Protein AF-A0A4Y2J9L2-F1 (afdb_monomer_lite)

pLDDT: mean 74.42, std 18.19, range [22.73, 96.12]

Organism: Araneus ventricosus (NCBI:txid182803)

Secondary structure (DSSP, 8-state):
-PPPPPPPPP---S-HHHHHHHHHHHHHHHHTTT--GGGHHHHHHHHH-HHHHHHHTTSS--SS--HHHHHHHHHHHHHTT--HHHHHHHHHH--PPTT--HHHHHHHHHHHHHTT--GGGHHHHHHHHHHHH-S-HHHHHHHHTSTT--HHHHHHHHHHHHHHHHHHHHHHHHHHTTTTTS-----------------------PPP----PPPTTTSS---TT--TTTTPBPTTT--BSS-GGG--------------------S---SS-SS--EE----SS--TTS-EEEEEETTEEEEEEE-TT-SS-EEEHHHHHHHHGGG---B------EETTSPBP-EEEEEEEEEESSTTSPPEEEEEEEESS-PPPEE-HIIIIIIS-SS---S-TTSS-TTT-HHHHHHHTGGGGSS----SSEE--PBPTTPPP-BPPPPPPPHHHHHHHHHHHHHHHHTTSEEEE-S--S-BEEEEEEE-TTS-EEEEE--HHHHHHB------PPPHHHHHHHTTT--EEEEEEETTGGGGSEEPHHHHHHTEEEETTEEEEESBPPTT-TTHHHHHHHHHHHHHTT-TTEEEETTEEEEEESSHHHHHHHHHHHHHHHHHTT--EE---TTS--EEEEEE-SSEEEEEEEETTEEEEEEEEEPPTTGGGS-HHHHHHHHHHHHHHHHT--TTHHHHHHHHHTSS----------HHHHHHHHHHHH-EE-TTS-EEEPPPBSS-GGG----HHHHHHHHHHHHHHHTT-HHHHHHHHHHHHHHHHTTSEEE---SS--SS--B--EEEEE-TT-SS-SEEEEE-TT---TTS--HHHHB--------HHHHHHHHTT-SS-EEEEEETHHHHSEEPGGGGGGGEEEE-SSTTSPPEEEEE-BPPBTBTTHHHHHHHHHHHHHHHTTTT-HHHHHHHHHSEETTEEEE--SSHHHHHHHHHHHHHHHHTTT-EEEEEEES-HHHHSSS--S-EEEE--------

Structure (mmCIF, N/CA/C/O backbone):
data_AF-A0A4Y2J9L2-F1
#
_entry.id   AF-A0A4Y2J9L2-F1
#
loop_
_atom_site.group_PDB
_atom_site.id
_atom_site.type_symbol
_atom_site.label_atom_id
_atom_site.label_alt_id
_atom_site.label_comp_id
_atom_site.label_asym_id
_atom_site.label_entity_id
_atom_site.label_seq_id
_atom_site.pdbx_PDB_ins_code
_atom_site.Cartn_x
_atom_site.Cartn_y
_atom_site.Cartn_z
_atom_site.occupancy
_atom_site.B_iso_or_equiv
_atom_site.auth_seq_id
_atom_site.auth_comp_id
_atom_site.auth_asym_id
_atom_site.auth_atom_id
_atom_site.pdbx_PDB_model_num
ATOM 1 N N . MET A 1 1 ? -58.305 10.132 -48.086 1.00 38.81 1 MET A N 1
ATOM 2 C CA . MET A 1 1 ? -57.091 9.975 -47.263 1.00 38.81 1 MET A CA 1
ATOM 3 C C . MET A 1 1 ? -57.537 10.083 -45.825 1.00 38.81 1 MET A C 1
ATOM 5 O O . MET A 1 1 ? -57.973 11.157 -45.431 1.00 38.81 1 MET A O 1
ATOM 9 N N . GLU A 1 2 ? -57.570 8.967 -45.103 1.00 43.97 2 GLU A N 1
ATOM 10 C CA . GLU A 1 2 ? -57.877 8.972 -43.671 1.00 43.97 2 GLU A CA 1
ATOM 11 C C . GLU A 1 2 ? -56.815 9.814 -42.956 1.00 43.97 2 GLU A C 1
ATOM 13 O O . GLU A 1 2 ? -55.617 9.605 -43.143 1.00 43.97 2 GLU A O 1
ATOM 18 N N . SER A 1 3 ? -57.260 10.830 -42.219 1.00 58.28 3 SER A N 1
ATOM 19 C CA . SER A 1 3 ? -56.392 11.727 -41.461 1.00 58.28 3 SER A CA 1
ATOM 20 C C . SER A 1 3 ? -55.566 10.917 -40.463 1.00 58.28 3 SER A C 1
ATOM 22 O O . SER A 1 3 ? -56.151 10.162 -39.682 1.00 58.28 3 SER A O 1
ATOM 24 N N . LEU A 1 4 ? -54.236 11.075 -40.468 1.00 62.72 4 LEU A N 1
ATOM 25 C CA . LEU A 1 4 ? -53.361 10.490 -39.447 1.00 62.72 4 LEU A CA 1
ATOM 26 C C . LEU A 1 4 ? -53.944 10.799 -38.058 1.00 62.72 4 LEU A C 1
ATOM 28 O O . LEU A 1 4 ? -54.285 11.946 -37.778 1.00 62.72 4 LEU A O 1
ATOM 32 N N . ALA A 1 5 ? -54.091 9.788 -37.203 1.00 66.75 5 ALA A N 1
ATOM 33 C CA . ALA A 1 5 ? -54.567 9.990 -35.839 1.00 66.75 5 ALA A CA 1
ATOM 34 C C . ALA A 1 5 ? -53.409 10.465 -34.940 1.00 66.75 5 ALA A C 1
ATOM 36 O O . ALA A 1 5 ? -52.290 9.957 -35.085 1.00 66.75 5 ALA A O 1
ATOM 37 N N . PRO A 1 6 ? -53.645 11.401 -34.001 1.00 72.75 6 PRO A N 1
ATOM 38 C CA . PRO A 1 6 ? -52.617 11.827 -33.060 1.00 72.75 6 PRO A CA 1
ATOM 39 C C . PRO A 1 6 ? -52.160 10.653 -32.178 1.00 72.75 6 PRO A C 1
ATOM 41 O O . PRO A 1 6 ? -52.948 9.742 -31.895 1.00 72.75 6 PRO A O 1
ATOM 44 N N . PRO A 1 7 ? -50.892 10.649 -31.724 1.00 79.31 7 PRO A N 1
ATOM 45 C CA . PRO A 1 7 ? -50.394 9.597 -30.848 1.00 79.31 7 PRO A CA 1
ATOM 46 C C . PRO A 1 7 ? -51.191 9.561 -29.530 1.00 79.31 7 PRO A C 1
ATOM 48 O O . PRO A 1 7 ? -51.574 10.612 -29.019 1.00 79.31 7 PRO A O 1
ATOM 51 N N . PRO A 1 8 ? -51.439 8.373 -28.948 1.00 77.62 8 PRO A N 1
ATOM 52 C CA . PRO A 1 8 ? -52.126 8.264 -27.662 1.00 77.62 8 PRO A CA 1
ATOM 53 C C . PRO A 1 8 ? -51.317 8.956 -26.561 1.00 77.62 8 PRO A C 1
ATOM 55 O O . PRO A 1 8 ? -50.090 8.991 -26.645 1.00 77.62 8 PRO A O 1
ATOM 58 N N . SER A 1 9 ? -51.983 9.476 -25.528 1.00 80.38 9 SER A N 1
ATOM 59 C CA . SER A 1 9 ? -51.318 10.213 -24.447 1.00 80.38 9 SER A CA 1
ATOM 60 C C . SER A 1 9 ? -50.215 9.401 -23.763 1.00 80.38 9 SER A C 1
ATOM 62 O O . SER A 1 9 ? -50.323 8.178 -23.603 1.00 80.38 9 SER A O 1
ATOM 64 N N . LEU A 1 10 ? -49.135 10.083 -23.368 1.00 79.31 10 LEU A N 1
ATOM 65 C CA . LEU A 1 10 ? -48.014 9.439 -22.694 1.00 79.31 10 LEU A CA 1
ATOM 66 C C . LEU A 1 10 ? -48.444 9.026 -21.285 1.00 79.31 10 LEU A C 1
ATOM 68 O O . LEU A 1 10 ? -48.915 9.846 -20.502 1.00 79.31 10 LEU A O 1
ATOM 72 N N . LYS A 1 11 ? -48.269 7.744 -20.962 1.00 74.00 11 LYS A N 1
ATOM 73 C CA . LYS A 1 11 ? -48.496 7.219 -19.614 1.00 74.00 11 LYS A CA 1
ATOM 74 C C . LYS A 1 11 ? -47.161 6.983 -18.939 1.00 74.00 11 LYS A C 1
ATOM 76 O O . LYS A 1 11 ? -46.341 6.214 -19.444 1.00 74.00 11 LYS A O 1
ATOM 81 N N . LEU A 1 12 ? -46.959 7.621 -17.796 1.00 66.56 12 LEU A N 1
ATOM 82 C CA . LEU A 1 12 ? -45.754 7.458 -17.010 1.00 66.56 12 LEU A CA 1
ATOM 83 C C . LEU A 1 12 ? -45.825 6.103 -16.261 1.00 66.56 12 LEU A C 1
ATOM 85 O O . LEU A 1 12 ? -46.593 5.935 -15.322 1.00 66.56 12 LEU A O 1
ATOM 89 N N . ASN A 1 13 ? -45.018 5.119 -16.681 1.00 63.44 13 ASN A N 1
ATOM 90 C CA . ASN A 1 13 ? -44.823 3.812 -16.027 1.00 63.44 13 ASN A CA 1
ATOM 91 C C . ASN A 1 13 ? -43.357 3.608 -15.605 1.00 63.44 13 ASN A C 1
ATOM 93 O O . ASN A 1 13 ? -42.503 4.320 -16.097 1.00 63.44 13 ASN A O 1
ATOM 97 N N . SER A 1 14 ? -43.024 2.589 -14.803 1.00 50.59 14 SER A N 1
ATOM 98 C CA . SER A 1 14 ? -41.671 2.367 -14.239 1.00 50.59 14 SER A CA 1
ATOM 99 C C . SER A 1 14 ? -40.473 2.412 -15.214 1.00 50.59 14 SER A C 1
ATOM 101 O O . SER A 1 14 ? -39.335 2.431 -14.757 1.00 50.59 14 SER A O 1
ATOM 103 N N . ASN A 1 15 ? -40.694 2.430 -16.534 1.00 66.00 15 ASN A N 1
ATOM 104 C CA . ASN A 1 15 ? -39.686 2.660 -17.568 1.00 66.00 15 ASN A CA 1
ATOM 105 C C . ASN A 1 15 ? -40.038 3.894 -18.438 1.00 66.00 15 ASN A C 1
ATOM 107 O O . ASN A 1 15 ? -40.215 3.817 -19.658 1.00 66.00 15 ASN A O 1
ATOM 111 N N . HIS A 1 16 ? -40.173 5.050 -17.781 1.00 67.94 16 HIS A N 1
ATOM 112 C CA . HIS A 1 16 ? -40.625 6.315 -18.375 1.00 67.94 16 HIS A CA 1
ATOM 113 C C . HIS A 1 16 ? -39.745 6.797 -19.550 1.00 67.94 16 HIS A C 1
ATOM 115 O O . HIS A 1 16 ? -40.238 7.475 -20.450 1.00 67.94 16 HIS A O 1
ATOM 121 N N . VAL A 1 17 ? -38.461 6.412 -19.583 1.00 68.19 17 VAL A N 1
ATOM 122 C CA . VAL A 1 17 ? -37.469 6.866 -20.577 1.00 68.19 17 VAL A CA 1
ATOM 123 C C . VAL A 1 17 ? -37.694 6.244 -21.959 1.00 68.19 17 VAL A C 1
ATOM 125 O O . VAL A 1 17 ? -37.696 6.955 -22.965 1.00 68.19 17 VAL A O 1
ATOM 128 N N . GLU A 1 18 ? -37.901 4.926 -22.042 1.00 67.38 18 GLU A N 1
ATOM 129 C CA . GLU A 1 18 ? -38.196 4.258 -23.321 1.00 67.38 18 GLU A CA 1
ATOM 130 C C . GLU A 1 18 ? -39.582 4.648 -23.845 1.00 67.38 18 GLU A C 1
ATOM 132 O O . GLU A 1 18 ? -39.744 4.911 -25.041 1.00 67.38 18 GLU A O 1
ATOM 137 N N . SER A 1 19 ? -40.556 4.769 -22.938 1.00 73.50 19 SER A N 1
ATOM 138 C CA . SER A 1 19 ? -41.905 5.244 -23.251 1.00 73.50 19 SER A CA 1
ATOM 139 C C . SER A 1 19 ? -41.881 6.664 -23.837 1.00 73.50 19 SER A C 1
ATOM 141 O O . SER A 1 19 ? -42.545 6.915 -24.844 1.00 73.50 19 SER A O 1
ATOM 143 N N . TRP A 1 20 ? -41.060 7.568 -23.282 1.00 80.06 20 TRP A N 1
ATOM 144 C CA . TRP A 1 20 ? -40.845 8.920 -23.813 1.00 80.06 20 TRP A CA 1
ATOM 145 C C . TRP A 1 20 ? -40.219 8.911 -25.211 1.00 80.06 20 TRP A C 1
ATOM 147 O O . TRP A 1 20 ? -40.742 9.565 -26.112 1.00 80.06 20 TRP A O 1
ATOM 157 N N . LYS A 1 21 ? -39.143 8.143 -25.436 1.00 75.69 21 LYS A N 1
ATOM 158 C CA . LYS A 1 21 ? -38.457 8.089 -26.743 1.00 75.69 21 LYS A CA 1
ATOM 159 C C . LYS A 1 21 ? -39.371 7.592 -27.860 1.00 75.69 21 LYS A C 1
ATOM 161 O O . LYS A 1 21 ? -39.446 8.215 -28.921 1.00 75.69 21 LYS A O 1
ATOM 166 N N . LEU A 1 22 ? -40.094 6.498 -27.611 1.00 76.19 22 LEU A N 1
ATOM 167 C CA . LEU A 1 22 ? -41.024 5.926 -28.585 1.00 76.19 22 LEU A CA 1
ATOM 168 C C . LEU A 1 22 ? -42.181 6.890 -28.885 1.00 76.19 22 LEU A C 1
ATOM 170 O O . LEU A 1 22 ? -42.602 7.026 -30.035 1.00 76.19 22 LEU A O 1
ATOM 174 N N . TRP A 1 23 ? -42.682 7.584 -27.861 1.00 84.31 23 TRP A N 1
ATOM 175 C CA . TRP A 1 23 ? -43.746 8.570 -28.015 1.00 84.31 23 TRP A CA 1
ATOM 176 C C . TRP A 1 23 ? -43.275 9.833 -28.754 1.00 84.31 23 TRP A C 1
ATOM 178 O O . TRP A 1 23 ? -43.927 10.232 -29.718 1.00 84.31 23 TRP A O 1
ATOM 188 N N . LYS A 1 24 ? -42.110 10.405 -28.400 1.00 81.19 24 LYS A N 1
ATOM 189 C CA . LYS A 1 24 ? -41.491 11.561 -29.085 1.00 81.19 24 LYS A CA 1
ATOM 190 C C . LYS A 1 24 ? -41.262 11.261 -30.566 1.00 81.19 24 LYS A C 1
ATOM 192 O O . LYS A 1 24 ? -41.540 12.113 -31.407 1.00 81.19 24 LYS A O 1
ATOM 197 N N . GLN A 1 25 ? -40.822 10.046 -30.903 1.00 79.00 25 GLN A N 1
ATOM 198 C CA . GLN A 1 25 ? -40.660 9.617 -32.295 1.00 79.00 25 GLN A CA 1
ATOM 199 C C . GLN A 1 25 ? -42.000 9.571 -33.048 1.00 79.00 25 GLN A C 1
ATOM 201 O O . GLN A 1 25 ? -42.100 10.118 -34.145 1.00 79.00 25 GLN A O 1
ATOM 206 N N . ARG A 1 26 ? -43.048 8.977 -32.458 1.00 78.75 26 ARG A N 1
ATOM 207 C CA . ARG A 1 26 ? -44.400 8.939 -33.055 1.00 78.75 26 ARG A CA 1
ATOM 208 C C . ARG A 1 26 ? -45.000 10.334 -33.226 1.00 78.75 26 ARG A C 1
ATOM 210 O O . ARG A 1 26 ? -45.618 10.609 -34.248 1.00 78.75 26 ARG A O 1
ATOM 217 N N . PHE A 1 27 ? -44.795 11.212 -32.249 1.00 81.06 27 PHE A N 1
ATOM 218 C CA . PHE A 1 27 ? -45.265 12.591 -32.294 1.00 81.06 27 PHE A CA 1
ATOM 219 C C . PHE A 1 27 ? -44.542 13.413 -33.372 1.00 81.06 27 PHE A C 1
ATOM 221 O O . PHE A 1 27 ? -45.207 14.117 -34.123 1.00 81.06 27 PHE A O 1
ATOM 228 N N . LYS A 1 28 ? -43.217 13.272 -33.533 1.00 76.69 28 LYS A N 1
ATOM 229 C CA . LYS A 1 28 ? -42.476 13.921 -34.635 1.00 76.69 28 LYS A CA 1
ATOM 230 C C . LYS A 1 28 ? -43.001 13.491 -36.010 1.00 76.69 28 LYS A C 1
ATOM 232 O O . LYS A 1 28 ? -43.339 14.349 -36.815 1.00 76.69 28 LYS A O 1
ATOM 237 N N . LEU A 1 29 ? -43.187 12.185 -36.222 1.00 74.50 29 LEU A N 1
ATOM 238 C CA . LEU A 1 29 ? -43.756 11.646 -37.467 1.00 74.50 29 LEU A CA 1
ATOM 239 C C . LEU A 1 29 ? -45.172 12.179 -37.754 1.00 74.50 29 LEU A C 1
ATOM 241 O O . LEU A 1 29 ? -45.511 12.448 -38.902 1.00 74.50 29 LEU A O 1
ATOM 245 N N . TYR A 1 30 ? -45.992 12.360 -36.715 1.00 78.31 30 TYR A N 1
ATOM 246 C CA . TYR A 1 30 ? -47.318 12.968 -36.835 1.00 78.31 30 TYR A CA 1
ATOM 247 C C . TYR A 1 30 ? -47.237 14.455 -37.231 1.00 78.31 30 TYR A C 1
ATOM 249 O O . TYR A 1 30 ? -47.936 14.888 -38.150 1.00 78.31 30 TYR A O 1
ATOM 257 N N . MET A 1 31 ? -46.345 15.224 -36.602 1.00 72.25 31 MET A N 1
ATOM 258 C CA . MET A 1 31 ? -46.187 16.665 -36.841 1.00 72.25 31 MET A CA 1
ATOM 259 C C . MET A 1 31 ? -45.575 17.006 -38.205 1.00 72.25 31 MET A C 1
ATOM 261 O O . MET A 1 31 ? -45.954 18.021 -38.796 1.00 72.25 31 MET A O 1
ATOM 265 N N . ASP A 1 32 ? -44.684 16.158 -38.725 1.00 67.00 32 ASP A N 1
ATOM 266 C CA . ASP A 1 32 ? -44.093 16.313 -40.063 1.00 67.00 32 ASP A CA 1
ATOM 267 C C . ASP A 1 32 ? -45.145 16.171 -41.180 1.00 67.00 32 ASP A C 1
ATOM 269 O O . ASP A 1 32 ? -44.949 16.659 -42.291 1.00 67.00 32 ASP A O 1
ATOM 273 N N . SER A 1 33 ? -46.295 15.555 -40.877 1.00 60.59 33 SER A N 1
ATOM 274 C CA . SER A 1 33 ? -47.369 15.295 -41.842 1.00 60.59 33 SER A CA 1
ATOM 275 C C . SER A 1 33 ? -48.504 16.337 -41.876 1.00 60.59 33 SER A C 1
ATOM 277 O O . SER A 1 33 ? -49.341 16.252 -42.772 1.00 60.59 33 SER A O 1
ATOM 279 N N . THR A 1 34 ? -48.568 17.311 -40.946 1.00 64.38 34 THR A N 1
ATOM 280 C CA . THR A 1 34 ? -49.807 18.103 -40.714 1.00 64.38 34 THR A CA 1
ATOM 281 C C . THR A 1 34 ? -49.746 19.648 -40.828 1.00 64.38 34 THR A C 1
ATOM 283 O O . THR A 1 34 ? -50.752 20.189 -41.268 1.00 64.38 34 THR A O 1
ATOM 286 N N . SER A 1 35 ? -48.625 20.363 -40.575 1.00 50.59 35 SER A N 1
ATOM 287 C CA . SER A 1 35 ? -48.437 21.858 -40.709 1.00 50.59 35 SER A CA 1
ATOM 288 C C . SER A 1 35 ? -49.480 22.795 -40.015 1.00 50.59 35 SER A C 1
ATOM 290 O O . SER A 1 35 ? -50.560 22.335 -39.670 1.00 50.59 35 SER A O 1
ATOM 292 N N . PRO A 1 36 ? -49.274 24.130 -39.818 1.00 57.25 36 PRO A N 1
ATOM 293 C CA . PRO A 1 36 ? -48.075 24.983 -39.728 1.00 57.25 36 PRO A CA 1
ATOM 294 C C . PRO A 1 36 ? -47.675 25.341 -38.264 1.00 57.25 36 PRO A C 1
ATOM 296 O O . PRO A 1 36 ? -48.372 25.016 -37.304 1.00 57.25 36 PRO A O 1
ATOM 299 N N . ASP A 1 37 ? -46.524 26.009 -38.086 1.00 57.31 37 ASP A N 1
ATOM 300 C CA . ASP A 1 37 ? -45.782 26.160 -36.811 1.00 57.31 37 ASP A CA 1
ATOM 301 C C . ASP A 1 37 ? -46.521 26.831 -35.640 1.00 57.31 37 ASP A C 1
ATOM 303 O O . ASP A 1 37 ? -46.268 26.499 -34.479 1.00 57.31 37 ASP A O 1
ATOM 307 N N . ASN A 1 38 ? -47.484 27.711 -35.914 1.00 54.91 38 ASN A N 1
ATOM 308 C CA . ASN A 1 38 ? -48.042 28.598 -34.887 1.00 54.91 38 ASN A CA 1
ATOM 309 C C . ASN A 1 38 ? -49.017 27.922 -33.903 1.00 54.91 38 ASN A C 1
ATOM 311 O O . ASN A 1 38 ? -49.383 28.532 -32.903 1.00 54.91 38 ASN A O 1
ATOM 315 N N . GLN A 1 39 ? -49.430 26.671 -34.145 1.00 61.00 39 GLN A N 1
ATOM 316 C CA . GLN A 1 39 ? -50.300 25.906 -33.231 1.00 61.00 39 GLN A CA 1
ATOM 317 C C . GLN A 1 39 ? -49.642 24.633 -32.669 1.00 61.00 39 GLN A C 1
ATOM 319 O O . GLN A 1 39 ? -50.249 23.920 -31.868 1.00 61.00 39 GLN A O 1
ATOM 324 N N . LYS A 1 40 ? -48.382 24.348 -33.028 1.00 68.31 40 LYS A N 1
ATOM 325 C CA . LYS A 1 40 ? -47.717 23.076 -32.695 1.00 68.31 40 LYS A CA 1
ATOM 326 C C . LYS A 1 40 ? -47.521 22.867 -31.190 1.00 68.31 40 LYS A C 1
ATOM 328 O O . LYS A 1 40 ? -47.667 21.750 -30.701 1.00 68.31 40 LYS A O 1
ATOM 333 N N . VAL A 1 41 ? -47.247 23.940 -30.446 1.00 69.38 41 VAL A N 1
ATOM 334 C CA . VAL A 1 41 ? -47.088 23.888 -28.981 1.00 69.38 41 VAL A CA 1
ATOM 335 C C . VAL A 1 41 ? -48.417 23.570 -28.287 1.00 69.38 41 VAL A C 1
ATOM 337 O O . VAL A 1 41 ? -48.448 22.769 -27.356 1.00 69.38 41 VAL A O 1
ATOM 340 N N . ALA A 1 42 ? -49.528 24.125 -28.778 1.00 68.25 42 ALA A N 1
ATOM 341 C CA . ALA A 1 42 ? -50.856 23.847 -28.234 1.00 68.25 42 ALA A CA 1
ATOM 342 C C . ALA A 1 42 ? -51.270 22.384 -28.469 1.00 68.25 42 ALA A C 1
ATOM 344 O O . ALA A 1 42 ? -51.798 21.739 -27.565 1.00 68.25 42 ALA A O 1
ATOM 345 N N . ILE A 1 43 ? -50.964 21.837 -29.652 1.00 76.19 43 ILE A N 1
ATOM 346 C CA . ILE A 1 43 ? -51.211 20.424 -29.974 1.00 76.19 43 ILE A CA 1
ATOM 347 C C . ILE A 1 43 ? -50.349 19.509 -29.095 1.00 76.19 43 ILE A C 1
ATOM 349 O O . ILE A 1 43 ? -50.867 18.539 -28.544 1.00 76.19 43 ILE A O 1
ATOM 353 N N . LEU A 1 44 ? -49.063 19.831 -28.905 1.00 78.00 44 LEU A N 1
ATOM 354 C CA . LEU A 1 44 ? -48.175 19.076 -28.015 1.00 78.00 44 LEU A CA 1
ATOM 355 C C . LEU A 1 44 ? -48.751 19.000 -26.595 1.00 78.00 44 LEU A C 1
ATOM 357 O O . LEU A 1 44 ? -48.906 17.905 -26.060 1.00 78.00 44 LEU A O 1
ATOM 361 N N . LEU A 1 45 ? -49.111 20.144 -26.008 1.00 75.00 45 LEU A N 1
ATOM 362 C CA . LEU A 1 45 ? -49.640 20.208 -24.645 1.00 75.00 45 LEU A CA 1
ATOM 363 C C . LEU A 1 45 ? -51.006 19.516 -24.514 1.00 75.00 45 LEU A C 1
ATOM 365 O O . LEU A 1 45 ? -51.285 18.904 -23.489 1.00 75.00 45 LEU A O 1
ATOM 369 N N . HIS A 1 46 ? -51.841 19.527 -25.555 1.00 76.56 46 HIS A N 1
ATOM 370 C CA . HIS A 1 46 ? -53.116 18.811 -25.516 1.00 76.56 46 HIS A CA 1
ATOM 371 C C . HIS A 1 46 ? -52.947 17.282 -25.560 1.00 76.56 46 HIS A C 1
ATOM 373 O O . HIS A 1 46 ? -53.662 16.559 -24.868 1.00 76.56 46 HIS A O 1
ATOM 379 N N . VAL A 1 47 ? -51.999 16.781 -26.360 1.00 82.50 47 VAL A N 1
ATOM 380 C CA . VAL A 1 47 ? -51.848 15.339 -26.629 1.00 82.50 47 VAL A CA 1
ATOM 381 C C . VAL A 1 47 ? -50.911 14.646 -25.630 1.00 82.50 47 VAL A C 1
ATOM 383 O O . VAL A 1 47 ? -51.084 13.457 -25.362 1.00 82.50 47 VAL A O 1
ATOM 386 N N . ILE A 1 48 ? -49.944 15.361 -25.038 1.00 80.12 48 ILE A N 1
ATOM 387 C CA . ILE A 1 48 ? -48.928 14.769 -24.145 1.00 80.12 48 ILE A CA 1
ATOM 388 C C . ILE A 1 48 ? -49.524 14.159 -22.863 1.00 80.12 48 ILE A C 1
ATOM 390 O O . ILE A 1 48 ? -48.984 13.180 -22.354 1.00 80.12 48 ILE A O 1
ATOM 394 N N . GLY A 1 49 ? -50.680 14.653 -22.405 1.00 80.00 49 GLY A N 1
ATOM 395 C CA . GLY A 1 49 ? -51.417 14.122 -21.253 1.00 80.00 49 GLY A CA 1
ATOM 396 C C . GLY A 1 49 ? -51.214 14.917 -19.957 1.00 80.00 49 GLY A C 1
ATOM 397 O O . GLY A 1 49 ? -50.264 15.683 -19.815 1.00 80.00 49 GLY A O 1
ATOM 398 N N . VAL A 1 50 ? -52.140 14.734 -19.006 1.00 74.50 50 VAL A N 1
ATOM 399 C CA . VAL A 1 50 ? -52.285 15.575 -17.797 1.00 74.50 50 VAL A CA 1
ATOM 400 C C . VAL A 1 50 ? -51.041 15.545 -16.902 1.00 74.50 50 VAL A C 1
ATOM 402 O O . VAL A 1 50 ? -50.578 16.597 -16.477 1.00 74.50 50 VAL A O 1
ATOM 405 N N . GLU A 1 51 ? -50.453 14.367 -16.682 1.00 76.69 51 GLU A N 1
ATOM 406 C CA . GLU A 1 51 ? -49.266 14.199 -15.825 1.00 76.69 51 GLU A CA 1
ATOM 407 C C . GLU A 1 51 ? -48.046 14.960 -16.372 1.00 76.69 51 GLU A C 1
ATOM 409 O O . GLU A 1 51 ? -47.312 15.610 -15.633 1.00 76.69 51 GLU A O 1
ATOM 414 N N . CYS A 1 52 ? -47.835 14.940 -17.691 1.00 76.38 52 CYS A N 1
ATOM 415 C CA . CYS A 1 52 ? -46.747 15.691 -18.315 1.00 76.38 52 CYS A CA 1
ATOM 416 C C . CYS A 1 52 ? -47.041 17.193 -18.399 1.00 76.38 52 CYS A C 1
ATOM 418 O O . CYS A 1 52 ? -46.107 17.992 -18.417 1.00 76.38 52 CYS A O 1
ATOM 420 N N . LEU A 1 53 ? -48.316 17.588 -18.406 1.00 76.25 53 LEU A N 1
ATOM 421 C CA . LEU A 1 53 ? -48.718 18.991 -18.327 1.00 76.25 53 LEU A CA 1
ATOM 422 C C . LEU A 1 53 ? -48.365 19.604 -16.964 1.00 76.25 53 LEU A C 1
ATOM 424 O O . LEU A 1 53 ? -47.920 20.747 -16.898 1.00 76.25 53 LEU A O 1
ATOM 428 N N . GLU A 1 54 ? -48.520 18.838 -15.881 1.00 75.19 54 GLU A N 1
ATOM 429 C CA . GLU A 1 54 ? -48.087 19.252 -14.541 1.00 75.19 54 GLU A CA 1
ATOM 430 C C . GLU A 1 54 ? -46.572 19.473 -14.493 1.00 75.19 54 GLU A C 1
ATOM 432 O O . GLU A 1 54 ? -46.126 20.492 -13.971 1.00 75.19 54 GLU A O 1
ATOM 437 N N . ILE A 1 55 ? -45.790 18.583 -15.120 1.00 76.19 55 ILE A N 1
ATOM 438 C CA . ILE A 1 55 ? -44.333 18.741 -15.254 1.00 76.19 55 ILE A CA 1
ATOM 439 C C . ILE A 1 55 ? -44.000 20.004 -16.056 1.00 76.19 55 ILE A C 1
ATOM 441 O O . ILE A 1 55 ? -43.160 20.792 -15.628 1.00 76.19 55 ILE A O 1
ATOM 445 N N . TYR A 1 56 ? -44.685 20.252 -17.176 1.00 75.12 56 TYR A N 1
ATOM 446 C CA . TYR A 1 56 ? -44.481 21.467 -17.970 1.00 75.12 56 TYR A CA 1
ATOM 447 C C . TYR A 1 56 ? -44.678 22.748 -17.148 1.00 75.12 56 TYR A C 1
ATOM 449 O O . TYR A 1 56 ? -43.891 23.684 -17.269 1.00 75.12 56 TYR A O 1
ATOM 457 N N . ASN A 1 57 ? -45.675 22.772 -16.259 1.00 74.81 57 ASN A N 1
ATOM 458 C CA . ASN A 1 57 ? -45.959 23.926 -15.401 1.00 74.81 57 ASN A CA 1
ATOM 459 C C . ASN A 1 57 ? -44.869 24.198 -14.349 1.00 74.81 57 ASN A C 1
ATOM 461 O O . ASN A 1 57 ? -44.854 25.277 -13.760 1.00 74.81 57 ASN A O 1
ATOM 465 N N . THR A 1 58 ? -43.955 23.252 -14.110 1.00 74.00 58 THR A N 1
ATOM 466 C CA . THR A 1 58 ? -42.792 23.462 -13.232 1.00 74.00 58 THR A CA 1
ATOM 467 C C . THR A 1 58 ? -41.621 24.153 -13.935 1.00 74.00 58 THR A C 1
ATOM 469 O O . THR A 1 58 ? -40.670 24.567 -13.275 1.00 74.00 58 THR A O 1
ATOM 472 N N . PHE A 1 59 ? -41.664 24.308 -15.263 1.00 78.12 59 PHE A N 1
ATOM 473 C CA . PHE A 1 59 ? -40.610 24.981 -16.016 1.00 78.12 59 PHE A CA 1
ATOM 474 C C . PHE A 1 59 ? -40.782 26.508 -15.914 1.00 78.12 59 PHE A C 1
ATOM 476 O O . PHE A 1 59 ? -41.643 27.091 -16.568 1.00 78.12 59 PHE A O 1
ATOM 483 N N . SER A 1 60 ? -39.964 27.163 -15.085 1.00 52.59 60 SER A N 1
ATOM 484 C CA . SER A 1 60 ? -40.001 28.616 -14.852 1.00 52.59 60 SER A CA 1
ATOM 485 C C . SER A 1 60 ? -39.748 29.436 -16.131 1.00 52.59 60 SER A C 1
ATOM 487 O O . SER A 1 60 ? -38.839 29.117 -16.897 1.00 52.59 60 SER A O 1
ATOM 489 N N . GLU A 1 61 ? -40.549 30.498 -16.307 1.00 55.56 61 GLU A N 1
ATOM 490 C CA . GLU A 1 61 ? -40.595 31.477 -17.416 1.00 55.56 61 GLU A CA 1
ATOM 491 C C . GLU A 1 61 ? -40.769 30.894 -18.833 1.00 55.56 61 GLU A C 1
ATOM 493 O O . GLU A 1 61 ? -39.826 30.552 -19.546 1.00 55.56 61 GLU A O 1
ATOM 498 N N . VAL A 1 62 ? -42.032 30.840 -19.274 1.00 52.53 62 VAL A N 1
ATOM 499 C CA . VAL A 1 62 ? -42.421 30.521 -20.654 1.00 52.53 62 VAL A CA 1
ATOM 500 C C . VAL A 1 62 ? -42.682 31.824 -21.410 1.00 52.53 62 VAL A C 1
ATOM 502 O O . VAL A 1 62 ? -43.823 32.254 -21.564 1.00 52.53 62 VAL A O 1
ATOM 505 N N . SER A 1 63 ? -41.626 32.465 -21.900 1.00 46.22 63 SER A N 1
ATOM 506 C CA . SER A 1 63 ? -41.740 33.516 -22.913 1.00 46.22 63 SER A CA 1
ATOM 507 C C . SER A 1 63 ? -41.039 33.062 -24.199 1.00 46.22 63 SER A C 1
ATOM 509 O O . SER A 1 63 ? -39.829 32.870 -24.254 1.00 46.22 63 SER A O 1
ATOM 511 N N . SER A 1 64 ? -41.857 32.833 -25.236 1.00 53.66 64 SER A N 1
ATOM 512 C CA . SER A 1 64 ? -41.487 32.583 -26.645 1.00 53.66 64 SER A CA 1
ATOM 513 C C . SER A 1 64 ? -40.536 31.411 -26.943 1.00 53.66 64 SER A C 1
ATOM 515 O O . SER A 1 64 ? -39.498 31.607 -27.568 1.00 53.66 64 SER A O 1
ATOM 517 N N . VAL A 1 65 ? -40.891 30.184 -26.552 1.00 57.19 65 VAL A N 1
ATOM 518 C CA . VAL A 1 65 ? -40.017 29.008 -26.736 1.00 57.19 65 VAL A CA 1
ATOM 519 C C . VAL A 1 65 ? -40.526 28.097 -27.866 1.00 57.19 65 VAL A C 1
ATOM 521 O O . VAL A 1 65 ? -41.727 27.823 -27.946 1.00 57.19 65 VAL A O 1
ATOM 524 N N . SER A 1 66 ? -39.641 27.642 -28.761 1.00 69.31 66 SER A N 1
ATOM 525 C CA . SER A 1 66 ? -40.006 26.780 -29.893 1.00 69.31 66 SER A CA 1
ATOM 526 C C . SER A 1 66 ? -40.437 25.384 -29.415 1.00 69.31 66 SER A C 1
ATOM 528 O O . SER A 1 66 ? -40.082 24.944 -28.321 1.00 69.31 66 SER A O 1
ATOM 530 N N . ILE A 1 67 ? -41.192 24.638 -30.235 1.00 73.88 67 ILE A N 1
ATOM 531 C CA . ILE A 1 67 ? -41.623 23.270 -29.883 1.00 73.88 67 ILE A CA 1
ATOM 532 C C . ILE A 1 67 ? -40.446 22.339 -29.562 1.00 73.88 67 ILE A C 1
ATOM 534 O O . ILE A 1 67 ? -40.568 21.467 -28.701 1.00 73.88 67 ILE A O 1
ATOM 538 N N . ASN A 1 68 ? -39.307 22.537 -30.227 1.00 72.56 68 ASN A N 1
ATOM 539 C CA . ASN A 1 68 ? -38.117 21.729 -30.000 1.00 72.56 68 ASN A CA 1
ATOM 540 C C . ASN A 1 68 ? -37.532 21.996 -28.618 1.00 72.56 68 ASN A C 1
ATOM 542 O O . ASN A 1 68 ? -37.226 21.045 -27.913 1.00 72.56 68 ASN A O 1
ATOM 546 N N . ASP A 1 69 ? -37.523 23.247 -28.169 1.00 72.56 69 ASP A N 1
ATOM 547 C CA . ASP A 1 69 ? -37.025 23.591 -26.838 1.00 72.56 69 ASP A CA 1
ATOM 548 C C . ASP A 1 69 ? -37.886 22.970 -25.729 1.00 72.56 69 ASP A C 1
ATOM 550 O O . ASP A 1 69 ? -37.374 22.517 -24.708 1.00 72.56 69 ASP A O 1
ATOM 554 N N . ILE A 1 70 ? -39.207 22.893 -25.933 1.00 74.50 70 ILE A N 1
ATOM 555 C CA . ILE A 1 70 ? -40.114 22.214 -24.996 1.00 74.50 70 ILE A CA 1
ATOM 556 C C . ILE A 1 70 ? -39.845 20.704 -25.003 1.00 74.50 70 ILE A C 1
ATOM 558 O O . ILE A 1 70 ? -39.718 20.091 -23.941 1.00 74.50 70 ILE A O 1
ATOM 562 N N . LEU A 1 71 ? -39.714 20.099 -26.187 1.00 78.25 71 LEU A N 1
ATOM 563 C CA . LEU A 1 71 ? -39.369 18.683 -26.324 1.00 78.25 71 LEU A CA 1
ATOM 564 C C . LEU A 1 71 ? -37.977 18.355 -25.769 1.00 78.25 71 LEU A C 1
ATOM 566 O O . LEU A 1 71 ? -37.758 17.208 -25.377 1.00 78.25 71 LEU A O 1
ATOM 570 N N . ASP A 1 72 ? -37.058 19.314 -25.739 1.00 75.00 72 ASP A N 1
ATOM 571 C CA . ASP A 1 72 ? -35.703 19.155 -25.218 1.00 75.00 72 ASP A CA 1
ATOM 572 C C . ASP A 1 72 ? -35.649 19.388 -23.707 1.00 75.00 72 ASP A C 1
ATOM 574 O O . ASP A 1 72 ? -34.923 18.677 -23.022 1.00 75.00 72 ASP A O 1
ATOM 578 N N . LYS A 1 73 ? -36.501 20.257 -23.145 1.00 76.88 73 LYS A N 1
ATOM 579 C CA . LYS A 1 73 ? -36.729 20.323 -21.689 1.00 76.88 73 LYS A CA 1
ATOM 580 C C . LYS A 1 73 ? -37.353 19.033 -21.157 1.00 76.88 73 LYS A C 1
ATOM 582 O O . LYS A 1 73 ? -36.919 18.527 -20.125 1.00 76.88 73 LYS A O 1
ATOM 587 N N . PHE A 1 74 ? -38.319 18.454 -21.873 1.00 76.88 74 PHE A N 1
ATOM 588 C CA . PHE A 1 74 ? -38.850 17.135 -21.516 1.00 76.88 74 PHE A CA 1
ATOM 589 C C . PHE A 1 74 ? -37.823 16.018 -21.723 1.00 76.88 74 PHE A C 1
ATOM 591 O O . PHE A 1 74 ? -37.709 15.140 -20.871 1.00 76.88 74 PHE A O 1
ATOM 598 N N . GLU A 1 75 ? -37.046 16.048 -22.810 1.00 76.00 75 GLU A N 1
ATOM 599 C CA . GLU A 1 75 ? -35.941 15.105 -23.004 1.00 76.00 75 GLU A CA 1
ATOM 600 C C . GLU A 1 75 ? -34.911 15.247 -21.881 1.00 76.00 75 GLU A C 1
ATOM 602 O O . GLU A 1 75 ? -34.535 14.239 -21.311 1.00 76.00 75 GLU A O 1
ATOM 607 N N . ALA A 1 76 ? -34.537 16.449 -21.450 1.00 69.62 76 ALA A N 1
ATOM 608 C CA . ALA A 1 76 ? -33.662 16.645 -20.298 1.00 69.62 76 ALA A CA 1
ATOM 609 C C . ALA A 1 76 ? -34.295 16.115 -19.001 1.00 69.62 76 ALA A C 1
ATOM 611 O O . ALA A 1 76 ? -33.627 15.433 -18.230 1.00 69.62 76 ALA A O 1
ATOM 612 N N . HIS A 1 77 ? -35.588 16.346 -18.774 1.00 71.38 77 HIS A N 1
ATOM 613 C CA . HIS A 1 77 ? -36.285 15.852 -17.587 1.00 71.38 77 HIS A CA 1
ATOM 614 C C . HIS A 1 77 ? -36.348 14.312 -17.536 1.00 71.38 77 HIS A C 1
ATOM 616 O O . HIS A 1 77 ? -36.086 13.718 -16.494 1.00 71.38 77 HIS A O 1
ATOM 622 N N . PHE A 1 78 ? -36.644 13.646 -18.658 1.00 69.56 78 PHE A N 1
ATOM 623 C CA . PHE A 1 78 ? -36.759 12.182 -18.707 1.00 69.56 78 PHE A CA 1
ATOM 624 C C . PHE A 1 78 ? -35.421 11.468 -18.967 1.00 69.56 78 PHE A C 1
ATOM 626 O O . PHE A 1 78 ? -35.168 10.410 -18.401 1.00 69.56 78 PHE A O 1
ATOM 633 N N . VAL A 1 79 ? -34.537 12.020 -19.800 1.00 56.34 79 VAL A N 1
ATOM 634 C CA . VAL A 1 79 ? -33.232 11.429 -20.157 1.00 56.34 79 VAL A CA 1
ATOM 635 C C . VAL A 1 79 ? -32.148 11.749 -19.128 1.00 56.34 79 VAL A C 1
ATOM 637 O O . VAL A 1 79 ? -31.246 10.928 -18.986 1.00 56.34 79 VAL A O 1
ATOM 640 N N . SER A 1 80 ? -32.254 12.813 -18.316 1.00 50.34 80 SER A N 1
ATOM 641 C CA . SER A 1 80 ? -31.366 12.976 -17.141 1.00 50.34 80 SER A CA 1
ATOM 642 C C . SER A 1 80 ? -31.531 11.858 -16.104 1.00 50.34 80 SER A C 1
ATOM 644 O O . SER A 1 80 ? -30.649 11.661 -15.273 1.00 50.34 80 SER A O 1
ATOM 646 N N . GLN A 1 81 ? -32.604 11.063 -16.194 1.00 53.06 81 GLN A N 1
ATOM 647 C CA . GLN A 1 81 ? -32.777 9.840 -15.406 1.00 53.06 81 GLN A CA 1
ATOM 648 C C . GLN A 1 81 ? -32.212 8.579 -16.080 1.00 53.06 81 GLN A C 1
ATOM 650 O O . GLN A 1 81 ? -32.221 7.504 -15.475 1.00 53.06 81 GLN A O 1
ATOM 655 N N . ARG A 1 82 ? -31.688 8.657 -17.313 1.00 52.25 82 ARG A N 1
ATOM 656 C CA . ARG A 1 82 ? -31.006 7.522 -17.945 1.00 52.25 82 ARG A CA 1
ATOM 657 C C . ARG A 1 82 ? -29.623 7.374 -17.332 1.00 52.25 82 ARG A C 1
ATOM 659 O O . ARG A 1 82 ? -28.648 7.980 -17.767 1.00 52.25 82 ARG A O 1
ATOM 666 N N . ASN A 1 83 ? -29.539 6.502 -16.343 1.00 62.41 83 ASN A N 1
ATOM 667 C CA . ASN A 1 83 ? -28.273 6.138 -15.748 1.00 62.41 83 ASN A CA 1
ATOM 668 C C . ASN A 1 83 ? -27.489 5.242 -16.726 1.00 62.41 83 ASN A C 1
ATOM 670 O O . ASN A 1 83 ? -27.703 4.033 -16.809 1.00 62.41 83 ASN A O 1
ATOM 674 N N . ILE A 1 84 ? -26.581 5.848 -17.494 1.00 58.31 84 ILE A N 1
ATOM 675 C CA . ILE A 1 84 ? -25.680 5.132 -18.409 1.00 58.31 84 ILE A CA 1
ATOM 676 C C . ILE A 1 84 ? -24.904 4.058 -17.637 1.00 58.31 84 ILE A C 1
ATOM 678 O O . ILE A 1 84 ? -24.757 2.936 -18.117 1.00 58.31 84 ILE A O 1
ATOM 682 N N . THR A 1 85 ? -24.479 4.363 -16.410 1.00 55.53 85 THR A N 1
ATOM 683 C CA . THR A 1 85 ? -23.789 3.420 -15.524 1.00 55.53 85 THR A CA 1
ATOM 684 C C . THR A 1 85 ? -24.667 2.215 -15.176 1.00 55.53 85 THR A C 1
ATOM 686 O O . THR A 1 85 ? -24.156 1.100 -15.148 1.00 55.53 85 THR A O 1
ATOM 689 N N . TYR A 1 86 ? -25.983 2.392 -15.017 1.00 65.75 86 TYR A N 1
ATOM 690 C CA . TYR A 1 86 ? -26.935 1.293 -14.813 1.00 65.75 86 TYR A CA 1
ATOM 691 C C . TYR A 1 86 ? -27.077 0.404 -16.054 1.00 65.75 86 TYR A C 1
ATOM 693 O O . TYR A 1 86 ? -27.004 -0.818 -15.939 1.00 65.75 86 TYR A O 1
ATOM 701 N N . GLU A 1 87 ? -27.228 0.983 -17.249 1.00 61.09 87 GLU A N 1
ATOM 702 C CA . GLU A 1 87 ? -27.318 0.199 -18.491 1.00 61.09 87 GLU A CA 1
ATOM 703 C C . GLU A 1 87 ? -26.010 -0.565 -18.771 1.00 61.09 87 GLU A C 1
ATOM 705 O O . GLU A 1 87 ? -26.062 -1.728 -19.186 1.00 61.09 87 GLU A O 1
ATOM 710 N N . ARG A 1 88 ? -24.856 0.036 -18.430 1.00 73.75 88 ARG A N 1
ATOM 711 C CA . ARG A 1 88 ? -23.527 -0.604 -18.438 1.00 73.75 88 ARG A CA 1
ATOM 712 C C . ARG A 1 88 ? -23.430 -1.734 -17.414 1.00 73.75 88 ARG A C 1
ATOM 714 O O . ARG A 1 88 ? -22.964 -2.821 -17.740 1.00 73.75 88 ARG A O 1
ATOM 721 N N . GLN A 1 89 ? -23.917 -1.530 -16.190 1.00 60.50 89 GLN A N 1
ATOM 722 C CA . GLN A 1 89 ? -23.973 -2.590 -15.179 1.00 60.50 89 GLN A CA 1
ATOM 723 C C . GLN A 1 89 ? -24.883 -3.740 -15.610 1.00 60.50 89 GLN A C 1
ATOM 725 O O . GLN A 1 89 ? -24.495 -4.897 -15.466 1.00 60.50 89 GLN A O 1
ATOM 730 N N . ARG A 1 90 ? -26.041 -3.454 -16.212 1.00 73.12 90 ARG A N 1
ATOM 731 C CA . ARG A 1 90 ? -26.912 -4.479 -16.801 1.00 73.12 90 ARG A CA 1
ATOM 732 C C . ARG A 1 90 ? -26.197 -5.271 -17.889 1.00 73.12 90 ARG A C 1
ATOM 734 O O . ARG A 1 90 ? -26.288 -6.494 -17.867 1.00 73.12 90 ARG A O 1
ATOM 741 N N . LEU A 1 91 ? -25.450 -4.613 -18.781 1.00 78.44 91 LEU A N 1
ATOM 742 C CA . LEU A 1 91 ? -24.623 -5.293 -19.783 1.00 78.44 91 LEU A CA 1
ATOM 743 C C . LEU A 1 91 ? -23.619 -6.248 -19.120 1.00 78.44 91 LEU A C 1
ATOM 745 O O . LEU A 1 91 ? -23.532 -7.405 -19.518 1.00 78.44 91 LEU A O 1
ATOM 749 N N . PHE A 1 92 ? -22.914 -5.799 -18.078 1.00 73.62 92 PHE A N 1
ATOM 750 C CA . PHE A 1 92 ? -21.915 -6.606 -17.369 1.00 73.62 92 PHE A CA 1
ATOM 751 C C . PHE A 1 92 ? -22.513 -7.783 -16.579 1.00 73.62 92 PHE A C 1
ATOM 753 O O . PHE A 1 92 ? -21.828 -8.782 -16.334 1.00 73.62 92 PHE A O 1
ATOM 760 N N . LEU A 1 93 ? -23.786 -7.702 -16.201 1.00 76.12 93 LEU A N 1
ATOM 761 C CA . LEU A 1 93 ? -24.517 -8.783 -15.539 1.00 76.12 93 LEU A CA 1
ATOM 762 C C . LEU A 1 93 ? -25.103 -9.810 -16.521 1.00 76.12 93 LEU A C 1
ATOM 764 O O . LEU A 1 93 ? -25.520 -10.882 -16.083 1.00 76.12 93 LEU A O 1
ATOM 768 N N . LEU A 1 94 ? -25.124 -9.528 -17.830 1.00 77.81 94 LEU A N 1
ATOM 769 C CA . LEU A 1 94 ? -25.586 -10.491 -18.828 1.00 77.81 94 LEU A CA 1
ATOM 770 C C . LEU A 1 94 ? -24.592 -11.649 -18.948 1.00 77.81 94 LEU A C 1
ATOM 772 O O . LEU A 1 94 ? -23.448 -11.481 -19.366 1.00 77.81 94 LEU A O 1
ATOM 776 N N . VAL A 1 95 ? -25.068 -12.841 -18.607 1.00 84.31 95 VAL A N 1
ATOM 777 C CA . VAL A 1 95 ? -24.353 -14.111 -18.749 1.00 84.31 95 VAL A CA 1
ATOM 778 C C . VAL A 1 95 ? -25.206 -15.025 -19.617 1.00 84.31 95 VAL A C 1
ATOM 780 O O . VAL A 1 95 ? -26.432 -15.054 -19.468 1.00 84.31 95 VAL A O 1
ATOM 783 N N . ARG A 1 96 ? -24.569 -15.776 -20.521 1.00 85.25 96 ARG A N 1
ATOM 784 C CA . ARG A 1 96 ? -25.270 -16.685 -21.430 1.00 85.25 96 ARG A CA 1
ATOM 785 C C . ARG A 1 96 ? -26.058 -17.713 -20.627 1.00 85.25 96 ARG A C 1
ATOM 787 O O . ARG A 1 96 ? -25.508 -18.378 -19.743 1.00 85.25 96 ARG A O 1
ATOM 794 N N . ARG A 1 97 ? -27.344 -17.851 -20.943 1.00 84.31 97 ARG A N 1
ATOM 795 C CA . ARG A 1 97 ? -28.248 -18.767 -20.238 1.00 84.31 97 ARG A CA 1
ATOM 796 C C . ARG A 1 97 ? -28.055 -20.200 -20.730 1.00 84.31 97 ARG A C 1
ATOM 798 O O . ARG A 1 97 ? -27.531 -20.445 -21.815 1.00 84.31 97 ARG A O 1
ATOM 805 N N . GLU A 1 98 ? -28.467 -21.162 -19.915 1.00 73.00 98 GLU A N 1
ATOM 806 C CA . GLU A 1 98 ? -28.383 -22.582 -20.261 1.00 73.00 98 GLU A CA 1
ATOM 807 C C . GLU A 1 98 ? -29.273 -22.898 -21.470 1.00 73.00 98 GLU A C 1
ATOM 809 O O . GLU A 1 98 ? -30.453 -22.559 -21.471 1.00 73.00 98 GLU A O 1
ATOM 814 N N . GLY A 1 99 ? -28.697 -23.484 -22.523 1.00 73.06 99 GLY A N 1
ATOM 815 C CA . GLY A 1 99 ? -29.408 -23.797 -23.771 1.00 73.06 99 GLY A CA 1
ATOM 816 C C . GLY A 1 99 ? -29.632 -22.623 -24.738 1.00 73.06 99 GLY A C 1
ATOM 817 O O . GLY A 1 99 ? -30.121 -22.850 -25.839 1.00 73.06 99 GLY A O 1
ATOM 818 N N . GLN A 1 100 ? -29.259 -21.386 -24.386 1.00 84.31 100 GLN A N 1
ATOM 819 C CA . GLN A 1 100 ? -29.298 -20.238 -25.310 1.00 84.31 100 GLN A CA 1
ATOM 820 C C . GLN A 1 100 ? -28.199 -20.386 -26.369 1.00 84.31 100 GLN A C 1
ATOM 822 O O . GLN A 1 100 ? -27.073 -20.698 -25.988 1.00 84.31 100 GLN A O 1
ATOM 827 N N . SER A 1 101 ? -28.465 -20.138 -27.656 1.00 84.50 101 SER A N 1
ATOM 828 C CA . SER A 1 101 ? -27.424 -20.181 -28.701 1.00 84.50 101 SER A CA 1
ATOM 829 C C . SER A 1 101 ? -26.389 -19.057 -28.528 1.00 84.50 101 SER A C 1
ATOM 831 O O . SER A 1 101 ? -26.666 -18.034 -27.890 1.00 84.50 101 SER A O 1
ATOM 833 N N . VAL A 1 102 ? -25.180 -19.232 -29.074 1.00 85.06 102 VAL A N 1
ATOM 834 C CA . VAL A 1 102 ? -24.154 -18.170 -29.053 1.00 85.06 102 VAL A CA 1
ATOM 835 C C . VAL A 1 102 ? -24.657 -16.899 -29.755 1.00 85.06 102 VAL A C 1
ATOM 837 O O . VAL A 1 102 ? -24.474 -15.799 -29.232 1.00 85.06 102 VAL A O 1
ATOM 840 N N . ASP A 1 103 ? -25.333 -17.039 -30.896 1.00 84.69 103 ASP A N 1
ATOM 841 C CA . ASP A 1 103 ? -25.785 -15.909 -31.718 1.00 84.69 103 ASP A CA 1
ATOM 842 C C . ASP A 1 103 ? -26.929 -15.105 -31.076 1.00 84.69 103 ASP A C 1
ATOM 844 O O . ASP A 1 103 ? -26.949 -13.868 -31.155 1.00 84.69 103 ASP A O 1
ATOM 848 N N . ASP A 1 104 ? -27.843 -15.773 -30.367 1.00 84.94 104 ASP A N 1
ATOM 849 C CA . ASP A 1 104 ? -28.904 -15.094 -29.612 1.00 84.94 104 ASP A CA 1
ATOM 850 C C . ASP A 1 104 ? -28.326 -14.273 -28.461 1.00 84.94 104 ASP A C 1
ATOM 852 O O . ASP A 1 104 ? -28.759 -13.146 -28.208 1.00 84.94 104 ASP A O 1
ATOM 856 N N . PHE A 1 105 ? -27.313 -14.817 -27.783 1.00 91.38 105 PHE A N 1
ATOM 857 C CA . PHE A 1 105 ? -26.649 -14.121 -26.690 1.00 91.38 105 PHE A CA 1
ATOM 858 C C . PHE A 1 105 ? -25.895 -12.880 -27.181 1.00 91.38 105 PHE A C 1
ATOM 860 O O . PHE A 1 105 ? -26.025 -11.807 -26.595 1.00 91.38 105 PHE A O 1
ATOM 867 N N . ILE A 1 106 ? -25.178 -12.973 -28.304 1.00 88.12 106 ILE A N 1
ATOM 868 C CA . ILE A 1 106 ? -24.506 -11.811 -28.912 1.00 88.12 106 ILE A CA 1
ATOM 869 C C . ILE A 1 106 ? -25.525 -10.735 -29.309 1.00 88.12 106 ILE A C 1
ATOM 871 O O . ILE A 1 106 ? -25.281 -9.542 -29.113 1.00 88.12 106 ILE A O 1
ATOM 875 N N . SER A 1 107 ? -26.681 -11.137 -29.837 1.00 83.75 107 SER A N 1
ATOM 876 C CA . SER A 1 107 ? -27.757 -10.209 -30.200 1.00 83.75 107 SER A CA 1
ATOM 877 C C . SER A 1 107 ? -28.345 -9.488 -28.980 1.00 83.75 107 SER A C 1
ATOM 879 O O . SER A 1 107 ? -28.636 -8.292 -29.053 1.00 83.75 107 SER A O 1
ATOM 881 N N . GLU A 1 108 ? -28.486 -10.184 -27.848 1.00 88.25 108 GLU A N 1
ATOM 882 C CA . GLU A 1 108 ? -28.908 -9.607 -26.563 1.00 88.25 108 GLU A CA 1
ATOM 883 C C . GLU A 1 108 ? -27.871 -8.603 -26.037 1.00 88.25 108 GLU A C 1
ATOM 885 O O . GLU A 1 108 ? -28.231 -7.476 -25.685 1.00 88.25 108 GLU A O 1
ATOM 890 N N . LEU A 1 109 ? -26.582 -8.959 -26.090 1.00 86.25 109 LEU A N 1
ATOM 891 C CA . LEU A 1 109 ? -25.489 -8.061 -25.720 1.00 86.25 109 LEU A CA 1
ATOM 892 C C . LEU A 1 109 ? -25.494 -6.793 -26.580 1.00 86.25 109 LEU A C 1
ATOM 894 O O . LEU A 1 109 ? -25.471 -5.698 -26.028 1.00 86.25 109 LEU A O 1
ATOM 898 N N . ARG A 1 110 ? -25.607 -6.908 -27.911 1.00 84.31 110 ARG A N 1
ATOM 899 C CA . ARG A 1 110 ? -25.634 -5.753 -28.830 1.00 84.31 110 ARG A CA 1
ATOM 900 C C . ARG A 1 110 ? -26.798 -4.801 -28.557 1.00 84.31 110 ARG A C 1
ATOM 902 O O . ARG A 1 110 ? -26.591 -3.590 -28.542 1.00 84.31 110 ARG A O 1
ATOM 909 N N . LYS A 1 111 ? -28.003 -5.325 -28.305 1.00 79.38 111 LYS A N 1
ATOM 910 C CA . LYS A 1 111 ? -29.175 -4.499 -27.956 1.00 79.38 111 LYS A CA 1
ATOM 911 C C . LYS A 1 111 ? -28.939 -3.705 -26.675 1.00 79.38 111 LYS A C 1
ATOM 913 O O . LYS A 1 111 ? -29.224 -2.512 -26.639 1.00 79.38 111 LYS A O 1
ATOM 918 N N . GLN A 1 112 ? -28.378 -4.352 -25.657 1.00 79.56 112 GLN A N 1
ATOM 919 C CA . GLN A 1 112 ? -28.058 -3.695 -24.394 1.00 79.56 112 GLN A CA 1
ATOM 920 C C . GLN A 1 112 ? -26.917 -2.677 -24.560 1.00 79.56 112 GLN A C 1
ATOM 922 O O . GLN A 1 112 ? -26.926 -1.625 -23.926 1.00 79.56 112 GLN A O 1
ATOM 927 N N . LEU A 1 113 ? -25.969 -2.935 -25.465 1.00 80.69 113 LEU A N 1
ATOM 928 C CA . LEU A 1 113 ? -24.808 -2.077 -25.705 1.00 80.69 113 LEU A CA 1
ATOM 929 C C . LEU A 1 113 ? -25.166 -0.732 -26.355 1.00 80.69 113 LEU A C 1
ATOM 931 O O . LEU A 1 113 ? -24.573 0.284 -25.993 1.00 80.69 113 LEU A O 1
ATOM 935 N N . ILE A 1 114 ? -26.192 -0.689 -27.220 1.00 75.12 114 ILE A N 1
ATOM 936 C CA . ILE A 1 114 ? -26.764 0.569 -27.753 1.00 75.12 114 ILE A CA 1
ATOM 937 C C . ILE A 1 114 ? -27.184 1.493 -26.599 1.00 75.12 114 ILE A C 1
ATOM 939 O O . ILE A 1 114 ? -27.058 2.719 -26.675 1.00 75.12 114 ILE A O 1
ATOM 943 N N . ASN A 1 115 ? -27.630 0.902 -25.487 1.00 69.50 115 ASN A N 1
ATOM 944 C CA . ASN A 1 115 ? -28.062 1.649 -24.321 1.00 69.50 115 ASN A CA 1
ATOM 945 C C . ASN A 1 115 ? -26.911 2.120 -23.406 1.00 69.50 115 ASN A C 1
ATOM 947 O O . ASN A 1 115 ? -27.158 2.912 -22.494 1.00 69.50 115 ASN A O 1
ATOM 951 N N . CYS A 1 116 ? -25.669 1.713 -23.672 1.00 71.44 116 CYS A N 1
ATOM 952 C CA . CYS A 1 116 ? -24.521 1.916 -22.785 1.00 71.44 116 CYS A CA 1
ATOM 953 C C . CYS A 1 116 ? -23.580 3.068 -23.181 1.00 71.44 116 CYS A C 1
ATOM 955 O O . CYS A 1 116 ? -22.650 3.362 -22.432 1.00 71.44 116 CYS A O 1
ATOM 957 N N . ASP A 1 117 ? -23.798 3.704 -24.333 1.00 68.12 117 ASP A N 1
ATOM 958 C CA . ASP A 1 117 ? -23.032 4.865 -24.816 1.00 68.12 117 ASP A CA 1
ATOM 959 C C . ASP A 1 117 ? -21.500 4.673 -24.754 1.00 68.12 117 ASP A C 1
ATOM 961 O O . ASP A 1 117 ? -20.770 5.435 -24.122 1.00 68.12 117 ASP A O 1
ATOM 965 N N . TYR A 1 118 ? -21.005 3.575 -25.338 1.00 66.00 118 TYR A N 1
ATOM 966 C CA . TYR A 1 118 ? -19.565 3.276 -25.425 1.00 66.00 118 TYR A CA 1
ATOM 967 C C . TYR A 1 118 ? -18.891 3.857 -26.682 1.00 66.00 118 TYR A C 1
ATOM 969 O O . TYR A 1 118 ? -17.673 3.749 -26.832 1.00 66.00 118 TYR A O 1
ATOM 977 N N . GLY A 1 119 ? -19.654 4.478 -27.589 1.00 75.19 119 GLY A N 1
ATOM 978 C CA . GLY A 1 119 ? -19.127 5.095 -28.809 1.00 75.19 119 GLY A CA 1
ATOM 979 C C . GLY A 1 119 ? -18.288 4.125 -29.650 1.00 75.19 119 GLY A C 1
ATOM 980 O O . GLY A 1 119 ? -18.709 2.998 -29.920 1.00 75.19 119 GLY A O 1
ATOM 981 N N . SER A 1 120 ? -17.078 4.542 -30.032 1.00 64.50 120 SER A N 1
ATOM 982 C CA . SER A 1 120 ? -16.139 3.744 -30.837 1.00 64.50 120 SER A CA 1
ATOM 983 C C . SER A 1 120 ? -15.560 2.518 -30.117 1.00 64.50 120 SER A C 1
ATOM 985 O O . SER A 1 120 ? -14.949 1.676 -30.765 1.00 64.50 120 SER A O 1
ATOM 987 N N . LEU A 1 121 ? -15.740 2.394 -28.796 1.00 70.38 121 LEU A N 1
ATOM 988 C CA . LEU A 1 121 ? -15.258 1.251 -28.005 1.00 70.38 121 LEU A CA 1
ATOM 989 C C . LEU A 1 121 ? -16.263 0.091 -27.949 1.00 70.38 121 LEU A C 1
ATOM 991 O O . LEU A 1 121 ? -15.990 -0.934 -27.326 1.00 70.38 121 LEU A O 1
ATOM 995 N N . SER A 1 122 ? -17.420 0.245 -28.594 1.00 78.25 122 SER A N 1
ATOM 996 C CA . SER A 1 122 ? -18.540 -0.691 -28.495 1.00 78.25 122 SER A CA 1
ATOM 997 C C . SER A 1 122 ? -18.172 -2.134 -28.863 1.00 78.25 122 SER A C 1
ATOM 999 O O . SER A 1 122 ? -18.581 -3.062 -28.167 1.00 78.25 122 SER A O 1
ATOM 1001 N N . ASP A 1 123 ? -17.351 -2.330 -29.897 1.00 76.25 123 ASP A N 1
ATOM 1002 C CA . ASP A 1 123 ? -16.952 -3.667 -30.351 1.00 76.25 123 ASP A CA 1
ATOM 1003 C C . ASP A 1 123 ? -15.960 -4.351 -29.397 1.00 76.25 123 ASP A C 1
ATOM 1005 O O . ASP A 1 123 ? -16.065 -5.557 -29.179 1.00 76.25 123 ASP A O 1
ATOM 1009 N N . TYR A 1 124 ? -15.055 -3.599 -28.759 1.00 76.94 124 TYR A N 1
ATOM 1010 C CA . TYR A 1 124 ? -14.128 -4.142 -27.756 1.00 76.94 124 TYR A CA 1
ATOM 1011 C C . TYR A 1 124 ? -14.872 -4.580 -26.492 1.00 76.94 124 TYR A C 1
ATOM 1013 O O . TYR A 1 124 ? -14.684 -5.694 -26.008 1.00 76.94 124 TYR A O 1
ATOM 1021 N N . VAL A 1 125 ? -15.798 -3.744 -26.011 1.00 80.94 125 VAL A N 1
ATOM 1022 C CA . VAL A 1 125 ? -16.629 -4.074 -24.844 1.00 80.94 125 VAL A CA 1
ATOM 1023 C C . VAL A 1 125 ? -17.538 -5.271 -25.139 1.00 80.94 125 VAL A C 1
ATOM 1025 O O . VAL A 1 125 ? -17.781 -6.096 -24.256 1.00 80.94 125 VAL A O 1
ATOM 1028 N N . LEU A 1 126 ? -18.016 -5.406 -26.380 1.00 84.88 126 LEU A N 1
ATOM 1029 C CA . LEU A 1 126 ? -18.789 -6.569 -26.803 1.00 84.88 126 LEU A CA 1
ATOM 1030 C C . LEU A 1 126 ? -17.955 -7.860 -26.741 1.00 84.88 126 LEU A C 1
ATOM 1032 O O . LEU A 1 126 ? -18.474 -8.874 -26.278 1.00 84.88 126 LEU A O 1
ATOM 1036 N N . VAL A 1 127 ? -16.683 -7.830 -27.160 1.00 83.38 127 VAL A N 1
ATOM 1037 C CA . VAL A 1 127 ? -15.765 -8.981 -27.052 1.00 83.38 127 VAL A CA 1
ATOM 1038 C C . VAL A 1 127 ? -15.503 -9.337 -25.593 1.00 83.38 127 VAL A C 1
ATOM 1040 O O . VAL A 1 127 ? -15.686 -10.494 -25.212 1.00 83.38 127 VAL A O 1
ATOM 1043 N N . ASP A 1 128 ? -15.154 -8.357 -24.760 1.00 79.62 128 ASP A N 1
ATOM 1044 C CA . ASP A 1 128 ? -14.848 -8.585 -23.344 1.00 79.62 128 ASP A CA 1
ATOM 1045 C C . ASP A 1 128 ? -16.049 -9.168 -22.595 1.00 79.62 128 ASP A C 1
ATOM 1047 O O . ASP A 1 128 ? -15.914 -10.128 -21.826 1.00 79.62 128 ASP A O 1
ATOM 1051 N N . GLN A 1 129 ? -17.250 -8.640 -22.860 1.00 87.56 129 GLN A N 1
ATOM 1052 C CA . GLN A 1 129 ? -18.462 -9.147 -22.232 1.00 87.56 129 GLN A CA 1
ATOM 1053 C C . GLN A 1 129 ? -18.901 -10.497 -22.804 1.00 87.56 129 GLN A C 1
ATOM 1055 O O . GLN A 1 129 ? -19.411 -11.325 -22.048 1.00 87.56 129 GLN A O 1
ATOM 1060 N N . LEU A 1 130 ? -18.662 -10.773 -24.090 1.00 86.31 130 LEU A N 1
ATOM 1061 C CA . LEU A 1 130 ? -18.870 -12.104 -24.655 1.00 86.31 130 LEU A CA 1
ATOM 1062 C C . LEU A 1 130 ? -17.966 -13.123 -23.947 1.00 86.31 130 LEU A C 1
ATOM 1064 O O . LEU A 1 130 ? -18.473 -14.106 -23.414 1.00 86.31 130 LEU A O 1
ATOM 1068 N N . VAL A 1 131 ? -16.657 -12.861 -23.844 1.00 84.94 131 VAL A N 1
ATOM 1069 C CA . VAL A 1 131 ? -15.685 -13.750 -23.178 1.00 84.94 131 VAL A CA 1
ATOM 1070 C C . VAL A 1 131 ? -16.063 -13.968 -21.708 1.00 84.94 131 VAL A C 1
ATOM 1072 O O . VAL A 1 131 ? -16.154 -15.109 -21.245 1.00 84.94 131 VAL A O 1
ATOM 1075 N N . ARG A 1 132 ? -16.355 -12.890 -20.973 1.00 83.25 132 ARG A N 1
ATOM 1076 C CA . ARG A 1 132 ? -16.778 -12.944 -19.566 1.00 83.25 132 ARG A CA 1
ATOM 1077 C C . ARG A 1 132 ? -18.110 -13.681 -19.376 1.00 83.25 132 ARG A C 1
ATOM 1079 O O . ARG A 1 132 ? -18.249 -14.444 -18.419 1.00 83.25 132 ARG A O 1
ATOM 1086 N N . GLY A 1 133 ? -19.068 -13.468 -20.276 1.00 80.44 133 GLY A N 1
ATOM 1087 C CA . GLY A 1 133 ? -20.430 -14.003 -20.214 1.00 80.44 133 GLY A CA 1
ATOM 1088 C C . GLY A 1 133 ? -20.579 -15.464 -20.657 1.00 80.44 133 GLY A C 1
ATOM 1089 O O . GLY A 1 133 ? -21.627 -16.064 -20.414 1.00 80.44 133 GLY A O 1
ATOM 1090 N N . LEU A 1 134 ? -19.559 -16.073 -21.274 1.00 82.81 134 LEU A N 1
ATOM 1091 C CA . LEU A 1 134 ? -19.556 -17.499 -21.631 1.00 82.81 134 LEU A CA 1
ATOM 1092 C C . LEU A 1 134 ? -19.393 -18.373 -20.389 1.00 82.81 134 LEU A C 1
ATOM 1094 O O . LEU A 1 134 ? -18.386 -18.267 -19.705 1.00 82.81 134 LEU A O 1
ATOM 1098 N N . ARG A 1 135 ? -20.303 -19.314 -20.124 1.00 78.88 135 ARG A N 1
ATOM 1099 C CA . ARG A 1 135 ? -20.200 -20.229 -18.963 1.00 78.88 135 ARG A CA 1
ATOM 1100 C C . ARG A 1 135 ? -19.024 -21.215 -19.043 1.00 78.88 135 ARG A C 1
ATOM 1102 O O . ARG A 1 135 ? -18.600 -21.773 -18.037 1.00 78.88 135 ARG A O 1
ATOM 1109 N N . GLU A 1 136 ? -18.498 -21.452 -20.239 1.00 79.44 136 GLU A N 1
ATOM 1110 C CA . GLU A 1 136 ? -17.514 -22.499 -20.496 1.00 79.44 136 GLU A CA 1
ATOM 1111 C C . GLU A 1 136 ? -16.082 -22.040 -20.195 1.00 79.44 136 GLU A C 1
ATOM 1113 O O . GLU A 1 136 ? -15.444 -21.390 -21.023 1.00 79.44 136 GLU A O 1
ATOM 1118 N N . SER A 1 137 ? -15.548 -22.439 -19.034 1.00 72.56 137 SER A N 1
ATOM 1119 C CA . SER A 1 137 ? -14.210 -22.024 -18.575 1.00 72.56 137 SER A CA 1
ATOM 1120 C C . SER A 1 137 ? -13.091 -22.335 -19.587 1.00 72.56 137 SER A C 1
ATOM 1122 O O . SER A 1 137 ? -12.265 -21.477 -19.882 1.00 72.56 137 SER A O 1
ATOM 1124 N N . ARG A 1 138 ? -13.121 -23.515 -20.230 1.00 74.81 138 ARG A N 1
ATOM 1125 C CA . ARG A 1 138 ? -12.111 -23.910 -21.236 1.00 74.81 138 ARG A CA 1
ATOM 1126 C C . ARG A 1 138 ? -12.163 -23.083 -22.524 1.00 74.81 138 ARG A C 1
ATOM 1128 O O . ARG A 1 138 ? -11.121 -22.798 -23.106 1.00 74.81 138 ARG A O 1
ATOM 1135 N N . LEU A 1 139 ? -13.357 -22.716 -22.996 1.00 78.31 139 LEU A N 1
ATOM 1136 C CA . LEU A 1 139 ? -13.498 -21.868 -24.185 1.00 78.31 139 LEU A CA 1
ATOM 1137 C C . LEU A 1 139 ? -13.046 -20.439 -23.871 1.00 78.31 139 LEU A C 1
ATOM 1139 O O . LEU A 1 139 ? -12.328 -19.840 -24.668 1.00 78.31 139 LEU A O 1
ATOM 1143 N N . ARG A 1 140 ? -13.388 -19.940 -22.676 1.00 82.00 140 ARG A N 1
ATOM 1144 C CA . ARG A 1 140 ? -12.935 -18.641 -22.172 1.00 82.00 140 ARG A CA 1
ATOM 1145 C C . ARG A 1 140 ? -11.410 -18.567 -22.102 1.00 82.00 140 ARG A C 1
ATOM 1147 O O . ARG A 1 140 ? -10.822 -17.620 -22.606 1.00 82.00 140 ARG A O 1
ATOM 1154 N N . GLU A 1 141 ? -10.770 -19.599 -21.558 1.00 74.56 141 GLU A N 1
ATOM 1155 C CA . GLU A 1 141 ? -9.311 -19.688 -21.493 1.00 74.56 141 GLU A CA 1
ATOM 1156 C C . GLU A 1 141 ? -8.667 -19.712 -22.890 1.00 74.56 141 GLU A C 1
ATOM 1158 O O . GLU A 1 141 ? -7.654 -19.055 -23.111 1.00 74.56 141 GLU A O 1
ATOM 1163 N N . ARG A 1 142 ? -9.267 -20.415 -23.864 1.00 76.38 142 ARG A N 1
ATOM 1164 C CA . ARG A 1 142 ? -8.772 -20.417 -25.253 1.00 76.38 142 ARG A CA 1
ATOM 1165 C C . ARG A 1 142 ? -8.920 -19.057 -25.930 1.00 76.38 142 ARG A C 1
ATOM 1167 O O . ARG A 1 142 ? -7.999 -18.667 -26.637 1.00 76.38 142 ARG A O 1
ATOM 1174 N N . LEU A 1 143 ? -10.027 -18.349 -25.707 1.00 78.69 143 LEU A N 1
ATOM 1175 C CA . LEU A 1 143 ? -10.237 -16.994 -26.231 1.00 78.69 143 LEU A CA 1
ATOM 1176 C C . LEU A 1 143 ? -9.207 -16.012 -25.648 1.00 78.69 143 LEU A C 1
ATOM 1178 O O . LEU A 1 143 ? -8.600 -15.260 -26.400 1.00 78.69 143 LEU A O 1
ATOM 1182 N N . LEU A 1 144 ? -8.920 -16.091 -24.341 1.00 76.75 144 LEU A N 1
ATOM 1183 C CA . LEU A 1 144 ? -7.935 -15.233 -23.660 1.00 76.75 144 LEU A CA 1
ATOM 1184 C C . LEU A 1 144 ? -6.477 -15.470 -24.094 1.00 76.75 144 LEU A C 1
ATOM 1186 O O . LEU A 1 144 ? -5.617 -14.635 -23.830 1.00 76.75 144 LEU A O 1
ATOM 1190 N N . ARG A 1 145 ? -6.179 -16.599 -24.747 1.00 73.75 145 ARG A N 1
ATOM 1191 C CA . ARG A 1 145 ? -4.840 -16.909 -25.279 1.00 73.75 145 ARG A CA 1
ATOM 1192 C C . ARG A 1 145 ? -4.607 -16.363 -26.688 1.00 73.75 145 ARG A C 1
ATOM 1194 O O . ARG A 1 145 ? -3.477 -16.434 -27.164 1.00 73.75 145 ARG A O 1
ATOM 1201 N N . VAL A 1 146 ? -5.644 -15.871 -27.369 1.00 72.25 146 VAL A N 1
ATOM 1202 C CA . VAL A 1 146 ? -5.513 -15.315 -28.719 1.00 72.25 146 VAL A CA 1
ATOM 1203 C C . VAL A 1 146 ? -5.095 -13.846 -28.610 1.00 72.25 146 VAL A C 1
ATOM 1205 O O . VAL A 1 146 ? -5.868 -13.041 -28.090 1.00 72.25 146 VAL A O 1
ATOM 1208 N N . PRO A 1 147 ? -3.891 -13.475 -29.080 1.00 65.06 147 PRO A N 1
ATOM 1209 C CA . PRO A 1 147 ? -3.488 -12.076 -29.131 1.00 65.06 147 PRO A CA 1
ATOM 1210 C C . PRO A 1 147 ? -4.356 -11.316 -30.145 1.00 65.06 147 PRO A C 1
ATOM 1212 O O . PRO A 1 147 ? -4.682 -11.850 -31.206 1.00 65.06 147 PRO A O 1
ATOM 1215 N N . ASP A 1 148 ? -4.729 -10.079 -29.811 1.00 74.00 148 ASP A N 1
ATOM 1216 C CA . ASP A 1 148 ? -5.567 -9.192 -30.634 1.00 74.00 148 ASP A CA 1
ATOM 1217 C C . ASP A 1 148 ? -6.906 -9.829 -31.068 1.00 74.00 148 ASP A C 1
ATOM 1219 O O . ASP A 1 148 ? -7.252 -9.905 -32.256 1.00 74.00 148 ASP A O 1
ATOM 1223 N N . LEU A 1 149 ? -7.660 -10.324 -30.078 1.00 80.69 149 LEU A N 1
ATOM 1224 C CA . LEU A 1 149 ? -8.971 -10.942 -30.275 1.00 80.69 149 LEU A CA 1
ATOM 1225 C C . LEU A 1 149 ? -10.027 -9.894 -30.672 1.00 80.69 149 LEU A C 1
ATOM 1227 O O . LEU A 1 149 ? -10.484 -9.107 -29.846 1.00 80.69 149 LEU A O 1
ATOM 1231 N N . ASP A 1 150 ? -10.437 -9.915 -31.941 1.00 84.94 150 ASP A N 1
ATOM 1232 C CA . ASP A 1 150 ? -11.538 -9.100 -32.466 1.00 84.94 150 ASP A CA 1
ATOM 1233 C C . ASP A 1 150 ? -12.888 -9.839 -32.420 1.00 84.94 150 ASP A C 1
ATOM 1235 O O . ASP A 1 150 ? -12.959 -11.051 -32.192 1.00 84.94 150 ASP A O 1
ATOM 1239 N N . ILE A 1 151 ? -13.982 -9.101 -32.639 1.00 84.12 151 ILE A N 1
ATOM 1240 C CA . ILE A 1 151 ? -15.339 -9.648 -32.525 1.00 84.12 151 ILE A CA 1
ATOM 1241 C C . ILE A 1 151 ? -15.611 -10.783 -33.511 1.00 84.12 151 ILE A C 1
ATOM 1243 O O . ILE A 1 151 ? -16.275 -11.746 -33.143 1.00 84.12 151 ILE A O 1
ATOM 1247 N N . ASN A 1 152 ? -15.067 -10.733 -34.726 1.00 86.62 152 ASN A N 1
ATOM 1248 C CA . ASN A 1 152 ? -15.317 -11.776 -35.718 1.00 86.62 152 ASN A CA 1
ATOM 1249 C C . ASN A 1 152 ? -14.601 -13.074 -35.322 1.00 86.62 152 ASN A C 1
ATOM 1251 O O . ASN A 1 152 ? -15.236 -14.125 -35.253 1.00 86.62 152 ASN A O 1
ATOM 1255 N N . LYS A 1 153 ? -13.325 -12.990 -34.924 1.00 84.81 153 LYS A N 1
ATOM 1256 C CA . LYS A 1 153 ? -12.558 -14.141 -34.420 1.00 84.81 153 LYS A CA 1
ATOM 1257 C C . LYS A 1 153 ? -13.175 -14.735 -33.155 1.00 84.81 153 LYS A C 1
ATOM 1259 O O . LYS A 1 153 ? -13.269 -15.957 -33.039 1.00 84.81 153 LYS A O 1
ATOM 1264 N N . ALA A 1 154 ? -13.613 -13.894 -32.215 1.00 86.00 154 ALA A N 1
ATOM 1265 C CA . ALA A 1 154 ? -14.250 -14.350 -30.981 1.00 86.00 154 ALA A CA 1
ATOM 1266 C C . ALA A 1 154 ? -15.543 -15.124 -31.268 1.00 86.00 154 ALA A C 1
ATOM 1268 O O . ALA A 1 154 ? -15.758 -16.202 -30.707 1.00 86.00 154 ALA A O 1
ATOM 1269 N N . VAL A 1 155 ? -16.379 -14.608 -32.172 1.00 87.75 155 VAL A N 1
ATOM 1270 C CA . VAL A 1 155 ? -17.636 -15.249 -32.574 1.00 87.75 155 VAL A CA 1
ATOM 1271 C C . VAL A 1 155 ? -17.381 -16.562 -33.314 1.00 87.75 155 VAL A C 1
ATOM 1273 O O . VAL A 1 155 ? -17.994 -17.571 -32.965 1.00 87.75 155 VAL A O 1
ATOM 1276 N N . ASP A 1 156 ? -16.439 -16.598 -34.256 1.00 86.06 156 ASP A N 1
ATOM 1277 C CA . ASP A 1 156 ? -16.111 -17.810 -35.017 1.00 86.06 156 ASP A CA 1
ATOM 1278 C C . ASP A 1 156 ? -15.575 -18.929 -34.117 1.00 86.06 156 ASP A C 1
ATOM 1280 O O . ASP A 1 156 ? -15.991 -20.083 -34.235 1.00 86.06 156 ASP A O 1
ATOM 1284 N N . MET A 1 157 ? -14.722 -18.599 -33.144 1.00 87.25 157 MET A N 1
ATOM 1285 C CA . MET A 1 157 ? -14.239 -19.562 -32.151 1.00 87.25 157 MET A CA 1
ATOM 1286 C C . MET A 1 157 ? -15.361 -20.078 -31.241 1.00 87.25 157 MET A C 1
ATOM 1288 O O . MET A 1 157 ? -15.383 -21.266 -30.904 1.00 87.25 157 MET A O 1
ATOM 1292 N N . CYS A 1 158 ? -16.310 -19.217 -30.860 1.00 85.81 158 CYS A N 1
ATOM 1293 C CA . CYS A 1 158 ? -17.473 -19.632 -30.076 1.00 85.81 158 CYS A CA 1
ATOM 1294 C C . CYS A 1 158 ? -18.390 -20.568 -30.871 1.00 85.81 158 CYS A C 1
ATOM 1296 O O . CYS A 1 158 ? -18.779 -21.616 -30.351 1.00 85.81 158 CYS A O 1
ATOM 1298 N N . ARG A 1 159 ? -18.673 -20.242 -32.138 1.00 86.62 159 ARG A N 1
ATOM 1299 C CA . ARG A 1 159 ? -19.464 -21.082 -33.052 1.00 86.62 159 ARG A CA 1
ATOM 1300 C C . ARG A 1 159 ? -18.781 -22.419 -33.337 1.00 86.62 159 ARG A C 1
ATOM 1302 O O . ARG A 1 159 ? -19.433 -23.460 -33.296 1.00 86.62 159 ARG A O 1
ATOM 1309 N N . ALA A 1 160 ? -17.464 -22.425 -33.552 1.00 80.00 160 ALA A N 1
ATOM 1310 C CA . ALA A 1 160 ? -16.691 -23.650 -33.762 1.00 80.00 160 ALA A CA 1
ATOM 1311 C C . ALA A 1 160 ? -16.709 -24.564 -32.525 1.00 80.00 160 ALA A C 1
ATOM 1313 O O . ALA A 1 160 ? -16.851 -25.782 -32.653 1.00 80.00 160 ALA A O 1
ATOM 1314 N N . SER A 1 161 ? -16.616 -23.987 -31.322 1.00 81.81 161 SER A N 1
ATOM 1315 C CA . SER A 1 161 ? -16.715 -24.731 -30.060 1.00 81.81 161 SER A CA 1
ATOM 1316 C C . SER A 1 161 ? -18.117 -25.300 -29.831 1.00 81.81 161 SER A C 1
ATOM 1318 O O . SER A 1 161 ? -18.250 -26.459 -29.442 1.00 81.81 161 SER A O 1
ATOM 1320 N N . GLU A 1 162 ? -19.164 -24.521 -30.113 1.00 83.56 162 GLU A N 1
ATOM 1321 C CA . GLU A 1 162 ? -20.558 -24.976 -30.031 1.00 83.56 162 GLU A CA 1
ATOM 1322 C C . GLU A 1 162 ? -20.835 -26.120 -31.019 1.00 83.56 162 GLU A C 1
ATOM 1324 O O . GLU A 1 162 ? -21.350 -27.166 -30.626 1.00 83.56 162 GLU A O 1
ATOM 1329 N N . THR A 1 163 ? -20.379 -25.981 -32.267 1.00 76.56 163 THR A N 1
ATOM 1330 C CA . THR A 1 163 ? -20.506 -27.018 -33.304 1.00 76.56 163 THR A CA 1
ATOM 1331 C C . THR A 1 163 ? -19.758 -28.296 -32.915 1.00 76.56 163 THR A C 1
ATOM 1333 O O . THR A 1 163 ? -20.316 -29.387 -33.006 1.00 76.56 163 THR A O 1
ATOM 1336 N N . SER A 1 164 ? -18.529 -28.173 -32.397 1.00 74.81 164 SER A N 1
ATOM 1337 C CA . SER A 1 164 ? -17.725 -29.319 -31.940 1.00 74.81 164 SER A CA 1
ATOM 1338 C C . SER A 1 164 ? -18.390 -30.065 -30.780 1.00 74.81 164 SER A C 1
ATOM 1340 O O . SER A 1 164 ? -18.299 -31.287 -30.694 1.00 74.81 164 SER A O 1
ATOM 1342 N N . LYS A 1 165 ? -19.080 -29.350 -29.882 1.00 73.31 165 LYS A N 1
ATOM 1343 C CA . LYS A 1 165 ? -19.821 -29.960 -28.770 1.00 73.31 165 LYS A CA 1
ATOM 1344 C C . LYS A 1 165 ? -21.078 -30.679 -29.222 1.00 73.31 165 LYS A C 1
ATOM 1346 O O . LYS A 1 165 ? -21.337 -31.769 -28.723 1.00 73.31 165 LYS A O 1
ATOM 1351 N N . LEU A 1 166 ? -21.826 -30.092 -30.154 1.00 72.31 166 LEU A N 1
ATOM 1352 C CA . LEU A 1 166 ? -22.989 -30.745 -30.750 1.00 72.31 166 LEU A CA 1
ATOM 1353 C C . LEU A 1 166 ? -22.562 -32.017 -31.498 1.00 72.31 166 LEU A C 1
ATOM 1355 O O . LEU A 1 166 ? -23.143 -33.073 -31.278 1.00 72.31 166 LEU A O 1
ATOM 1359 N N . GLN A 1 167 ? -21.481 -31.956 -32.282 1.00 68.62 167 GLN A N 1
ATOM 1360 C CA . GLN A 1 167 ? -20.917 -33.123 -32.973 1.00 68.62 167 GLN A CA 1
ATOM 1361 C C . GLN A 1 167 ? -20.389 -34.193 -32.001 1.00 68.62 167 GLN A C 1
ATOM 1363 O O . GLN A 1 167 ? -20.642 -35.378 -32.201 1.00 68.62 167 GLN A O 1
ATOM 1368 N N . ALA A 1 168 ? -19.716 -33.799 -30.914 1.00 61.41 168 ALA A N 1
ATOM 1369 C CA . ALA A 1 168 ? -19.259 -34.731 -29.881 1.00 61.41 168 ALA A CA 1
ATOM 1370 C C . ALA A 1 168 ? -20.427 -35.378 -29.115 1.00 61.41 168 ALA A C 1
ATOM 1372 O O . ALA A 1 168 ? -20.374 -36.566 -28.810 1.00 61.41 168 ALA A O 1
ATOM 1373 N N . GLN A 1 169 ? -21.498 -34.631 -28.823 1.00 61.41 169 GLN A N 1
ATOM 1374 C CA . GLN A 1 169 ? -22.713 -35.184 -28.214 1.00 61.41 169 GLN A CA 1
ATOM 1375 C C . GLN A 1 169 ? -23.385 -36.222 -29.117 1.00 61.41 169 GLN A C 1
ATOM 1377 O O . GLN A 1 169 ? -23.863 -37.227 -28.596 1.00 61.41 169 GLN A O 1
ATOM 1382 N N . VAL A 1 170 ? -23.372 -36.027 -30.440 1.00 59.81 170 VAL A N 1
ATOM 1383 C CA . VAL A 1 170 ? -23.841 -37.031 -31.412 1.00 59.81 170 VAL A CA 1
ATOM 1384 C C . VAL A 1 170 ? -22.958 -38.291 -31.367 1.00 59.81 170 VAL A C 1
ATOM 1386 O O . VAL A 1 170 ? -23.475 -39.392 -31.215 1.00 59.81 170 VAL A O 1
ATOM 1389 N N . TYR A 1 171 ? -21.630 -38.142 -31.337 1.00 44.56 171 TYR A N 1
ATOM 1390 C CA . TYR A 1 171 ? -20.688 -39.270 -31.221 1.00 44.56 171 TYR A CA 1
ATOM 1391 C C . TYR A 1 171 ? -20.878 -40.108 -29.937 1.00 44.56 171 TYR A C 1
ATOM 1393 O O . TYR A 1 171 ? -20.882 -41.334 -29.982 1.00 44.56 171 TYR A O 1
ATOM 1401 N N . PHE A 1 172 ? -21.097 -39.463 -28.784 1.00 43.03 172 PHE A N 1
ATOM 1402 C CA . PHE A 1 172 ? -21.339 -40.158 -27.506 1.00 43.03 172 PHE A CA 1
ATOM 1403 C C . PHE A 1 172 ? -22.775 -40.689 -27.340 1.00 43.03 172 PHE A C 1
ATOM 1405 O O . PHE A 1 172 ? -23.044 -41.462 -26.415 1.00 43.03 172 PHE A O 1
ATOM 1412 N N . THR A 1 173 ? -23.716 -40.278 -28.196 1.00 45.19 173 THR A N 1
ATOM 1413 C CA . THR A 1 173 ? -25.088 -40.816 -28.199 1.00 45.19 173 THR A CA 1
ATOM 1414 C C . THR A 1 173 ? -25.236 -42.042 -29.100 1.00 45.19 173 THR A C 1
ATOM 1416 O O . THR A 1 173 ? -26.069 -42.900 -28.796 1.00 45.19 173 THR A O 1
ATOM 1419 N N . GLU A 1 174 ? -24.375 -42.209 -30.108 1.00 39.06 174 GLU A N 1
ATOM 1420 C CA . GLU A 1 174 ? -24.296 -43.445 -30.904 1.00 39.06 174 GLU A CA 1
ATOM 1421 C C . GLU A 1 174 ? -23.716 -44.631 -30.105 1.00 39.06 174 GLU A C 1
ATOM 1423 O O . GLU A 1 174 ? -24.212 -45.748 -30.219 1.00 39.06 174 GLU A O 1
ATOM 1428 N N . GLU A 1 175 ? -22.768 -44.413 -29.185 1.00 37.03 175 GLU A N 1
ATOM 1429 C CA . GLU A 1 175 ? -22.285 -45.500 -28.306 1.00 37.03 175 GLU A CA 1
ATOM 1430 C C . GLU A 1 175 ? -23.305 -45.887 -27.219 1.00 37.03 175 GLU A C 1
ATOM 1432 O O . GLU A 1 175 ? -23.390 -47.044 -26.806 1.00 37.03 175 GLU A O 1
ATOM 1437 N N . ARG A 1 176 ? -24.153 -44.945 -26.785 1.00 34.03 176 ARG A N 1
ATOM 1438 C CA . ARG A 1 176 ? -25.206 -45.205 -25.784 1.00 34.03 176 ARG A CA 1
ATOM 1439 C C . ARG A 1 176 ? -26.471 -45.840 -26.356 1.00 34.03 176 ARG A C 1
ATOM 1441 O O . ARG A 1 176 ? -27.317 -46.288 -25.581 1.00 34.03 176 ARG A O 1
ATOM 1448 N N . SER A 1 177 ? -26.611 -45.915 -27.678 1.00 31.16 177 SER A N 1
ATOM 1449 C CA . SER A 1 177 ? -27.759 -46.572 -28.317 1.00 31.16 177 SER A CA 1
ATOM 1450 C C . SER A 1 177 ? -27.643 -48.104 -28.352 1.00 31.16 177 SER A C 1
ATOM 1452 O O . SER A 1 177 ? -28.621 -48.767 -28.690 1.00 31.16 177 SER A O 1
ATOM 1454 N N . ILE A 1 178 ? -26.513 -48.681 -27.917 1.00 34.91 178 ILE A N 1
ATOM 1455 C CA . ILE A 1 178 ? -26.331 -50.141 -27.812 1.00 34.91 178 ILE A CA 1
ATOM 1456 C C . ILE A 1 178 ? -26.748 -50.680 -26.425 1.00 34.91 178 ILE A C 1
ATOM 1458 O O . ILE A 1 178 ? -27.273 -51.789 -26.332 1.00 34.91 178 ILE A O 1
ATOM 1462 N N . ASP A 1 179 ? -26.639 -49.884 -25.354 1.00 30.08 179 ASP A N 1
ATOM 1463 C CA . ASP A 1 179 ? -26.870 -50.363 -23.975 1.00 30.08 179 ASP A CA 1
ATOM 1464 C C . ASP A 1 179 ? -28.297 -50.152 -23.426 1.00 30.08 179 ASP A C 1
ATOM 1466 O O . ASP A 1 179 ? -28.660 -50.691 -22.377 1.00 30.08 179 ASP A O 1
ATOM 1470 N N . ALA A 1 180 ? -29.164 -49.423 -24.136 1.00 27.22 180 ALA A N 1
ATOM 1471 C CA . ALA A 1 180 ? -30.504 -49.061 -23.654 1.00 27.22 180 ALA A CA 1
ATOM 1472 C C . ALA A 1 180 ? -31.640 -50.033 -24.062 1.00 27.22 180 ALA A C 1
ATOM 1474 O O . ALA A 1 180 ? -32.812 -49.665 -24.004 1.00 27.22 180 ALA A O 1
ATOM 1475 N N . ILE A 1 181 ? -31.342 -51.286 -24.444 1.00 29.94 181 ILE A N 1
ATOM 1476 C CA . ILE A 1 181 ? -32.365 -52.287 -24.842 1.00 29.94 181 ILE A CA 1
ATOM 1477 C C . ILE A 1 181 ? -32.923 -53.113 -23.661 1.00 29.94 181 ILE A C 1
ATOM 1479 O O . ILE A 1 181 ? -33.856 -53.898 -23.825 1.00 29.94 181 ILE A O 1
ATOM 1483 N N . LYS A 1 182 ? -32.456 -52.937 -22.420 1.00 29.73 182 LYS A N 1
ATOM 1484 C CA . LYS A 1 182 ? -32.965 -53.735 -21.286 1.00 29.73 182 LYS A CA 1
ATOM 1485 C C . LYS A 1 182 ? -33.489 -52.881 -20.142 1.00 29.73 182 LYS A C 1
ATOM 1487 O O . LYS A 1 182 ? -32.818 -52.740 -19.126 1.00 29.73 182 LYS A O 1
ATOM 1492 N N . ARG A 1 183 ? -34.737 -52.414 -20.279 1.00 27.00 183 ARG A N 1
ATOM 1493 C CA . ARG A 1 183 ? -35.837 -52.605 -19.299 1.00 27.00 183 ARG A CA 1
ATOM 1494 C C . ARG A 1 183 ? -37.029 -51.708 -19.647 1.00 27.00 183 ARG A C 1
ATOM 1496 O O . ARG A 1 183 ? -37.175 -50.598 -19.154 1.00 27.00 183 ARG A O 1
ATOM 1503 N N . PHE A 1 184 ? -37.905 -52.253 -20.486 1.00 25.95 184 PHE A N 1
ATOM 1504 C CA . PHE A 1 184 ? -39.291 -51.818 -20.651 1.00 25.95 184 PHE A CA 1
ATOM 1505 C C . PHE A 1 184 ? -40.179 -52.415 -19.547 1.00 25.95 184 PHE A C 1
ATOM 1507 O O . PHE A 1 184 ? -40.061 -53.608 -19.262 1.00 25.95 184 PHE A O 1
ATOM 1514 N N . LYS A 1 185 ? -41.100 -51.600 -19.010 1.00 26.05 185 LYS A N 1
ATOM 1515 C CA . LYS A 1 185 ? -42.554 -51.861 -18.817 1.00 26.05 185 LYS A CA 1
ATOM 1516 C C . LYS A 1 185 ? -43.177 -50.611 -18.151 1.00 26.05 185 LYS A C 1
ATOM 1518 O O . LYS A 1 185 ? -42.819 -50.303 -17.023 1.00 26.05 185 LYS A O 1
ATOM 1523 N N . LEU A 1 186 ? -43.826 -49.714 -18.912 1.00 23.28 186 LEU A N 1
ATOM 1524 C CA . LEU A 1 186 ? -45.249 -49.679 -19.351 1.00 23.28 186 LEU A CA 1
ATOM 1525 C C . LEU A 1 186 ? -46.221 -49.415 -18.172 1.00 23.28 186 LEU A C 1
ATOM 1527 O O . LEU A 1 186 ? -46.399 -50.314 -17.361 1.00 23.28 186 LEU A O 1
ATOM 1531 N N . SER A 1 187 ? -46.679 -48.167 -17.933 1.00 25.64 187 SER A N 1
ATOM 1532 C CA . SER A 1 187 ? -47.897 -47.476 -18.479 1.00 25.64 187 SER A CA 1
ATOM 1533 C C . SER A 1 187 ? -49.201 -47.862 -17.726 1.00 25.64 187 SER A C 1
ATOM 1535 O O . SER A 1 187 ? -49.188 -48.936 -17.132 1.00 25.64 187 SER A O 1
ATOM 1537 N N . PRO A 1 188 ? -50.337 -47.102 -17.738 1.00 31.73 188 PRO A N 1
ATOM 1538 C CA . PRO A 1 188 ? -50.714 -46.005 -18.647 1.00 31.73 188 PRO A CA 1
ATOM 1539 C C . PRO A 1 188 ? -51.483 -44.791 -18.033 1.00 31.73 188 PRO A C 1
ATOM 1541 O O . PRO A 1 188 ? -51.743 -44.689 -16.840 1.00 31.73 188 PRO A O 1
ATOM 1544 N N . GLU A 1 189 ? -51.807 -43.867 -18.939 1.00 26.83 189 GLU A N 1
ATOM 1545 C CA . GLU A 1 189 ? -52.521 -42.579 -18.878 1.00 26.83 189 GLU A CA 1
ATOM 1546 C C . GLU A 1 189 ? -53.979 -42.627 -18.359 1.00 26.83 189 GLU A C 1
ATOM 1548 O O . GLU A 1 189 ? -54.554 -43.705 -18.292 1.00 26.83 189 GLU A O 1
ATOM 1553 N N . VAL A 1 190 ? -54.592 -41.454 -18.075 1.00 26.44 190 VAL A N 1
ATOM 1554 C CA . VAL A 1 190 ? -55.891 -40.959 -18.633 1.00 26.44 190 VAL A CA 1
ATOM 1555 C C . VAL A 1 190 ? -56.239 -39.543 -18.084 1.00 26.44 190 VAL A C 1
ATOM 1557 O O . VAL A 1 190 ? -56.143 -39.268 -16.891 1.00 26.44 190 VAL A O 1
ATOM 1560 N N . LYS A 1 191 ? -56.703 -38.645 -18.972 1.00 26.64 191 LYS A N 1
ATOM 1561 C CA . LYS A 1 191 ? -57.532 -37.422 -18.746 1.00 26.64 191 LYS A CA 1
ATOM 1562 C C . LYS A 1 191 ? -58.912 -37.659 -19.432 1.00 26.64 191 LYS A C 1
ATOM 1564 O O . LYS A 1 191 ? -58.929 -38.523 -20.304 1.00 26.64 191 LYS A O 1
ATOM 1569 N N . PRO A 1 192 ? -59.978 -36.813 -19.345 1.00 45.94 192 PRO A N 1
ATOM 1570 C CA . PRO A 1 192 ? -60.568 -35.935 -18.299 1.00 45.94 192 PRO A CA 1
ATOM 1571 C C . PRO A 1 192 ? -62.149 -35.990 -18.225 1.00 45.94 192 PRO A C 1
ATOM 1573 O O . PRO A 1 192 ? -62.764 -36.718 -18.994 1.00 45.94 192 PRO A O 1
ATOM 1576 N N . ARG A 1 193 ? -62.789 -35.096 -17.413 1.00 25.33 193 ARG A N 1
ATOM 1577 C CA . ARG A 1 193 ? -64.244 -34.671 -17.324 1.00 25.33 193 ARG A CA 1
ATOM 1578 C C . ARG A 1 193 ? -65.230 -35.604 -16.562 1.00 25.33 193 ARG A C 1
ATOM 1580 O O . ARG A 1 193 ? -65.044 -36.803 -16.609 1.00 25.33 193 ARG A O 1
ATOM 1587 N N . ALA A 1 194 ? -66.337 -35.198 -15.903 1.00 26.05 194 ALA A N 1
ATOM 1588 C CA . ALA A 1 194 ? -66.948 -33.937 -15.420 1.00 26.05 194 ALA A CA 1
ATOM 1589 C C . ALA A 1 194 ? -68.218 -34.250 -14.544 1.00 26.05 194 ALA A C 1
ATOM 1591 O O . ALA A 1 194 ? -68.816 -35.294 -14.763 1.00 26.05 194 ALA A O 1
ATOM 1592 N N . ILE A 1 195 ? -68.658 -33.302 -13.678 1.00 25.12 195 ILE A N 1
ATOM 1593 C CA . ILE A 1 195 ? -70.036 -33.048 -13.119 1.00 25.12 195 ILE A CA 1
ATOM 1594 C C . ILE A 1 195 ? -70.659 -34.124 -12.172 1.00 25.12 195 ILE A C 1
ATOM 1596 O O . ILE A 1 195 ? -70.662 -35.296 -12.496 1.00 25.12 195 ILE A O 1
ATOM 1600 N N . GLY A 1 196 ? -71.287 -33.827 -11.017 1.00 24.09 196 GLY A N 1
ATOM 1601 C CA . GLY A 1 196 ? -71.591 -32.561 -10.336 1.00 24.09 196 GLY A CA 1
ATOM 1602 C C . GLY A 1 196 ? -72.402 -32.713 -9.022 1.00 24.09 196 GLY A C 1
ATOM 1603 O O . GLY A 1 196 ? -72.750 -33.818 -8.631 1.00 24.09 196 GLY A O 1
ATOM 1604 N N . GLN A 1 197 ? -72.690 -31.542 -8.417 1.00 27.50 197 GLN A N 1
ATOM 1605 C CA . GLN A 1 197 ? -73.774 -31.142 -7.475 1.00 27.50 197 GLN A CA 1
ATOM 1606 C C . GLN A 1 197 ? -73.896 -31.866 -6.110 1.00 27.50 197 GLN A C 1
ATOM 1608 O O . GLN A 1 197 ? -74.161 -33.054 -6.054 1.00 27.50 197 GLN A O 1
ATOM 1613 N N . ALA A 1 198 ? -73.647 -31.222 -4.956 1.00 27.80 198 ALA A N 1
ATOM 1614 C CA . ALA A 1 198 ? -74.415 -30.190 -4.205 1.00 27.80 198 ALA A CA 1
ATOM 1615 C C . ALA A 1 198 ? -74.869 -30.841 -2.863 1.00 27.80 198 ALA A C 1
ATOM 1617 O O . ALA A 1 198 ? -75.217 -32.008 -2.862 1.00 27.80 198 ALA A O 1
ATOM 1618 N N . ASN A 1 199 ? -74.916 -30.230 -1.673 1.00 30.14 199 ASN A N 1
ATOM 1619 C CA . ASN A 1 199 ? -75.022 -28.831 -1.273 1.00 30.14 199 ASN A CA 1
ATOM 1620 C C . ASN A 1 199 ? -74.823 -28.696 0.266 1.00 30.14 199 ASN A C 1
ATOM 1622 O O . ASN A 1 199 ? -75.034 -29.674 0.977 1.00 30.14 199 ASN A O 1
ATOM 1626 N N . LYS A 1 200 ? -74.628 -27.446 0.744 1.00 25.72 200 LYS A N 1
ATOM 1627 C CA . LYS A 1 200 ? -74.873 -26.907 2.119 1.00 25.72 200 LYS A CA 1
ATOM 1628 C C . LYS A 1 200 ? -73.849 -27.271 3.231 1.00 25.72 200 LYS A C 1
ATOM 1630 O O . LYS A 1 200 ? -73.583 -28.434 3.452 1.00 25.72 200 LYS A O 1
ATOM 1635 N N . LEU A 1 201 ? -73.265 -26.362 4.034 1.00 24.81 201 LEU A N 1
ATOM 1636 C CA . LEU A 1 201 ? -73.579 -24.974 4.428 1.00 24.81 201 LEU A CA 1
ATOM 1637 C C . LEU A 1 201 ? -72.342 -24.255 5.046 1.00 24.81 201 LEU A C 1
ATOM 1639 O O . LEU A 1 201 ? -71.610 -24.852 5.824 1.00 24.81 201 LEU A O 1
ATOM 1643 N N . ARG A 1 202 ? -72.276 -22.931 4.801 1.00 27.14 202 ARG A N 1
ATOM 1644 C CA . ARG A 1 202 ? -71.769 -21.814 5.651 1.00 27.14 202 ARG A CA 1
ATOM 1645 C C . ARG A 1 202 ? -70.253 -21.517 5.764 1.00 27.14 202 ARG A C 1
ATOM 1647 O O . ARG A 1 202 ? -69.561 -22.024 6.635 1.00 27.14 202 ARG A O 1
ATOM 1654 N N . GLN A 1 203 ? -69.822 -20.529 4.962 1.00 29.41 203 GLN A N 1
ATOM 1655 C CA . GLN A 1 203 ? -68.783 -19.520 5.282 1.00 29.41 203 GLN A CA 1
ATOM 1656 C C . GLN A 1 203 ? -69.439 -18.243 5.888 1.00 29.41 203 GLN A C 1
ATOM 1658 O O . GLN A 1 203 ? -70.671 -18.226 6.000 1.00 29.41 203 GLN A O 1
ATOM 1663 N N . PRO A 1 204 ? -68.686 -17.183 6.282 1.00 32.91 204 PRO A N 1
ATOM 1664 C CA . PRO A 1 204 ? -68.062 -16.216 5.340 1.00 32.91 204 PRO A CA 1
ATOM 1665 C C . PRO A 1 204 ? -66.601 -15.859 5.726 1.00 32.91 204 PRO A C 1
ATOM 1667 O O . PRO A 1 204 ? -66.274 -15.777 6.902 1.00 32.91 204 PRO A O 1
ATOM 1670 N N . ALA A 1 205 ? -65.609 -15.814 4.831 1.00 27.89 205 ALA A N 1
ATOM 1671 C CA . ALA A 1 205 ? -65.358 -14.973 3.647 1.00 27.89 205 ALA A CA 1
ATOM 1672 C C . ALA A 1 205 ? -64.667 -13.621 3.950 1.00 27.89 205 ALA A C 1
ATOM 1674 O O . ALA A 1 205 ? -65.075 -12.844 4.810 1.00 27.89 205 ALA A O 1
ATOM 1675 N N . LYS A 1 206 ? -63.575 -13.420 3.199 1.00 30.53 206 LYS A N 1
ATOM 1676 C CA . LYS A 1 206 ? -62.575 -12.342 3.198 1.00 30.53 206 LYS A CA 1
ATOM 1677 C C . LYS A 1 206 ? -63.200 -10.953 3.007 1.00 30.53 206 LYS A C 1
ATOM 1679 O O . LYS A 1 206 ? -64.165 -10.810 2.266 1.00 30.53 206 LYS A O 1
ATOM 1684 N N . ARG A 1 207 ? -62.607 -9.930 3.634 1.00 28.75 207 ARG A N 1
ATOM 1685 C CA . ARG A 1 207 ? -62.957 -8.519 3.411 1.00 28.75 207 ARG A CA 1
ATOM 1686 C C . ARG A 1 207 ? -62.215 -7.956 2.202 1.00 28.75 207 ARG A C 1
ATOM 1688 O O . ARG A 1 207 ? -60.990 -7.930 2.183 1.00 28.75 207 ARG A O 1
ATOM 1695 N N . GLU A 1 208 ? -63.010 -7.491 1.251 1.00 31.20 208 GLU A N 1
ATOM 1696 C CA . GLU A 1 208 ? -62.672 -6.533 0.204 1.00 31.20 208 GLU A CA 1
ATOM 1697 C C . GLU A 1 208 ? -62.496 -5.133 0.821 1.00 31.20 208 GLU A C 1
ATOM 1699 O O . GLU A 1 208 ? -63.283 -4.724 1.681 1.00 31.20 208 GLU A O 1
ATOM 1704 N N . GLU A 1 209 ? -61.481 -4.386 0.386 1.00 32.41 209 GLU A N 1
ATOM 1705 C CA . GLU A 1 209 ? -61.362 -2.955 0.675 1.00 32.41 209 GLU A CA 1
ATOM 1706 C C . GLU A 1 209 ? -62.176 -2.159 -0.349 1.00 32.41 209 GLU A C 1
ATOM 1708 O O . GLU A 1 209 ? -61.879 -2.127 -1.542 1.00 32.41 209 GLU A O 1
ATOM 1713 N N . SER A 1 210 ? -63.240 -1.524 0.137 1.00 35.16 210 SER A N 1
ATOM 1714 C CA . SER A 1 210 ? -64.121 -0.659 -0.637 1.00 35.16 210 SER A CA 1
ATOM 1715 C C . SER A 1 210 ? -63.505 0.724 -0.856 1.00 35.16 210 SER A C 1
ATOM 1717 O O . SER A 1 210 ? -63.192 1.436 0.102 1.00 35.16 210 SER A O 1
ATOM 1719 N N . SER A 1 211 ? -63.464 1.148 -2.113 1.00 48.25 211 SER A N 1
ATOM 1720 C CA . SER A 1 211 ? -63.433 2.548 -2.526 1.00 48.25 211 SER A CA 1
ATOM 1721 C C . SER A 1 211 ? -64.647 3.306 -1.956 1.00 48.25 211 SER A C 1
ATOM 1723 O O . SER A 1 211 ? -65.799 2.947 -2.192 1.00 48.25 211 SER A O 1
ATOM 1725 N N . GLY A 1 212 ? -64.419 4.374 -1.186 1.00 47.50 212 GLY A N 1
ATOM 1726 C CA . GLY A 1 212 ? -65.499 5.210 -0.648 1.00 47.50 212 GLY A CA 1
ATOM 1727 C C . GLY A 1 212 ? -64.986 6.529 -0.073 1.00 47.50 212 GLY A C 1
ATOM 1728 O O . GLY A 1 212 ? -63.905 6.564 0.492 1.00 47.50 212 GLY A O 1
ATOM 1729 N N . ARG A 1 213 ? -65.737 7.629 -0.241 1.00 58.22 213 ARG A N 1
ATOM 1730 C CA . ARG A 1 213 ? -65.388 8.996 0.216 1.00 58.22 213 ARG A CA 1
ATOM 1731 C C . ARG A 1 213 ? -65.271 9.092 1.752 1.00 58.22 213 ARG A C 1
ATOM 1733 O O . ARG A 1 213 ? -66.005 8.420 2.473 1.00 58.22 213 ARG A O 1
ATOM 1740 N N . LYS A 1 214 ? -64.385 9.968 2.260 1.00 65.94 214 LYS A N 1
ATOM 1741 C CA . LYS A 1 214 ? -64.244 10.259 3.706 1.00 65.94 214 LYS A CA 1
ATOM 1742 C C . LYS A 1 214 ? -65.555 10.819 4.267 1.00 65.94 214 LYS A C 1
ATOM 1744 O O . LYS A 1 214 ? -66.171 11.685 3.651 1.00 65.94 214 LYS A O 1
ATOM 1749 N N . CYS A 1 215 ? -65.965 10.371 5.453 1.00 74.06 215 CYS A N 1
ATOM 1750 C CA . CYS A 1 215 ? -67.172 10.882 6.101 1.00 74.06 215 CYS A CA 1
ATOM 1751 C C . CYS A 1 215 ? -67.007 12.353 6.523 1.00 74.06 215 CYS A C 1
ATOM 1753 O O . CYS A 1 215 ? -66.078 12.681 7.262 1.00 74.06 215 CYS A O 1
ATOM 1755 N N . HIS A 1 216 ? -67.946 13.218 6.127 1.00 71.00 216 HIS A N 1
ATOM 1756 C CA . HIS A 1 216 ? -67.921 14.657 6.426 1.00 71.00 216 HIS A CA 1
ATOM 1757 C C . HIS A 1 216 ? -68.031 15.008 7.919 1.00 71.00 216 HIS A C 1
ATOM 1759 O O . HIS A 1 216 ? -67.604 16.084 8.321 1.00 71.00 216 HIS A O 1
ATOM 1765 N N . TYR A 1 217 ? -68.560 14.112 8.755 1.00 72.00 217 TYR A N 1
ATOM 1766 C CA . TYR A 1 217 ? -68.776 14.382 10.181 1.00 72.00 217 TYR A CA 1
ATOM 1767 C C . TYR A 1 217 ? -67.588 13.991 11.066 1.00 72.00 217 TYR A C 1
ATOM 1769 O O . TYR A 1 217 ? -67.366 14.605 12.109 1.00 72.00 217 TYR A O 1
ATOM 1777 N N . CYS A 1 218 ? -66.795 12.993 10.664 1.00 76.00 218 CYS A N 1
ATOM 1778 C CA . CYS A 1 218 ? -65.669 12.512 11.467 1.00 76.00 218 CYS A CA 1
ATOM 1779 C C . CYS A 1 218 ? -64.317 12.581 10.754 1.00 76.00 218 CYS A C 1
ATOM 1781 O O . CYS A 1 218 ? -63.304 12.579 11.446 1.00 76.00 218 CYS A O 1
ATOM 1783 N N . GLY A 1 219 ? -64.266 12.658 9.421 1.00 70.19 219 GLY A N 1
ATOM 1784 C CA . GLY A 1 219 ? -63.032 12.716 8.629 1.00 70.19 219 GLY A CA 1
ATOM 1785 C C . GLY A 1 219 ? -62.328 11.370 8.383 1.00 70.19 219 GLY A C 1
ATOM 1786 O O . GLY A 1 219 ? -61.179 11.380 7.950 1.00 70.19 219 GLY A O 1
ATOM 1787 N N . ILE A 1 220 ? -62.975 10.226 8.660 1.00 75.62 220 ILE A N 1
ATOM 1788 C CA . ILE A 1 220 ? -62.440 8.855 8.458 1.00 75.62 220 ILE A CA 1
ATOM 1789 C C . ILE A 1 220 ? -63.376 8.057 7.532 1.00 75.62 220 ILE A C 1
ATOM 1791 O O . ILE A 1 220 ? -64.548 8.410 7.377 1.00 75.62 220 ILE A O 1
ATOM 1795 N N . TYR A 1 221 ? -62.872 6.983 6.921 1.00 76.00 221 TYR A N 1
ATOM 1796 C CA . TYR A 1 221 ? -63.652 6.024 6.136 1.00 76.00 221 TYR A CA 1
ATOM 1797 C C . TYR A 1 221 ? -64.422 5.049 7.041 1.00 76.00 221 TYR A C 1
ATOM 1799 O O . TYR A 1 221 ? -63.835 4.397 7.902 1.00 76.00 221 TYR A O 1
ATOM 1807 N N . HIS A 1 222 ? -65.740 4.955 6.857 1.00 72.44 222 HIS A N 1
ATOM 1808 C CA . HIS A 1 222 ? -66.601 3.966 7.510 1.00 72.44 222 HIS A CA 1
ATOM 1809 C C . HIS A 1 222 ? -67.896 3.765 6.709 1.00 72.44 222 HIS A C 1
ATOM 1811 O O . HIS A 1 222 ? -68.275 4.614 5.902 1.00 72.44 222 HIS A O 1
ATOM 1817 N N . VAL A 1 223 ? -68.613 2.670 6.971 1.00 64.31 223 VAL A N 1
ATOM 1818 C CA . VAL A 1 223 ? -69.916 2.392 6.343 1.00 64.31 223 VAL A CA 1
ATOM 1819 C C . VAL A 1 223 ? -70.973 3.453 6.719 1.00 64.31 223 VAL A C 1
ATOM 1821 O O . VAL A 1 223 ? -70.973 3.925 7.868 1.00 64.31 223 VAL A O 1
ATOM 1824 N N . PRO A 1 224 ? -71.876 3.851 5.797 1.00 59.00 224 PRO A N 1
ATOM 1825 C CA . PRO A 1 224 ? -72.954 4.801 6.084 1.00 59.00 224 PRO A CA 1
ATOM 1826 C C . PRO A 1 224 ? -73.797 4.365 7.295 1.00 59.00 224 PRO A C 1
ATOM 1828 O O . PRO A 1 224 ? -74.136 3.193 7.433 1.00 59.00 224 PRO A O 1
ATOM 1831 N N . GLY A 1 225 ? -74.103 5.297 8.205 1.00 65.19 225 GLY A N 1
ATOM 1832 C CA . GLY A 1 225 ? -74.924 5.042 9.402 1.00 65.19 225 GLY A CA 1
ATOM 1833 C C . GLY A 1 225 ? -74.174 4.633 10.681 1.00 65.19 225 GLY A C 1
ATOM 1834 O O . GLY A 1 225 ? -74.785 4.606 11.744 1.00 65.19 225 GLY A O 1
ATOM 1835 N N . ARG A 1 226 ? -72.854 4.379 10.638 1.00 70.50 226 ARG A N 1
ATOM 1836 C CA . ARG A 1 226 ? -72.028 4.081 11.836 1.00 70.50 226 ARG A CA 1
ATOM 1837 C C . ARG A 1 226 ? -70.934 5.118 12.081 1.00 70.50 226 ARG A C 1
ATOM 1839 O O . ARG A 1 226 ? -69.759 4.782 12.218 1.00 70.50 226 ARG A O 1
ATOM 1846 N N . CYS A 1 227 ? -71.305 6.395 12.095 1.00 74.31 227 CYS A N 1
ATOM 1847 C CA . CYS A 1 227 ? -70.331 7.454 12.328 1.00 74.31 227 CYS A CA 1
ATOM 1848 C C . CYS A 1 227 ? -69.940 7.538 13.817 1.00 74.31 227 CYS A C 1
ATOM 1850 O O . CYS A 1 227 ? -70.828 7.730 14.649 1.00 74.31 227 CYS A O 1
ATOM 1852 N N . PRO A 1 228 ? -68.640 7.484 14.178 1.00 72.62 228 PRO A N 1
ATOM 1853 C CA . PRO A 1 228 ? -68.188 7.562 15.574 1.00 72.62 228 PRO A CA 1
ATOM 1854 C C . PRO A 1 228 ? -68.532 8.877 16.289 1.00 72.62 228 PRO A C 1
ATOM 1856 O O . PRO A 1 228 ? -68.399 8.971 17.510 1.00 72.62 228 PRO A O 1
ATOM 1859 N N . THR A 1 229 ? -68.907 9.914 15.534 1.00 72.25 229 THR A N 1
ATOM 1860 C CA . THR A 1 229 ? -69.271 11.227 16.077 1.00 72.25 229 THR A CA 1
ATOM 1861 C C . THR A 1 229 ? -70.735 11.320 16.479 1.00 72.25 229 THR A C 1
ATOM 1863 O O . THR A 1 229 ? -71.085 12.262 17.187 1.00 72.25 229 THR A O 1
ATOM 1866 N N . TYR A 1 230 ? -71.581 10.364 16.084 1.00 71.81 230 TYR A N 1
ATOM 1867 C CA . TYR A 1 230 ? -73.004 10.376 16.413 1.00 71.81 230 TYR A CA 1
ATOM 1868 C C . TYR A 1 230 ? -73.205 10.349 17.942 1.00 71.81 230 TYR A C 1
ATOM 1870 O O . TYR A 1 230 ? -72.727 9.450 18.629 1.00 71.81 230 TYR A O 1
ATOM 1878 N N . GLY A 1 231 ? -73.853 11.385 18.480 1.00 71.69 231 GLY A N 1
ATOM 1879 C CA . GLY A 1 231 ? -74.104 11.609 19.908 1.00 71.69 231 GLY A CA 1
ATOM 1880 C C . GLY A 1 231 ? -73.063 12.457 20.660 1.00 71.69 231 GLY A C 1
ATOM 1881 O O . GLY A 1 231 ? -73.358 12.887 21.781 1.00 71.69 231 GLY A O 1
ATOM 1882 N N . LYS A 1 232 ? -71.888 12.750 20.075 1.00 75.19 232 LYS A N 1
ATOM 1883 C CA . LYS A 1 232 ? -70.767 13.458 20.743 1.00 75.19 232 LYS A CA 1
ATOM 1884 C C . LYS A 1 232 ? -70.712 14.958 20.421 1.00 75.19 232 LYS A C 1
ATOM 1886 O O . LYS A 1 232 ? -71.042 15.346 19.306 1.00 75.19 232 LYS A O 1
ATOM 1891 N N . GLU A 1 233 ? -70.269 15.789 21.369 1.00 74.62 233 GLU A N 1
ATOM 1892 C CA . GLU A 1 233 ? -70.088 17.246 21.195 1.00 74.62 233 GLU A CA 1
ATOM 1893 C C . GLU A 1 233 ? -68.702 17.630 20.658 1.00 74.62 233 GLU A C 1
ATOM 1895 O O . GLU A 1 233 ? -67.672 17.075 21.054 1.00 74.62 233 GLU A O 1
ATOM 1900 N N . CYS A 1 234 ? -68.679 18.604 19.747 1.00 78.12 234 CYS A N 1
ATOM 1901 C CA . CYS A 1 234 ? -67.469 19.160 19.161 1.00 78.12 234 CYS A CA 1
ATOM 1902 C C . CYS A 1 234 ? -66.787 20.139 20.124 1.00 78.12 234 CYS A C 1
ATOM 1904 O O . CYS A 1 234 ? -67.374 21.140 20.526 1.00 78.12 234 CYS A O 1
ATOM 1906 N N . ARG A 1 235 ? -65.502 19.910 20.418 1.00 71.50 235 ARG A N 1
ATOM 1907 C CA . ARG A 1 235 ? -64.711 20.752 21.335 1.00 71.50 235 ARG A CA 1
ATOM 1908 C C . ARG A 1 235 ? -64.414 22.170 20.820 1.00 71.50 235 ARG A C 1
ATOM 1910 O O . ARG A 1 235 ? -63.983 22.995 21.612 1.00 71.50 235 ARG A O 1
ATOM 1917 N N . SER A 1 236 ? -64.620 22.456 19.529 1.00 67.94 236 SER A N 1
ATOM 1918 C CA . SER A 1 236 ? -64.356 23.785 18.944 1.00 67.94 236 SER A CA 1
ATOM 1919 C C . SER A 1 236 ? -65.583 24.698 18.873 1.00 67.94 236 SER A C 1
ATOM 1921 O O . SER A 1 236 ? -65.412 25.909 18.892 1.00 67.94 236 SER A O 1
ATOM 1923 N N . CYS A 1 237 ? -66.804 24.157 18.785 1.00 76.56 237 CYS A N 1
ATOM 1924 C CA . CYS A 1 237 ? -68.029 24.964 18.641 1.00 76.56 237 CYS A CA 1
ATOM 1925 C C . CYS A 1 237 ? -69.185 24.548 19.568 1.00 76.56 237 CYS A C 1
ATOM 1927 O O . CYS A 1 237 ? -70.253 25.153 19.515 1.00 76.56 237 CYS A O 1
ATOM 1929 N N . GLY A 1 238 ? -69.018 23.488 20.367 1.00 69.62 238 GLY A N 1
ATOM 1930 C CA . GLY A 1 238 ? -70.024 22.989 21.312 1.00 69.62 238 GLY A CA 1
ATOM 1931 C C . GLY A 1 238 ? -71.206 22.227 20.695 1.00 69.62 238 GLY A C 1
ATOM 1932 O O . GLY A 1 238 ? -72.030 21.698 21.430 1.00 69.62 238 GLY A O 1
ATOM 1933 N N . LYS A 1 239 ? -71.323 22.120 19.362 1.00 71.94 239 LYS A N 1
ATOM 1934 C CA . LYS A 1 239 ? -72.447 21.418 18.702 1.00 71.94 239 LYS A CA 1
ATOM 1935 C C . LYS A 1 239 ? -72.194 19.908 18.556 1.00 71.94 239 LYS A C 1
ATOM 1937 O O . LYS A 1 239 ? -71.051 19.469 18.429 1.00 71.94 239 LYS A O 1
ATOM 1942 N N . ARG A 1 240 ? -73.264 19.099 18.538 1.00 74.69 240 ARG A N 1
ATOM 1943 C CA . ARG A 1 240 ? -73.202 17.621 18.467 1.00 74.69 240 ARG A CA 1
ATOM 1944 C C . ARG A 1 240 ? -72.908 17.086 17.054 1.00 74.69 240 ARG A C 1
ATOM 1946 O O . ARG A 1 240 ? -73.088 17.780 16.056 1.00 74.69 240 ARG A O 1
ATOM 1953 N N . ASN A 1 241 ? -72.493 15.822 16.980 1.00 69.81 241 ASN A N 1
ATOM 1954 C CA . ASN A 1 241 ? -72.373 14.978 15.783 1.00 69.81 241 ASN A CA 1
ATOM 1955 C C . ASN A 1 241 ? -71.167 15.205 14.850 1.00 69.81 241 ASN A C 1
ATOM 1957 O O . ASN A 1 241 ? -71.133 14.604 13.778 1.00 69.81 241 ASN A O 1
ATOM 1961 N N . HIS A 1 242 ? -70.135 15.961 15.249 1.00 83.50 242 HIS A N 1
ATOM 1962 C CA . HIS A 1 242 ? -68.880 16.086 14.483 1.00 83.50 242 HIS A CA 1
ATOM 1963 C C . HIS A 1 242 ? -67.643 16.317 15.374 1.00 83.50 242 HIS A C 1
ATOM 1965 O O . HIS A 1 242 ? -67.773 16.642 16.554 1.00 83.50 242 HIS A O 1
ATOM 1971 N N . PHE A 1 243 ? -66.432 16.142 14.829 1.00 79.00 243 PHE A N 1
ATOM 1972 C CA . PHE A 1 243 ? -65.174 16.428 15.541 1.00 79.00 243 PHE A CA 1
ATOM 1973 C C . PHE A 1 243 ? -64.595 17.808 15.202 1.00 79.00 243 PHE A C 1
ATOM 1975 O O . PHE A 1 243 ? -64.776 18.309 14.096 1.00 79.00 243 PHE A O 1
ATOM 1982 N N . ALA A 1 244 ? -63.807 18.371 16.128 1.00 75.69 244 ALA A N 1
ATOM 1983 C CA . ALA A 1 244 ? -63.144 19.677 15.993 1.00 75.69 244 ALA A CA 1
ATOM 1984 C C . ALA A 1 244 ? -62.376 19.849 14.670 1.00 75.69 244 ALA A C 1
ATOM 1986 O O . ALA A 1 244 ? -62.413 20.911 14.060 1.00 75.69 244 ALA A O 1
ATOM 1987 N N . ARG A 1 245 ? -61.749 18.775 14.178 1.00 70.19 245 ARG A N 1
ATOM 1988 C CA . ARG A 1 245 ? -60.970 18.777 12.931 1.00 70.19 245 ARG A CA 1
ATOM 1989 C C . ARG A 1 245 ? -61.775 18.972 11.637 1.00 70.19 245 ARG A C 1
ATOM 1991 O O . ARG A 1 245 ? -61.168 19.189 10.600 1.00 70.19 245 ARG A O 1
ATOM 1998 N N . VAL A 1 246 ? -63.103 18.840 11.673 1.00 73.00 246 VAL A N 1
ATOM 1999 C CA . VAL A 1 246 ? -64.002 19.026 10.510 1.00 73.00 246 VAL A CA 1
ATOM 2000 C C . VAL A 1 246 ? -65.066 20.098 10.787 1.00 73.00 246 VAL A C 1
ATOM 2002 O O . VAL A 1 246 ? -66.146 20.095 10.204 1.00 73.00 246 VAL A O 1
ATOM 2005 N N . CYS A 1 247 ? -64.788 20.998 11.733 1.00 75.50 247 CYS A N 1
ATOM 2006 C CA . CYS A 1 247 ? -65.700 22.052 12.159 1.00 75.50 247 CYS A CA 1
ATOM 2007 C C . CYS A 1 247 ? -65.640 23.257 11.201 1.00 75.50 247 CYS A C 1
ATOM 2009 O O . CYS A 1 247 ? -64.602 23.903 11.095 1.00 75.50 247 CYS A O 1
ATOM 2011 N N . ASN A 1 248 ? -66.759 23.588 10.547 1.00 62.16 248 ASN A N 1
ATOM 2012 C CA . ASN A 1 248 ? -66.851 24.658 9.534 1.00 62.16 248 ASN A CA 1
ATOM 2013 C C . ASN A 1 248 ? -67.220 26.050 10.088 1.00 62.16 248 ASN A C 1
ATOM 2015 O O . ASN A 1 248 ? -67.514 26.963 9.324 1.00 62.16 248 ASN A O 1
ATOM 2019 N N . SER A 1 249 ? -67.230 26.245 11.407 1.00 57.31 249 SER A N 1
ATOM 2020 C CA . SER A 1 249 ? -67.474 27.562 12.004 1.00 57.31 249 SER A CA 1
ATOM 2021 C C . SER A 1 249 ? -66.182 28.391 12.050 1.00 57.31 249 SER A C 1
ATOM 2023 O O . SER A 1 249 ? -65.459 28.332 13.047 1.00 57.31 249 SER A O 1
ATOM 2025 N N . LYS A 1 250 ? -65.892 29.154 10.989 1.00 52.66 250 LYS A N 1
ATOM 2026 C CA . LYS A 1 250 ? -64.938 30.280 11.005 1.00 52.66 250 LYS A CA 1
ATOM 2027 C C . LYS A 1 250 ? -65.390 31.397 10.051 1.00 52.66 250 LYS A C 1
ATOM 2029 O O . LYS A 1 250 ? -65.725 31.103 8.912 1.00 52.66 250 LYS A O 1
ATOM 2034 N N . SER A 1 251 ? -65.332 32.643 10.519 1.00 33.53 251 SER A N 1
ATOM 2035 C CA . SER A 1 251 ? -65.401 33.917 9.768 1.00 33.53 251 SER A CA 1
ATOM 2036 C C . SER A 1 251 ? -65.022 35.034 10.761 1.00 33.53 251 SER A C 1
ATOM 2038 O O . SER A 1 251 ? -65.270 34.857 11.951 1.00 33.53 251 SER A O 1
ATOM 2040 N N . ASP A 1 252 ? -64.464 36.201 10.457 1.00 28.98 252 ASP A N 1
ATOM 2041 C CA . ASP A 1 252 ? -63.943 36.881 9.264 1.00 28.98 252 ASP A CA 1
ATOM 2042 C C . ASP A 1 252 ? -63.249 38.160 9.792 1.00 28.98 252 ASP A C 1
ATOM 2044 O O . ASP A 1 252 ? -63.578 38.600 10.896 1.00 28.98 252 ASP A O 1
ATOM 2048 N N . ASN A 1 253 ? -62.333 38.773 9.031 1.00 27.78 253 ASN A N 1
ATOM 2049 C CA . ASN A 1 253 ? -62.348 40.231 8.808 1.00 27.78 253 ASN A CA 1
ATOM 2050 C C . ASN A 1 253 ? -61.267 40.686 7.816 1.00 27.78 253 ASN A C 1
ATOM 2052 O O . ASN A 1 253 ? -60.080 40.408 7.984 1.00 27.78 253 ASN A O 1
ATOM 2056 N N . GLY A 1 254 ? -61.718 41.438 6.808 1.00 26.03 254 GLY A N 1
ATOM 2057 C CA . GLY A 1 254 ? -60.903 42.180 5.852 1.00 26.03 254 GLY A CA 1
ATOM 2058 C C . GLY A 1 254 ? -60.668 43.652 6.239 1.00 26.03 254 GLY A C 1
ATOM 2059 O O . GLY A 1 254 ? -61.423 44.227 7.016 1.00 26.03 254 GLY A O 1
ATOM 2060 N N . VAL A 1 255 ? -59.568 44.186 5.684 1.00 24.91 255 VAL A N 1
ATOM 2061 C CA . VAL A 1 255 ? -59.261 45.523 5.094 1.00 24.91 255 VAL A CA 1
ATOM 2062 C C . VAL A 1 255 ? -60.227 46.699 5.407 1.00 24.91 255 VAL A C 1
ATOM 2064 O O . VAL A 1 255 ? -61.432 46.536 5.285 1.00 24.91 255 VAL A O 1
ATOM 2067 N N . CYS A 1 256 ? -59.820 47.938 5.749 1.00 23.77 256 CYS A N 1
ATOM 2068 C CA . CYS A 1 256 ? -59.004 48.894 4.972 1.00 23.77 256 CYS A CA 1
ATOM 2069 C C . CYS A 1 256 ? -58.746 50.234 5.729 1.00 23.77 256 CYS A C 1
ATOM 2071 O O . CYS A 1 256 ? -59.618 50.702 6.451 1.00 23.77 256 CYS A O 1
ATOM 2073 N N . GLN A 1 257 ? -57.631 50.894 5.367 1.00 23.80 257 GLN A N 1
ATOM 2074 C CA . GLN A 1 257 ? -57.385 52.353 5.237 1.00 23.80 257 GLN A CA 1
ATOM 2075 C C . GLN A 1 257 ? -56.997 53.298 6.413 1.00 23.80 257 GLN A C 1
ATOM 2077 O O . GLN A 1 257 ? -57.734 53.511 7.367 1.00 23.80 257 GLN A O 1
ATOM 2082 N N . ASN A 1 258 ? -55.897 54.019 6.117 1.00 23.00 258 ASN A N 1
ATOM 2083 C CA . ASN A 1 258 ? -55.591 55.454 6.289 1.00 23.00 258 ASN A CA 1
ATOM 2084 C C . ASN A 1 258 ? -54.873 56.007 7.542 1.00 23.00 258 ASN A C 1
ATOM 2086 O O . ASN A 1 258 ? -55.414 56.074 8.636 1.00 23.00 258 ASN A O 1
ATOM 2090 N N . ASN A 1 259 ? -53.699 56.571 7.218 1.00 22.73 259 ASN A N 1
ATOM 2091 C CA . ASN A 1 259 ? -53.113 57.863 7.598 1.00 22.73 259 ASN A CA 1
ATOM 2092 C C . ASN A 1 259 ? -52.717 58.169 9.053 1.00 22.73 259 ASN A C 1
ATOM 2094 O O . ASN A 1 259 ? -53.499 58.141 9.994 1.00 22.73 259 ASN A O 1
ATOM 2098 N N . ALA A 1 260 ? -51.447 58.572 9.147 1.00 28.77 260 ALA A N 1
ATOM 2099 C CA . ALA A 1 260 ? -50.738 59.138 10.284 1.00 28.77 260 ALA A CA 1
ATOM 2100 C C . ALA A 1 260 ? -51.335 60.460 10.790 1.00 28.77 260 ALA A C 1
ATOM 2102 O O . ALA A 1 260 ? -51.748 61.255 9.954 1.00 28.77 260 ALA A O 1
ATOM 2103 N N . VAL A 1 261 ? -51.232 60.721 12.107 1.00 24.86 261 VAL A N 1
ATOM 2104 C CA . VAL A 1 261 ? -50.746 61.992 12.702 1.00 24.86 261 VAL A CA 1
ATOM 2105 C C . VAL A 1 261 ? -50.118 61.714 14.089 1.00 24.86 261 VAL A C 1
ATOM 2107 O O . VAL A 1 261 ? -50.547 60.826 14.821 1.00 24.86 261 VAL A O 1
ATOM 2110 N N . GLU A 1 262 ? -49.065 62.479 14.375 1.00 25.14 262 GLU A N 1
ATOM 2111 C CA . GLU A 1 262 ? -48.099 62.523 15.484 1.00 25.14 262 GLU A CA 1
ATOM 2112 C C . GLU A 1 262 ? -48.665 62.814 16.899 1.00 25.14 262 GLU A C 1
ATOM 2114 O O . GLU A 1 262 ? -49.758 63.350 17.032 1.00 25.14 262 GLU A O 1
ATOM 2119 N N . PHE A 1 263 ? -47.892 62.517 17.965 1.00 24.41 263 PHE A N 1
ATOM 2120 C CA . PHE A 1 263 ? -47.219 63.518 18.835 1.00 24.41 263 PHE A CA 1
ATOM 2121 C C . PHE A 1 263 ? -46.465 62.872 20.035 1.00 24.41 263 PHE A C 1
ATOM 2123 O O . PHE A 1 263 ? -47.038 62.198 20.885 1.00 24.41 263 PHE A O 1
ATOM 2130 N N . THR A 1 264 ? -45.145 63.108 20.058 1.00 27.22 264 THR A N 1
ATOM 2131 C CA . THR A 1 264 ? -44.236 63.465 21.179 1.00 27.22 264 THR A CA 1
ATOM 2132 C C . THR A 1 264 ? -44.450 62.917 22.607 1.00 27.22 264 THR A C 1
ATOM 2134 O O . THR A 1 264 ? -45.406 63.277 23.284 1.00 27.22 264 THR A O 1
ATOM 2137 N N . ASN A 1 265 ? -43.442 62.242 23.176 1.00 27.62 265 ASN A N 1
ATOM 2138 C CA . ASN A 1 265 ? -42.425 62.871 24.044 1.00 27.62 265 ASN A CA 1
ATOM 2139 C C . ASN A 1 265 ? -41.516 61.821 24.708 1.00 27.62 265 ASN A C 1
ATOM 2141 O O . ASN A 1 265 ? -41.959 60.825 25.275 1.00 27.62 265 ASN A O 1
ATOM 2145 N N . SER A 1 266 ? -40.217 62.093 24.629 1.00 37.06 266 SER A N 1
ATOM 2146 C CA . SER A 1 266 ? -39.109 61.290 25.133 1.00 37.06 266 SER A CA 1
ATOM 2147 C C . SER A 1 266 ? -39.033 61.250 26.660 1.00 37.06 266 SER A C 1
ATOM 2149 O O . SER A 1 266 ? -38.918 62.294 27.292 1.00 37.06 266 SER A O 1
ATOM 2151 N N . ALA A 1 267 ? -38.976 60.042 27.228 1.00 36.50 267 ALA A N 1
ATOM 2152 C CA . ALA A 1 267 ? -38.032 59.629 28.278 1.00 36.50 267 ALA A CA 1
ATOM 2153 C C . ALA A 1 267 ? -38.318 58.164 28.663 1.00 36.50 267 ALA A C 1
ATOM 2155 O O . ALA A 1 267 ? -39.424 57.843 29.084 1.00 36.50 267 ALA A O 1
ATOM 2156 N N . ASN A 1 268 ? -37.312 57.286 28.569 1.00 46.06 268 ASN A N 1
ATOM 2157 C CA . ASN A 1 268 ? -37.376 55.828 28.812 1.00 46.06 268 ASN A CA 1
ATOM 2158 C C . ASN A 1 268 ? -38.065 54.985 27.727 1.00 46.06 268 ASN A C 1
ATOM 2160 O O . ASN A 1 268 ? -39.039 54.282 27.990 1.00 46.06 268 ASN A O 1
ATOM 2164 N N . ILE A 1 269 ? -37.495 54.978 26.524 1.00 44.31 269 ILE A N 1
ATOM 2165 C CA . ILE A 1 269 ? -37.867 54.014 25.483 1.00 44.31 269 ILE A CA 1
ATOM 2166 C C . ILE A 1 269 ? -37.017 52.745 25.641 1.00 44.31 269 ILE A C 1
ATOM 2168 O O . ILE A 1 269 ? -35.793 52.807 25.760 1.00 44.31 269 ILE A O 1
ATOM 2172 N N . CYS A 1 270 ? -37.685 51.589 25.680 1.00 46.97 270 CYS A N 1
ATOM 2173 C CA . CYS A 1 270 ? -37.069 50.276 25.504 1.00 46.97 270 CYS A CA 1
ATOM 2174 C C . CYS A 1 270 ? -36.209 50.310 24.229 1.00 46.97 270 CYS A C 1
ATOM 2176 O O . CYS A 1 270 ? -36.734 50.641 23.173 1.00 46.97 270 CYS A O 1
ATOM 2178 N N . LYS A 1 271 ? -34.904 49.995 24.306 1.00 56.59 271 LYS A N 1
ATOM 2179 C CA . LYS A 1 271 ? -33.990 50.103 23.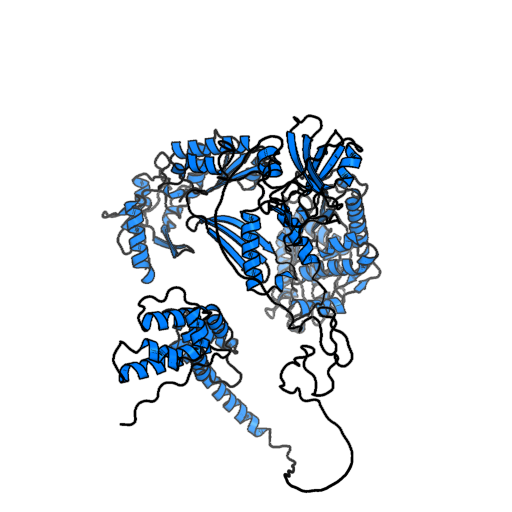143 1.00 56.59 271 LYS A CA 1
ATOM 2180 C C . LYS A 1 271 ? -34.353 49.162 21.986 1.00 56.59 271 LYS A C 1
ATOM 2182 O O . LYS A 1 271 ? -33.811 49.303 20.896 1.00 56.59 271 LYS A O 1
ATOM 2187 N N . TYR A 1 272 ? -35.245 48.206 22.227 1.00 54.59 272 TYR A N 1
ATOM 2188 C CA . TYR A 1 272 ? -35.819 47.374 21.182 1.00 54.59 272 TYR A CA 1
ATOM 2189 C C . TYR A 1 272 ? -36.939 48.135 20.454 1.00 54.59 272 TYR A C 1
ATOM 2191 O O . TYR A 1 272 ? -37.828 48.661 21.134 1.00 54.59 272 TYR A O 1
ATOM 2199 N N . PRO A 1 273 ? -36.932 48.184 19.109 1.00 53.25 273 PRO A N 1
ATOM 2200 C CA . PRO A 1 273 ? -38.003 48.820 18.350 1.00 53.25 273 PRO A CA 1
ATOM 2201 C C . PRO A 1 273 ? -39.352 48.132 18.647 1.00 53.25 273 PRO A C 1
ATOM 2203 O O . PRO A 1 273 ? -39.364 46.944 18.974 1.00 53.25 273 PRO A O 1
ATOM 2206 N N . PRO A 1 274 ? -40.495 48.837 18.541 1.00 50.44 274 PRO A N 1
ATOM 2207 C CA . PRO A 1 274 ? -41.835 48.301 18.828 1.00 50.44 274 PRO A CA 1
ATOM 2208 C C . PRO A 1 274 ? -42.342 47.251 17.809 1.00 50.44 274 PRO A C 1
ATOM 2210 O O . PRO A 1 274 ? -43.545 47.062 17.650 1.00 50.44 274 PRO A O 1
ATOM 2213 N N . GLU A 1 275 ? -41.439 46.556 17.124 1.00 56.47 275 GLU A N 1
ATOM 2214 C CA . GLU A 1 275 ? -41.724 45.527 16.125 1.00 56.47 275 GLU A CA 1
ATOM 2215 C C . GLU A 1 275 ? -41.895 44.141 16.776 1.00 56.47 275 GLU A C 1
ATOM 2217 O O . GLU A 1 275 ? -41.524 43.918 17.935 1.00 56.47 275 GLU A O 1
ATOM 2222 N N . GLN A 1 276 ? -42.481 43.188 16.043 1.00 57.53 276 GLN A N 1
ATOM 2223 C CA . GLN A 1 276 ? -42.531 41.794 16.490 1.00 57.53 276 GLN A CA 1
ATOM 2224 C C . GLN A 1 276 ? -41.116 41.216 16.493 1.00 57.53 276 GLN A C 1
ATOM 2226 O O . GLN A 1 276 ? -40.523 41.010 15.439 1.00 57.53 276 GLN A O 1
ATOM 2231 N N . LEU A 1 277 ? -40.589 40.941 17.687 1.00 61.25 277 LEU A N 1
ATOM 2232 C CA . LEU A 1 277 ? -39.285 40.304 17.833 1.00 61.25 277 LEU A CA 1
ATOM 2233 C C . LEU A 1 277 ? -39.427 38.789 17.817 1.00 61.25 277 LEU A C 1
ATOM 2235 O O . LEU A 1 277 ? -40.292 38.209 18.481 1.00 61.25 277 LEU A O 1
ATOM 2239 N N . PHE A 1 278 ? -38.531 38.151 17.084 1.00 61.06 278 PHE A N 1
ATOM 2240 C CA . PHE A 1 278 ? -38.438 36.710 17.004 1.00 61.06 278 PHE A CA 1
ATOM 2241 C C . PHE A 1 278 ? -37.477 36.155 18.058 1.00 61.06 278 PHE A C 1
ATOM 2243 O O . PHE A 1 278 ? -36.375 36.671 18.275 1.00 61.06 278 PHE A O 1
ATOM 2250 N N . VAL A 1 279 ? -37.910 35.087 18.724 1.00 55.84 279 VAL A N 1
ATOM 2251 C CA . VAL A 1 279 ? -37.139 34.346 19.723 1.00 55.84 279 VAL A CA 1
ATOM 2252 C C . VAL A 1 279 ? -37.305 32.866 19.401 1.00 55.84 279 VAL A C 1
ATOM 2254 O O . VAL A 1 279 ? -38.397 32.350 19.574 1.00 55.84 279 VAL A O 1
ATOM 2257 N N . GLY A 1 280 ? -36.255 32.171 18.960 1.00 58.47 280 GLY A N 1
ATOM 2258 C CA . GLY A 1 280 ? -36.337 30.808 18.412 1.00 58.47 280 GLY A CA 1
ATOM 2259 C C . GLY A 1 280 ? -37.071 29.776 19.286 1.00 58.47 280 GLY A C 1
ATOM 2260 O O . GLY A 1 280 ? -38.296 29.628 19.220 1.00 58.47 280 GLY A O 1
ATOM 2261 N N . THR A 1 281 ? -36.325 29.004 20.084 1.00 56.91 281 THR A N 1
ATOM 2262 C CA . THR A 1 281 ? -36.900 27.953 20.951 1.00 56.91 281 THR A CA 1
ATOM 2263 C C . THR A 1 281 ? -36.642 28.250 22.421 1.00 56.91 281 THR A C 1
ATOM 2265 O O . THR A 1 281 ? -35.497 28.209 22.886 1.00 56.91 281 THR A O 1
ATOM 2268 N N . VAL A 1 282 ? -37.726 28.475 23.167 1.00 56.12 282 VAL A N 1
ATOM 2269 C CA . VAL A 1 282 ? -37.704 28.727 24.609 1.00 56.12 282 VAL A CA 1
ATOM 2270 C C . VAL A 1 282 ? -38.106 27.446 25.348 1.00 56.12 282 VAL A C 1
ATOM 2272 O O . VAL A 1 282 ? -39.246 27.004 25.243 1.00 56.12 282 VAL A O 1
ATOM 2275 N N . SER A 1 283 ? -37.170 26.838 26.080 1.00 57.50 283 SER A N 1
ATOM 2276 C CA . SER A 1 283 ? -37.398 25.609 26.858 1.00 57.50 283 SER A CA 1
ATOM 2277 C C . SER A 1 283 ? -37.410 25.901 28.362 1.00 57.50 283 SER A C 1
ATOM 2279 O O . SER A 1 283 ? -36.701 26.797 28.835 1.00 57.50 283 SER A O 1
ATOM 2281 N N . SER A 1 284 ? -38.206 25.142 29.117 1.00 51.22 284 SER A N 1
ATOM 2282 C CA . SER A 1 284 ? -38.109 25.058 30.582 1.00 51.22 284 SER A CA 1
ATOM 2283 C C . SER A 1 284 ? -37.052 24.051 31.046 1.00 51.22 284 SER A C 1
ATOM 2285 O O . SER A 1 284 ? -36.551 24.183 32.161 1.00 51.22 284 SER A O 1
ATOM 2287 N N . ASP A 1 285 ? -36.685 23.098 30.184 1.00 48.62 285 ASP A N 1
ATOM 2288 C CA . ASP A 1 285 ? -35.791 21.987 30.505 1.00 48.62 285 ASP A CA 1
ATOM 2289 C C . ASP A 1 285 ? -34.447 22.141 29.782 1.00 48.62 285 ASP A C 1
ATOM 2291 O O . ASP A 1 285 ? -34.386 22.410 28.576 1.00 48.62 285 ASP A O 1
ATOM 2295 N N . SER A 1 286 ? -33.356 21.983 30.535 1.00 44.28 286 SER A N 1
ATOM 2296 C CA . SER A 1 286 ? -31.978 22.078 30.051 1.00 44.28 286 SER A CA 1
ATOM 2297 C C . SER A 1 286 ? -31.586 20.816 29.277 1.00 44.28 286 SER A C 1
ATOM 2299 O O . SER A 1 286 ? -31.057 19.866 29.853 1.00 44.28 286 SER A O 1
ATOM 2301 N N . VAL A 1 287 ? -31.846 20.796 27.971 1.00 42.66 287 VAL A N 1
ATOM 2302 C CA . VAL A 1 287 ? -31.337 19.750 27.069 1.00 42.66 287 VAL A CA 1
ATOM 2303 C C . VAL A 1 287 ? -29.854 20.021 26.774 1.00 42.66 287 VAL A C 1
ATOM 2305 O O . VAL A 1 287 ? -29.467 21.152 26.482 1.00 42.66 287 VAL A O 1
ATOM 2308 N N . SER A 1 288 ? -29.010 18.991 26.871 1.00 46.19 288 SER A N 1
ATOM 2309 C CA . SER A 1 288 ? -27.539 19.073 26.943 1.00 46.19 288 SER A CA 1
ATOM 2310 C C . SER A 1 288 ? -26.802 19.410 25.634 1.00 46.19 288 SER A C 1
ATOM 2312 O O . SER A 1 288 ? -25.586 19.256 25.581 1.00 46.19 288 SER A O 1
ATOM 2314 N N . SER A 1 289 ? -27.497 19.843 24.577 1.00 48.31 289 SER A N 1
ATOM 2315 C CA . SER A 1 289 ? -26.921 20.052 23.234 1.00 48.31 289 SER A CA 1
ATOM 2316 C C . SER A 1 289 ? -26.976 21.496 22.708 1.00 48.31 289 SER A C 1
ATOM 2318 O O . SER A 1 289 ? -26.597 21.742 21.568 1.00 48.31 289 SER A O 1
ATOM 2320 N N . SER A 1 290 ? -27.419 22.477 23.505 1.00 59.09 290 SER A N 1
ATOM 2321 C CA . SER A 1 290 ? -27.466 23.894 23.093 1.00 59.09 290 SER A CA 1
ATOM 2322 C C . SER A 1 290 ? -26.183 24.659 23.449 1.00 59.09 290 SER A C 1
ATOM 2324 O O . SER A 1 290 ? -25.709 24.516 24.576 1.00 59.09 290 SER A O 1
ATOM 2326 N N . TRP A 1 291 ? -25.686 25.537 22.565 1.00 69.94 291 TRP A N 1
ATOM 2327 C CA . TRP A 1 291 ? -24.593 26.474 22.878 1.00 69.94 291 TRP A CA 1
ATOM 2328 C C . TRP A 1 291 ? -24.941 27.353 24.084 1.00 69.94 291 TRP A C 1
ATOM 2330 O O . TRP A 1 291 ? -26.037 27.912 24.167 1.00 69.94 291 TRP A O 1
ATOM 2340 N N . GLN A 1 292 ? -24.016 27.453 25.038 1.00 81.25 292 GLN A N 1
ATOM 2341 C CA . GLN A 1 292 ? -24.238 28.092 26.333 1.00 81.25 292 GLN A CA 1
ATOM 2342 C C . GLN A 1 292 ? -23.041 28.954 26.743 1.00 81.25 292 GLN A C 1
ATOM 2344 O O . GLN A 1 292 ? -21.895 28.611 26.465 1.00 81.25 292 GLN A O 1
ATOM 2349 N N . ALA A 1 293 ? -23.309 30.063 27.429 1.00 81.56 293 ALA A N 1
ATOM 2350 C CA . ALA A 1 293 ? -22.304 30.931 28.029 1.00 81.56 293 ALA A CA 1
ATOM 2351 C C . ALA A 1 293 ? -22.635 31.173 29.499 1.00 81.56 293 ALA A C 1
ATOM 2353 O O . ALA A 1 293 ? -23.740 31.596 29.843 1.00 81.56 293 ALA A O 1
ATOM 2354 N N . ILE A 1 294 ? -21.656 30.953 30.373 1.00 85.94 294 ILE A N 1
ATOM 2355 C CA . ILE A 1 294 ? -21.765 31.331 31.779 1.00 85.94 294 ILE A CA 1
ATOM 2356 C C . ILE A 1 294 ? -21.255 32.762 31.907 1.00 85.94 294 ILE A C 1
ATOM 2358 O O . ILE A 1 294 ? -20.088 33.029 31.636 1.00 85.94 294 ILE A O 1
ATOM 2362 N N . LEU A 1 295 ? -22.132 33.675 32.316 1.00 86.81 295 LEU A N 1
ATOM 2363 C CA . LEU A 1 295 ? -21.793 35.075 32.553 1.00 86.81 295 LEU A CA 1
ATOM 2364 C C . LEU A 1 295 ? -22.070 35.443 34.007 1.00 86.81 295 LEU A C 1
ATOM 2366 O O . LEU A 1 295 ? -23.001 34.929 34.629 1.00 86.81 295 LEU A O 1
ATOM 2370 N N . LEU A 1 296 ? -21.272 36.356 34.549 1.00 83.88 296 LEU A N 1
ATOM 2371 C CA . LEU A 1 296 ? -21.444 36.858 35.903 1.00 83.88 296 LEU A CA 1
ATOM 2372 C C . LEU A 1 296 ? -22.403 38.048 35.901 1.00 83.88 296 LEU A C 1
ATOM 2374 O O . LEU A 1 296 ? -22.127 39.085 35.296 1.00 83.88 296 LEU A O 1
ATOM 2378 N N . ILE A 1 297 ? -23.511 37.907 36.627 1.00 87.19 297 ILE A N 1
ATOM 2379 C CA . ILE A 1 297 ? -24.444 38.993 36.936 1.00 87.19 297 ILE A CA 1
ATOM 2380 C C . ILE A 1 297 ? -24.423 39.185 38.447 1.00 87.19 297 ILE A C 1
ATOM 2382 O O . ILE A 1 297 ? -24.779 38.271 39.191 1.00 87.19 297 ILE A O 1
ATOM 2386 N N . ASN A 1 298 ? -23.995 40.365 38.905 1.00 84.81 298 ASN A N 1
ATOM 2387 C CA . ASN A 1 298 ? -23.752 40.637 40.329 1.00 84.81 298 ASN A CA 1
ATOM 2388 C C . ASN A 1 298 ? -22.796 39.609 40.973 1.00 84.81 298 ASN A C 1
ATOM 2390 O O . ASN A 1 298 ? -23.102 39.043 42.023 1.00 84.81 298 ASN A O 1
ATOM 2394 N N . ASP A 1 299 ? -21.708 39.286 40.263 1.00 79.75 299 ASP A N 1
ATOM 2395 C CA . ASP A 1 299 ? -20.699 38.273 40.617 1.00 79.75 299 ASP A CA 1
ATOM 2396 C C . ASP A 1 299 ? -21.255 36.849 40.844 1.00 79.75 299 ASP A C 1
ATOM 2398 O O . ASP A 1 299 ? -20.569 35.971 41.366 1.00 79.75 299 ASP A O 1
ATOM 2402 N N . ARG A 1 300 ? -22.495 36.581 40.404 1.00 82.62 300 ARG A N 1
ATOM 2403 C CA . ARG A 1 300 ? -23.095 35.243 40.400 1.00 82.62 300 ARG A CA 1
ATOM 2404 C C . ARG A 1 300 ? -23.101 34.657 38.989 1.00 82.62 300 ARG A C 1
ATOM 2406 O O . ARG A 1 300 ? -23.568 35.335 38.072 1.00 82.62 300 ARG A O 1
ATOM 2413 N N . PRO A 1 301 ? -22.657 33.403 38.806 1.00 85.12 301 PRO A N 1
ATOM 2414 C CA . PRO A 1 301 ? -22.687 32.750 37.506 1.00 85.12 301 PRO A CA 1
ATOM 2415 C C . PRO A 1 301 ? -24.125 32.440 37.090 1.00 85.12 301 PRO A C 1
ATOM 2417 O O . PRO A 1 301 ? -24.885 31.794 37.815 1.00 85.12 301 PRO A O 1
ATOM 2420 N N . VAL A 1 302 ? -24.486 32.898 35.897 1.00 85.44 302 VAL A N 1
ATOM 2421 C CA . VAL A 1 302 ? -25.760 32.628 35.239 1.00 85.44 302 VAL A CA 1
ATOM 2422 C C . VAL A 1 302 ? -25.467 31.974 33.901 1.00 85.44 302 VAL A C 1
ATOM 2424 O O . VAL A 1 302 ? -24.723 32.515 33.088 1.00 85.44 302 VAL A O 1
ATOM 2427 N N . ASN A 1 303 ? -26.057 30.803 33.681 1.00 85.81 303 ASN A N 1
ATOM 2428 C CA . ASN A 1 303 ? -25.914 30.075 32.432 1.00 85.81 303 ASN A CA 1
ATOM 2429 C C . ASN A 1 303 ? -26.957 30.561 31.413 1.00 85.81 303 ASN A C 1
ATOM 2431 O O . ASN A 1 303 ? -28.162 30.392 31.623 1.00 85.81 303 ASN A O 1
ATOM 2435 N N . PHE A 1 304 ? -26.484 31.169 30.331 1.00 85.81 304 PHE A N 1
ATOM 2436 C CA . PHE A 1 304 ? -27.286 31.651 29.218 1.00 85.81 304 PHE A CA 1
ATOM 2437 C C . PHE A 1 304 ? -27.203 30.690 28.043 1.00 85.81 304 PHE A C 1
ATOM 2439 O O . PHE A 1 304 ? -26.114 30.298 27.638 1.00 85.81 304 PHE A O 1
ATOM 2446 N N . LYS A 1 305 ? -28.344 30.380 27.433 1.00 82.88 305 LYS A N 1
ATOM 2447 C CA . LYS A 1 305 ? -28.379 29.777 26.101 1.00 82.88 305 LYS A CA 1
ATOM 2448 C C . LYS A 1 305 ? -28.031 30.848 25.066 1.00 82.88 305 LYS A C 1
ATOM 2450 O O . LYS A 1 305 ? -28.605 31.937 25.096 1.00 82.88 305 LYS A O 1
ATOM 2455 N N . ILE A 1 306 ? -27.108 30.545 24.161 1.00 81.94 306 ILE A N 1
ATOM 2456 C CA . ILE A 1 306 ? -26.784 31.413 23.030 1.00 81.94 306 ILE A CA 1
ATOM 2457 C C . ILE A 1 306 ? -27.703 31.030 21.872 1.00 81.94 306 ILE A C 1
ATOM 2459 O O . ILE A 1 306 ? -27.713 29.876 21.447 1.00 81.94 306 ILE A O 1
ATOM 2463 N N . ASP A 1 307 ? -28.492 31.986 21.395 1.00 81.25 307 ASP A N 1
ATOM 2464 C CA . ASP A 1 307 ? -29.428 31.793 20.291 1.00 81.25 307 ASP A CA 1
ATOM 2465 C C . ASP A 1 307 ? -29.217 32.920 19.273 1.00 81.25 307 ASP A C 1
ATOM 2467 O O . ASP A 1 307 ? -29.674 34.049 19.458 1.00 81.25 307 ASP A O 1
ATOM 2471 N N . THR A 1 308 ? -28.464 32.625 18.210 1.00 76.12 308 THR A N 1
ATOM 2472 C CA . THR A 1 308 ? -28.137 33.592 17.150 1.00 76.12 308 THR A CA 1
ATOM 2473 C C . THR A 1 308 ? -29.347 33.997 16.318 1.00 76.12 308 THR A C 1
ATOM 2475 O O . THR A 1 308 ? -29.277 34.997 15.611 1.00 76.12 308 THR A O 1
ATOM 2478 N N . GLU A 1 309 ? -30.450 33.252 16.389 1.00 72.19 309 GLU A N 1
ATOM 2479 C CA . GLU A 1 309 ? -31.702 33.613 15.721 1.00 72.19 309 GLU A CA 1
ATOM 2480 C C . GLU A 1 309 ? -32.598 34.478 16.618 1.00 72.19 309 GLU A C 1
ATOM 2482 O O . GLU A 1 309 ? -33.533 35.115 16.134 1.00 72.19 309 GLU A O 1
ATOM 2487 N N . ALA A 1 310 ? -32.309 34.562 17.923 1.00 79.06 310 ALA A N 1
ATOM 2488 C CA . ALA A 1 310 ? -33.035 35.443 18.823 1.00 79.06 310 ALA A CA 1
ATOM 2489 C C . ALA A 1 310 ? -32.595 36.905 18.643 1.00 79.06 310 ALA A C 1
ATOM 2491 O O . ALA A 1 310 ? -31.422 37.268 18.781 1.00 79.06 310 ALA A O 1
ATOM 2492 N N . GLN A 1 311 ? -33.572 37.779 18.406 1.00 78.81 311 GLN A N 1
ATOM 2493 C CA . GLN A 1 311 ? -33.345 39.215 18.212 1.00 78.81 311 GLN A CA 1
ATOM 2494 C C . GLN A 1 311 ? -33.245 39.994 19.537 1.00 78.81 311 GLN A C 1
ATOM 2496 O O . GLN A 1 311 ? -32.828 41.153 19.553 1.00 78.81 311 GLN A O 1
ATOM 2501 N N . ALA A 1 312 ? -33.600 39.371 20.666 1.00 83.88 312 ALA A N 1
ATOM 2502 C CA . ALA A 1 312 ? -33.573 39.986 21.990 1.00 83.88 312 ALA A CA 1
ATOM 2503 C C . ALA A 1 312 ? -33.031 39.039 23.064 1.00 83.88 312 ALA A C 1
ATOM 2505 O O . ALA A 1 312 ? -33.185 37.821 22.975 1.00 83.88 312 ALA A O 1
ATOM 2506 N N . ASN A 1 313 ? -32.440 39.611 24.117 1.00 89.31 313 ASN A N 1
ATOM 2507 C CA . ASN A 1 313 ? -32.013 38.837 25.279 1.00 89.31 313 ASN A CA 1
ATOM 2508 C C . ASN A 1 313 ? -33.190 38.645 26.231 1.00 89.31 313 ASN A C 1
ATOM 2510 O O . ASN A 1 313 ? -33.957 39.581 26.466 1.00 89.31 313 ASN A O 1
ATOM 2514 N N . ILE A 1 314 ? -33.305 37.463 26.831 1.00 89.06 314 ILE A N 1
ATOM 2515 C CA . ILE A 1 314 ? -34.420 37.127 27.720 1.00 89.06 314 ILE A CA 1
ATOM 2516 C C . ILE A 1 314 ? -33.908 36.654 29.068 1.00 89.06 314 ILE A C 1
ATOM 2518 O O . ILE A 1 314 ? -32.995 35.835 29.156 1.00 89.06 314 ILE A O 1
ATOM 2522 N N . ILE A 1 315 ? -34.554 37.128 30.130 1.00 89.62 315 ILE A N 1
ATOM 2523 C CA . ILE A 1 315 ? -34.337 36.643 31.489 1.00 89.62 315 ILE A CA 1
ATOM 2524 C C . ILE A 1 315 ? -35.666 36.565 32.244 1.00 89.62 315 ILE A C 1
ATOM 2526 O O . ILE A 1 315 ? -36.556 37.391 32.053 1.00 89.62 315 ILE A O 1
ATOM 2530 N N . SER A 1 316 ? -35.832 35.575 33.119 1.00 89.12 316 SER A N 1
ATOM 2531 C CA . SER A 1 316 ? -37.058 35.457 33.915 1.00 89.12 316 SER A CA 1
ATOM 2532 C C . SER A 1 316 ? -37.020 36.357 35.151 1.00 89.12 316 SER A C 1
ATOM 2534 O O . SER A 1 316 ? -35.985 36.507 35.813 1.00 89.12 316 SER A O 1
ATOM 2536 N N . LYS A 1 317 ? -38.175 36.918 35.538 1.00 86.31 317 LYS A N 1
ATOM 2537 C CA . LYS A 1 317 ? -38.283 37.723 36.771 1.00 86.31 317 LYS A CA 1
ATOM 2538 C C . LYS A 1 317 ? -37.920 36.917 38.019 1.00 86.31 317 LYS A C 1
ATOM 2540 O O . LYS A 1 317 ? -37.327 37.462 38.947 1.00 86.31 317 LYS A O 1
ATOM 2545 N N . LYS A 1 318 ? -38.217 35.613 38.025 1.00 85.38 318 LYS A N 1
ATOM 2546 C CA . LYS A 1 318 ? -37.847 34.693 39.111 1.00 85.38 318 LYS A CA 1
ATOM 2547 C C . LYS A 1 318 ? -36.329 34.622 39.300 1.00 85.38 318 LYS A C 1
ATOM 2549 O O . LYS A 1 318 ? -35.859 34.696 40.434 1.00 85.38 318 LYS A O 1
ATOM 2554 N N . LEU A 1 319 ? -35.563 34.528 38.209 1.00 85.69 319 LEU A N 1
ATOM 2555 C CA . LEU A 1 319 ? -34.102 34.502 38.268 1.00 85.69 319 LEU A CA 1
ATOM 2556 C C . LEU A 1 319 ? -33.525 35.858 38.693 1.00 85.69 319 LEU A C 1
ATOM 2558 O O . LEU A 1 319 ? -32.650 35.900 39.554 1.00 85.69 319 LEU A O 1
ATOM 2562 N N . LEU A 1 320 ? -34.065 36.964 38.176 1.00 85.62 320 LEU A N 1
ATOM 2563 C CA . LEU A 1 320 ? -33.667 38.309 38.605 1.00 85.6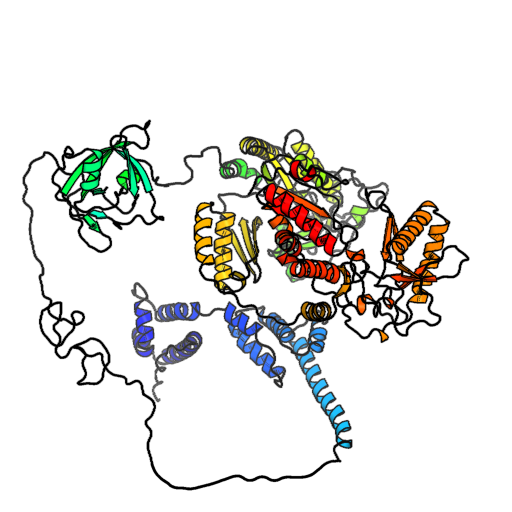2 320 LEU A CA 1
ATOM 2564 C C . LEU A 1 320 ? -33.876 38.529 40.104 1.00 85.62 320 LEU A C 1
ATOM 2566 O O . LEU A 1 320 ? -32.970 39.000 40.790 1.00 85.62 320 LEU A O 1
ATOM 2570 N N . ASN A 1 321 ? -35.034 38.120 40.627 1.00 85.56 321 ASN A N 1
ATOM 2571 C CA . ASN A 1 321 ? -35.320 38.204 42.055 1.00 85.56 321 ASN A CA 1
ATOM 2572 C C . ASN A 1 321 ? -34.365 37.324 42.882 1.00 85.56 321 ASN A C 1
ATOM 2574 O O . ASN A 1 321 ? -34.031 37.681 44.006 1.00 85.56 321 ASN A O 1
ATOM 2578 N N . LYS A 1 322 ? -33.873 36.202 42.336 1.00 83.81 322 LYS A N 1
ATOM 2579 C CA . LYS A 1 322 ? -32.863 35.359 43.001 1.00 83.81 322 LYS A CA 1
ATOM 2580 C C . LYS A 1 322 ? -31.481 36.026 43.059 1.00 83.81 322 LYS A C 1
ATOM 2582 O O . LYS A 1 322 ? -30.740 35.797 44.014 1.00 83.81 322 LYS A O 1
ATOM 2587 N N . ILE A 1 323 ? -31.121 36.820 42.049 1.00 84.31 323 ILE A N 1
ATOM 2588 C CA . ILE A 1 323 ? -29.799 37.465 41.941 1.00 84.31 323 ILE A CA 1
ATOM 2589 C C . ILE A 1 323 ? -29.744 38.777 42.736 1.00 84.31 323 ILE A C 1
ATOM 2591 O O . ILE A 1 323 ? -28.776 39.013 43.455 1.00 84.31 323 ILE A O 1
ATOM 2595 N N . TYR A 1 324 ? -30.786 39.604 42.638 1.00 79.62 324 TYR A N 1
ATOM 2596 C CA . TYR A 1 324 ? -30.813 40.976 43.164 1.00 79.62 324 TYR A CA 1
ATOM 2597 C C . TYR A 1 324 ? -31.909 41.225 44.223 1.00 79.62 324 TYR A C 1
ATOM 2599 O O . TYR A 1 324 ? -32.032 42.338 44.739 1.00 79.62 324 TYR A O 1
ATOM 2607 N N . GLY A 1 325 ? -32.740 40.228 44.546 1.00 77.31 325 GLY A N 1
ATOM 2608 C CA . GLY A 1 325 ? -33.939 40.418 45.372 1.00 77.31 325 GLY A CA 1
ATOM 2609 C C . GLY A 1 325 ? -35.033 41.220 44.652 1.00 77.31 325 GLY A C 1
ATOM 2610 O O . GLY A 1 325 ? -35.003 41.401 43.435 1.00 77.31 325 GLY A O 1
ATOM 2611 N N . SER A 1 326 ? -35.986 41.775 45.405 1.00 70.56 326 SER A N 1
ATOM 2612 C CA . SER A 1 326 ? -37.079 42.614 44.869 1.00 70.56 326 SER A CA 1
ATOM 2613 C C . SER A 1 326 ? -36.632 43.995 44.355 1.00 70.56 326 SER A C 1
ATOM 2615 O O . SER A 1 326 ? -37.473 44.829 44.036 1.00 70.56 326 SER A O 1
ATOM 2617 N N . ARG A 1 327 ? -35.320 44.262 44.287 1.00 65.69 327 ARG A N 1
ATOM 2618 C CA . ARG A 1 327 ? -34.737 45.591 44.029 1.00 65.69 327 ARG A CA 1
ATOM 2619 C C . ARG A 1 327 ? -34.516 45.915 42.543 1.00 65.69 327 ARG A C 1
ATOM 2621 O O . ARG A 1 327 ? -34.092 47.021 42.229 1.00 65.69 327 ARG A O 1
ATOM 2628 N N . VAL A 1 328 ? -34.793 44.988 41.619 1.00 70.25 328 VAL A N 1
ATOM 2629 C CA . VAL A 1 328 ? -34.591 45.221 40.172 1.00 70.25 328 VAL A CA 1
ATOM 2630 C C . VAL A 1 328 ? -35.754 46.004 39.576 1.00 70.25 328 VAL A C 1
ATOM 2632 O O . VAL A 1 328 ? -36.872 45.481 39.481 1.00 70.25 328 VAL A O 1
ATOM 2635 N N . ASN A 1 329 ? -35.464 47.220 39.111 1.00 76.75 329 ASN A N 1
ATOM 2636 C CA . ASN A 1 329 ? -36.410 48.049 38.377 1.00 76.75 329 ASN A CA 1
ATOM 2637 C C . ASN A 1 329 ? -36.645 47.470 36.968 1.00 76.75 329 ASN A C 1
ATOM 2639 O O . ASN A 1 329 ? -35.708 47.303 36.182 1.00 76.75 329 ASN A O 1
ATOM 2643 N N . VAL A 1 330 ? -37.899 47.133 36.663 1.00 81.81 330 VAL A N 1
ATOM 2644 C CA . VAL A 1 330 ? -38.329 46.605 35.362 1.00 81.81 330 VAL A CA 1
ATOM 2645 C C . VAL A 1 330 ? -39.202 47.668 34.711 1.00 81.81 330 VAL A C 1
ATOM 2647 O O . VAL A 1 330 ? -40.259 48.014 35.234 1.00 81.81 330 VAL A O 1
ATOM 2650 N N . ARG A 1 331 ? -38.731 48.213 33.591 1.00 83.00 331 ARG A N 1
ATOM 2651 C CA . ARG A 1 331 ? -39.390 49.293 32.850 1.00 83.00 331 ARG A CA 1
ATOM 2652 C C . ARG A 1 331 ? -40.468 48.692 31.949 1.00 83.00 331 ARG A C 1
ATOM 2654 O O . ARG A 1 331 ? -40.281 47.592 31.430 1.00 83.00 331 ARG A O 1
ATOM 2661 N N . LYS A 1 332 ? -41.592 49.387 31.754 1.00 75.88 332 LYS A N 1
ATOM 2662 C CA . LYS A 1 332 ? -42.643 48.926 30.831 1.00 75.88 332 LYS A CA 1
ATOM 2663 C C . LYS A 1 332 ? -42.095 48.856 29.402 1.00 75.88 332 LYS A C 1
ATOM 2665 O O . LYS A 1 332 ? -41.325 49.719 28.996 1.00 75.88 332 LYS A O 1
ATOM 2670 N N . THR A 1 333 ? -42.510 47.836 28.659 1.00 78.62 333 THR A N 1
ATOM 2671 C CA . THR A 1 333 ? -42.154 47.647 27.248 1.00 78.62 333 THR A CA 1
ATOM 2672 C C . TH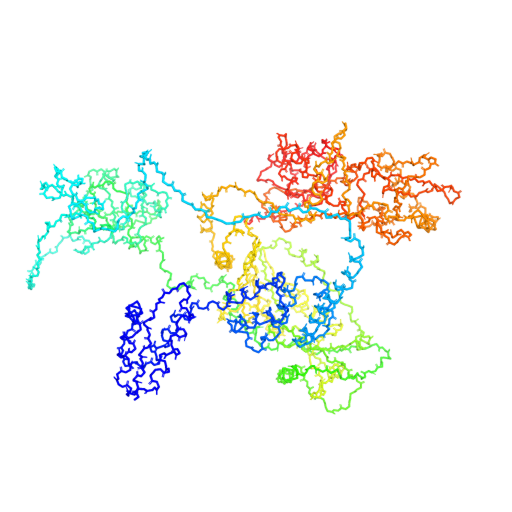R A 1 333 ? -43.413 47.402 26.422 1.00 78.62 333 THR A C 1
ATOM 2674 O O . THR A 1 333 ? -44.355 46.787 26.921 1.00 78.62 333 THR A O 1
ATOM 2677 N N . SER A 1 334 ? -43.436 47.908 25.189 1.00 71.62 334 SER A N 1
ATOM 2678 C CA . SER A 1 334 ? -44.488 47.676 24.187 1.00 71.62 334 SER A CA 1
ATOM 2679 C C . SER A 1 334 ? -44.140 46.547 23.206 1.00 71.62 334 SER A C 1
ATOM 2681 O O . SER A 1 334 ? -44.885 46.297 22.265 1.00 71.62 334 SER A O 1
ATOM 2683 N N . VAL A 1 335 ? -43.003 45.877 23.413 1.00 76.38 335 VAL A N 1
ATOM 2684 C CA . VAL A 1 335 ? -42.496 44.807 22.548 1.00 76.38 335 VAL A CA 1
ATOM 2685 C C . VAL A 1 335 ? -43.276 43.514 22.778 1.00 76.38 335 VAL A C 1
ATOM 2687 O O . VAL A 1 335 ? -43.442 43.092 23.921 1.00 76.38 335 VAL A O 1
ATOM 2690 N N . ASN A 1 336 ? -43.678 42.845 21.694 1.00 73.31 336 ASN A N 1
ATOM 2691 C CA . ASN A 1 336 ? -44.368 41.553 21.732 1.00 73.31 336 ASN A CA 1
ATOM 2692 C C . ASN A 1 336 ? -43.511 40.460 21.071 1.00 73.31 336 ASN A C 1
ATOM 2694 O O . ASN A 1 336 ? -43.582 40.292 19.851 1.00 73.31 336 ASN A O 1
ATOM 2698 N N . PRO A 1 337 ? -42.694 39.718 21.843 1.00 75.75 337 PRO A N 1
ATOM 2699 C CA . PRO A 1 337 ? -41.878 38.652 21.288 1.00 75.75 337 PRO A CA 1
ATOM 2700 C C . PRO A 1 337 ? -42.701 37.393 20.996 1.00 75.75 337 PRO A C 1
ATOM 2702 O O . PRO A 1 337 ? -43.574 37.001 21.778 1.00 75.75 337 PRO A O 1
ATOM 2705 N N . SER A 1 338 ? -42.387 36.737 19.881 1.00 74.88 338 SER A N 1
ATOM 2706 C CA . SER A 1 338 ? -43.012 35.485 19.445 1.00 74.88 338 SER A CA 1
ATOM 2707 C C . SER A 1 338 ? -41.981 34.368 19.287 1.00 74.88 338 SER A C 1
ATOM 2709 O O . SER A 1 338 ? -40.815 34.618 18.981 1.00 74.88 338 SER A O 1
ATOM 2711 N N . THR A 1 339 ? -42.416 33.134 19.542 1.00 72.50 339 THR A N 1
ATOM 2712 C CA . THR A 1 339 ? -41.601 31.926 19.337 1.00 72.50 339 THR A CA 1
ATOM 2713 C C . THR A 1 339 ? -41.668 31.421 17.896 1.00 72.50 339 THR A C 1
ATOM 2715 O O . THR A 1 339 ? -42.581 31.794 17.161 1.00 72.50 339 THR A O 1
ATOM 2718 N N . TYR A 1 340 ? -40.795 30.477 17.515 1.00 58.06 340 TYR A N 1
ATOM 2719 C CA . TYR A 1 340 ? -40.884 29.756 16.228 1.00 58.06 340 TYR A CA 1
ATOM 2720 C C . TYR A 1 340 ? -42.274 29.162 15.936 1.00 58.06 340 TYR A C 1
ATOM 2722 O O . TYR A 1 340 ? -42.711 29.105 14.792 1.00 58.06 340 TYR A O 1
ATOM 2730 N N . THR A 1 341 ? -43.013 28.766 16.975 1.00 57.06 341 THR A N 1
ATOM 2731 C CA . THR A 1 341 ? -44.371 28.208 16.836 1.00 57.06 341 THR A CA 1
ATOM 2732 C C . THR A 1 341 ? -45.475 29.268 16.715 1.00 57.06 341 THR A C 1
ATOM 2734 O O . THR A 1 341 ? -46.656 28.926 16.683 1.00 57.06 341 THR A O 1
ATOM 2737 N N . GLY A 1 342 ? -45.117 30.556 16.687 1.00 59.94 342 GLY A N 1
ATOM 2738 C CA . GLY A 1 342 ? -46.051 31.685 16.662 1.00 59.94 342 GLY A CA 1
ATOM 2739 C C . GLY A 1 342 ? -46.685 32.016 18.018 1.00 59.94 342 GLY A C 1
ATOM 2740 O O . GLY A 1 342 ? -47.524 32.910 18.099 1.00 59.94 342 GLY A O 1
ATOM 2741 N N . GLN A 1 343 ? -46.303 31.327 19.101 1.00 73.19 343 GLN A N 1
ATOM 2742 C CA . GLN A 1 343 ? -46.788 31.645 20.449 1.00 73.19 343 GLN A CA 1
ATOM 2743 C C . GLN A 1 343 ? -46.139 32.926 20.978 1.00 73.19 343 GLN A C 1
ATOM 2745 O O . GLN A 1 343 ? -44.915 33.060 20.944 1.00 73.19 343 GLN A O 1
ATOM 2750 N N . THR A 1 344 ? -46.951 33.838 21.512 1.00 74.31 344 THR A N 1
ATOM 2751 C CA . THR A 1 344 ? -46.504 35.077 22.164 1.00 74.31 344 THR A CA 1
ATOM 2752 C C . THR A 1 344 ? -45.965 34.811 23.567 1.00 74.31 344 THR A C 1
ATOM 2754 O O . THR A 1 344 ? -46.598 34.109 24.358 1.00 74.31 344 THR A O 1
ATOM 2757 N N . ILE A 1 345 ? -44.823 35.409 23.903 1.00 79.31 345 ILE A N 1
ATOM 2758 C CA . ILE A 1 345 ? -44.198 35.289 25.224 1.00 79.31 345 ILE A CA 1
ATOM 2759 C C . ILE A 1 345 ? -44.699 36.422 26.135 1.00 79.31 345 ILE A C 1
ATOM 2761 O O . ILE A 1 345 ? -44.535 37.599 25.823 1.00 79.31 345 ILE A O 1
ATOM 2765 N N . GLU A 1 346 ? -45.258 36.080 27.301 1.00 79.94 346 GLU A N 1
ATOM 2766 C CA . GLU A 1 346 ? -45.703 37.074 28.291 1.00 79.94 346 GLU A CA 1
ATOM 2767 C C . GLU A 1 346 ? -44.521 37.821 28.942 1.00 79.94 346 GLU A C 1
ATOM 2769 O O . GLU A 1 346 ? -43.723 37.244 29.700 1.00 79.94 346 GLU A O 1
ATOM 2774 N N . LEU A 1 347 ? -44.446 39.133 28.695 1.00 83.19 347 LEU A N 1
ATOM 2775 C CA . LEU A 1 347 ? -43.446 40.032 29.270 1.00 83.19 347 LEU A CA 1
ATOM 2776 C C . LEU A 1 347 ? -43.985 40.835 30.457 1.00 83.19 347 LEU A C 1
ATOM 2778 O O . LEU A 1 347 ? -45.124 41.290 30.475 1.00 83.19 347 LEU A O 1
ATOM 2782 N N . LEU A 1 348 ? -43.110 41.067 31.434 1.00 82.94 348 LEU A N 1
ATOM 2783 C CA . LEU A 1 348 ? -43.326 42.007 32.537 1.00 82.94 348 LEU A CA 1
ATOM 2784 C C . LEU A 1 348 ? -42.685 43.375 32.265 1.00 82.94 348 LEU A C 1
ATOM 2786 O O . LEU A 1 348 ? -43.026 44.354 32.924 1.00 82.94 348 LEU A O 1
ATOM 2790 N N . GLY A 1 349 ? -41.746 43.442 31.320 1.00 85.19 349 GLY A N 1
ATOM 2791 C CA . GLY A 1 349 ? -41.037 44.663 30.953 1.00 85.19 349 GLY A CA 1
ATOM 2792 C C . GLY A 1 349 ? -39.623 44.387 30.454 1.00 85.19 349 GLY A C 1
ATOM 2793 O O . GLY A 1 349 ? -39.307 43.269 30.056 1.00 85.19 349 GLY A O 1
ATOM 2794 N N . CYS A 1 350 ? -38.756 45.392 30.506 1.00 85.25 350 CYS A N 1
ATOM 2795 C CA . CYS A 1 350 ? -37.340 45.288 30.164 1.00 85.25 350 CYS A CA 1
ATOM 2796 C C . CYS A 1 350 ? -36.449 45.890 31.260 1.00 85.25 350 CYS A C 1
ATOM 2798 O O . CYS A 1 350 ? -36.871 46.752 32.036 1.00 85.25 350 CYS A O 1
ATOM 2800 N N . THR A 1 351 ? -35.204 45.437 31.350 1.00 88.19 351 THR A N 1
ATOM 2801 C CA . THR A 1 351 ? -34.217 45.966 32.298 1.00 88.19 351 THR A CA 1
ATOM 2802 C C . THR A 1 351 ? -32.811 45.880 31.710 1.00 88.19 351 THR A C 1
ATOM 2804 O O . THR A 1 351 ? -32.552 45.029 30.867 1.00 88.19 351 THR A O 1
ATOM 2807 N N . GLU A 1 352 ? -31.913 46.760 32.142 1.00 88.00 352 GLU A N 1
ATOM 2808 C CA . GLU A 1 352 ? -30.511 46.774 31.711 1.00 88.00 352 GLU A CA 1
ATOM 2809 C C . GLU A 1 352 ? -29.656 46.235 32.857 1.00 88.00 352 GLU A C 1
ATOM 2811 O O . GLU A 1 352 ? -29.782 46.701 33.992 1.00 88.00 352 GLU A O 1
ATOM 2816 N N . LEU A 1 353 ? -28.820 45.235 32.579 1.00 87.94 353 LEU A N 1
ATOM 2817 C CA . LEU A 1 353 ? -28.019 44.544 33.587 1.00 87.94 353 LEU A CA 1
ATOM 2818 C C . LEU A 1 353 ? -26.521 44.708 33.301 1.00 87.94 353 LEU A C 1
ATOM 2820 O O . LEU A 1 353 ? -26.112 44.553 32.148 1.00 87.94 353 LEU A O 1
ATOM 2824 N N . PRO A 1 354 ? -25.695 44.974 34.330 1.00 87.38 354 PRO A N 1
ATOM 2825 C CA . PRO A 1 354 ? -24.246 44.860 34.227 1.00 87.38 354 PRO A CA 1
ATOM 2826 C C . PRO A 1 354 ? -23.841 43.381 34.216 1.00 87.38 354 PRO A C 1
ATOM 2828 O O . PRO A 1 354 ? -24.188 42.624 35.127 1.00 87.38 354 PRO A O 1
ATOM 2831 N N . VAL A 1 355 ? -23.093 42.975 33.194 1.00 88.06 355 VAL A N 1
ATOM 2832 C CA . VAL A 1 355 ? -22.672 41.591 32.960 1.00 88.06 355 VAL A CA 1
ATOM 2833 C C . VAL A 1 355 ? -21.157 41.536 32.761 1.00 88.06 355 VAL A C 1
ATOM 2835 O O . VAL A 1 355 ? -20.597 42.378 32.062 1.00 88.06 355 VAL A O 1
ATOM 2838 N N . LYS A 1 356 ? -20.480 40.546 33.351 1.00 83.94 356 LYS A N 1
ATOM 2839 C CA . LYS A 1 356 ? -19.055 40.261 33.101 1.00 83.94 356 LYS A CA 1
ATOM 2840 C C . LYS A 1 356 ? -18.880 38.852 32.537 1.00 83.94 356 LYS A C 1
ATOM 2842 O O . LYS A 1 356 ? -19.652 37.954 32.872 1.00 83.94 356 LYS A O 1
ATOM 2847 N N . LYS A 1 357 ? -17.845 38.644 31.718 1.00 79.00 357 LYS A N 1
ATOM 2848 C CA . LYS A 1 357 ? -17.458 37.300 31.252 1.00 79.00 357 LYS A CA 1
ATOM 2849 C C . LYS A 1 357 ? -16.815 36.481 32.370 1.00 79.00 357 LYS A C 1
ATOM 2851 O O . LYS A 1 357 ? -17.194 35.342 32.598 1.00 79.00 357 LYS A O 1
ATOM 2856 N N . ASP A 1 358 ? -15.901 37.102 33.103 1.00 77.44 358 ASP A N 1
ATOM 2857 C CA . ASP A 1 358 ? -15.234 36.547 34.278 1.00 77.44 358 ASP A CA 1
ATOM 2858 C C . ASP A 1 358 ? -14.990 37.649 35.325 1.00 77.44 358 ASP A C 1
ATOM 2860 O O . ASP A 1 358 ? -15.354 38.811 35.125 1.00 77.44 358 ASP A O 1
ATOM 2864 N N . LEU A 1 359 ? -14.399 37.287 36.467 1.00 74.38 359 LEU A N 1
ATOM 2865 C CA . LEU A 1 359 ? -14.164 38.209 37.585 1.00 74.38 359 LEU A CA 1
ATOM 2866 C C . LEU A 1 359 ? -13.253 39.396 37.221 1.00 74.38 359 LEU A C 1
ATOM 2868 O O . LEU A 1 359 ? -13.384 40.457 37.834 1.00 74.38 359 LEU A O 1
ATOM 2872 N N . ASN A 1 360 ? -12.387 39.236 36.215 1.00 75.12 360 ASN A N 1
ATOM 2873 C CA . ASN A 1 360 ? -11.379 40.216 35.800 1.00 75.12 360 ASN A CA 1
ATOM 2874 C C . ASN A 1 360 ? -11.787 41.001 34.540 1.00 75.12 360 ASN A C 1
ATOM 2876 O O . ASN A 1 360 ? -11.072 41.906 34.111 1.00 75.12 360 ASN A O 1
ATOM 2880 N N . SER A 1 361 ? -12.931 40.668 33.946 1.00 75.19 361 SER A N 1
ATOM 2881 C CA . SER A 1 361 ? -13.435 41.288 32.726 1.00 75.19 361 SER A CA 1
ATOM 2882 C C . SER A 1 361 ? -14.124 42.633 32.988 1.00 75.19 361 SER A C 1
ATOM 2884 O O . SER A 1 361 ? -14.773 42.809 34.028 1.00 75.19 361 SER A O 1
ATOM 2886 N N . PRO A 1 362 ? -14.064 43.578 32.028 1.00 78.88 362 PRO A N 1
ATOM 2887 C CA . PRO A 1 362 ? -14.815 44.824 32.115 1.00 78.88 362 PRO A CA 1
ATOM 2888 C C . PRO A 1 362 ? -16.325 44.556 32.156 1.00 78.88 362 PRO A C 1
ATOM 2890 O O . PRO A 1 362 ? -16.823 43.580 31.589 1.00 78.88 362 PRO A O 1
ATOM 2893 N N . ILE A 1 363 ? -17.059 45.440 32.834 1.00 83.50 363 ILE A N 1
ATOM 2894 C CA . ILE A 1 363 ? -18.519 45.359 32.935 1.00 83.50 363 ILE A CA 1
ATOM 2895 C C . ILE A 1 363 ? -19.141 45.793 31.606 1.00 83.50 363 ILE A C 1
ATOM 2897 O O . ILE A 1 363 ? -18.874 46.888 31.115 1.00 83.50 363 ILE A O 1
ATOM 2901 N N . ILE A 1 364 ? -20.011 44.948 31.057 1.00 85.31 364 ILE A N 1
ATOM 2902 C CA . ILE A 1 364 ? -20.755 45.186 29.820 1.00 85.31 364 ILE A CA 1
ATOM 2903 C C . ILE A 1 364 ? -22.240 45.290 30.168 1.00 85.31 364 ILE A C 1
ATOM 2905 O O . ILE A 1 364 ? -22.810 44.390 30.781 1.00 85.31 364 ILE A O 1
ATOM 2909 N N . HIS A 1 365 ? -22.882 46.388 29.775 1.00 86.00 365 HIS A N 1
ATOM 2910 C CA . HIS A 1 365 ? -24.309 46.597 30.018 1.00 86.00 365 HIS A CA 1
ATOM 2911 C C . HIS A 1 365 ? -25.154 46.013 28.880 1.00 86.00 365 HIS A C 1
ATOM 2913 O O . HIS A 1 365 ? -25.010 46.391 27.710 1.00 86.00 365 HIS A O 1
ATOM 2919 N N . LEU A 1 366 ? -26.042 45.078 29.229 1.00 87.62 366 LEU A N 1
ATOM 2920 C CA . LEU A 1 366 ? -26.932 44.389 28.296 1.00 87.62 366 LEU A CA 1
ATOM 2921 C C . LEU A 1 366 ? -28.397 44.607 28.675 1.00 87.62 366 LEU A C 1
ATOM 2923 O O . LEU A 1 366 ? -28.780 44.472 29.836 1.00 87.62 366 LEU A O 1
ATOM 2927 N N . ASP A 1 367 ? -29.220 44.906 27.674 1.00 87.31 367 ASP A N 1
ATOM 2928 C CA . ASP A 1 367 ? -30.668 45.025 27.819 1.00 87.31 367 ASP A CA 1
ATOM 2929 C C . ASP A 1 367 ? -31.320 43.638 27.738 1.00 87.31 367 ASP A C 1
ATOM 2931 O O . ASP A 1 367 ? -31.003 42.849 26.848 1.00 87.31 367 ASP A O 1
ATOM 2935 N N . PHE A 1 368 ? -32.233 43.344 28.663 1.00 89.00 368 PHE A N 1
ATOM 2936 C CA . PHE A 1 368 ? -32.978 42.090 28.745 1.00 89.00 368 PHE A CA 1
ATOM 2937 C C . PHE A 1 368 ? -34.484 42.342 28.787 1.00 89.00 368 PHE A C 1
ATOM 2939 O O . PHE A 1 368 ? -34.974 43.180 29.552 1.00 89.00 368 PHE A O 1
ATOM 2946 N N . LEU A 1 369 ? -35.235 41.550 28.025 1.00 88.62 369 LEU A N 1
ATOM 2947 C CA . LEU A 1 369 ? -36.677 41.406 28.174 1.00 88.62 369 LEU A CA 1
ATOM 2948 C C . LEU A 1 369 ? -36.967 40.465 29.346 1.00 88.62 369 LEU A C 1
ATOM 2950 O O . LEU A 1 369 ? -36.436 39.355 29.439 1.00 88.62 369 LEU A O 1
ATOM 2954 N N . VAL A 1 370 ? -37.807 40.931 30.264 1.00 87.69 370 VAL A N 1
ATOM 2955 C CA . VAL A 1 370 ? -38.117 40.237 31.509 1.00 87.69 370 VAL A CA 1
ATOM 2956 C C . VAL A 1 370 ? -39.415 39.467 31.346 1.00 87.69 370 VAL A C 1
ATOM 2958 O O . VAL A 1 370 ? -40.488 40.057 31.228 1.00 87.69 370 VAL A O 1
ATOM 2961 N N . THR A 1 371 ? -39.324 38.143 31.379 1.00 86.25 371 THR A N 1
ATOM 2962 C CA . THR A 1 371 ? -40.479 37.250 31.233 1.00 86.25 371 THR A CA 1
ATOM 2963 C C . THR A 1 371 ? -41.103 36.908 32.580 1.00 86.25 371 THR A C 1
ATOM 2965 O O . THR A 1 371 ? -40.428 36.856 33.619 1.00 86.25 371 THR A O 1
ATOM 2968 N N . LYS A 1 372 ? -42.420 36.670 32.566 1.00 79.06 372 LYS A N 1
ATOM 2969 C CA . LYS A 1 372 ? -43.164 36.183 33.738 1.00 79.06 372 LYS A CA 1
ATOM 2970 C C . LYS A 1 372 ? -42.896 34.699 34.004 1.00 79.06 372 LYS A C 1
ATOM 2972 O O . LYS A 1 372 ? -42.738 34.293 35.154 1.00 79.06 372 LYS A O 1
ATOM 2977 N N . ASN A 1 373 ? -42.813 33.910 32.937 1.00 78.62 373 ASN A N 1
ATOM 2978 C CA . ASN A 1 373 ? -42.595 32.469 32.998 1.00 78.62 373 ASN A CA 1
ATOM 2979 C C . ASN A 1 373 ? -41.113 32.131 33.239 1.00 78.62 373 ASN A C 1
ATOM 2981 O O . ASN A 1 373 ? -40.208 32.902 32.919 1.00 78.62 373 ASN A O 1
ATOM 2985 N N . SER A 1 374 ? -40.854 30.974 33.853 1.00 74.00 374 SER A N 1
ATOM 2986 C CA . SER A 1 374 ? -39.496 30.536 34.203 1.00 74.00 374 SER A CA 1
ATOM 2987 C C . SER A 1 374 ? -38.837 29.819 33.027 1.00 74.00 374 SER A C 1
ATOM 2989 O O . SER A 1 374 ? -38.797 28.595 32.989 1.00 74.00 374 SER A O 1
ATOM 2991 N N . TYR A 1 375 ? -38.340 30.595 32.072 1.00 77.75 375 TYR A N 1
ATOM 2992 C CA . TYR A 1 375 ? -37.565 30.086 30.943 1.00 77.75 375 TYR A CA 1
ATOM 2993 C C . TYR A 1 375 ? -36.061 30.100 31.222 1.00 77.75 375 TYR A C 1
ATOM 2995 O O . TYR A 1 375 ? -35.587 30.884 32.057 1.00 77.75 375 TYR A O 1
ATOM 3003 N N . GLN A 1 376 ? -35.309 29.271 30.491 1.00 81.50 376 GLN A N 1
ATOM 3004 C CA . GLN A 1 376 ? -33.855 29.400 30.431 1.00 81.50 376 GLN A CA 1
ATOM 3005 C C . GLN A 1 376 ? -33.479 30.794 29.884 1.00 81.50 376 GLN A C 1
ATOM 3007 O O . GLN A 1 376 ? -34.079 31.229 28.898 1.00 81.50 376 GLN A O 1
ATOM 3012 N N . PRO A 1 377 ? -32.525 31.518 30.499 1.00 87.06 377 PRO A N 1
ATOM 3013 C CA . PRO A 1 377 ? -32.074 32.810 29.988 1.00 87.06 377 PRO A CA 1
ATOM 3014 C C . PRO A 1 377 ? -31.423 32.685 28.606 1.00 87.06 377 PRO A C 1
ATOM 3016 O O . PRO A 1 377 ? -30.664 31.744 28.373 1.00 87.06 377 PRO A O 1
ATOM 3019 N N . ILE A 1 378 ? -31.689 33.641 27.712 1.00 88.12 378 ILE A N 1
ATOM 3020 C CA . ILE A 1 378 ? -31.223 33.625 26.315 1.00 88.12 378 ILE A CA 1
ATOM 3021 C C . ILE A 1 378 ? -30.407 34.884 26.013 1.00 88.12 378 ILE A C 1
ATOM 3023 O O . ILE A 1 378 ? -30.806 35.988 26.395 1.00 88.12 378 ILE A O 1
ATOM 3027 N N . LEU A 1 379 ? -29.293 34.711 25.301 1.00 88.50 379 LEU A N 1
ATOM 3028 C CA . LEU A 1 379 ? -28.530 35.781 24.659 1.00 88.50 379 LEU A CA 1
ATOM 3029 C C . LEU A 1 379 ? -28.800 35.763 23.158 1.00 88.50 379 LEU A C 1
ATOM 3031 O O . LEU A 1 379 ? -28.526 34.763 22.495 1.00 88.50 379 LEU A O 1
ATOM 3035 N N . GLY A 1 380 ? -29.316 36.877 22.649 1.00 82.81 380 GLY A N 1
ATOM 3036 C CA . GLY A 1 380 ? -29.565 37.076 21.227 1.00 82.81 380 GLY A CA 1
ATOM 3037 C C . GLY A 1 380 ? -28.302 37.432 20.445 1.00 82.81 380 GLY A C 1
ATOM 3038 O O . GLY A 1 380 ? -27.220 37.632 21.018 1.00 82.81 380 GLY A O 1
ATOM 3039 N N . LEU A 1 381 ? -28.448 37.567 19.127 1.00 78.62 381 LEU A N 1
ATOM 3040 C CA . LEU A 1 381 ? -27.338 37.793 18.197 1.00 78.62 381 LEU A CA 1
ATOM 3041 C C . LEU A 1 381 ? -26.485 39.011 18.564 1.00 78.62 381 LEU A C 1
ATOM 3043 O O . LEU A 1 381 ? -25.277 38.886 18.716 1.00 78.62 381 LEU A O 1
ATOM 3047 N N . SER A 1 382 ? -27.099 40.176 18.783 1.00 79.69 382 SER A N 1
ATOM 3048 C CA . SER A 1 382 ? -26.327 41.404 19.033 1.00 79.69 382 SER A CA 1
ATOM 3049 C C . SER A 1 382 ? -25.557 41.372 20.361 1.00 79.69 382 SER A C 1
ATOM 3051 O O . SER A 1 382 ? -24.444 41.887 20.470 1.00 79.69 382 SER A O 1
ATOM 3053 N N . ALA A 1 383 ? -26.104 40.725 21.396 1.00 81.50 383 ALA A N 1
ATOM 3054 C CA . ALA A 1 383 ? -25.380 40.584 22.656 1.00 81.50 383 ALA A CA 1
ATOM 3055 C C . ALA A 1 383 ? -24.235 39.579 22.537 1.00 81.50 383 ALA A C 1
ATOM 3057 O O . ALA A 1 383 ? -23.137 39.857 23.012 1.00 81.50 383 ALA A O 1
ATOM 3058 N N . SER A 1 384 ? -24.489 38.428 21.912 1.00 80.25 384 SER A N 1
ATOM 3059 C CA . SER A 1 384 ? -23.502 37.358 21.773 1.00 80.25 384 SER A CA 1
ATOM 3060 C C . SER A 1 384 ? -22.390 37.709 20.783 1.00 80.25 384 SER A C 1
ATOM 3062 O O . SER A 1 384 ? -21.228 37.494 21.114 1.00 80.25 384 SER A O 1
ATOM 3064 N N . ALA A 1 385 ? -22.706 38.294 19.628 1.00 71.81 385 ALA A N 1
ATOM 3065 C CA . ALA A 1 385 ? -21.731 38.619 18.593 1.00 71.81 385 ALA A CA 1
ATOM 3066 C C . ALA A 1 385 ? -21.072 39.993 18.784 1.00 71.81 385 ALA A C 1
ATOM 3068 O O . ALA A 1 385 ? -19.851 40.072 18.889 1.00 71.81 385 ALA A O 1
ATOM 3069 N N . ASP A 1 386 ? -21.858 41.068 18.902 1.00 72.50 386 ASP A N 1
ATOM 3070 C CA . ASP A 1 386 ? -21.309 42.432 18.835 1.00 72.50 386 ASP A CA 1
ATOM 3071 C C . ASP A 1 386 ? -20.742 42.909 20.175 1.00 72.50 386 ASP A C 1
ATOM 3073 O O . ASP A 1 386 ? -19.684 43.531 20.234 1.00 72.50 386 ASP A O 1
ATOM 3077 N N . LYS A 1 387 ? -21.468 42.657 21.272 1.00 78.00 387 LYS A N 1
ATOM 3078 C CA . LYS A 1 387 ? -21.119 43.217 22.590 1.00 78.00 387 LYS A CA 1
ATOM 3079 C C . LYS A 1 387 ? -20.216 42.307 23.403 1.00 78.00 387 LYS A C 1
ATOM 3081 O O . LYS A 1 387 ? -19.306 42.779 24.078 1.00 78.00 387 LYS A O 1
ATOM 3086 N N . LEU A 1 388 ? -20.497 41.007 23.385 1.00 77.62 388 LEU A N 1
ATOM 3087 C CA . LEU A 1 388 ? -19.730 40.022 24.136 1.00 77.62 388 LEU A CA 1
ATOM 3088 C C . LEU A 1 388 ? -18.687 39.309 23.271 1.00 77.62 388 LEU A C 1
ATOM 3090 O O . LEU A 1 388 ? -17.868 38.604 23.846 1.00 77.62 388 LEU A O 1
ATOM 3094 N N . CYS A 1 389 ? -18.665 39.460 21.944 1.00 69.50 389 CYS A N 1
ATOM 3095 C CA . CYS A 1 389 ? -17.727 38.756 21.052 1.00 69.50 389 CYS A CA 1
ATOM 3096 C C . CYS A 1 389 ? -17.607 37.247 21.353 1.00 69.50 389 CYS A C 1
ATOM 3098 O O . CYS A 1 389 ? -16.515 36.684 21.308 1.00 69.50 389 CYS A O 1
ATOM 3100 N N . LEU A 1 390 ? -18.709 36.607 21.751 1.00 71.94 390 LEU A N 1
ATOM 3101 C CA . LEU A 1 390 ? -18.800 35.157 21.939 1.00 71.94 390 LEU A CA 1
ATOM 3102 C C . LEU A 1 390 ? -18.909 34.444 20.587 1.00 71.94 390 LEU A C 1
ATOM 3104 O O . LEU A 1 390 ? -18.565 33.272 20.489 1.00 71.94 390 LEU A O 1
ATOM 3108 N N . ILE A 1 391 ? -19.385 35.155 19.558 1.00 63.47 391 ILE A N 1
ATOM 3109 C CA . ILE A 1 391 ? -19.539 34.669 18.185 1.00 63.47 391 ILE A CA 1
ATOM 3110 C C . ILE A 1 391 ? -18.987 35.740 17.234 1.00 63.47 391 ILE A C 1
ATOM 3112 O O . ILE A 1 391 ? -19.364 36.902 17.330 1.00 63.47 391 ILE A O 1
ATOM 3116 N N . GLY A 1 392 ? -18.075 35.381 16.330 1.00 55.78 392 GLY A N 1
ATOM 3117 C CA . GLY A 1 392 ? -17.476 36.314 15.367 1.00 55.78 392 GLY A CA 1
ATOM 3118 C C . GLY A 1 392 ? -17.969 36.074 13.940 1.00 55.78 392 GLY A C 1
ATOM 3119 O O . GLY A 1 392 ? -18.083 34.926 13.514 1.00 55.78 392 GLY A O 1
ATOM 3120 N N . LYS A 1 393 ? -18.223 37.145 13.177 1.00 44.09 393 LYS A N 1
ATOM 3121 C CA . LYS A 1 393 ? -18.533 37.057 11.741 1.00 44.09 393 LYS A CA 1
ATOM 3122 C C . LYS A 1 393 ? -17.236 36.913 10.939 1.00 44.09 393 LYS A C 1
ATOM 3124 O O . LYS A 1 393 ? -16.377 37.792 10.974 1.00 44.09 393 LYS A O 1
ATOM 3129 N N . CYS A 1 394 ? -17.075 35.798 10.231 1.00 43.56 394 CYS A N 1
ATOM 3130 C CA . CYS A 1 394 ? -15.886 35.525 9.426 1.00 43.56 394 CYS A CA 1
ATOM 3131 C C . CYS A 1 394 ? -16.094 36.029 7.986 1.00 43.56 394 CYS A C 1
ATOM 3133 O O . CYS A 1 394 ? -16.449 35.262 7.100 1.00 43.56 394 CYS A O 1
ATOM 3135 N N . ASP A 1 395 ? -15.905 37.332 7.751 1.00 39.94 395 ASP A N 1
ATOM 3136 C CA . ASP A 1 395 ? -16.119 37.933 6.418 1.00 39.94 395 ASP A CA 1
ATOM 3137 C C . ASP A 1 395 ? -14.964 37.660 5.430 1.00 39.94 395 ASP A C 1
ATOM 3139 O O . ASP A 1 395 ? -15.102 37.875 4.230 1.00 39.94 395 ASP A O 1
ATOM 3143 N N . ASN A 1 396 ? -13.817 37.182 5.919 1.00 40.94 396 ASN A N 1
ATOM 3144 C CA . ASN A 1 396 ? -12.724 36.605 5.136 1.00 40.94 396 ASN A CA 1
ATOM 3145 C C . ASN A 1 396 ? -11.756 35.907 6.101 1.00 40.94 396 ASN A C 1
ATOM 3147 O O . ASN A 1 396 ? -11.161 36.555 6.963 1.00 40.94 396 ASN A O 1
ATOM 3151 N N . VAL A 1 397 ? -11.557 34.601 5.929 1.00 41.81 397 VAL A N 1
ATOM 3152 C CA . VAL A 1 397 ? -10.797 33.717 6.841 1.00 41.81 397 VAL A CA 1
ATOM 3153 C C . VAL A 1 397 ? -9.298 34.091 6.957 1.00 41.81 397 VAL A C 1
ATOM 3155 O O . VAL A 1 397 ? -8.593 33.607 7.836 1.00 4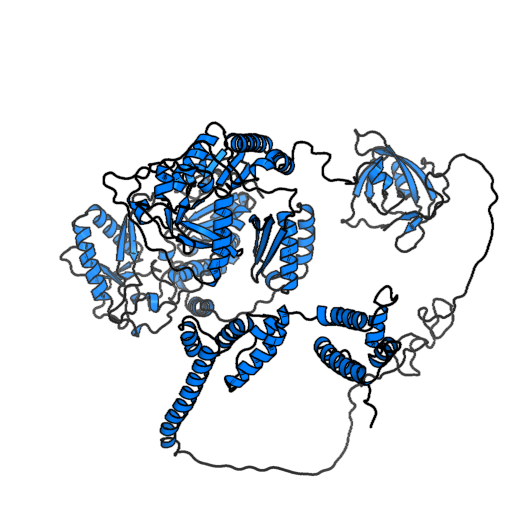1.81 397 VAL A O 1
ATOM 3158 N N . ASN A 1 398 ? -8.793 35.021 6.135 1.00 39.19 398 ASN A N 1
ATOM 3159 C CA . ASN A 1 398 ? -7.353 35.228 5.931 1.00 39.19 398 ASN A CA 1
ATOM 3160 C C . ASN A 1 398 ? -6.703 36.474 6.568 1.00 39.19 398 ASN A C 1
ATOM 3162 O O . ASN A 1 398 ? -5.504 36.662 6.375 1.00 39.19 398 ASN A O 1
ATOM 3166 N N . LYS A 1 399 ? -7.399 37.335 7.328 1.00 30.50 399 LYS A N 1
ATOM 3167 C CA . LYS A 1 399 ? -6.787 38.612 7.784 1.00 30.50 399 LYS A CA 1
ATOM 3168 C C . LYS A 1 399 ? -6.176 38.662 9.191 1.00 30.50 399 LYS A C 1
ATOM 3170 O O . LYS A 1 399 ? -5.565 39.674 9.513 1.00 30.50 399 LYS A O 1
ATOM 3175 N N . VAL A 1 400 ? -6.244 37.602 10.003 1.00 32.59 400 VAL A N 1
ATOM 3176 C CA . VAL A 1 400 ? -5.649 37.617 11.367 1.00 32.59 400 VAL A CA 1
ATOM 3177 C C . VAL A 1 400 ? -4.351 36.795 11.484 1.00 32.59 400 VAL A C 1
ATOM 3179 O O . VAL A 1 400 ? -3.681 36.842 12.507 1.00 32.59 400 VAL A O 1
ATOM 3182 N N . ASN A 1 401 ? -3.897 36.121 10.419 1.00 37.34 401 ASN A N 1
ATOM 3183 C CA . ASN A 1 401 ? -2.696 35.270 10.462 1.00 37.34 401 ASN A CA 1
ATOM 3184 C C . ASN A 1 401 ? -1.653 35.631 9.388 1.00 37.34 401 ASN A C 1
ATOM 3186 O O . ASN A 1 401 ? -1.138 34.765 8.680 1.00 37.34 401 ASN A O 1
ATOM 3190 N N . CYS A 1 402 ? -1.314 36.920 9.276 1.00 34.66 402 CYS A N 1
ATOM 3191 C CA . CYS A 1 402 ? -0.449 37.464 8.216 1.00 34.66 402 CYS A CA 1
ATOM 3192 C C . CYS A 1 402 ? 0.960 36.844 8.080 1.00 34.66 402 CYS A C 1
ATOM 3194 O O . CYS A 1 402 ? 1.635 37.156 7.105 1.00 34.66 402 CYS A O 1
ATOM 3196 N N . CYS A 1 403 ? 1.414 35.948 8.969 1.00 34.41 403 CYS A N 1
ATOM 3197 C CA . CYS A 1 403 ? 2.761 35.362 8.875 1.00 34.41 403 CYS A CA 1
ATOM 3198 C C . CYS A 1 403 ? 2.879 33.860 9.220 1.00 34.41 403 CYS A C 1
ATOM 3200 O O . CYS A 1 403 ? 3.998 33.358 9.235 1.00 34.41 403 CYS A O 1
ATOM 3202 N N . LYS A 1 404 ? 1.790 33.131 9.525 1.00 39.75 404 LYS A N 1
ATOM 3203 C CA . LYS A 1 404 ? 1.894 31.776 10.129 1.00 39.75 404 LYS A CA 1
ATOM 3204 C C . LYS A 1 404 ? 1.427 30.597 9.268 1.00 39.75 404 LYS A C 1
ATOM 3206 O O . LYS A 1 404 ? 1.681 29.458 9.639 1.00 39.75 404 LYS A O 1
ATOM 3211 N N . SER A 1 405 ? 0.766 30.836 8.136 1.00 52.97 405 SER A N 1
ATOM 3212 C CA . SER A 1 405 ? 0.269 29.742 7.289 1.00 52.97 405 SER A CA 1
ATOM 3213 C C . SER A 1 405 ? 1.273 29.366 6.197 1.00 52.97 405 SER A C 1
ATOM 3215 O O . SER A 1 405 ? 1.710 30.233 5.435 1.00 52.97 405 SER A O 1
ATOM 3217 N N . ILE A 1 406 ? 1.593 28.070 6.093 1.00 56.72 406 ILE A N 1
ATOM 3218 C CA . ILE A 1 406 ? 2.398 27.462 5.015 1.00 56.72 406 ILE A CA 1
ATOM 3219 C C . ILE A 1 406 ? 1.882 27.906 3.637 1.00 56.72 406 ILE A C 1
ATOM 3221 O O . ILE A 1 406 ? 2.677 28.212 2.753 1.00 56.72 406 ILE A O 1
ATOM 3225 N N . SER A 1 407 ? 0.566 28.074 3.475 1.00 53.16 407 SER A N 1
ATOM 3226 C CA . SER A 1 407 ? -0.063 28.532 2.230 1.00 53.16 407 SER A CA 1
ATOM 3227 C C . SER A 1 407 ? 0.444 29.903 1.761 1.00 53.16 407 SER A C 1
ATOM 3229 O O . SER A 1 407 ? 0.665 30.100 0.569 1.00 53.16 407 SER A O 1
ATOM 3231 N N . ASN A 1 408 ? 0.709 30.842 2.677 1.00 56.59 408 ASN A N 1
ATOM 3232 C CA . ASN A 1 408 ? 1.266 32.158 2.325 1.00 56.59 408 ASN A CA 1
ATOM 3233 C C . ASN A 1 408 ? 2.738 32.062 1.900 1.00 56.59 408 ASN A C 1
ATOM 3235 O O . ASN A 1 408 ? 3.219 32.852 1.089 1.00 56.59 408 ASN A O 1
ATOM 3239 N N . LEU A 1 409 ? 3.449 31.084 2.450 1.00 64.81 409 LEU A N 1
ATOM 3240 C CA . LEU A 1 409 ? 4.847 30.792 2.163 1.00 64.81 409 LEU A CA 1
ATOM 3241 C C . LEU A 1 409 ? 4.978 30.183 0.753 1.00 64.81 409 LEU A C 1
ATOM 3243 O O . LEU A 1 409 ? 5.813 30.634 -0.027 1.00 64.81 409 LEU A O 1
ATOM 3247 N N . LEU A 1 410 ? 4.076 29.268 0.382 1.00 66.44 410 LEU A N 1
ATOM 3248 C CA . LEU A 1 410 ? 3.978 28.696 -0.970 1.00 66.44 410 LEU A CA 1
ATOM 3249 C C . LEU A 1 410 ? 3.599 29.756 -2.018 1.00 66.44 410 LEU A C 1
ATOM 3251 O O . LEU A 1 410 ? 4.217 29.820 -3.079 1.00 66.44 410 LEU A O 1
ATOM 3255 N N . LEU A 1 411 ? 2.661 30.656 -1.694 1.00 65.38 411 LEU A N 1
ATOM 3256 C CA . LEU A 1 411 ? 2.317 31.802 -2.550 1.00 65.38 411 LEU A CA 1
ATOM 3257 C C . LEU A 1 411 ? 3.509 32.732 -2.791 1.00 65.38 411 LEU A C 1
ATOM 3259 O O . LEU A 1 411 ? 3.728 33.184 -3.914 1.00 65.38 411 LEU A O 1
ATOM 3263 N N . LYS A 1 412 ? 4.290 33.010 -1.743 1.00 75.38 412 LYS A N 1
ATOM 3264 C CA . LYS A 1 412 ? 5.457 33.897 -1.814 1.00 75.38 412 LYS A CA 1
ATOM 3265 C C . LYS A 1 412 ? 6.554 33.354 -2.733 1.00 75.38 412 LYS A C 1
ATOM 3267 O O . LYS A 1 412 ? 7.222 34.142 -3.396 1.00 75.38 412 LYS A O 1
ATOM 3272 N N . TYR A 1 413 ? 6.745 32.036 -2.774 1.00 76.38 413 TYR A N 1
ATOM 3273 C CA . TYR A 1 413 ? 7.818 31.390 -3.536 1.00 76.38 413 TYR A CA 1
ATOM 3274 C C . TYR A 1 413 ? 7.320 30.651 -4.788 1.00 76.38 413 TYR A C 1
ATOM 3276 O O . TYR A 1 413 ? 8.002 29.758 -5.288 1.00 76.38 413 TYR A O 1
ATOM 3284 N N . ASN A 1 414 ? 6.173 31.055 -5.351 1.00 72.25 414 ASN A N 1
ATOM 3285 C CA . ASN A 1 414 ? 5.574 30.389 -6.512 1.00 72.25 414 ASN A CA 1
ATOM 3286 C C . ASN A 1 414 ? 6.516 30.180 -7.698 1.00 72.25 414 ASN A C 1
ATOM 3288 O O . ASN A 1 414 ? 6.414 29.184 -8.407 1.00 72.25 414 ASN A O 1
ATOM 3292 N N . GLN A 1 415 ? 7.425 31.125 -7.921 1.00 75.56 415 GLN A N 1
ATOM 3293 C CA . GLN A 1 415 ? 8.383 31.099 -9.025 1.00 75.56 415 GLN A CA 1
ATOM 3294 C C . GLN A 1 415 ? 9.266 29.836 -9.046 1.00 75.56 415 GLN A C 1
ATOM 3296 O O . GLN A 1 415 ? 9.833 29.492 -10.084 1.00 75.56 415 GLN A O 1
ATOM 3301 N N . VAL A 1 416 ? 9.375 29.121 -7.918 1.00 79.81 416 VAL A N 1
ATOM 3302 C CA . VAL A 1 416 ? 10.052 27.817 -7.819 1.00 79.81 416 VAL A CA 1
ATOM 3303 C C . VAL A 1 416 ? 9.282 26.713 -8.560 1.00 79.81 416 VAL A C 1
ATOM 3305 O O . VAL A 1 416 ? 9.870 25.705 -8.924 1.00 79.81 416 VAL A O 1
ATOM 3308 N N . SER A 1 417 ? 7.995 26.904 -8.853 1.00 69.31 417 SER A N 1
ATOM 3309 C CA . SER A 1 417 ? 7.149 25.934 -9.563 1.00 69.31 417 SER A CA 1
ATOM 3310 C C . SER A 1 417 ? 6.958 26.219 -11.061 1.00 69.31 417 SER A C 1
ATOM 3312 O O . SER A 1 417 ? 6.300 25.451 -11.766 1.00 69.31 417 SER A O 1
ATOM 3314 N N . GLU A 1 418 ? 7.535 27.311 -11.569 1.00 71.69 418 GLU A N 1
ATOM 3315 C CA . GLU A 1 418 ? 7.346 27.775 -12.946 1.00 71.69 418 GLU A CA 1
ATOM 3316 C C . GLU A 1 418 ? 8.561 27.466 -13.836 1.00 71.69 418 GLU A C 1
ATOM 3318 O O . GLU A 1 418 ? 9.686 27.855 -13.523 1.00 71.69 418 GLU A O 1
ATOM 3323 N N . GLY A 1 419 ? 8.322 26.830 -14.988 1.00 74.38 419 GLY A N 1
ATOM 3324 C CA . GLY A 1 419 ? 9.334 26.581 -16.023 1.00 74.38 419 GLY A CA 1
ATOM 3325 C C . GLY A 1 419 ? 10.072 25.240 -15.910 1.00 74.38 419 GLY A C 1
ATOM 3326 O O . GLY A 1 419 ? 9.833 24.440 -15.007 1.00 74.38 419 GLY A O 1
ATOM 3327 N N . LEU A 1 420 ? 10.957 24.986 -16.878 1.00 70.56 420 LEU A N 1
ATOM 3328 C CA . LEU A 1 420 ? 11.885 23.858 -16.879 1.00 70.56 420 LEU A CA 1
ATOM 3329 C C . LEU A 1 420 ? 13.162 24.340 -16.178 1.00 70.56 420 LEU A C 1
ATOM 3331 O O . LEU A 1 420 ? 13.862 25.186 -16.727 1.00 70.56 420 LEU A O 1
ATOM 3335 N N . GLY A 1 421 ? 13.391 23.928 -14.931 1.00 81.69 421 GLY A N 1
ATOM 3336 C CA . GLY A 1 421 ? 14.555 24.386 -14.162 1.00 81.69 421 GLY A CA 1
ATOM 3337 C C . GLY A 1 421 ? 15.879 24.120 -14.867 1.00 81.69 421 GLY A C 1
ATOM 3338 O O . GLY A 1 421 ? 15.946 23.300 -15.779 1.00 81.69 421 GLY A O 1
ATOM 3339 N N . ASN A 1 422 ? 16.927 24.822 -14.449 1.00 86.62 422 ASN A N 1
ATOM 3340 C CA . ASN A 1 422 ? 18.269 24.656 -15.001 1.00 86.62 422 ASN A CA 1
ATOM 3341 C C . ASN A 1 422 ? 19.291 24.864 -13.886 1.00 86.62 422 ASN A C 1
ATOM 3343 O O . ASN A 1 422 ? 19.584 26.008 -13.533 1.00 86.62 422 ASN A O 1
ATOM 3347 N N . LEU A 1 423 ? 19.781 23.755 -13.333 1.00 88.00 423 LEU A N 1
ATOM 3348 C CA . LEU A 1 423 ? 20.824 23.744 -12.318 1.00 88.00 423 LEU A CA 1
ATOM 3349 C C . LEU A 1 423 ? 22.131 24.297 -12.905 1.00 88.00 423 LEU A C 1
ATOM 3351 O O . LEU A 1 423 ? 22.409 24.108 -14.090 1.00 88.00 423 LEU A O 1
ATOM 3355 N N . PRO A 1 424 ? 22.953 24.977 -12.094 1.00 83.44 424 PRO A N 1
ATOM 3356 C CA . PRO A 1 424 ? 24.163 25.616 -12.584 1.00 83.44 424 PRO A CA 1
ATOM 3357 C C . PRO A 1 424 ? 25.198 24.601 -13.089 1.00 83.44 424 PRO A C 1
ATOM 3359 O O . PRO A 1 424 ? 25.473 23.583 -12.452 1.00 83.44 424 PRO A O 1
ATOM 3362 N N . GLY A 1 425 ? 25.832 24.950 -14.212 1.00 85.94 425 GLY A N 1
ATOM 3363 C CA . GLY A 1 425 ? 26.901 24.175 -14.841 1.00 85.94 425 GLY A CA 1
ATOM 3364 C C . GLY A 1 425 ? 26.414 23.145 -15.862 1.00 85.94 425 GLY A C 1
ATOM 3365 O O . GLY A 1 425 ? 25.223 22.883 -16.010 1.00 85.94 425 GLY A O 1
ATOM 3366 N N . THR A 1 426 ? 27.367 22.560 -16.583 1.00 90.00 426 THR A N 1
ATOM 3367 C CA . THR A 1 426 ? 27.138 21.441 -17.502 1.00 90.00 426 THR A CA 1
ATOM 3368 C C . THR A 1 426 ? 27.763 20.168 -16.942 1.00 90.00 426 THR A C 1
ATOM 3370 O O . THR A 1 426 ? 28.742 20.207 -16.191 1.00 90.00 426 THR A O 1
ATOM 3373 N N . TYR A 1 427 ? 27.175 19.019 -17.262 1.00 91.25 427 TYR A N 1
ATOM 3374 C CA . TYR A 1 427 ? 27.684 17.713 -16.867 1.00 91.25 427 TYR A CA 1
ATOM 3375 C C . TYR A 1 427 ? 28.338 17.000 -18.047 1.00 91.25 427 TYR A C 1
ATOM 3377 O O . TYR A 1 427 ? 27.745 16.891 -19.119 1.00 91.25 427 TYR A O 1
ATOM 3385 N N . HIS A 1 428 ? 29.541 16.487 -17.795 1.00 93.44 428 HIS A N 1
ATOM 3386 C CA . HIS A 1 428 ? 30.318 15.692 -18.732 1.00 93.44 428 HIS A CA 1
ATOM 3387 C C . HIS A 1 428 ? 30.238 14.199 -18.364 1.00 93.44 428 HIS A C 1
ATOM 3389 O O . HIS A 1 428 ? 30.539 13.812 -17.230 1.00 93.44 428 HIS A O 1
ATOM 3395 N N . ILE A 1 429 ? 29.837 13.353 -19.311 1.00 91.62 429 ILE A N 1
ATOM 3396 C CA . ILE A 1 429 ? 29.713 11.902 -19.172 1.00 91.62 429 ILE A CA 1
ATOM 3397 C C . ILE A 1 429 ? 31.042 11.254 -19.560 1.00 91.62 429 ILE A C 1
ATOM 3399 O O . ILE A 1 429 ? 31.373 11.119 -20.733 1.00 91.62 429 ILE A O 1
ATOM 3403 N N . THR A 1 430 ? 31.787 10.779 -18.564 1.00 90.69 430 THR A N 1
ATOM 3404 C CA . THR A 1 430 ? 33.056 10.081 -18.801 1.00 90.69 430 THR A CA 1
ATOM 3405 C C . THR A 1 430 ? 32.833 8.635 -19.248 1.00 90.69 430 THR A C 1
ATOM 3407 O O . THR A 1 430 ? 32.126 7.866 -18.587 1.00 90.69 430 THR A O 1
ATOM 3410 N N . LEU A 1 431 ? 33.493 8.232 -20.333 1.00 90.25 431 LEU A N 1
ATOM 3411 C CA . LEU A 1 431 ? 33.496 6.856 -20.836 1.00 90.25 431 LEU A CA 1
ATOM 3412 C C . LEU A 1 431 ? 34.736 6.071 -20.365 1.00 90.25 431 LEU A C 1
ATOM 3414 O O . LEU A 1 431 ? 35.753 6.643 -19.973 1.00 90.25 431 LEU A O 1
ATOM 3418 N N . CYS A 1 432 ? 34.644 4.741 -20.360 1.00 87.00 432 CYS A N 1
ATOM 3419 C CA . CYS A 1 432 ? 35.768 3.834 -20.127 1.00 87.00 432 CYS A CA 1
ATOM 3420 C C . CYS A 1 432 ? 36.768 3.891 -21.294 1.00 87.00 432 CYS A C 1
ATOM 3422 O O . CYS A 1 432 ? 36.371 4.019 -22.452 1.00 87.00 432 CYS A O 1
ATOM 3424 N N . GLU A 1 433 ? 38.062 3.731 -20.999 1.00 79.88 433 GLU A N 1
ATOM 3425 C CA . GLU A 1 433 ? 39.111 3.658 -22.025 1.00 79.88 433 GLU A CA 1
ATOM 3426 C C . GLU A 1 433 ? 38.800 2.543 -23.043 1.00 79.88 433 GLU A C 1
ATOM 3428 O O . GLU A 1 433 ? 38.453 1.423 -22.661 1.00 79.88 433 GLU A O 1
ATOM 3433 N N . ASN A 1 434 ? 38.928 2.853 -24.340 1.00 78.25 434 ASN A N 1
ATOM 3434 C CA . ASN A 1 434 ? 38.603 1.977 -25.480 1.00 78.25 434 ASN A CA 1
ATOM 3435 C C . ASN A 1 434 ? 37.105 1.669 -25.698 1.00 78.25 434 ASN A C 1
ATOM 3437 O O . ASN A 1 434 ? 36.767 0.649 -26.304 1.00 78.25 434 ASN A O 1
ATOM 3441 N N . SER A 1 435 ? 36.183 2.523 -25.238 1.00 79.56 435 SER A N 1
ATOM 3442 C CA . SER A 1 435 ? 34.760 2.371 -25.568 1.00 79.56 435 SER A CA 1
ATOM 3443 C C . SER A 1 435 ? 34.502 2.514 -27.073 1.00 79.56 435 SER A C 1
ATOM 3445 O O . SER A 1 435 ? 34.897 3.510 -27.676 1.00 79.56 435 SER A O 1
ATOM 3447 N N . VAL A 1 436 ? 33.789 1.553 -27.666 1.00 80.75 436 VAL A N 1
ATOM 3448 C CA . VAL A 1 436 ? 33.399 1.594 -29.084 1.00 80.75 436 VAL A CA 1
ATOM 3449 C C . VAL A 1 436 ? 32.028 2.272 -29.225 1.00 80.75 436 VAL A C 1
ATOM 3451 O O . VAL A 1 436 ? 31.078 1.824 -28.572 1.00 80.75 436 VAL A O 1
ATOM 3454 N N . PRO A 1 437 ? 31.888 3.316 -30.062 1.00 82.94 437 PRO A N 1
ATOM 3455 C CA . PRO A 1 437 ? 30.596 3.926 -30.365 1.00 82.94 437 PRO A CA 1
ATOM 3456 C C . PRO A 1 437 ? 29.645 2.927 -31.040 1.00 82.94 437 PRO A C 1
ATOM 3458 O O . PRO A 1 437 ? 30.057 2.129 -31.882 1.00 82.94 437 PRO A O 1
ATOM 3461 N N . VAL A 1 438 ? 28.363 2.949 -30.662 1.00 84.31 438 VAL A N 1
ATOM 3462 C CA . VAL A 1 438 ? 27.343 2.046 -31.218 1.00 84.31 438 VAL A CA 1
ATOM 3463 C C . VAL A 1 438 ? 26.173 2.856 -31.755 1.00 84.31 438 VAL A C 1
ATOM 3465 O O . VAL A 1 438 ? 25.543 3.606 -31.010 1.00 84.31 438 VAL A O 1
ATOM 3468 N N . VAL A 1 439 ? 25.843 2.646 -33.030 1.00 84.81 439 VAL A N 1
ATOM 3469 C CA . VAL A 1 439 ? 24.648 3.199 -33.679 1.00 84.81 439 VAL A CA 1
ATOM 3470 C C . VAL A 1 439 ? 23.570 2.125 -33.722 1.00 84.81 439 VAL A C 1
ATOM 3472 O O . VAL A 1 439 ? 23.747 1.068 -34.331 1.00 84.81 439 VAL A O 1
ATOM 3475 N N . SER A 1 440 ? 22.448 2.382 -33.057 1.00 82.88 440 SER A N 1
ATOM 3476 C CA . SER A 1 440 ? 21.329 1.444 -32.992 1.00 82.88 440 SER A CA 1
ATOM 3477 C C . SER A 1 440 ? 20.274 1.755 -34.055 1.00 82.88 440 SER A C 1
ATOM 3479 O O . SER A 1 440 ? 20.081 2.895 -34.462 1.00 82.88 440 SER A O 1
ATOM 3481 N N . VAL A 1 441 ? 19.541 0.734 -34.503 1.00 79.94 441 VAL A N 1
ATOM 3482 C CA . VAL A 1 441 ? 18.400 0.935 -35.409 1.00 79.94 441 VAL A CA 1
ATOM 3483 C C . VAL A 1 441 ? 17.199 1.534 -34.677 1.00 79.94 441 VAL A C 1
ATOM 3485 O O . VAL A 1 441 ? 16.874 1.156 -33.548 1.00 79.94 441 VAL A O 1
ATOM 3488 N N . THR A 1 442 ? 16.490 2.436 -35.358 1.00 81.75 442 THR A N 1
ATOM 3489 C CA . THR A 1 442 ? 15.261 3.056 -34.851 1.00 81.75 442 THR A CA 1
ATOM 3490 C C . THR A 1 442 ? 14.171 2.009 -34.631 1.00 81.75 442 THR A C 1
ATOM 3492 O O . THR A 1 442 ? 13.831 1.240 -35.533 1.00 81.75 442 THR A O 1
ATOM 3495 N N . ARG A 1 443 ? 13.579 1.993 -33.432 1.00 85.00 443 ARG A N 1
ATOM 3496 C CA . ARG A 1 443 ? 12.444 1.114 -33.123 1.00 85.00 443 ARG A CA 1
ATOM 3497 C C . ARG A 1 443 ? 11.190 1.567 -33.867 1.00 85.00 443 ARG A C 1
ATOM 3499 O O . ARG A 1 443 ? 10.927 2.762 -33.996 1.00 85.00 443 ARG A O 1
ATOM 3506 N N . LYS A 1 444 ? 10.381 0.602 -34.314 1.00 85.19 444 LYS A N 1
ATOM 3507 C CA . LYS A 1 444 ? 9.055 0.889 -34.873 1.00 85.19 444 LYS A CA 1
ATOM 3508 C C . LYS A 1 444 ? 8.148 1.433 -33.768 1.00 85.19 444 LYS A C 1
ATOM 3510 O O . LYS A 1 444 ? 8.010 0.807 -32.721 1.00 85.19 444 LYS A O 1
ATOM 3515 N N . VAL A 1 445 ? 7.528 2.581 -34.023 1.00 86.56 445 VAL A N 1
ATOM 3516 C CA . VAL A 1 445 ? 6.538 3.199 -33.132 1.00 86.56 445 VAL A CA 1
ATOM 3517 C C . VAL A 1 445 ? 5.141 2.820 -33.618 1.00 86.56 445 VAL A C 1
ATOM 3519 O O . VAL A 1 445 ? 4.878 2.844 -34.820 1.00 86.56 445 VAL A O 1
ATOM 3522 N N . ALA A 1 446 ? 4.252 2.452 -32.692 1.00 86.44 446 ALA A N 1
ATOM 3523 C CA . ALA A 1 446 ? 2.859 2.151 -33.012 1.00 86.44 446 ALA A CA 1
ATOM 3524 C C . ALA A 1 446 ? 2.175 3.359 -33.672 1.00 86.44 446 ALA A C 1
ATOM 3526 O O . ALA A 1 446 ? 2.376 4.496 -33.247 1.00 86.44 446 ALA A O 1
ATOM 3527 N N . PHE A 1 447 ? 1.335 3.113 -34.681 1.00 85.75 447 PHE A N 1
ATOM 3528 C CA . PHE A 1 447 ? 0.705 4.174 -35.476 1.00 85.75 447 PHE A CA 1
ATOM 3529 C C . PHE A 1 447 ? -0.084 5.180 -34.620 1.00 85.75 447 PHE A C 1
ATOM 3531 O O . PHE A 1 447 ? 0.021 6.385 -34.831 1.00 85.75 447 PHE A O 1
ATOM 3538 N N . SER A 1 448 ? -0.793 4.698 -33.592 1.00 86.31 448 SER A N 1
ATOM 3539 C CA . SER A 1 448 ? -1.556 5.525 -32.644 1.00 86.31 448 SER A CA 1
ATOM 3540 C C . SER A 1 448 ? -0.704 6.520 -31.850 1.00 86.31 448 SER A C 1
ATOM 3542 O O . SER A 1 448 ? -1.218 7.531 -31.381 1.00 86.31 448 SER A O 1
ATOM 3544 N N . LEU A 1 449 ? 0.595 6.251 -31.700 1.00 88.44 449 LEU A N 1
ATOM 3545 C CA . LEU A 1 449 ? 1.522 7.078 -30.933 1.00 88.44 449 LEU A CA 1
ATOM 3546 C C . LEU A 1 449 ? 2.325 8.042 -31.809 1.00 88.44 449 LEU A C 1
ATOM 3548 O O . LEU A 1 449 ? 3.036 8.871 -31.255 1.00 88.44 449 LEU A O 1
ATOM 3552 N N . LEU A 1 450 ? 2.217 7.979 -33.141 1.00 88.19 450 LEU A N 1
ATOM 3553 C CA . LEU A 1 450 ? 3.014 8.816 -34.044 1.00 88.19 450 LEU A CA 1
ATOM 3554 C C . LEU A 1 450 ? 2.721 10.313 -33.872 1.00 88.19 450 LEU A C 1
ATOM 3556 O O . LEU A 1 450 ? 3.645 11.080 -33.613 1.00 88.19 450 LEU A O 1
ATOM 3560 N N . GLU A 1 451 ? 1.458 10.732 -33.963 1.00 90.81 451 GLU A N 1
ATOM 3561 C CA . GLU A 1 451 ? 1.081 12.146 -33.791 1.00 90.81 451 GLU A CA 1
ATOM 3562 C C . GLU A 1 451 ? 1.283 12.655 -32.348 1.00 90.81 451 GLU A C 1
ATOM 3564 O O . GLU A 1 451 ? 1.877 13.728 -32.173 1.00 90.81 451 GLU A O 1
ATOM 3569 N N . PRO A 1 452 ? 0.908 11.895 -31.295 1.00 91.06 452 PRO A N 1
ATOM 3570 C CA . PRO A 1 452 ? 1.260 12.251 -29.921 1.00 91.06 452 PRO A CA 1
ATOM 3571 C C . PRO A 1 452 ? 2.773 12.391 -29.700 1.00 91.06 452 PRO A C 1
ATOM 3573 O O . PRO A 1 452 ? 3.216 13.344 -29.060 1.00 91.06 452 PRO A O 1
ATOM 3576 N N . LEU A 1 453 ? 3.583 11.486 -30.264 1.00 91.38 453 LEU A N 1
ATOM 3577 C CA . LEU A 1 453 ? 5.042 11.541 -30.162 1.00 91.38 453 LEU A CA 1
ATOM 3578 C C . LEU A 1 453 ? 5.608 12.757 -30.889 1.00 91.38 453 LEU A C 1
ATOM 3580 O O . LEU A 1 453 ? 6.460 13.447 -30.342 1.00 91.38 453 LEU A O 1
ATOM 3584 N N . LYS A 1 454 ? 5.140 13.042 -32.106 1.00 92.94 454 LYS A N 1
ATOM 3585 C CA . LYS A 1 454 ? 5.567 14.212 -32.881 1.00 92.94 454 LYS A CA 1
ATOM 3586 C C . LYS A 1 454 ? 5.284 15.513 -32.130 1.00 92.94 454 LYS A C 1
ATOM 3588 O O . LYS A 1 454 ? 6.141 16.394 -32.086 1.00 92.94 454 LYS A O 1
ATOM 3593 N N . THR A 1 455 ? 4.110 15.601 -31.507 1.00 92.12 455 THR A N 1
ATOM 3594 C CA . THR A 1 455 ? 3.710 16.743 -30.674 1.00 92.12 455 THR A CA 1
ATOM 3595 C C . THR A 1 455 ? 4.624 16.888 -29.459 1.00 92.12 455 THR A C 1
ATOM 3597 O O . THR A 1 455 ? 5.101 17.986 -29.173 1.00 92.12 455 THR A O 1
ATOM 3600 N N . GLU A 1 456 ? 4.927 15.783 -28.774 1.00 92.19 456 GLU A N 1
ATOM 3601 C CA . GLU A 1 456 ? 5.814 15.795 -27.609 1.00 92.19 456 GLU A CA 1
ATOM 3602 C C . GLU A 1 456 ? 7.263 16.142 -27.982 1.00 92.19 456 GLU A C 1
ATOM 3604 O O . GLU A 1 456 ? 7.875 16.977 -27.321 1.00 92.19 456 GLU A O 1
ATOM 3609 N N . LEU A 1 457 ? 7.797 15.604 -29.083 1.00 93.44 457 LEU A N 1
ATOM 3610 C CA . LEU A 1 457 ? 9.127 15.967 -29.587 1.00 93.44 457 LEU A CA 1
ATOM 3611 C C . LEU A 1 457 ? 9.200 17.455 -29.954 1.00 93.44 457 LEU A C 1
ATOM 3613 O O . LEU A 1 457 ? 10.157 18.128 -29.582 1.00 93.44 457 LEU A O 1
ATOM 3617 N N . ALA A 1 458 ? 8.176 18.005 -30.614 1.00 93.06 458 ALA A N 1
ATOM 3618 C CA . ALA A 1 458 ? 8.113 19.437 -30.915 1.00 93.06 458 ALA A CA 1
ATOM 3619 C C . ALA A 1 458 ? 8.083 20.295 -29.637 1.00 93.06 458 ALA A C 1
ATOM 3621 O O . ALA A 1 458 ? 8.751 21.330 -29.565 1.00 93.06 458 ALA A O 1
ATOM 3622 N N . ARG A 1 459 ? 7.355 19.849 -28.604 1.00 93.19 459 ARG A N 1
ATOM 3623 C CA . ARG A 1 459 ? 7.340 20.494 -27.284 1.00 93.19 459 ARG A CA 1
ATOM 3624 C C . ARG A 1 459 ? 8.719 20.447 -26.624 1.00 93.19 459 ARG A C 1
ATOM 3626 O O . ARG A 1 459 ? 9.150 21.462 -26.085 1.00 93.19 459 ARG A O 1
ATOM 3633 N N . MET A 1 460 ? 9.405 19.305 -26.676 1.00 92.81 460 MET A N 1
ATOM 3634 C CA . MET A 1 460 ? 10.744 19.124 -26.106 1.00 92.81 460 MET A CA 1
ATOM 3635 C C . MET A 1 460 ? 11.797 19.981 -26.819 1.00 92.81 460 MET A C 1
ATOM 3637 O O . MET A 1 460 ? 12.626 20.583 -26.142 1.00 92.81 460 MET A O 1
ATOM 3641 N N . VAL A 1 461 ? 11.722 20.110 -28.150 1.00 93.44 461 VAL A N 1
ATOM 3642 C CA . VAL A 1 461 ? 12.575 21.032 -28.922 1.00 93.44 461 VAL A CA 1
ATOM 3643 C C . VAL A 1 461 ? 12.318 22.478 -28.505 1.00 93.44 461 VAL A C 1
ATOM 3645 O O . VAL A 1 461 ? 13.249 23.205 -28.174 1.00 93.44 461 VAL A O 1
ATOM 3648 N N . LYS A 1 462 ? 11.047 22.896 -28.445 1.00 91.50 462 LYS A N 1
ATOM 3649 C CA . LYS A 1 462 ? 10.678 24.255 -28.017 1.00 91.50 462 LYS A CA 1
ATOM 3650 C C . LYS A 1 462 ? 11.110 24.556 -26.577 1.00 91.50 462 LYS A C 1
ATOM 3652 O O . LYS A 1 462 ? 11.415 25.701 -26.262 1.00 91.50 462 LYS A O 1
ATOM 3657 N N . ALA A 1 463 ? 11.111 23.545 -25.711 1.00 86.38 463 ALA A N 1
ATOM 3658 C CA . ALA A 1 463 ? 11.531 23.653 -24.318 1.00 86.38 463 ALA A CA 1
ATOM 3659 C C . ALA A 1 463 ? 13.057 23.577 -24.122 1.00 86.38 463 ALA A C 1
ATOM 3661 O O . ALA A 1 463 ? 13.502 23.682 -22.984 1.00 86.38 463 ALA A O 1
ATOM 3662 N N . GLY A 1 464 ? 13.847 23.374 -25.185 1.00 89.56 464 GLY A N 1
ATOM 3663 C CA . GLY A 1 464 ? 15.306 23.249 -25.092 1.00 89.56 464 GLY A CA 1
ATOM 3664 C C . GLY A 1 464 ? 15.788 21.951 -24.434 1.00 89.56 464 GLY A C 1
ATOM 3665 O O . GLY A 1 464 ? 16.909 21.896 -23.949 1.00 89.56 464 GLY A O 1
ATOM 3666 N N . VAL A 1 465 ? 14.952 20.907 -24.394 1.00 92.25 465 VAL A N 1
ATOM 3667 C CA . VAL A 1 465 ? 15.308 19.589 -23.826 1.00 92.25 465 VAL A CA 1
ATOM 3668 C C . VAL A 1 465 ? 16.093 18.755 -24.840 1.00 92.25 465 VAL A C 1
ATOM 3670 O O . VAL A 1 465 ? 17.011 18.020 -24.481 1.00 92.25 465 VAL A O 1
ATOM 3673 N N . ILE A 1 466 ? 15.718 18.861 -26.117 1.00 94.56 466 ILE A N 1
ATOM 3674 C CA . ILE A 1 466 ? 16.354 18.150 -27.230 1.00 94.56 466 ILE A CA 1
ATOM 3675 C C . ILE A 1 466 ? 16.585 19.090 -28.409 1.00 94.56 466 ILE A C 1
ATOM 3677 O O . ILE A 1 466 ? 15.848 20.056 -28.602 1.00 94.56 466 ILE A O 1
ATOM 3681 N N . GLU A 1 467 ? 17.553 18.747 -29.245 1.00 95.00 467 GLU A N 1
ATOM 3682 C CA . GLU A 1 467 ? 17.870 19.444 -30.487 1.00 95.00 467 GLU A CA 1
ATOM 3683 C C . GLU A 1 467 ? 17.869 18.456 -31.655 1.00 95.00 467 GLU A C 1
ATOM 3685 O O . GLU A 1 467 ? 18.205 17.283 -31.487 1.00 95.00 467 GLU A O 1
ATOM 3690 N N . LYS A 1 468 ? 17.469 18.906 -32.847 1.00 93.81 468 LYS A N 1
ATOM 3691 C CA . LYS A 1 468 ? 17.489 18.075 -34.055 1.00 93.81 468 LYS A CA 1
ATOM 3692 C C . LYS A 1 468 ? 18.912 17.986 -34.608 1.00 93.81 468 LYS A C 1
ATOM 3694 O O . LYS A 1 468 ? 19.564 19.009 -34.768 1.00 93.81 468 LYS A O 1
ATOM 3699 N N . VAL A 1 469 ? 19.350 16.783 -34.971 1.00 92.19 469 VAL A N 1
ATOM 3700 C CA . VAL A 1 469 ? 20.691 16.531 -35.520 1.00 92.19 469 VAL A CA 1
ATOM 3701 C C . VAL A 1 469 ? 20.587 16.131 -36.989 1.00 92.19 469 VAL A C 1
ATOM 3703 O O . VAL A 1 469 ? 19.830 15.221 -37.338 1.00 92.19 469 VAL A O 1
ATOM 3706 N N . THR A 1 470 ? 21.336 16.816 -37.854 1.00 87.19 470 THR A N 1
ATOM 3707 C CA . THR A 1 470 ? 21.435 16.520 -39.296 1.00 87.19 470 THR A CA 1
ATOM 3708 C C . THR A 1 470 ? 22.736 15.827 -39.675 1.00 87.19 470 THR A C 1
ATOM 3710 O O . THR A 1 470 ? 22.761 15.082 -40.651 1.00 87.19 470 THR A O 1
ATOM 3713 N N . GLU A 1 471 ? 23.789 16.047 -38.892 1.00 83.88 471 GLU A N 1
ATOM 3714 C CA . GLU A 1 471 ? 25.110 15.479 -39.132 1.00 83.88 471 GLU A CA 1
ATOM 3715 C C . GLU A 1 471 ? 25.162 13.970 -38.806 1.00 83.88 471 GLU A C 1
ATOM 3717 O O . GLU A 1 471 ? 24.335 13.453 -38.034 1.00 83.88 471 GLU A O 1
ATOM 3722 N N . PRO A 1 472 ? 26.116 13.225 -39.394 1.00 81.75 472 PRO A N 1
ATOM 3723 C CA . PRO A 1 472 ? 26.424 11.860 -38.978 1.00 81.75 472 PRO A CA 1
ATOM 3724 C C . PRO A 1 472 ? 26.823 11.806 -37.497 1.00 81.75 472 PRO A C 1
ATOM 3726 O O . PRO A 1 472 ? 27.523 12.687 -37.009 1.00 81.75 472 PRO A O 1
ATOM 3729 N N . THR A 1 473 ? 26.385 10.767 -36.784 1.00 83.94 473 THR A N 1
ATOM 3730 C CA . THR A 1 473 ? 26.664 10.592 -35.350 1.00 83.94 473 THR A CA 1
ATOM 3731 C C . THR A 1 473 ? 27.292 9.235 -35.085 1.00 83.94 473 THR A C 1
ATOM 3733 O O . THR A 1 473 ? 26.779 8.218 -35.555 1.00 83.94 473 THR A O 1
ATOM 3736 N N . ASP A 1 474 ? 28.355 9.219 -34.285 1.00 80.12 474 ASP A N 1
ATOM 3737 C CA . ASP A 1 474 ? 29.116 8.003 -33.981 1.00 80.12 474 ASP A CA 1
ATOM 3738 C C . ASP A 1 474 ? 28.365 7.052 -33.034 1.00 80.12 474 ASP A C 1
ATOM 3740 O O . ASP A 1 474 ? 28.578 5.840 -33.053 1.00 80.12 474 ASP A O 1
ATOM 3744 N N . SER A 1 475 ? 27.436 7.577 -32.230 1.00 82.00 475 SER A N 1
ATOM 3745 C CA . SER A 1 475 ? 26.601 6.801 -31.309 1.00 82.00 475 SER A CA 1
ATOM 3746 C C . SER A 1 475 ? 25.128 7.190 -31.401 1.00 82.00 475 SER A C 1
ATOM 3748 O O . SER A 1 475 ? 24.804 8.372 -31.473 1.00 82.00 475 SER A O 1
ATOM 3750 N N . ASP A 1 476 ? 24.235 6.199 -31.356 1.00 86.81 476 ASP A N 1
ATOM 3751 C CA . ASP A 1 476 ? 22.779 6.389 -31.352 1.00 86.81 476 ASP A CA 1
ATOM 3752 C C . ASP A 1 476 ? 22.098 5.332 -30.473 1.00 86.81 476 ASP A C 1
ATOM 3754 O O . ASP A 1 476 ? 22.341 4.124 -30.610 1.00 86.81 476 ASP A O 1
ATOM 3758 N N . SER A 1 477 ? 21.226 5.787 -29.574 1.00 89.44 477 SER A N 1
ATOM 3759 C CA . SER A 1 477 ? 20.448 4.927 -28.683 1.00 89.44 477 SER A CA 1
ATOM 3760 C C . SER A 1 477 ? 18.986 4.823 -29.141 1.00 89.44 477 SER A C 1
ATOM 3762 O O . SER A 1 477 ? 18.401 5.819 -29.568 1.00 89.44 477 SER A O 1
ATOM 3764 N N . PRO A 1 478 ? 18.337 3.648 -29.021 1.00 87.00 478 PRO A N 1
ATOM 3765 C CA . PRO A 1 478 ? 16.927 3.510 -29.359 1.00 87.00 478 PRO A CA 1
ATOM 3766 C C . PRO A 1 478 ? 16.023 4.376 -28.478 1.00 87.00 478 PRO A C 1
ATOM 3768 O O . PRO A 1 478 ? 16.263 4.549 -27.282 1.00 87.00 478 PRO A O 1
ATOM 3771 N N . LEU A 1 479 ? 14.920 4.844 -29.061 1.00 89.31 479 LEU A N 1
ATOM 3772 C CA . LEU A 1 479 ? 13.878 5.564 -28.339 1.00 89.31 479 LEU A CA 1
ATOM 3773 C C . LEU A 1 479 ? 12.907 4.612 -27.622 1.00 89.31 479 LEU A C 1
ATOM 3775 O O . LEU A 1 479 ? 12.443 3.625 -28.203 1.00 89.31 479 LEU A O 1
ATOM 3779 N N . VAL A 1 480 ? 12.538 4.953 -26.385 1.00 87.56 480 VAL A N 1
ATOM 3780 C CA . VAL A 1 480 ? 11.485 4.288 -25.605 1.00 87.56 480 VAL A CA 1
ATOM 3781 C C . VAL A 1 480 ? 10.402 5.293 -25.240 1.00 87.56 480 VAL A C 1
ATOM 3783 O O . VAL A 1 480 ? 10.674 6.370 -24.719 1.00 87.56 480 VAL A O 1
ATOM 3786 N N . ILE A 1 481 ? 9.151 4.924 -25.504 1.00 87.75 481 ILE A N 1
ATOM 3787 C CA . ILE A 1 481 ? 7.982 5.762 -25.244 1.00 87.75 481 ILE A CA 1
ATOM 3788 C C . ILE A 1 481 ? 7.170 5.089 -24.147 1.00 87.75 481 ILE A C 1
ATOM 3790 O O . ILE A 1 481 ? 6.748 3.944 -24.300 1.00 87.75 481 ILE A O 1
ATOM 3794 N N . VAL A 1 482 ? 6.948 5.805 -23.050 1.00 83.44 482 VAL A N 1
ATOM 3795 C CA . VAL A 1 482 ? 6.115 5.342 -21.938 1.00 83.44 482 VAL A CA 1
ATOM 3796 C C . VAL A 1 482 ? 4.889 6.235 -21.846 1.00 83.44 482 VAL A C 1
ATOM 3798 O O . VAL A 1 482 ? 5.016 7.454 -21.757 1.00 83.44 482 VAL A O 1
ATOM 3801 N N . GLN A 1 483 ? 3.698 5.646 -21.844 1.00 81.56 483 GLN A N 1
ATOM 3802 C CA . GLN A 1 483 ? 2.463 6.390 -21.619 1.00 81.56 483 GLN A CA 1
ATOM 3803 C C . GLN A 1 483 ? 2.179 6.472 -20.115 1.00 81.56 483 GLN A C 1
ATOM 3805 O O . GLN A 1 483 ? 2.158 5.460 -19.414 1.00 81.56 483 GLN A O 1
ATOM 3810 N N . LYS A 1 484 ? 1.995 7.687 -19.595 1.00 74.25 484 LYS A N 1
ATOM 3811 C CA . LYS A 1 484 ? 1.567 7.921 -18.210 1.00 74.25 484 LYS A CA 1
ATOM 3812 C C . LYS A 1 484 ? 0.080 7.579 -18.054 1.00 74.25 484 LYS A C 1
ATOM 3814 O O . LYS A 1 484 ? -0.668 7.580 -19.027 1.00 74.25 484 LYS A O 1
ATOM 3819 N N . LYS A 1 485 ? -0.372 7.363 -16.809 1.00 65.50 485 LYS A N 1
ATOM 3820 C CA . LYS A 1 485 ? -1.787 7.071 -16.484 1.00 65.50 485 LYS A CA 1
ATOM 3821 C C . LYS A 1 485 ? -2.768 8.137 -16.998 1.00 65.50 485 LYS A C 1
ATOM 3823 O O . LYS A 1 485 ? -3.907 7.818 -17.298 1.00 65.50 485 LYS A O 1
ATOM 3828 N N . ASN A 1 486 ? -2.310 9.382 -17.133 1.00 61.31 486 ASN A N 1
ATOM 3829 C CA . ASN A 1 486 ? -3.078 10.506 -17.677 1.00 61.31 486 ASN A CA 1
ATOM 3830 C C . ASN A 1 486 ? -3.003 10.627 -19.216 1.00 61.31 486 ASN A C 1
ATOM 3832 O O . ASN A 1 486 ? -3.400 11.646 -19.769 1.00 61.31 486 ASN A O 1
ATOM 3836 N N . GLY A 1 487 ? -2.438 9.633 -19.908 1.00 68.75 487 GLY A N 1
ATOM 3837 C CA . GLY A 1 487 ? -2.315 9.598 -21.365 1.00 68.75 487 GLY A CA 1
ATOM 3838 C C . GLY A 1 487 ? -1.114 10.354 -21.943 1.00 68.75 487 GLY A C 1
ATOM 3839 O O . GLY A 1 487 ? -0.796 10.143 -23.112 1.00 68.75 487 GLY A O 1
ATOM 3840 N N . ALA A 1 488 ? -0.412 11.176 -21.153 1.00 76.12 488 ALA A N 1
ATOM 3841 C CA . ALA A 1 488 ? 0.762 11.919 -21.612 1.00 76.12 488 ALA A CA 1
ATOM 3842 C C . ALA A 1 488 ? 1.958 10.993 -21.889 1.00 76.12 488 ALA A C 1
ATOM 3844 O O . ALA A 1 488 ? 2.181 10.015 -21.171 1.00 76.12 488 ALA A O 1
ATOM 3845 N N . LEU A 1 489 ? 2.764 11.321 -22.900 1.00 84.62 489 LEU A N 1
ATOM 3846 C CA . LEU A 1 489 ? 3.954 10.542 -23.241 1.00 84.62 489 LEU A CA 1
ATOM 3847 C C . LEU A 1 489 ? 5.174 10.981 -22.425 1.00 84.62 489 LEU A C 1
ATOM 3849 O O . LEU A 1 489 ? 5.378 12.161 -22.153 1.00 84.62 489 LEU A O 1
ATOM 3853 N N . ARG A 1 490 ? 6.008 10.011 -22.050 1.00 83.81 490 ARG A N 1
ATOM 3854 C CA . ARG A 1 490 ? 7.356 10.206 -21.517 1.00 83.81 490 ARG A CA 1
ATOM 3855 C C . ARG A 1 490 ? 8.343 9.602 -22.508 1.00 83.81 490 ARG A C 1
ATOM 3857 O O . ARG A 1 490 ? 8.318 8.397 -22.758 1.00 83.81 490 ARG A O 1
ATOM 3864 N N . VAL A 1 491 ? 9.184 10.462 -23.067 1.00 86.94 491 VAL A N 1
ATOM 3865 C CA . VAL A 1 491 ? 10.239 10.109 -24.019 1.00 86.94 491 VAL A CA 1
ATOM 3866 C C . VAL A 1 491 ? 11.490 9.748 -23.216 1.00 86.94 491 VAL A C 1
ATOM 3868 O O . VAL A 1 491 ? 12.056 10.597 -22.528 1.00 86.94 491 VAL A O 1
ATOM 3871 N N . CYS A 1 492 ? 11.882 8.477 -23.259 1.00 84.75 492 CYS A N 1
ATOM 3872 C CA . CYS A 1 492 ? 13.048 7.937 -22.565 1.00 84.75 492 CYS A CA 1
ATOM 3873 C C . CYS A 1 492 ? 14.084 7.439 -23.574 1.00 84.75 492 CYS A C 1
ATOM 3875 O O . CYS A 1 492 ? 13.741 6.914 -24.637 1.00 84.75 492 CYS A O 1
ATOM 3877 N N . LEU A 1 493 ? 15.354 7.559 -23.204 1.00 86.75 493 LEU A N 1
ATOM 3878 C CA . LEU A 1 493 ? 16.453 6.959 -23.942 1.00 86.75 493 LEU A CA 1
ATOM 3879 C C . LEU A 1 493 ? 16.594 5.491 -23.508 1.00 86.75 493 LEU A C 1
ATOM 3881 O O . LEU A 1 493 ? 16.413 5.186 -22.327 1.00 86.75 493 LEU A O 1
ATOM 3885 N N . ASP A 1 494 ? 16.959 4.586 -24.419 1.00 86.75 494 ASP A N 1
ATOM 3886 C CA . ASP A 1 494 ? 17.441 3.238 -24.076 1.00 86.75 494 ASP A CA 1
ATOM 3887 C C . ASP A 1 494 ? 18.970 3.155 -24.222 1.00 86.75 494 ASP A C 1
ATOM 3889 O O . ASP A 1 494 ? 19.481 2.619 -25.208 1.00 86.75 494 ASP A O 1
ATOM 3893 N N . PRO A 1 495 ? 19.740 3.696 -23.262 1.00 85.75 495 PRO A N 1
ATOM 3894 C CA . PRO A 1 495 ? 21.185 3.794 -23.373 1.00 85.75 495 PRO A CA 1
ATOM 3895 C C . PRO A 1 495 ? 21.875 2.496 -22.941 1.00 85.75 495 PRO A C 1
ATOM 3897 O O . PRO A 1 495 ? 22.924 2.555 -22.321 1.00 85.75 495 PRO A O 1
ATOM 3900 N N . GLN A 1 496 ? 21.332 1.302 -23.203 1.00 85.81 496 GLN A N 1
ATOM 3901 C CA . GLN A 1 496 ? 21.949 0.044 -22.743 1.00 85.81 496 GLN A CA 1
ATOM 3902 C C . GLN A 1 496 ? 23.423 -0.102 -23.147 1.00 85.81 496 GLN A C 1
ATOM 3904 O O . GLN A 1 496 ? 24.240 -0.540 -22.337 1.00 85.81 496 GLN A O 1
ATOM 3909 N N . ASN A 1 497 ? 23.770 0.273 -24.380 1.00 85.75 497 ASN A N 1
ATOM 3910 C CA . ASN A 1 497 ? 25.153 0.227 -24.862 1.00 85.75 497 ASN A CA 1
ATOM 3911 C C . ASN A 1 497 ? 25.997 1.350 -24.251 1.00 85.75 497 ASN A C 1
ATOM 3913 O O . ASN A 1 497 ? 27.089 1.093 -23.751 1.00 85.75 497 ASN A O 1
ATOM 3917 N N . LEU A 1 498 ? 25.449 2.563 -24.192 1.00 88.19 498 LEU A N 1
ATOM 3918 C CA . LEU A 1 498 ? 26.106 3.711 -23.573 1.00 88.19 498 LEU A CA 1
ATOM 3919 C C . LEU A 1 498 ? 26.371 3.475 -22.072 1.00 88.19 498 LEU A C 1
ATOM 3921 O O . LEU A 1 498 ? 27.482 3.667 -21.602 1.00 88.19 498 LEU A O 1
ATOM 3925 N N . ASN A 1 499 ? 25.417 2.920 -21.325 1.00 90.38 499 ASN A N 1
ATOM 3926 C CA . ASN A 1 499 ? 25.539 2.580 -19.904 1.00 90.38 499 ASN A CA 1
ATOM 3927 C C . ASN A 1 499 ? 26.623 1.532 -19.606 1.00 90.38 499 ASN A C 1
ATOM 3929 O O . ASN A 1 499 ? 27.106 1.482 -18.473 1.00 90.38 499 ASN A O 1
ATOM 3933 N N . LYS A 1 500 ? 26.989 0.684 -20.579 1.00 88.31 500 LYS A N 1
ATOM 3934 C CA . LYS A 1 500 ? 28.137 -0.234 -20.459 1.00 88.31 500 LYS A CA 1
ATOM 3935 C C . LYS A 1 500 ? 29.466 0.499 -20.639 1.00 88.31 500 LYS A C 1
ATOM 3937 O O . LYS A 1 500 ? 30.450 0.104 -20.024 1.00 88.31 500 LYS A O 1
ATOM 3942 N N . ALA A 1 501 ? 29.479 1.541 -21.468 1.00 87.75 501 ALA A N 1
ATOM 3943 C CA . ALA A 1 501 ? 30.649 2.367 -21.736 1.00 87.75 501 ALA A CA 1
ATOM 3944 C C . ALA A 1 501 ? 30.870 3.465 -20.682 1.00 87.75 501 ALA A C 1
ATOM 3946 O O . ALA A 1 501 ? 32.000 3.899 -20.508 1.00 87.75 501 ALA A O 1
ATOM 3947 N N . ILE A 1 502 ? 29.830 3.904 -19.965 1.00 90.56 502 ILE A N 1
ATOM 3948 C CA . ILE A 1 502 ? 29.940 4.956 -18.944 1.00 90.56 502 ILE A CA 1
ATOM 3949 C C . ILE A 1 502 ? 30.779 4.490 -17.748 1.00 90.56 502 ILE A C 1
ATOM 3951 O O . ILE A 1 502 ? 30.456 3.508 -17.067 1.00 90.56 502 ILE A O 1
ATOM 3955 N N . LYS A 1 503 ? 31.796 5.286 -17.408 1.00 88.31 503 LYS A N 1
ATOM 3956 C CA . LYS A 1 503 ? 32.559 5.166 -16.167 1.00 88.31 503 LYS A CA 1
ATOM 3957 C C . LYS A 1 503 ? 31.771 5.816 -15.026 1.00 88.31 503 LYS A C 1
ATOM 3959 O O . LYS A 1 503 ? 31.835 7.022 -14.806 1.00 88.31 503 LYS A O 1
ATOM 3964 N N . ARG A 1 504 ? 30.986 5.006 -14.309 1.00 82.88 504 ARG A N 1
ATOM 3965 C CA . ARG A 1 504 ? 30.073 5.483 -13.252 1.00 82.88 504 ARG A CA 1
ATOM 3966 C C . ARG A 1 504 ? 30.856 6.141 -12.098 1.00 82.88 504 ARG A C 1
ATOM 3968 O O . ARG A 1 504 ? 31.705 5.468 -11.510 1.00 82.88 504 ARG A O 1
ATOM 3975 N N . PRO A 1 505 ? 30.550 7.396 -11.722 1.00 76.25 505 PRO A N 1
ATOM 3976 C CA . PRO A 1 505 ? 31.106 8.002 -10.519 1.00 76.25 505 PRO A CA 1
ATOM 3977 C C . PRO A 1 505 ? 30.548 7.297 -9.278 1.00 76.25 505 PRO A C 1
ATOM 3979 O O . PRO A 1 505 ? 29.353 7.011 -9.199 1.00 76.25 505 PRO A O 1
ATOM 3982 N N . GLN A 1 506 ? 31.409 7.003 -8.307 1.00 77.19 506 GLN A N 1
ATOM 3983 C CA . GLN A 1 506 ? 30.990 6.392 -7.050 1.00 77.19 506 GLN A CA 1
ATOM 3984 C C . GLN A 1 506 ? 30.578 7.501 -6.078 1.00 77.19 506 GLN A C 1
ATOM 3986 O O . GLN A 1 506 ? 31.421 8.229 -5.561 1.00 77.19 506 GLN A O 1
ATOM 3991 N N . TYR A 1 507 ? 29.272 7.657 -5.879 1.00 79.19 507 TYR A N 1
ATOM 3992 C CA . TYR A 1 507 ? 28.689 8.547 -4.879 1.00 79.19 507 TYR A CA 1
ATOM 3993 C C . TYR A 1 507 ? 27.801 7.714 -3.958 1.00 79.19 507 TYR A C 1
ATOM 3995 O O . TYR A 1 507 ? 26.993 6.913 -4.436 1.00 79.19 507 TYR A O 1
ATOM 4003 N N . ASN A 1 508 ? 27.980 7.872 -2.648 1.00 77.25 508 ASN A N 1
ATOM 4004 C CA . ASN A 1 508 ? 27.197 7.136 -1.665 1.00 77.25 508 ASN A CA 1
ATOM 4005 C C . ASN A 1 508 ? 25.809 7.764 -1.585 1.00 77.25 508 ASN A C 1
ATOM 4007 O O . ASN A 1 508 ? 25.643 8.857 -1.052 1.00 77.25 508 ASN A O 1
ATOM 4011 N N . LEU A 1 509 ? 24.826 7.069 -2.148 1.00 77.94 509 LEU A N 1
ATOM 4012 C CA . LEU A 1 509 ? 23.431 7.437 -1.974 1.00 77.94 509 LEU A CA 1
ATOM 4013 C C . LEU A 1 509 ? 23.051 7.186 -0.508 1.00 77.94 509 LEU A C 1
ATOM 4015 O O . LEU A 1 509 ? 23.353 6.098 -0.006 1.00 77.94 509 LEU A O 1
ATOM 4019 N N . PRO A 1 510 ? 22.415 8.151 0.175 1.00 74.38 510 PRO A N 1
ATOM 4020 C CA . PRO A 1 510 ? 21.919 7.919 1.522 1.00 74.38 510 PRO A CA 1
ATOM 4021 C C . PRO A 1 510 ? 20.898 6.782 1.496 1.00 74.38 510 PRO A C 1
ATOM 4023 O O . PRO A 1 510 ? 20.081 6.679 0.577 1.00 74.38 510 PRO A O 1
ATOM 4026 N N . THR A 1 511 ? 20.947 5.906 2.493 1.00 73.31 511 THR A N 1
ATOM 4027 C CA . THR A 1 511 ? 19.917 4.887 2.682 1.00 73.31 511 THR A CA 1
ATOM 4028 C C . THR A 1 511 ? 18.685 5.501 3.342 1.00 73.31 511 THR A C 1
ATOM 4030 O O . THR A 1 511 ? 18.737 6.564 3.962 1.00 73.31 511 THR A O 1
ATOM 4033 N N . PHE A 1 512 ? 17.549 4.814 3.238 1.00 66.06 512 PHE A N 1
ATOM 4034 C CA . PHE A 1 512 ? 16.338 5.226 3.947 1.00 66.06 512 PHE A CA 1
ATOM 4035 C C . PHE A 1 512 ? 16.566 5.321 5.468 1.00 66.06 512 PHE A C 1
ATOM 4037 O O . PHE A 1 512 ? 16.040 6.227 6.115 1.00 66.06 512 PHE A O 1
ATOM 4044 N N . GLU A 1 513 ? 17.383 4.421 6.020 1.00 73.00 513 GLU A N 1
ATOM 4045 C CA . GLU A 1 513 ? 17.779 4.383 7.433 1.00 73.00 513 GLU A CA 1
ATOM 4046 C C . GLU A 1 513 ? 18.620 5.609 7.819 1.00 73.00 513 GLU A C 1
ATOM 4048 O O . GLU A 1 513 ? 18.374 6.215 8.865 1.00 73.00 513 GLU A O 1
ATOM 4053 N N . ASP A 1 514 ? 19.541 6.044 6.951 1.00 75.19 514 ASP A N 1
ATOM 4054 C CA . ASP A 1 514 ? 20.350 7.252 7.176 1.00 75.19 514 ASP A CA 1
ATOM 4055 C C . ASP A 1 514 ? 19.471 8.502 7.289 1.00 75.19 514 ASP A C 1
ATOM 4057 O O . ASP A 1 514 ? 19.672 9.339 8.171 1.00 75.19 514 ASP A O 1
ATOM 4061 N N . ILE A 1 515 ? 18.465 8.620 6.418 1.00 71.62 515 ILE A N 1
ATOM 4062 C CA . ILE A 1 515 ? 17.538 9.756 6.417 1.00 71.62 515 ILE A CA 1
ATOM 4063 C C . ILE A 1 515 ? 16.618 9.695 7.631 1.00 71.62 515 ILE A C 1
ATOM 4065 O O . ILE A 1 515 ? 16.503 10.676 8.361 1.00 71.62 515 ILE A O 1
ATOM 4069 N N . THR A 1 516 ? 15.996 8.546 7.904 1.00 68.38 516 THR A N 1
ATOM 4070 C CA . THR A 1 516 ? 15.089 8.408 9.058 1.00 68.38 516 THR A CA 1
ATOM 4071 C C . THR A 1 516 ? 15.790 8.629 10.395 1.00 68.38 516 THR A C 1
ATOM 4073 O O . THR A 1 516 ? 15.188 9.206 11.300 1.00 68.38 516 THR A O 1
ATOM 4076 N N . SER A 1 517 ? 17.075 8.288 10.504 1.00 77.50 517 SER A N 1
ATOM 4077 C CA . SER A 1 517 ? 17.890 8.586 11.689 1.00 77.50 517 SER A CA 1
ATOM 4078 C C . SER A 1 517 ? 18.025 10.093 11.950 1.00 77.50 517 SER A C 1
ATOM 4080 O O . SER A 1 517 ? 17.976 10.529 13.101 1.00 77.50 517 SER A O 1
ATOM 4082 N N . LYS A 1 518 ? 18.134 10.913 10.894 1.00 75.75 518 LYS A N 1
ATOM 4083 C CA . LYS A 1 518 ? 18.213 12.384 10.995 1.00 75.75 518 LYS A CA 1
ATOM 4084 C C . LYS A 1 518 ? 16.876 13.038 11.365 1.00 75.75 518 LYS A C 1
ATOM 4086 O O . LYS A 1 518 ? 16.867 14.141 11.907 1.00 75.75 518 LYS A O 1
ATOM 4091 N N . LEU A 1 519 ? 15.756 12.353 11.119 1.00 71.50 519 LEU A N 1
ATOM 4092 C CA . LEU A 1 519 ? 14.398 12.821 11.432 1.00 71.50 519 LEU A CA 1
ATOM 4093 C C . LEU A 1 519 ? 14.012 12.634 12.913 1.00 71.50 519 LEU A C 1
ATOM 4095 O O . LEU A 1 519 ? 12.902 12.990 13.318 1.00 71.50 519 LEU A O 1
ATOM 4099 N N . ALA A 1 520 ? 14.906 12.085 13.740 1.00 73.19 520 ALA A N 1
ATOM 4100 C CA . ALA A 1 520 ? 14.635 11.794 15.142 1.00 73.19 520 ALA A CA 1
ATOM 4101 C C . ALA A 1 520 ? 14.202 13.045 15.938 1.00 73.19 520 ALA A C 1
ATOM 4103 O O . ALA A 1 520 ? 14.922 14.038 16.054 1.00 73.19 520 ALA A O 1
ATOM 4104 N N . GLY A 1 521 ? 13.006 12.981 16.532 1.00 67.69 521 GLY A N 1
ATOM 4105 C CA . GLY A 1 521 ? 12.443 14.049 17.366 1.00 67.69 521 GLY A CA 1
ATOM 4106 C C . GLY A 1 521 ? 11.822 15.225 16.600 1.00 67.69 521 GLY A C 1
ATOM 4107 O O . GLY A 1 521 ? 11.329 16.156 17.241 1.00 67.69 521 GLY A O 1
ATOM 4108 N N . ALA A 1 522 ? 11.817 15.197 15.265 1.00 63.59 522 ALA A N 1
ATOM 4109 C CA . ALA A 1 522 ? 11.084 16.160 14.454 1.00 63.59 522 ALA A CA 1
ATOM 4110 C C . ALA A 1 522 ? 9.567 15.920 14.543 1.00 63.59 522 ALA A C 1
ATOM 4112 O O . ALA A 1 522 ? 9.107 14.787 14.686 1.00 63.59 522 ALA A O 1
ATOM 4113 N N . LYS A 1 523 ? 8.787 17.001 14.483 1.00 57.19 523 LYS A N 1
ATOM 4114 C CA . LYS A 1 523 ? 7.316 16.975 14.574 1.00 57.19 523 LYS A CA 1
ATOM 4115 C C . LYS A 1 523 ? 6.633 17.451 13.295 1.00 57.19 523 LYS A C 1
ATOM 4117 O O . LYS A 1 523 ? 5.489 17.087 13.051 1.00 57.19 523 LYS A O 1
ATOM 4122 N N . TYR A 1 524 ? 7.328 18.263 12.503 1.00 65.38 524 TYR A N 1
ATOM 4123 C CA . TYR A 1 524 ? 6.824 18.863 11.274 1.00 65.38 524 TYR A CA 1
ATOM 4124 C C . TYR A 1 524 ? 7.725 18.460 10.115 1.00 65.38 524 TYR A C 1
ATOM 4126 O O . TYR A 1 524 ? 8.948 18.505 10.257 1.00 65.38 524 TYR A O 1
ATOM 4134 N N . PHE A 1 525 ? 7.119 18.084 8.991 1.00 69.06 525 PHE A N 1
ATOM 4135 C CA . PHE A 1 525 ? 7.811 17.580 7.808 1.00 69.06 525 PHE A CA 1
ATOM 4136 C C . PHE A 1 525 ? 7.190 18.169 6.541 1.00 69.06 525 PHE A C 1
ATOM 4138 O O . PHE A 1 525 ? 5.970 18.320 6.463 1.00 69.06 525 PHE A O 1
ATOM 4145 N N . SER A 1 526 ? 8.019 18.435 5.537 1.00 72.06 526 SER A N 1
ATOM 4146 C CA . SER A 1 526 ? 7.602 18.738 4.168 1.00 72.06 526 SER A CA 1
ATOM 4147 C C . SER A 1 526 ? 8.414 17.900 3.197 1.00 72.06 526 SER A C 1
ATOM 4149 O O . SER A 1 526 ? 9.629 17.791 3.338 1.00 72.06 526 SER A O 1
ATOM 4151 N N . VAL A 1 527 ? 7.737 17.342 2.198 1.00 75.31 527 VAL A N 1
ATOM 4152 C CA . VAL A 1 527 ? 8.368 16.656 1.070 1.00 75.31 527 VAL A CA 1
ATOM 4153 C C . VAL A 1 527 ? 8.078 17.470 -0.185 1.00 75.31 527 VAL A C 1
ATOM 4155 O O . VAL A 1 527 ? 6.929 17.845 -0.424 1.00 75.31 527 VAL A O 1
ATOM 4158 N N . LEU A 1 528 ? 9.117 17.793 -0.949 1.00 77.88 528 LEU A N 1
ATOM 4159 C CA . LEU A 1 528 ? 9.045 18.619 -2.149 1.00 77.88 528 LEU A CA 1
ATOM 4160 C C . LEU A 1 528 ? 9.609 17.826 -3.335 1.00 77.88 528 LEU A C 1
ATOM 4162 O O . LEU A 1 528 ? 10.777 17.457 -3.320 1.00 77.88 528 LEU A O 1
ATOM 4166 N N . ASP A 1 529 ? 8.799 17.601 -4.367 1.00 77.50 529 ASP A N 1
ATOM 4167 C CA . ASP A 1 529 ? 9.188 16.834 -5.563 1.00 77.50 529 ASP A CA 1
ATOM 4168 C C . ASP A 1 529 ? 9.913 17.733 -6.574 1.00 77.50 529 ASP A C 1
ATOM 4170 O O . ASP A 1 529 ? 9.389 18.785 -6.953 1.00 77.50 529 ASP A O 1
ATOM 4174 N N . ALA A 1 530 ? 11.090 17.339 -7.060 1.00 78.25 530 ALA A N 1
ATOM 4175 C CA . ALA A 1 530 ? 11.802 18.079 -8.098 1.00 78.25 530 ALA A CA 1
ATOM 4176 C C . ALA A 1 530 ? 11.148 17.900 -9.483 1.00 78.25 530 ALA A C 1
ATOM 4178 O O . ALA A 1 530 ? 11.033 16.807 -10.042 1.00 78.25 530 ALA A O 1
ATOM 4179 N N . ALA A 1 531 ? 10.757 19.012 -10.108 1.00 74.19 531 ALA A N 1
ATOM 4180 C CA . ALA A 1 531 ? 10.003 19.009 -11.355 1.00 74.19 531 ALA A CA 1
ATOM 4181 C C . ALA A 1 531 ? 10.834 18.465 -12.531 1.00 74.19 531 ALA A C 1
ATOM 4183 O O . ALA A 1 531 ? 11.691 19.158 -13.067 1.00 74.19 531 ALA A O 1
ATOM 4184 N N . SER A 1 532 ? 10.554 17.244 -12.995 1.00 73.88 532 SER A N 1
ATOM 4185 C CA . SER A 1 532 ? 11.341 16.607 -14.072 1.00 73.88 532 SER A CA 1
ATOM 4186 C C . SER A 1 532 ? 12.853 16.629 -13.777 1.00 73.88 532 SER A C 1
ATOM 4188 O O . SER A 1 532 ? 13.644 16.960 -14.656 1.00 73.88 532 SER A O 1
ATOM 4190 N N . ALA A 1 533 ? 13.218 16.300 -12.531 1.00 76.06 533 ALA A N 1
ATOM 4191 C CA . ALA A 1 533 ? 14.550 16.372 -11.919 1.00 76.06 533 ALA A CA 1
ATOM 4192 C C . ALA A 1 533 ? 15.749 16.312 -12.890 1.00 76.06 533 ALA A C 1
ATOM 4194 O O . ALA A 1 533 ? 16.512 17.270 -12.994 1.00 76.06 533 ALA A O 1
ATOM 4195 N N . PHE A 1 534 ? 15.898 15.225 -13.658 1.00 84.56 534 PHE A N 1
ATOM 4196 C CA . PHE A 1 534 ? 17.074 15.027 -14.523 1.00 84.56 534 PHE A CA 1
ATOM 4197 C C . PHE A 1 534 ? 17.178 16.023 -15.685 1.00 84.56 534 PHE A C 1
ATOM 4199 O O . PHE A 1 534 ? 18.285 16.412 -16.049 1.00 84.56 534 PHE A O 1
ATOM 4206 N N . TRP A 1 535 ? 16.055 16.506 -16.224 1.00 87.69 535 TRP A N 1
ATOM 4207 C CA . TRP A 1 535 ? 16.066 17.501 -17.303 1.00 87.69 535 TRP A CA 1
ATOM 4208 C C . TRP A 1 535 ? 16.580 18.872 -16.854 1.00 87.69 535 TRP A C 1
ATOM 4210 O O . TRP A 1 535 ? 16.845 19.717 -17.702 1.00 87.69 535 TRP A O 1
ATOM 4220 N N . GLN A 1 536 ? 16.738 19.090 -15.546 1.00 87.94 536 GLN A N 1
ATOM 4221 C CA . GLN A 1 536 ? 17.319 20.315 -15.005 1.00 87.94 536 GLN A CA 1
ATOM 4222 C C . GLN A 1 536 ? 18.855 20.287 -14.988 1.00 87.94 536 GLN A C 1
ATOM 4224 O O . GLN A 1 536 ? 19.465 21.296 -14.659 1.00 87.94 536 GLN A O 1
ATOM 4229 N N . ILE A 1 537 ? 19.495 19.160 -15.331 1.00 90.12 537 ILE A N 1
ATOM 4230 C CA . ILE A 1 537 ? 20.956 19.056 -15.447 1.00 90.12 537 ILE A CA 1
ATOM 4231 C C . ILE A 1 537 ? 21.342 19.203 -16.917 1.00 90.12 537 ILE A C 1
ATOM 4233 O O . ILE A 1 537 ? 21.095 18.296 -17.713 1.00 90.12 537 ILE A O 1
ATOM 4237 N N . SER A 1 538 ? 21.972 20.321 -17.268 1.00 92.25 538 SER A N 1
ATOM 4238 C CA . SER A 1 538 ? 22.483 20.561 -18.620 1.00 92.25 538 SER A CA 1
ATOM 4239 C C . SER A 1 538 ? 23.675 19.650 -18.935 1.00 92.25 538 SER A C 1
ATOM 4241 O O . SER A 1 538 ? 24.527 19.411 -18.078 1.00 92.25 538 SER A O 1
ATOM 4243 N N . LEU A 1 539 ? 23.746 19.135 -20.161 1.00 93.69 539 LEU A N 1
ATOM 4244 C CA . LEU A 1 539 ? 24.886 18.371 -20.672 1.00 93.69 539 LEU A CA 1
ATOM 4245 C C . LEU A 1 539 ? 25.819 19.294 -21.461 1.00 93.69 539 LEU A C 1
ATOM 4247 O O . LEU A 1 539 ? 25.378 20.289 -22.035 1.00 93.69 539 LEU A O 1
ATOM 4251 N N . ASP A 1 540 ? 27.112 18.980 -21.480 1.00 93.94 540 ASP A N 1
ATOM 4252 C CA . ASP A 1 540 ? 28.028 19.603 -22.436 1.00 93.94 540 ASP A CA 1
ATOM 4253 C C . ASP A 1 540 ? 27.845 19.020 -23.850 1.00 93.94 540 ASP A C 1
ATOM 4255 O O . ASP A 1 540 ? 27.140 18.029 -24.050 1.00 93.94 540 ASP A O 1
ATOM 4259 N N . GLU A 1 541 ? 28.457 19.651 -24.853 1.00 91.69 541 GLU A N 1
ATOM 4260 C CA . GLU A 1 541 ? 28.235 19.294 -26.261 1.00 91.69 541 GLU A CA 1
ATOM 4261 C C . GLU A 1 541 ? 28.677 17.856 -26.592 1.00 91.69 541 GLU A C 1
ATOM 4263 O O . GLU A 1 541 ? 28.005 17.144 -27.345 1.00 91.69 541 GLU A O 1
ATOM 4268 N N . GLU A 1 542 ? 29.770 17.395 -25.980 1.00 91.12 542 GLU A N 1
ATOM 4269 C CA . GLU A 1 542 ? 30.278 16.032 -26.154 1.00 91.12 542 GLU A CA 1
ATOM 4270 C C . GLU A 1 542 ? 29.306 14.999 -25.562 1.00 91.12 542 GLU A C 1
ATOM 4272 O O . GLU A 1 542 ? 28.904 14.052 -26.240 1.00 91.12 542 GLU A O 1
ATOM 4277 N N . SER A 1 543 ? 28.827 15.215 -24.334 1.00 93.25 543 SER A N 1
ATOM 4278 C CA . SER A 1 543 ? 27.883 14.300 -23.676 1.00 93.25 543 SER A CA 1
ATOM 4279 C C . SER A 1 543 ? 26.487 14.343 -24.282 1.00 93.25 543 SER A C 1
ATOM 4281 O O . SER A 1 543 ? 25.798 13.321 -24.330 1.00 93.25 543 SER A O 1
ATOM 4283 N N . SER A 1 544 ? 26.068 15.514 -24.760 1.00 93.38 544 SER A N 1
ATOM 4284 C CA . SER A 1 544 ? 24.844 15.699 -25.540 1.00 93.38 544 SER A CA 1
ATOM 4285 C C . SER A 1 544 ? 24.886 14.836 -26.802 1.00 93.38 544 SER A C 1
ATOM 4287 O O . SER A 1 544 ? 23.949 14.079 -27.068 1.00 93.38 544 SER A O 1
ATOM 4289 N N . SER A 1 545 ? 26.024 14.833 -27.505 1.00 91.69 545 SER A N 1
ATOM 4290 C CA . SER A 1 545 ? 26.252 13.992 -28.687 1.00 91.69 545 SER A CA 1
ATOM 4291 C C . SER A 1 545 ? 26.196 12.491 -28.368 1.00 91.69 545 SER A C 1
ATOM 4293 O O . SER A 1 545 ? 25.623 11.722 -29.144 1.00 91.69 545 SER A O 1
ATOM 4295 N N . LEU A 1 546 ? 26.684 12.062 -27.196 1.00 91.00 546 LEU A N 1
ATOM 4296 C CA . LEU A 1 546 ? 26.536 10.674 -26.721 1.00 91.00 546 LEU A CA 1
ATOM 4297 C C . LEU A 1 546 ? 25.071 10.290 -26.457 1.00 91.00 546 LEU A C 1
ATOM 4299 O O . LEU A 1 546 ? 24.683 9.133 -26.627 1.00 91.00 546 LEU A O 1
ATOM 4303 N N . CYS A 1 547 ? 24.240 11.257 -26.070 1.00 92.50 547 CYS A N 1
ATOM 4304 C CA . CYS A 1 547 ? 22.818 11.075 -25.775 1.00 92.50 547 CYS A CA 1
ATOM 4305 C C . CYS A 1 547 ? 21.916 11.240 -27.013 1.00 92.50 547 CYS A C 1
ATOM 4307 O O . CYS A 1 547 ? 20.749 11.628 -26.900 1.00 92.50 547 CYS A O 1
ATOM 4309 N N . THR A 1 548 ? 22.446 10.938 -28.196 1.00 93.00 548 THR A N 1
ATOM 4310 C CA . THR A 1 548 ? 21.701 10.980 -29.454 1.00 93.00 548 THR A CA 1
ATOM 4311 C C . THR A 1 548 ? 20.761 9.780 -29.598 1.00 93.00 548 THR A C 1
ATOM 4313 O O . THR A 1 548 ? 21.097 8.650 -29.227 1.00 93.00 548 THR A O 1
ATOM 4316 N N . PHE A 1 549 ? 19.571 10.021 -30.147 1.00 92.19 549 PHE A N 1
ATOM 4317 C CA . PHE A 1 549 ? 18.593 8.993 -30.481 1.00 92.19 549 PHE A CA 1
ATOM 4318 C C . PHE A 1 549 ? 17.896 9.248 -31.812 1.00 92.19 549 PHE A C 1
ATOM 4320 O O . PHE A 1 549 ? 17.603 10.383 -32.206 1.00 92.19 549 PHE A O 1
ATOM 4327 N N . SER A 1 550 ? 17.536 8.153 -32.472 1.00 89.56 550 SER A N 1
ATOM 4328 C CA . SER A 1 550 ? 16.794 8.186 -33.723 1.00 89.56 550 SER A CA 1
ATOM 4329 C C . SER A 1 550 ? 15.306 7.914 -33.497 1.00 89.56 550 SER A C 1
ATOM 4331 O O . SER A 1 550 ? 14.907 7.044 -32.719 1.00 89.56 550 SER A O 1
ATOM 4333 N N . SER A 1 551 ? 14.465 8.666 -34.206 1.00 90.12 551 SER A N 1
ATOM 4334 C CA . SER A 1 551 ? 13.007 8.533 -34.210 1.00 90.12 551 SER A CA 1
ATOM 4335 C C . SER A 1 551 ? 12.471 8.472 -35.648 1.00 90.12 551 SER A C 1
ATOM 4337 O O . SER A 1 551 ? 13.174 8.879 -36.578 1.00 90.12 551 SER A O 1
ATOM 4339 N N . PRO A 1 552 ? 11.206 8.060 -35.864 1.00 89.38 552 PRO A N 1
ATOM 4340 C CA . PRO A 1 552 ? 10.571 8.135 -37.185 1.00 89.38 552 PRO A CA 1
ATOM 4341 C C . PRO A 1 552 ? 10.537 9.545 -37.801 1.00 89.38 552 PRO A C 1
ATOM 4343 O O . PRO A 1 552 ? 10.328 9.681 -39.003 1.00 89.38 552 PRO A O 1
ATOM 4346 N N . PHE A 1 553 ? 10.736 10.595 -36.996 1.00 90.75 553 PHE A N 1
ATOM 4347 C CA . PHE A 1 553 ? 10.689 11.999 -37.418 1.00 90.75 553 PHE A CA 1
ATOM 4348 C C . PHE A 1 553 ? 12.078 12.640 -37.569 1.00 90.75 553 PHE A C 1
ATOM 4350 O O . PHE A 1 553 ? 12.189 13.852 -37.772 1.00 90.75 553 PHE A O 1
ATOM 4357 N N . GLY A 1 554 ? 13.138 11.835 -37.474 1.00 88.94 554 GLY A N 1
ATOM 4358 C CA . GLY A 1 554 ? 14.528 12.273 -37.542 1.00 88.94 554 GLY A CA 1
ATOM 4359 C C . GLY A 1 554 ? 15.309 11.964 -36.268 1.00 88.94 554 GLY A C 1
ATOM 4360 O O . GLY A 1 554 ? 14.793 11.350 -35.328 1.00 88.94 554 GLY A O 1
ATOM 4361 N N . ARG A 1 555 ? 16.572 12.388 -36.265 1.00 91.50 555 ARG A N 1
ATOM 4362 C CA . ARG A 1 555 ? 17.516 12.205 -35.162 1.00 91.50 555 ARG A CA 1
ATOM 4363 C C . ARG A 1 555 ? 17.538 13.432 -34.260 1.00 91.50 555 ARG A C 1
ATOM 4365 O O . ARG A 1 555 ? 17.468 14.563 -34.745 1.00 91.50 555 ARG A O 1
ATOM 4372 N N . PHE A 1 556 ? 17.642 13.193 -32.961 1.00 94.06 556 PHE A N 1
ATOM 4373 C CA . PHE A 1 556 ? 17.683 14.229 -31.941 1.00 94.06 556 PHE A CA 1
ATOM 4374 C C . PHE A 1 556 ? 18.761 13.908 -30.905 1.00 94.06 556 PHE A C 1
ATOM 4376 O O . PHE A 1 556 ? 19.026 12.739 -30.639 1.00 94.06 556 PHE A O 1
ATOM 4383 N N . LYS A 1 557 ? 19.351 14.937 -30.299 1.00 93.62 557 LYS A N 1
ATOM 4384 C CA . LYS A 1 557 ? 20.259 14.818 -29.150 1.00 93.62 557 LYS A CA 1
ATOM 4385 C C . LYS A 1 557 ? 19.657 15.505 -27.932 1.00 93.62 557 LYS A C 1
ATOM 4387 O O . LYS A 1 557 ? 18.925 16.484 -28.077 1.00 93.62 557 LYS A O 1
ATOM 4392 N N . PHE A 1 558 ? 19.924 14.974 -26.746 1.00 94.62 558 PHE A N 1
ATOM 4393 C CA . PHE A 1 558 ? 19.477 15.568 -25.487 1.00 94.62 558 PHE A CA 1
ATOM 4394 C C . PHE A 1 558 ? 20.445 16.657 -25.025 1.00 94.62 558 PHE A C 1
ATOM 4396 O O . PHE A 1 558 ? 21.621 16.381 -24.826 1.00 94.62 558 PHE A O 1
ATOM 4403 N N . LEU A 1 559 ? 19.932 17.866 -24.787 1.00 93.75 559 LEU A N 1
ATOM 4404 C CA . LEU A 1 559 ? 20.712 18.984 -24.238 1.00 93.75 559 LEU A CA 1
ATOM 4405 C C . LEU A 1 559 ? 20.813 18.928 -22.706 1.00 93.75 559 LEU A C 1
ATOM 4407 O O . LEU A 1 559 ? 21.685 19.549 -22.105 1.00 93.75 559 LEU A O 1
ATOM 4411 N N . CYS A 1 560 ? 19.927 18.168 -22.067 1.00 92.25 560 CYS A N 1
ATOM 4412 C CA . CYS A 1 560 ? 19.913 17.922 -20.632 1.00 92.25 560 CYS A CA 1
ATOM 4413 C C . CYS A 1 560 ? 19.788 16.427 -20.332 1.00 92.25 560 CYS A C 1
ATOM 4415 O O . CYS A 1 560 ? 19.427 15.635 -21.200 1.00 92.25 560 CYS A O 1
ATOM 4417 N N . MET A 1 561 ? 20.103 16.013 -19.107 1.00 91.00 561 MET A N 1
ATOM 4418 C CA . MET A 1 561 ? 20.288 14.599 -18.785 1.00 91.00 561 MET A CA 1
ATOM 4419 C C . MET A 1 561 ? 19.013 13.760 -19.026 1.00 91.00 561 MET A C 1
ATOM 4421 O O . MET A 1 561 ? 17.992 13.973 -18.362 1.00 91.00 561 MET A O 1
ATOM 4425 N N . PRO A 1 562 ? 19.046 12.771 -19.945 1.00 89.81 562 PRO A N 1
ATOM 4426 C CA . PRO A 1 562 ? 17.874 11.965 -20.255 1.00 89.81 562 PRO A CA 1
ATOM 4427 C C . PRO A 1 562 ? 17.604 10.881 -19.211 1.00 89.81 562 PRO A C 1
ATOM 4429 O O . PRO A 1 562 ? 18.502 10.338 -18.563 1.00 89.81 562 PRO A O 1
ATOM 4432 N N . TYR A 1 563 ? 16.336 10.481 -19.119 1.00 85.31 563 TYR A N 1
ATOM 4433 C CA . TYR A 1 563 ? 15.947 9.284 -18.378 1.00 85.31 563 TYR A CA 1
ATOM 4434 C C . TYR A 1 563 ? 16.558 8.029 -19.017 1.00 85.31 563 TYR A C 1
ATOM 4436 O O . TYR A 1 563 ? 16.483 7.857 -20.234 1.00 85.31 563 TYR A O 1
ATOM 4444 N N . GLY A 1 564 ? 17.109 7.142 -18.181 1.00 83.75 564 GLY A N 1
ATOM 4445 C CA . GLY A 1 564 ? 17.707 5.861 -18.585 1.00 83.75 564 GLY A CA 1
ATOM 4446 C C . GLY A 1 564 ? 19.229 5.788 -18.408 1.00 83.75 564 GLY A C 1
ATOM 4447 O O . GLY A 1 564 ? 19.783 4.688 -18.370 1.00 83.75 564 GLY A O 1
ATOM 4448 N N . ILE A 1 565 ? 19.909 6.930 -18.258 1.00 88.00 565 ILE A N 1
ATOM 4449 C CA . ILE A 1 565 ? 21.362 6.991 -18.047 1.00 88.00 565 ILE A CA 1
ATOM 4450 C C . ILE A 1 565 ? 21.721 6.504 -16.638 1.00 88.00 565 ILE A C 1
ATOM 4452 O O . ILE A 1 565 ? 21.159 6.964 -15.644 1.00 88.00 565 ILE A O 1
ATOM 4456 N N . LYS A 1 566 ? 22.689 5.585 -16.544 1.00 85.25 566 LYS A N 1
ATOM 4457 C CA . LYS A 1 566 ? 23.054 4.888 -15.298 1.00 85.25 566 LYS A CA 1
ATOM 4458 C C . LYS A 1 566 ? 23.569 5.811 -14.190 1.00 85.25 566 LYS A C 1
ATOM 4460 O O . LYS A 1 566 ? 23.410 5.459 -13.032 1.00 85.25 566 LYS A O 1
ATOM 4465 N N . CYS A 1 567 ? 24.206 6.930 -14.536 1.00 87.25 567 CYS A N 1
ATOM 4466 C CA . CYS A 1 567 ? 24.785 7.879 -13.577 1.00 87.25 567 CYS A CA 1
ATOM 4467 C C . CYS A 1 567 ? 23.876 9.078 -13.246 1.00 87.25 567 CYS A C 1
ATOM 4469 O O . CYS A 1 567 ? 24.289 9.970 -12.503 1.00 87.25 567 CYS A O 1
ATOM 4471 N N . ALA A 1 568 ? 22.670 9.146 -13.828 1.00 86.06 568 ALA A N 1
ATOM 4472 C CA . ALA A 1 568 ? 21.770 10.281 -13.637 1.00 86.06 568 ALA A CA 1
ATOM 4473 C C . ALA A 1 568 ? 21.285 10.442 -12.179 1.00 86.06 568 ALA A C 1
ATOM 4475 O O . ALA A 1 568 ? 21.371 11.564 -11.672 1.00 86.06 568 ALA A O 1
ATOM 4476 N N . PRO A 1 569 ? 20.847 9.374 -11.472 1.00 84.00 569 PRO A N 1
ATOM 4477 C CA . PRO A 1 569 ? 20.375 9.493 -10.091 1.00 84.00 569 PRO A CA 1
ATOM 4478 C C . PRO A 1 569 ? 21.456 9.987 -9.125 1.00 84.00 569 PRO A C 1
ATOM 4480 O O . PRO A 1 569 ? 21.195 10.858 -8.303 1.00 84.00 569 PRO A O 1
ATOM 4483 N N . GLU A 1 570 ? 22.687 9.485 -9.240 1.00 86.31 570 GLU A N 1
ATOM 4484 C CA . GLU A 1 570 ? 23.801 9.892 -8.378 1.00 86.31 570 GLU A CA 1
ATOM 4485 C C . GLU A 1 570 ? 24.208 11.330 -8.624 1.00 86.31 570 GLU A C 1
ATOM 4487 O O . GLU A 1 570 ? 24.507 12.059 -7.678 1.00 86.31 570 GLU A O 1
ATOM 4492 N N . ARG A 1 571 ? 24.230 11.750 -9.894 1.00 87.31 571 ARG A N 1
ATOM 4493 C CA . ARG A 1 571 ? 24.576 13.126 -10.224 1.00 87.31 571 ARG A CA 1
ATOM 4494 C C . ARG A 1 571 ? 23.524 14.088 -9.686 1.00 87.31 571 ARG A C 1
ATOM 4496 O O . ARG A 1 571 ? 23.911 15.088 -9.088 1.00 87.31 571 ARG A O 1
ATOM 4503 N N . PHE A 1 572 ? 22.238 13.782 -9.856 1.00 87.25 572 PHE A N 1
ATOM 4504 C CA . PHE A 1 572 ? 21.161 14.608 -9.312 1.00 87.25 572 PHE A CA 1
ATOM 4505 C C . PHE A 1 572 ? 21.207 14.653 -7.782 1.00 87.25 572 PHE A C 1
ATOM 4507 O O . PHE A 1 572 ? 21.244 15.744 -7.213 1.00 87.25 572 PHE A O 1
ATOM 4514 N N . GLN A 1 573 ? 21.335 13.489 -7.131 1.00 87.19 573 GLN A N 1
ATOM 4515 C CA . GLN A 1 573 ? 21.465 13.392 -5.678 1.00 87.19 573 GLN A CA 1
ATOM 4516 C C . GLN A 1 573 ? 22.597 14.283 -5.164 1.00 87.19 573 GLN A C 1
ATOM 4518 O O . GLN A 1 573 ? 22.387 15.066 -4.244 1.00 87.19 573 GLN A O 1
ATOM 4523 N N . ARG A 1 574 ? 23.782 14.177 -5.774 1.00 88.19 574 ARG A N 1
ATOM 4524 C CA . ARG A 1 574 ? 24.969 14.927 -5.372 1.00 88.19 574 ARG A CA 1
ATOM 4525 C C . ARG A 1 574 ? 24.795 16.434 -5.535 1.00 88.19 574 ARG A C 1
ATOM 4527 O O . ARG A 1 574 ? 25.147 17.164 -4.621 1.00 88.19 574 ARG A O 1
ATOM 4534 N N . VAL A 1 575 ? 24.272 16.897 -6.673 1.00 88.94 575 VAL A N 1
ATOM 4535 C CA . VAL A 1 575 ? 24.108 18.340 -6.931 1.00 88.94 575 VAL A CA 1
ATOM 4536 C C . VAL A 1 575 ? 23.123 18.961 -5.944 1.00 88.94 575 VAL A C 1
ATOM 4538 O O . VAL A 1 575 ? 23.380 20.044 -5.427 1.00 88.94 575 VAL A O 1
ATOM 4541 N N . VAL A 1 576 ? 22.014 18.278 -5.649 1.00 89.25 576 VAL A N 1
ATOM 4542 C CA . VAL A 1 576 ? 21.028 18.774 -4.680 1.00 89.25 576 VAL A CA 1
ATOM 4543 C C . VAL A 1 576 ? 21.563 18.681 -3.244 1.00 89.25 576 VAL A C 1
ATOM 4545 O O . VAL A 1 576 ? 21.335 19.601 -2.467 1.00 89.25 576 VAL A O 1
ATOM 4548 N N . ALA A 1 577 ? 22.338 17.648 -2.903 1.00 89.19 577 ALA A N 1
ATOM 4549 C CA . ALA A 1 577 ? 22.991 17.549 -1.596 1.00 89.19 577 ALA A CA 1
ATOM 4550 C C . ALA A 1 577 ? 24.022 18.675 -1.380 1.00 89.19 577 ALA A C 1
ATOM 4552 O O . ALA A 1 577 ? 23.994 19.331 -0.346 1.00 89.19 577 ALA A O 1
ATOM 4553 N N . GLU A 1 578 ? 24.877 18.953 -2.375 1.00 89.44 578 GLU A N 1
ATOM 4554 C CA . GLU A 1 578 ? 25.821 20.088 -2.369 1.00 89.44 578 GLU A CA 1
ATOM 4555 C C . GLU A 1 578 ? 25.069 21.430 -2.267 1.00 89.44 578 GLU A C 1
ATOM 4557 O O . GLU A 1 578 ? 25.491 22.345 -1.565 1.00 89.44 578 GLU A O 1
ATOM 4562 N N . MET A 1 579 ? 23.911 21.542 -2.926 1.00 90.25 579 MET A N 1
ATOM 4563 C CA . MET A 1 579 ? 23.049 22.720 -2.844 1.00 90.25 579 MET A CA 1
ATOM 4564 C C . MET A 1 579 ? 22.461 22.925 -1.435 1.00 90.25 579 MET A C 1
ATOM 4566 O O . MET A 1 579 ? 22.229 24.073 -1.056 1.00 90.25 579 MET A O 1
ATOM 4570 N N . LEU A 1 580 ? 22.188 21.859 -0.676 1.00 90.75 580 LEU A N 1
ATOM 4571 C CA . LEU A 1 580 ? 21.538 21.904 0.643 1.00 90.75 580 LEU A CA 1
ATOM 4572 C C . LEU A 1 580 ? 22.511 21.777 1.829 1.00 90.75 580 LEU A C 1
ATOM 4574 O O . LEU A 1 580 ? 22.062 21.836 2.970 1.00 90.75 580 LEU A O 1
ATOM 4578 N N . GLU A 1 581 ? 23.815 21.621 1.590 1.00 88.69 581 GLU A N 1
ATOM 4579 C CA . GLU A 1 581 ? 24.819 21.245 2.601 1.00 88.69 581 GLU A CA 1
ATOM 4580 C C . GLU A 1 581 ? 24.851 22.163 3.841 1.00 88.69 581 GLU A C 1
ATOM 4582 O O . GLU A 1 581 ? 25.057 21.701 4.964 1.00 88.69 581 GLU A O 1
ATOM 4587 N N . ASP A 1 582 ? 24.601 23.463 3.668 1.00 90.19 582 ASP A N 1
ATOM 4588 C CA . ASP A 1 582 ? 24.581 24.467 4.740 1.00 90.19 582 ASP A CA 1
ATOM 4589 C C . ASP A 1 582 ? 23.211 24.623 5.429 1.00 90.19 582 ASP A C 1
ATOM 4591 O O . ASP A 1 582 ? 23.072 25.390 6.389 1.00 90.19 582 ASP A O 1
ATOM 4595 N N . ILE A 1 583 ? 22.186 23.904 4.968 1.00 91.69 583 ILE A N 1
ATOM 4596 C CA . ILE A 1 583 ? 20.825 23.977 5.497 1.00 91.69 583 ILE A CA 1
ATOM 4597 C C . ILE A 1 583 ? 20.578 22.793 6.436 1.00 91.69 583 ILE A C 1
ATOM 4599 O O . ILE A 1 583 ? 20.268 21.680 6.022 1.00 91.69 583 ILE A O 1
ATOM 4603 N N . GLN A 1 584 ? 20.645 23.055 7.742 1.00 87.19 584 GLN A N 1
ATOM 4604 C CA . GLN A 1 584 ? 20.237 22.072 8.746 1.00 87.19 584 GLN A CA 1
ATOM 4605 C C . GLN A 1 584 ? 18.744 21.737 8.627 1.00 87.19 584 GLN A C 1
ATOM 4607 O O . GLN A 1 584 ? 17.911 22.613 8.385 1.00 87.19 584 GLN A O 1
ATOM 4612 N N . ASN A 1 585 ? 18.415 20.469 8.868 1.00 89.50 585 ASN A N 1
ATOM 4613 C CA . ASN A 1 585 ? 17.070 19.905 8.759 1.00 89.50 585 ASN A CA 1
ATOM 4614 C C . ASN A 1 585 ? 16.469 19.900 7.339 1.00 89.50 585 ASN A C 1
ATOM 4616 O O . ASN A 1 585 ? 15.245 19.941 7.182 1.00 89.50 585 ASN A O 1
ATOM 4620 N N . ALA A 1 586 ? 17.320 19.864 6.314 1.00 89.75 586 ALA A N 1
ATOM 4621 C CA . ALA A 1 586 ? 16.933 19.591 4.938 1.00 89.75 586 ALA A CA 1
ATOM 4622 C C . ALA A 1 586 ? 17.879 18.545 4.333 1.00 89.75 586 ALA A C 1
ATOM 4624 O O . ALA A 1 586 ? 19.080 18.571 4.585 1.00 89.75 586 ALA A O 1
ATOM 4625 N N . ASP A 1 587 ? 17.339 17.617 3.552 1.00 87.12 587 ASP A N 1
ATOM 4626 C CA . ASP A 1 587 ? 18.110 16.603 2.828 1.00 87.12 587 ASP A CA 1
ATOM 4627 C C . ASP A 1 587 ? 17.354 16.219 1.553 1.00 87.12 587 ASP A C 1
ATOM 4629 O O . ASP A 1 587 ? 16.191 16.594 1.377 1.00 87.12 587 ASP A O 1
ATOM 4633 N N . ASN A 1 588 ? 17.983 15.467 0.659 1.00 86.94 588 ASN A N 1
ATOM 4634 C CA . ASN A 1 588 ? 17.322 14.938 -0.525 1.00 86.94 588 ASN A CA 1
ATOM 4635 C C . ASN A 1 588 ? 17.438 13.417 -0.609 1.00 86.94 588 ASN A C 1
ATOM 4637 O O . ASN A 1 588 ? 18.423 12.815 -0.189 1.00 86.94 588 ASN A O 1
ATOM 4641 N N . PHE A 1 589 ? 16.421 12.787 -1.181 1.00 81.25 589 PHE A N 1
ATOM 4642 C CA . PHE A 1 589 ? 16.394 11.369 -1.494 1.00 81.25 589 PHE A CA 1
ATOM 4643 C C . PHE A 1 589 ? 15.906 11.195 -2.926 1.00 81.25 589 PHE A C 1
ATOM 4645 O O . PHE A 1 589 ? 14.713 11.270 -3.210 1.00 81.25 589 PHE A O 1
ATOM 4652 N N . PHE A 1 590 ? 16.848 10.978 -3.838 1.00 77.12 590 PHE A N 1
ATOM 4653 C CA . PHE A 1 590 ? 16.610 11.030 -5.274 1.00 77.12 590 PHE A CA 1
ATOM 4654 C C . PHE A 1 590 ? 15.946 12.354 -5.680 1.00 77.12 590 PHE A C 1
ATOM 4656 O O . PHE A 1 590 ? 16.572 13.408 -5.561 1.00 77.12 590 PHE A O 1
ATOM 4663 N N . ASP A 1 591 ? 14.702 12.291 -6.155 1.00 75.56 591 ASP A N 1
ATOM 4664 C CA . ASP A 1 591 ? 13.951 13.431 -6.679 1.00 75.56 591 ASP A CA 1
ATOM 4665 C C . ASP A 1 591 ? 13.172 14.181 -5.572 1.00 75.56 591 ASP A C 1
ATOM 4667 O O . ASP A 1 591 ? 12.671 15.278 -5.822 1.00 75.56 591 ASP A O 1
ATOM 4671 N N . ASP A 1 592 ? 13.113 13.634 -4.350 1.00 79.56 592 ASP A N 1
ATOM 4672 C CA . ASP A 1 592 ? 12.391 14.209 -3.210 1.00 79.56 592 ASP A CA 1
ATOM 4673 C C . ASP A 1 592 ? 13.322 15.025 -2.301 1.00 79.56 592 ASP A C 1
ATOM 4675 O O . ASP A 1 592 ? 14.329 14.521 -1.803 1.00 79.56 592 ASP A O 1
ATOM 4679 N N . LEU A 1 593 ? 12.969 16.278 -2.016 1.00 83.62 593 LEU A N 1
ATOM 4680 C CA . LEU A 1 593 ? 13.602 17.096 -0.979 1.00 83.62 593 LEU A CA 1
ATOM 4681 C C . LEU A 1 593 ? 12.774 17.000 0.303 1.00 83.62 593 LEU A C 1
ATOM 4683 O O . LEU A 1 593 ? 11.575 17.274 0.300 1.00 83.62 593 LEU A O 1
ATOM 4687 N N . ILE A 1 594 ? 13.417 16.650 1.409 1.00 84.44 594 ILE A N 1
ATOM 4688 C CA . ILE A 1 594 ? 12.789 16.449 2.712 1.00 84.44 594 ILE A CA 1
ATOM 4689 C C . ILE A 1 594 ? 13.239 17.574 3.639 1.00 84.44 594 ILE A C 1
ATOM 4691 O O . ILE A 1 594 ? 14.432 17.795 3.823 1.00 84.44 594 ILE A O 1
ATOM 4695 N N . VAL A 1 595 ? 12.282 18.270 4.245 1.00 84.81 595 VAL A N 1
ATOM 4696 C CA . VAL A 1 595 ? 12.501 19.340 5.227 1.00 84.81 595 VAL A CA 1
ATOM 4697 C C . VAL A 1 595 ? 11.800 18.971 6.522 1.00 84.81 595 VAL A C 1
ATOM 4699 O O . VAL A 1 595 ? 10.671 18.484 6.487 1.00 84.81 595 VAL A O 1
ATOM 4702 N N . TRP A 1 596 ? 12.432 19.209 7.670 1.00 84.25 596 TRP A N 1
ATOM 4703 C CA . TRP A 1 596 ? 11.836 18.890 8.965 1.00 84.25 596 TRP A CA 1
ATOM 4704 C C . TRP A 1 596 ? 12.138 19.924 10.056 1.00 84.25 596 TRP A C 1
ATOM 4706 O O . TRP A 1 596 ? 12.994 20.791 9.909 1.00 84.25 596 TRP A O 1
ATOM 4716 N N . GLY A 1 597 ? 11.404 19.854 11.167 1.00 78.19 597 GLY A N 1
ATOM 4717 C CA . GLY A 1 597 ? 11.639 20.695 12.344 1.00 78.19 597 GLY A CA 1
ATOM 4718 C C . GLY A 1 597 ? 10.937 20.171 13.595 1.00 78.19 597 GLY A C 1
ATOM 4719 O O . GLY A 1 597 ? 9.938 19.445 13.518 1.00 78.19 597 GLY A O 1
ATOM 4720 N N . LYS A 1 598 ? 11.459 20.520 14.776 1.00 80.06 598 LYS A N 1
ATOM 4721 C CA . LYS A 1 598 ? 10.865 20.162 16.077 1.00 80.06 598 LYS A CA 1
ATOM 4722 C C . LYS A 1 598 ? 9.697 21.080 16.426 1.00 80.06 598 LYS A C 1
ATOM 4724 O O . LYS A 1 598 ? 8.747 20.646 17.080 1.00 80.06 598 LYS A O 1
ATOM 4729 N N . THR A 1 599 ? 9.760 22.332 15.977 1.00 76.56 599 THR A N 1
ATOM 4730 C CA . THR A 1 599 ? 8.670 23.313 16.048 1.00 76.56 599 THR A CA 1
ATOM 4731 C C . THR A 1 599 ? 8.231 23.736 14.647 1.00 76.56 599 THR A C 1
ATOM 4733 O O . THR A 1 599 ? 8.955 23.543 13.668 1.00 76.56 599 THR A O 1
ATOM 4736 N N . LEU A 1 600 ? 7.027 24.303 14.545 1.00 69.38 600 LEU A N 1
ATOM 4737 C CA . LEU A 1 600 ? 6.491 24.783 13.271 1.00 69.38 600 LEU A CA 1
ATOM 4738 C C . LEU A 1 600 ? 7.305 25.979 12.754 1.00 69.38 600 LEU A C 1
ATOM 4740 O O . LEU A 1 600 ? 7.494 26.132 11.551 1.00 69.38 600 LEU A O 1
ATOM 4744 N N . GLU A 1 601 ? 7.811 26.809 13.664 1.00 77.44 601 GLU A N 1
ATOM 4745 C CA . GLU A 1 601 ? 8.671 27.953 13.372 1.00 77.44 601 GLU A CA 1
ATOM 4746 C C . GLU A 1 601 ? 10.007 27.509 12.764 1.00 77.44 601 GLU A C 1
ATOM 4748 O O . GLU A 1 601 ? 10.357 27.981 11.685 1.00 77.44 601 GLU A O 1
ATOM 4753 N N . GLU A 1 602 ? 10.697 26.552 13.398 1.00 83.12 602 GLU A N 1
ATOM 4754 C CA . GLU A 1 602 ? 11.962 25.985 12.906 1.00 83.12 602 GLU A CA 1
ATOM 4755 C C . GLU A 1 602 ? 11.781 25.371 11.512 1.00 83.12 602 GLU A C 1
ATOM 4757 O O . GLU A 1 602 ? 12.526 25.680 10.584 1.00 83.12 602 GLU A O 1
ATOM 4762 N N . HIS A 1 603 ? 10.733 24.561 11.342 1.00 84.75 603 HIS A N 1
ATOM 4763 C CA . HIS A 1 603 ? 10.392 23.962 10.056 1.00 84.75 603 HIS A CA 1
ATOM 4764 C C . HIS A 1 603 ? 10.147 25.024 8.971 1.00 84.75 603 HIS A C 1
ATOM 4766 O O . HIS A 1 603 ? 10.685 24.931 7.868 1.00 84.75 603 HIS A O 1
ATOM 4772 N N . ASN A 1 604 ? 9.349 26.054 9.271 1.00 80.00 604 ASN A N 1
ATOM 4773 C CA . ASN A 1 604 ? 9.015 27.097 8.304 1.00 80.00 604 ASN A CA 1
ATOM 4774 C C . ASN A 1 604 ? 10.230 27.960 7.936 1.00 80.00 604 ASN A C 1
ATOM 4776 O O . ASN A 1 604 ? 10.344 28.375 6.783 1.00 80.00 604 ASN A O 1
ATOM 4780 N N . GLU A 1 605 ? 11.143 28.225 8.871 1.00 86.81 605 GLU A N 1
ATOM 4781 C CA . GLU A 1 605 ? 12.406 28.913 8.585 1.00 86.81 605 GLU A CA 1
ATOM 4782 C C . GLU A 1 605 ? 13.308 28.090 7.662 1.00 86.81 605 GLU A C 1
ATOM 4784 O O . GLU A 1 605 ? 13.831 28.628 6.680 1.00 86.81 605 GLU A O 1
ATOM 4789 N N . THR A 1 606 ? 13.454 26.788 7.921 1.00 86.94 606 THR A N 1
ATOM 4790 C CA . THR A 1 606 ? 14.210 25.883 7.045 1.00 86.94 606 THR A CA 1
ATOM 4791 C C . THR A 1 606 ? 13.579 25.806 5.658 1.00 86.94 606 THR A C 1
ATOM 4793 O O . THR A 1 606 ? 14.273 25.971 4.656 1.00 86.94 606 THR A O 1
ATOM 4796 N N . LEU A 1 607 ? 12.254 25.680 5.577 1.00 84.94 607 LEU A N 1
ATOM 4797 C CA . LEU A 1 607 ? 11.524 25.650 4.311 1.00 84.94 607 LEU A CA 1
ATOM 4798 C C . LEU A 1 607 ? 11.735 26.936 3.487 1.00 84.94 607 LEU A C 1
ATOM 4800 O O . LEU A 1 607 ? 11.934 26.877 2.275 1.00 84.94 607 LEU A O 1
ATOM 4804 N N . GLN A 1 608 ? 11.776 28.109 4.133 1.00 88.19 608 GLN A N 1
ATOM 4805 C CA . GLN A 1 608 ? 12.119 29.370 3.459 1.00 88.19 608 GLN A CA 1
ATOM 4806 C C . GLN A 1 608 ? 13.547 29.374 2.900 1.00 88.19 608 GLN A C 1
ATOM 4808 O O . GLN A 1 608 ? 13.760 29.904 1.808 1.00 88.19 608 GLN A O 1
ATOM 4813 N N . LYS A 1 609 ? 14.523 28.829 3.638 1.00 90.94 609 LYS A N 1
ATOM 4814 C CA . LYS A 1 609 ? 15.918 28.722 3.174 1.00 90.94 609 LYS A CA 1
ATOM 4815 C C . LYS A 1 609 ? 16.013 27.803 1.958 1.00 90.94 609 LYS A C 1
ATOM 4817 O O . LYS A 1 609 ? 16.614 28.197 0.962 1.00 90.94 609 LYS A O 1
ATOM 4822 N N . VAL A 1 610 ? 15.341 26.651 2.001 1.00 90.31 610 VAL A N 1
ATOM 4823 C CA . VAL A 1 610 ? 15.281 25.705 0.876 1.00 90.31 610 VAL A CA 1
ATOM 4824 C C . VAL A 1 610 ? 14.669 26.364 -0.359 1.00 90.31 610 VAL A C 1
ATOM 4826 O O . VAL A 1 610 ? 15.260 26.292 -1.434 1.00 90.31 610 VAL A O 1
ATOM 4829 N N . PHE A 1 611 ? 13.552 27.089 -0.231 1.00 89.38 611 PHE A N 1
ATOM 4830 C CA . PHE A 1 611 ? 12.964 27.794 -1.377 1.00 89.38 611 PHE A CA 1
ATOM 4831 C C . PHE A 1 611 ? 13.874 28.877 -1.957 1.00 89.38 611 PHE A C 1
ATOM 4833 O O . PHE A 1 611 ? 13.986 28.974 -3.177 1.00 89.38 611 PHE A O 1
ATOM 4840 N N . LYS A 1 612 ? 14.551 29.671 -1.119 1.00 89.62 612 LYS A N 1
ATOM 4841 C CA . LYS A 1 612 ? 15.538 30.656 -1.597 1.00 89.62 612 LYS A CA 1
ATOM 4842 C C . LYS A 1 612 ? 16.660 29.982 -2.376 1.00 89.62 612 LYS A C 1
ATOM 4844 O O . LYS A 1 612 ? 16.976 30.420 -3.476 1.00 89.62 612 LYS A O 1
ATOM 4849 N N . ARG A 1 613 ? 17.182 28.876 -1.852 1.00 91.12 613 ARG A N 1
ATOM 4850 C CA . ARG A 1 613 ? 18.243 28.113 -2.501 1.00 91.12 613 ARG A CA 1
ATOM 4851 C C . ARG A 1 613 ? 17.795 27.520 -3.840 1.00 91.12 613 ARG A C 1
ATOM 4853 O O . ARG A 1 613 ? 18.526 27.601 -4.821 1.00 91.12 613 ARG A O 1
ATOM 4860 N N . CYS A 1 614 ? 16.560 27.026 -3.918 1.00 89.69 614 CYS A N 1
ATOM 4861 C CA . CYS A 1 614 ? 15.971 26.568 -5.178 1.00 89.69 614 CYS A CA 1
ATOM 4862 C C . CYS A 1 614 ? 15.864 27.698 -6.214 1.00 89.69 614 CYS A C 1
ATOM 4864 O O . CYS A 1 614 ? 16.079 27.465 -7.397 1.00 89.69 614 CYS A O 1
ATOM 4866 N N . ILE A 1 615 ? 15.572 28.933 -5.792 1.00 88.75 615 ILE A N 1
ATOM 4867 C CA . ILE A 1 615 ? 15.555 30.103 -6.686 1.00 88.75 615 ILE A CA 1
ATOM 4868 C C . ILE A 1 615 ? 16.967 30.431 -7.172 1.00 88.75 615 ILE A C 1
ATOM 4870 O O . ILE A 1 615 ? 17.160 30.618 -8.369 1.00 88.75 615 ILE A O 1
ATOM 4874 N N . GLU A 1 616 ? 17.936 30.485 -6.256 1.00 89.50 616 GLU A N 1
ATOM 4875 C CA . GLU A 1 616 ? 19.343 30.799 -6.545 1.00 89.50 616 GLU A CA 1
ATOM 4876 C C . GLU A 1 616 ? 19.950 29.821 -7.558 1.00 89.50 616 GLU A C 1
ATOM 4878 O O . GLU A 1 616 ? 20.596 30.240 -8.515 1.00 89.50 616 GLU A O 1
ATOM 4883 N N . PHE A 1 617 ? 19.694 28.525 -7.379 1.00 88.19 617 PHE A N 1
ATOM 4884 C CA . PHE A 1 617 ? 20.195 27.457 -8.248 1.00 88.19 617 PHE A CA 1
ATOM 4885 C C . PHE A 1 617 ? 19.236 27.130 -9.399 1.00 88.19 617 PHE A C 1
ATOM 4887 O O . PHE A 1 617 ? 19.500 26.216 -10.174 1.00 88.19 617 PHE A O 1
ATOM 4894 N N . ASN A 1 618 ? 18.118 27.856 -9.507 1.00 88.94 618 ASN A N 1
ATOM 4895 C CA . ASN A 1 618 ? 17.057 27.633 -10.488 1.00 88.94 618 ASN A CA 1
ATOM 4896 C C . ASN A 1 618 ? 16.560 26.167 -10.544 1.00 88.94 618 ASN A C 1
ATOM 4898 O O . ASN A 1 618 ? 16.149 25.671 -11.598 1.00 88.94 618 ASN A O 1
ATOM 4902 N N . LEU A 1 619 ? 16.564 25.493 -9.387 1.00 88.62 619 LEU A N 1
ATOM 4903 C CA . LEU A 1 619 ? 15.914 24.203 -9.182 1.00 88.62 619 LEU A CA 1
ATOM 4904 C C . LEU A 1 619 ? 14.403 24.429 -9.100 1.00 88.62 619 LEU A C 1
ATOM 4906 O O . LEU A 1 619 ? 13.918 25.208 -8.276 1.00 88.62 619 LEU A O 1
ATOM 4910 N N . LYS A 1 620 ? 13.645 23.734 -9.945 1.00 86.62 620 LYS A N 1
ATOM 4911 C CA . LYS A 1 620 ? 12.182 23.796 -9.939 1.00 86.62 620 LYS A CA 1
ATOM 4912 C C . LYS A 1 620 ? 11.587 22.630 -9.176 1.00 86.62 620 LYS A C 1
ATOM 4914 O O . LYS A 1 620 ? 11.986 21.482 -9.375 1.00 86.62 620 LYS A O 1
ATOM 4919 N N . LEU A 1 621 ? 10.599 22.933 -8.344 1.00 81.62 621 LEU A N 1
ATOM 4920 C CA . LEU A 1 621 ? 9.876 21.978 -7.510 1.00 81.62 621 LEU A CA 1
ATOM 4921 C C . LEU A 1 621 ? 8.408 21.920 -7.930 1.00 81.62 621 LEU A C 1
ATOM 4923 O O . LEU A 1 621 ? 7.877 22.861 -8.516 1.00 81.62 621 LEU A O 1
ATOM 4927 N N . THR A 1 622 ? 7.722 20.837 -7.586 1.00 69.62 622 THR A N 1
ATOM 4928 C CA . THR A 1 622 ? 6.265 20.779 -7.631 1.00 69.62 622 THR A CA 1
ATOM 4929 C C . THR A 1 622 ? 5.694 20.646 -6.229 1.00 69.62 622 THR A C 1
ATOM 4931 O O . THR A 1 622 ? 6.063 19.759 -5.468 1.00 69.62 622 THR A O 1
ATOM 4934 N N . PHE A 1 623 ? 4.814 21.582 -5.881 1.00 65.44 623 PHE A N 1
ATOM 4935 C CA . PHE A 1 623 ? 4.144 21.674 -4.588 1.00 65.44 623 PHE A CA 1
ATOM 4936 C C . PHE A 1 623 ? 2.758 22.306 -4.760 1.00 65.44 623 PHE A C 1
ATOM 4938 O O . PHE A 1 623 ? 2.430 22.824 -5.830 1.00 65.44 623 PHE A O 1
ATOM 4945 N N . PHE A 1 624 ? 1.950 22.241 -3.702 1.00 60.91 624 PHE A N 1
ATOM 4946 C CA . PHE A 1 624 ? 0.598 22.791 -3.660 1.00 60.91 624 PHE A CA 1
ATOM 4947 C C . PHE A 1 624 ? 0.588 24.310 -3.881 1.00 60.91 624 PHE A C 1
ATOM 4949 O O . PHE A 1 624 ? 1.215 25.052 -3.128 1.00 60.91 624 PHE A O 1
ATOM 4956 N N . ASP A 1 625 ? -0.151 24.793 -4.875 1.00 58.97 625 ASP A N 1
ATOM 4957 C CA . ASP A 1 625 ? -0.320 26.225 -5.130 1.00 58.97 625 ASP A CA 1
ATOM 4958 C C . ASP A 1 625 ? -1.768 26.639 -4.846 1.00 58.97 625 ASP A C 1
ATOM 4960 O O . ASP A 1 625 ? -2.662 26.320 -5.627 1.00 58.97 625 ASP A O 1
ATOM 4964 N N . PRO A 1 626 ? -2.039 27.398 -3.775 1.00 56.75 626 PRO A N 1
ATOM 4965 C CA . PRO A 1 626 ? -3.404 27.730 -3.377 1.00 56.75 626 PRO A CA 1
ATOM 4966 C C . PRO A 1 626 ? -4.131 28.702 -4.329 1.00 56.75 626 PRO A C 1
ATOM 4968 O O . PRO A 1 626 ? -5.307 28.974 -4.109 1.00 56.75 626 PRO A O 1
ATOM 4971 N N . ARG A 1 627 ? -3.483 29.236 -5.381 1.00 56.00 627 ARG A N 1
ATOM 4972 C CA . ARG A 1 627 ? -4.180 29.964 -6.471 1.00 56.00 627 ARG A CA 1
ATOM 4973 C C . ARG A 1 627 ? -4.771 29.036 -7.525 1.00 56.00 627 ARG A C 1
ATOM 4975 O O . ARG A 1 627 ? -5.536 29.490 -8.371 1.00 56.00 627 ARG A O 1
ATOM 4982 N N . ILE A 1 628 ? -4.364 27.775 -7.522 1.00 61.31 628 ILE A N 1
ATOM 4983 C CA . ILE A 1 628 ? -4.810 26.782 -8.485 1.00 61.31 628 ILE A CA 1
ATOM 4984 C C . ILE A 1 628 ? -5.960 26.006 -7.862 1.00 61.31 628 ILE A C 1
ATOM 4986 O O . ILE A 1 628 ? -5.900 25.579 -6.707 1.00 61.31 628 ILE A O 1
ATOM 4990 N N . GLU A 1 629 ? -7.008 25.805 -8.652 1.00 64.06 629 GLU A N 1
ATOM 4991 C CA . GLU A 1 629 ? -8.130 24.970 -8.257 1.00 64.06 629 GLU A CA 1
ATOM 4992 C C . GLU A 1 629 ? -7.642 23.562 -7.888 1.00 64.06 629 GLU A C 1
ATOM 4994 O O . GLU A 1 629 ? -6.860 22.934 -8.609 1.00 64.06 629 GLU A O 1
ATOM 4999 N N . SER A 1 630 ? -8.053 23.113 -6.705 1.00 69.12 630 SER A N 1
ATOM 5000 C CA . SER A 1 630 ? -7.672 21.819 -6.145 1.00 69.12 630 SER A CA 1
ATOM 5001 C C . SER A 1 630 ? -8.843 20.869 -6.278 1.00 69.12 630 SER A C 1
ATOM 5003 O O . SER A 1 630 ? -9.982 21.248 -6.022 1.00 69.12 630 SER A O 1
ATOM 5005 N N . GLU A 1 631 ? -8.559 19.633 -6.650 1.00 74.56 631 GLU A N 1
ATOM 5006 C CA . GLU A 1 631 ? -9.561 18.602 -6.859 1.00 74.56 631 GLU A CA 1
ATOM 5007 C C . GLU A 1 631 ? -9.402 17.529 -5.784 1.00 74.56 631 GLU A C 1
ATOM 5009 O O . GLU A 1 631 ? -8.300 17.035 -5.552 1.00 74.56 631 GLU A O 1
ATOM 5014 N N . ILE A 1 632 ? -10.498 17.163 -5.120 1.00 74.06 632 ILE A N 1
ATOM 5015 C CA . ILE A 1 632 ? -10.535 15.990 -4.248 1.00 74.06 632 ILE A CA 1
ATOM 5016 C C . ILE A 1 632 ? -11.176 14.855 -5.030 1.00 74.06 632 ILE A C 1
ATOM 5018 O O . ILE A 1 632 ? -12.355 14.909 -5.372 1.00 74.06 632 ILE A O 1
ATOM 5022 N N . VAL A 1 633 ? -10.388 13.820 -5.286 1.00 80.62 633 VAL A N 1
ATOM 5023 C CA . VAL A 1 633 ? -10.831 12.580 -5.908 1.00 80.62 633 VAL A CA 1
ATOM 5024 C C . VAL A 1 633 ? -11.032 11.560 -4.806 1.00 80.62 633 VAL A C 1
ATOM 5026 O O . VAL A 1 633 ? -10.091 11.202 -4.105 1.00 80.62 633 VAL A O 1
ATOM 5029 N N . VAL A 1 634 ? -12.260 11.098 -4.640 1.00 81.06 634 VAL A N 1
ATOM 5030 C CA . VAL A 1 634 ? -12.616 10.066 -3.666 1.00 81.06 634 VAL A CA 1
ATOM 5031 C C . VAL A 1 634 ? -13.097 8.825 -4.387 1.00 81.06 634 VAL A C 1
ATOM 5033 O O . VAL A 1 634 ? -13.595 8.907 -5.507 1.00 81.06 634 VAL A O 1
ATOM 5036 N N . ASP A 1 635 ? -12.923 7.686 -3.737 1.00 81.88 635 ASP A N 1
ATOM 5037 C CA . ASP A 1 635 ? -13.358 6.394 -4.237 1.00 81.88 635 ASP A CA 1
ATOM 5038 C C . ASP A 1 635 ? -13.797 5.516 -3.064 1.00 81.88 635 ASP A C 1
ATOM 5040 O O . ASP A 1 635 ? -13.170 5.516 -1.997 1.00 81.88 635 ASP A O 1
ATOM 5044 N N . ALA A 1 636 ? -14.878 4.765 -3.243 1.00 78.81 636 ALA A N 1
ATOM 5045 C CA . ALA A 1 636 ? -15.385 3.836 -2.249 1.00 78.81 636 ALA A CA 1
ATOM 5046 C C . ALA A 1 636 ? -15.381 2.410 -2.801 1.00 78.81 636 ALA A C 1
ATOM 5048 O O . ALA A 1 636 ? -16.142 2.038 -3.690 1.00 78.81 636 ALA A O 1
ATOM 5049 N N . SER A 1 637 ? -14.567 1.551 -2.201 1.00 79.62 637 SER A N 1
ATOM 5050 C CA . SER A 1 637 ? -14.585 0.118 -2.480 1.00 79.62 637 SER A CA 1
ATOM 5051 C C . SER A 1 637 ? -15.538 -0.621 -1.527 1.00 79.62 637 SER A C 1
ATOM 5053 O O . SER A 1 637 ? -15.932 -0.091 -0.482 1.00 79.62 637 SER A O 1
ATOM 5055 N N . PRO A 1 638 ? -15.853 -1.901 -1.793 1.00 69.25 638 PRO A N 1
ATOM 5056 C CA . PRO A 1 638 ? -16.616 -2.734 -0.862 1.00 69.25 638 PRO A CA 1
ATOM 5057 C C . PRO A 1 638 ? -15.962 -2.905 0.517 1.00 69.25 638 PRO A C 1
ATOM 5059 O O . PRO A 1 638 ? -16.637 -3.317 1.459 1.00 69.25 638 PRO A O 1
ATOM 5062 N N . PHE A 1 639 ? -14.667 -2.601 0.645 1.00 66.06 639 PHE A N 1
ATOM 5063 C CA . PHE A 1 639 ? -13.870 -2.876 1.840 1.00 66.06 639 PHE A CA 1
ATOM 5064 C C . PHE A 1 639 ? -13.289 -1.622 2.499 1.00 66.06 639 PHE A C 1
ATOM 5066 O O . PHE A 1 639 ? -12.897 -1.684 3.663 1.00 66.06 639 PHE A O 1
ATOM 5073 N N . GLY A 1 640 ? -13.252 -0.486 1.805 1.00 65.19 640 GLY A N 1
ATOM 5074 C CA . GLY A 1 640 ? -12.541 0.712 2.246 1.00 65.19 640 GLY A CA 1
ATOM 5075 C C . GLY A 1 640 ? -12.780 1.920 1.349 1.00 65.19 640 GLY A C 1
ATOM 5076 O O . GLY A 1 640 ? -13.207 1.778 0.208 1.00 65.19 640 GLY A O 1
ATOM 5077 N N . LEU A 1 641 ? -12.487 3.095 1.882 1.00 82.94 641 LEU A N 1
ATOM 5078 C CA . LEU A 1 641 ? -12.588 4.401 1.248 1.00 82.94 641 LEU A CA 1
ATOM 5079 C C . LEU A 1 641 ? -11.181 4.899 0.920 1.00 82.94 641 LEU A C 1
ATOM 5081 O O . LEU A 1 641 ? -10.255 4.719 1.716 1.00 82.94 641 LEU A O 1
ATOM 5085 N N . GLY A 1 642 ? -11.040 5.555 -0.220 1.00 71.31 642 GLY A N 1
ATOM 5086 C CA . GLY A 1 642 ? -9.855 6.285 -0.638 1.00 71.31 642 GLY A CA 1
ATOM 5087 C C . GLY A 1 642 ? -10.220 7.727 -0.969 1.00 71.31 642 GLY A C 1
ATOM 5088 O O . GLY A 1 642 ? -11.309 8.016 -1.451 1.00 71.31 642 GLY A O 1
ATOM 5089 N N . ALA A 1 643 ? -9.308 8.644 -0.691 1.00 81.69 643 ALA A N 1
ATOM 5090 C CA . ALA A 1 643 ? -9.427 10.050 -1.027 1.00 81.69 643 ALA A CA 1
ATOM 5091 C C . ALA A 1 643 ? -8.049 10.596 -1.394 1.00 81.69 643 ALA A C 1
ATOM 5093 O O . ALA A 1 643 ? -7.049 10.252 -0.767 1.00 81.69 643 ALA A O 1
ATOM 5094 N N . VAL A 1 644 ? -7.993 11.458 -2.399 1.00 75.06 644 VAL A N 1
ATOM 5095 C CA . VAL A 1 644 ? -6.776 12.083 -2.905 1.00 75.06 644 VAL A CA 1
ATOM 5096 C C . VAL A 1 644 ? -7.073 13.546 -3.167 1.00 75.06 644 VAL A C 1
ATOM 5098 O O . VAL A 1 644 ? -7.924 13.862 -3.990 1.00 75.06 644 VAL A O 1
ATOM 5101 N N . LEU A 1 645 ? -6.360 14.446 -2.503 1.00 72.75 645 LEU A N 1
ATOM 5102 C CA . LEU A 1 645 ? -6.317 15.847 -2.909 1.00 72.75 645 LEU A CA 1
ATOM 5103 C C . LEU A 1 645 ? -5.266 15.971 -4.012 1.00 72.75 645 LEU A C 1
ATOM 5105 O O . LEU A 1 645 ? -4.130 15.553 -3.803 1.00 72.75 645 LEU A O 1
ATOM 5109 N N . GLN A 1 646 ? -5.610 16.537 -5.164 1.00 65.31 646 GLN A N 1
ATOM 5110 C CA . GLN A 1 646 ? -4.714 16.716 -6.305 1.00 65.31 646 GLN A CA 1
ATOM 5111 C C . GLN A 1 646 ? -4.841 18.109 -6.942 1.00 65.31 646 GLN A C 1
ATOM 5113 O O . GLN A 1 646 ? -5.869 18.770 -6.841 1.00 65.31 646 GLN A O 1
ATOM 5118 N N . GLN A 1 647 ? -3.786 18.563 -7.622 1.00 65.50 647 GLN A N 1
ATOM 5119 C CA . GLN A 1 647 ? -3.768 19.794 -8.420 1.00 65.50 647 GLN A CA 1
ATOM 5120 C C . GLN A 1 647 ? -3.118 19.528 -9.772 1.00 65.50 647 GLN A C 1
ATOM 5122 O O . GLN A 1 647 ? -2.066 18.894 -9.848 1.00 65.50 647 GLN A O 1
ATOM 5127 N N . ARG A 1 648 ? -3.732 20.015 -10.861 1.00 66.00 648 ARG A N 1
ATOM 5128 C CA . ARG A 1 648 ? -3.255 19.781 -12.243 1.00 66.00 648 ARG A CA 1
ATOM 5129 C C . ARG A 1 648 ? -3.003 18.288 -12.547 1.00 66.00 648 ARG A C 1
ATOM 5131 O O . ARG A 1 648 ? -2.056 17.943 -13.253 1.00 66.00 648 ARG A O 1
ATOM 5138 N N . GLY A 1 649 ? -3.817 17.398 -11.972 1.00 55.19 649 GLY A N 1
ATOM 5139 C CA . GLY A 1 649 ? -3.667 15.942 -12.099 1.00 55.19 649 GLY A CA 1
ATOM 5140 C C . GLY A 1 649 ? -2.451 15.344 -11.374 1.00 55.19 649 GLY A C 1
ATOM 5141 O O . GLY A 1 649 ? -2.080 14.205 -11.660 1.00 55.19 649 GLY A O 1
ATOM 5142 N N . LYS A 1 650 ? -1.807 16.096 -10.468 1.00 51.28 650 LYS A N 1
ATOM 5143 C CA . LYS A 1 650 ? -0.773 15.597 -9.554 1.00 51.28 650 LYS A CA 1
ATOM 5144 C C . LYS A 1 650 ? -1.332 15.467 -8.130 1.00 51.28 650 LYS A C 1
ATOM 5146 O O . LYS A 1 650 ? -1.828 16.464 -7.603 1.00 51.28 650 LYS A O 1
ATOM 5151 N N . PRO A 1 651 ? -1.234 14.290 -7.493 1.00 52.34 651 PRO A N 1
ATOM 5152 C CA . PRO A 1 651 ? -1.682 14.098 -6.119 1.00 52.34 651 PRO A CA 1
ATOM 5153 C C . PRO A 1 651 ? -0.794 14.854 -5.119 1.00 52.34 651 PRO A C 1
ATOM 5155 O O . PRO A 1 651 ? 0.424 14.875 -5.259 1.00 52.34 651 PRO A O 1
ATOM 5158 N N . ILE A 1 652 ? -1.424 15.467 -4.120 1.00 57.38 652 ILE A N 1
ATOM 5159 C CA . ILE A 1 652 ? -0.818 16.270 -3.046 1.00 57.38 652 ILE A CA 1
ATOM 5160 C C . ILE A 1 652 ? -0.850 15.500 -1.728 1.00 57.38 652 ILE A C 1
ATOM 5162 O O . ILE A 1 652 ? 0.151 15.426 -1.027 1.00 57.38 652 ILE A O 1
ATOM 5166 N N . THR A 1 653 ? -2.005 14.933 -1.377 1.00 56.25 653 THR A N 1
ATOM 5167 C CA . THR A 1 653 ? -2.169 14.128 -0.163 1.00 56.25 653 THR A CA 1
ATOM 5168 C C . THR A 1 653 ? -3.216 13.045 -0.377 1.00 56.25 653 THR A C 1
ATOM 5170 O O . THR A 1 653 ? -4.128 13.201 -1.191 1.00 56.25 653 THR A O 1
ATOM 5173 N N . PHE A 1 654 ? -3.067 11.942 0.348 1.00 64.00 654 PHE A N 1
ATOM 5174 C CA . PHE A 1 654 ? -3.925 10.768 0.276 1.00 64.00 654 PHE A CA 1
ATOM 5175 C C . PHE A 1 654 ? -4.520 10.496 1.660 1.00 64.00 654 PHE A C 1
ATOM 5177 O O . PHE A 1 654 ? -3.820 10.565 2.668 1.00 64.00 654 PHE A O 1
ATOM 5184 N N . ALA A 1 655 ? -5.791 10.120 1.712 1.00 56.97 655 ALA A N 1
ATOM 5185 C CA . ALA A 1 655 ? -6.436 9.574 2.896 1.00 56.97 655 ALA A CA 1
ATOM 5186 C C . ALA A 1 655 ? -7.101 8.246 2.533 1.00 56.97 655 ALA A C 1
ATOM 5188 O O . ALA A 1 655 ? -7.682 8.097 1.461 1.00 56.97 655 ALA A O 1
ATOM 5189 N N . SER A 1 656 ? -7.007 7.258 3.417 1.00 70.81 656 SER A N 1
ATOM 5190 C CA . SER A 1 656 ? -7.677 5.972 3.225 1.00 70.81 656 SER A CA 1
ATOM 5191 C C . SER A 1 656 ? -8.149 5.393 4.552 1.00 70.81 656 SER A C 1
ATOM 5193 O O . SER A 1 656 ? -7.525 5.588 5.599 1.00 70.81 656 SER A O 1
ATOM 5195 N N . SER A 1 657 ? -9.291 4.711 4.525 1.00 66.19 657 SER A N 1
ATOM 5196 C CA . SER A 1 657 ? -9.877 4.095 5.712 1.00 66.19 657 SER A CA 1
ATOM 5197 C C . SER A 1 657 ? -10.657 2.847 5.349 1.00 66.19 657 SER A C 1
ATOM 5199 O O . SER A 1 657 ? -11.432 2.834 4.400 1.00 66.19 657 SER A O 1
ATOM 5201 N N . THR A 1 658 ? -10.480 1.786 6.126 1.00 76.31 658 THR A N 1
ATOM 5202 C CA . THR A 1 658 ? -11.228 0.543 5.956 1.00 76.31 658 THR A CA 1
ATOM 5203 C C . THR A 1 658 ? -12.674 0.725 6.419 1.00 76.31 658 THR A C 1
ATOM 5205 O O . THR A 1 658 ? -12.925 1.238 7.510 1.00 76.31 658 THR A O 1
ATOM 5208 N N . LEU A 1 659 ? -13.636 0.262 5.619 1.00 65.06 659 LEU A N 1
ATOM 5209 C CA . LEU A 1 659 ? -15.047 0.265 5.992 1.00 65.06 659 LEU A CA 1
ATOM 5210 C C . LEU A 1 659 ? -15.283 -0.750 7.113 1.00 65.06 659 LEU A C 1
ATOM 5212 O O . LEU A 1 659 ? -14.896 -1.920 6.989 1.00 65.06 659 LEU A O 1
ATOM 5216 N N . THR A 1 660 ? -15.959 -0.324 8.183 1.00 66.25 660 THR A N 1
ATOM 52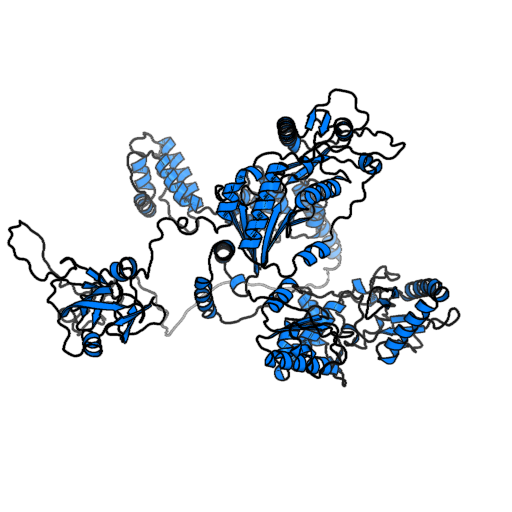17 C CA . THR A 1 660 ? -16.431 -1.240 9.234 1.00 66.25 660 THR A CA 1
ATOM 5218 C C . THR A 1 660 ? -17.422 -2.253 8.647 1.00 66.25 660 THR A C 1
ATOM 5220 O O . THR A 1 660 ? -18.083 -1.943 7.654 1.00 66.25 660 THR A O 1
ATOM 5223 N N . PRO A 1 661 ? -17.600 -3.444 9.248 1.00 67.06 661 PRO A N 1
ATOM 5224 C CA . PRO A 1 661 ? -18.505 -4.473 8.723 1.00 67.06 661 PRO A CA 1
ATOM 5225 C C . PRO A 1 661 ? -19.926 -3.974 8.407 1.00 67.06 661 PRO A C 1
ATOM 5227 O O . PRO A 1 661 ? -20.544 -4.451 7.463 1.00 67.06 661 PRO A O 1
ATOM 5230 N N . LYS A 1 662 ? -20.419 -2.969 9.143 1.00 60.56 662 LYS A N 1
ATOM 5231 C CA . LYS A 1 662 ? -21.726 -2.335 8.909 1.00 60.56 662 LYS A CA 1
ATOM 5232 C C . LYS A 1 662 ? -21.692 -1.349 7.743 1.00 60.56 662 LYS A C 1
ATOM 5234 O O . LYS A 1 662 ? -22.547 -1.421 6.870 1.00 60.56 662 LYS A O 1
ATOM 5239 N N . GLN A 1 663 ? -20.660 -0.511 7.654 1.00 63.16 663 GLN A N 1
ATOM 5240 C CA . GLN A 1 663 ? -20.481 0.389 6.509 1.00 63.16 663 GLN A CA 1
ATOM 5241 C C . GLN A 1 663 ? -20.206 -0.373 5.200 1.00 63.16 663 GLN A C 1
ATOM 5243 O O . GLN A 1 663 ? -20.539 0.103 4.119 1.00 63.16 663 GLN A O 1
ATOM 5248 N N . ARG A 1 664 ? -19.662 -1.597 5.265 1.00 75.50 664 ARG A N 1
ATOM 5249 C CA . ARG A 1 664 ? -19.561 -2.495 4.098 1.00 75.50 664 ARG A CA 1
ATOM 5250 C C . ARG A 1 664 ? -20.923 -2.941 3.569 1.00 75.50 664 ARG A C 1
ATOM 5252 O O . ARG A 1 664 ? -21.011 -3.309 2.400 1.00 75.50 664 ARG A O 1
ATOM 5259 N N . ASN A 1 665 ? -21.974 -2.855 4.378 1.00 73.56 665 ASN A N 1
ATOM 5260 C CA . ASN A 1 665 ? -23.344 -3.155 3.970 1.00 73.56 665 ASN A CA 1
ATOM 5261 C C . ASN A 1 665 ? -24.106 -1.916 3.488 1.00 73.56 665 ASN A C 1
ATOM 5263 O O . ASN A 1 665 ? -25.223 -2.060 2.999 1.00 73.56 665 ASN A O 1
ATOM 5267 N N . TYR A 1 666 ? -23.509 -0.721 3.576 1.00 72.38 666 TYR A N 1
ATOM 5268 C CA . TYR A 1 666 ? -24.089 0.485 2.991 1.00 72.38 666 TYR A CA 1
ATOM 5269 C C . TYR A 1 666 ? -24.257 0.301 1.483 1.00 72.38 666 TYR A C 1
ATOM 5271 O O . TYR A 1 666 ? -23.437 -0.355 0.813 1.00 72.38 666 TYR A O 1
ATOM 5279 N N . ALA A 1 667 ? -25.324 0.879 0.939 1.00 69.06 667 ALA A N 1
ATOM 5280 C CA . ALA A 1 667 ? -25.525 0.914 -0.497 1.00 69.06 667 ALA A CA 1
ATOM 5281 C C . ALA A 1 667 ? -24.332 1.617 -1.155 1.00 69.06 667 ALA A C 1
ATOM 5283 O O . ALA A 1 667 ? -23.686 2.473 -0.551 1.00 69.06 667 ALA A O 1
ATOM 5284 N N . HIS A 1 668 ? -24.018 1.274 -2.405 1.00 63.50 668 HIS A N 1
ATOM 5285 C CA . HIS A 1 668 ? -22.830 1.830 -3.065 1.00 63.50 668 HIS A CA 1
ATOM 5286 C C . HIS A 1 668 ? -22.834 3.367 -3.049 1.00 63.50 668 HIS A C 1
ATOM 5288 O O . HIS A 1 668 ? -21.805 3.971 -2.796 1.00 63.50 668 HIS A O 1
ATOM 5294 N N . ILE A 1 669 ? -24.005 3.996 -3.193 1.00 66.88 669 ILE A N 1
ATOM 5295 C CA . ILE A 1 669 ? -24.145 5.457 -3.138 1.00 66.88 669 ILE A CA 1
ATOM 5296 C C . ILE A 1 669 ? -23.878 6.050 -1.750 1.00 66.88 669 ILE A C 1
ATOM 5298 O O . ILE A 1 669 ? -23.321 7.135 -1.638 1.00 66.88 669 ILE A O 1
ATOM 5302 N N . GLU A 1 670 ? -24.232 5.331 -0.690 1.00 68.69 670 GLU A N 1
ATOM 5303 C CA . GLU A 1 670 ? -23.948 5.732 0.687 1.00 68.69 670 GLU A CA 1
ATOM 5304 C C . GLU A 1 670 ? -22.463 5.555 0.999 1.00 68.69 670 GLU A C 1
ATOM 5306 O O . GLU A 1 670 ? -21.906 6.345 1.752 1.00 68.69 670 GLU A O 1
ATOM 5311 N N . LYS A 1 671 ? -21.799 4.568 0.383 1.00 76.31 671 LYS A N 1
ATOM 5312 C CA . LYS A 1 671 ? -20.342 4.395 0.457 1.00 76.31 671 LYS A CA 1
ATOM 5313 C C . LYS A 1 671 ? -19.595 5.479 -0.306 1.00 76.31 671 LYS A C 1
ATOM 5315 O O . LYS A 1 671 ? -18.629 6.000 0.231 1.00 76.31 671 LYS A O 1
ATOM 5320 N N . GLU A 1 672 ? -20.049 5.848 -1.503 1.00 77.81 672 GLU A N 1
ATOM 5321 C CA . GLU A 1 672 ? -19.486 6.973 -2.262 1.00 77.81 672 GLU A CA 1
ATOM 5322 C C . GLU A 1 672 ? -19.686 8.289 -1.513 1.00 77.81 672 GLU A C 1
ATOM 5324 O O . GLU A 1 672 ? -18.745 9.056 -1.336 1.00 77.81 672 GLU A O 1
ATOM 5329 N N . LEU A 1 673 ? -20.888 8.534 -0.981 1.00 79.75 673 LEU A N 1
ATOM 5330 C CA . LEU A 1 673 ? -21.140 9.704 -0.145 1.00 79.75 673 LEU A CA 1
ATOM 5331 C C . LEU A 1 673 ? -20.272 9.673 1.115 1.00 79.75 673 LEU A C 1
ATOM 5333 O O . LEU A 1 673 ? -19.731 10.700 1.509 1.00 79.75 673 LEU A O 1
ATOM 5337 N N . LEU A 1 674 ? -20.084 8.501 1.721 1.00 78.44 674 LEU A N 1
ATOM 5338 C CA . LEU A 1 674 ? -19.172 8.326 2.841 1.00 78.44 674 LEU A CA 1
ATOM 5339 C C . LEU A 1 674 ? -17.713 8.560 2.426 1.00 78.44 674 LEU A C 1
ATOM 5341 O O . LEU A 1 674 ? -16.989 9.133 3.226 1.00 78.44 674 LEU A O 1
ATOM 5345 N N . ALA A 1 675 ? -17.282 8.202 1.210 1.00 79.12 675 ALA A N 1
ATOM 5346 C CA . ALA A 1 675 ? -15.954 8.518 0.673 1.00 79.12 675 ALA A CA 1
ATOM 5347 C C . ALA A 1 675 ? -15.779 10.020 0.440 1.00 79.12 675 ALA A C 1
ATOM 5349 O O . ALA A 1 675 ? -14.743 10.565 0.807 1.00 79.12 675 ALA A O 1
ATOM 5350 N N . VAL A 1 676 ? -16.799 10.706 -0.090 1.00 78.50 676 VAL A N 1
ATOM 5351 C CA . VAL A 1 676 ? -16.825 12.172 -0.232 1.00 78.50 676 VAL A CA 1
ATOM 5352 C C . VAL A 1 676 ? -16.723 12.820 1.143 1.00 78.50 676 VAL A C 1
ATOM 5354 O O . VAL A 1 676 ? -15.798 13.588 1.394 1.00 78.50 676 VAL A O 1
ATOM 5357 N N . VAL A 1 677 ? -17.618 12.467 2.068 1.00 78.25 677 VAL A N 1
ATOM 5358 C CA . VAL A 1 677 ? -17.617 12.993 3.437 1.00 78.25 677 VAL A CA 1
ATOM 5359 C C . VAL A 1 677 ? -16.291 12.687 4.122 1.00 78.25 677 VAL A C 1
ATOM 5361 O O . VAL A 1 677 ? -15.734 13.577 4.745 1.00 78.25 677 VAL A O 1
ATOM 5364 N N . TYR A 1 678 ? -15.747 11.480 3.964 1.00 79.44 678 TYR A N 1
ATOM 5365 C CA . TYR A 1 678 ? -14.449 11.071 4.498 1.00 79.44 678 TYR A CA 1
ATOM 5366 C C . TYR A 1 678 ? -13.289 11.873 3.897 1.00 79.44 678 TYR A C 1
ATOM 5368 O O . TYR A 1 678 ? -12.413 12.308 4.640 1.00 79.44 678 TYR A O 1
ATOM 5376 N N . GLY A 1 679 ? -13.290 12.109 2.584 1.00 70.81 679 GLY A N 1
ATOM 5377 C CA . GLY A 1 679 ? -12.293 12.918 1.888 1.00 70.81 679 GLY A CA 1
ATOM 5378 C C . GLY A 1 679 ? -12.312 14.368 2.359 1.00 70.81 679 GLY A C 1
ATOM 5379 O O . GLY A 1 679 ? -11.273 14.897 2.735 1.00 70.81 679 GLY A O 1
ATOM 5380 N N . PHE A 1 680 ? -13.491 14.987 2.458 1.00 70.56 680 PHE A N 1
ATOM 5381 C CA . PHE A 1 680 ? -13.642 16.322 3.047 1.00 70.56 680 PHE A CA 1
ATOM 5382 C C . PHE A 1 680 ? -13.268 16.339 4.540 1.00 70.56 680 PHE A C 1
ATOM 5384 O O . PHE A 1 680 ? -12.591 17.247 5.010 1.00 70.56 680 PHE A O 1
ATOM 5391 N N . TYR A 1 681 ? -13.649 15.309 5.291 1.00 67.00 681 TYR A N 1
ATOM 5392 C CA . TYR A 1 681 ? -13.380 15.181 6.721 1.00 67.00 681 TYR A CA 1
ATOM 5393 C C . TYR A 1 681 ? -11.885 15.014 7.032 1.00 67.00 681 TYR A C 1
ATOM 5395 O O . TYR A 1 681 ? -11.385 15.660 7.943 1.00 67.00 681 TYR A O 1
ATOM 5403 N N . LYS A 1 682 ? -11.152 14.184 6.279 1.00 64.00 682 LYS A N 1
ATOM 5404 C CA . LYS A 1 682 ? -9.721 13.924 6.510 1.00 64.00 682 LYS A CA 1
ATOM 5405 C C . LYS A 1 682 ? -8.781 14.901 5.828 1.00 64.00 682 LYS A C 1
ATOM 5407 O O . LYS A 1 682 ? -7.662 15.060 6.304 1.00 64.00 682 LYS A O 1
ATOM 5412 N N . LEU A 1 683 ? -9.206 15.513 4.726 1.00 64.25 683 LEU A N 1
ATOM 5413 C CA . LEU A 1 683 ? -8.358 16.412 3.947 1.00 64.25 683 LEU A CA 1
ATOM 5414 C C . LEU A 1 683 ? -8.699 17.896 4.185 1.00 64.25 683 LEU A C 1
ATOM 5416 O O . LEU A 1 683 ? -7.933 18.739 3.722 1.00 64.25 683 LEU A O 1
ATOM 5420 N N . ILE A 1 684 ? -9.808 18.229 4.885 1.00 60.75 684 ILE A N 1
ATOM 5421 C CA . ILE A 1 684 ? -10.287 19.623 5.055 1.00 60.75 684 ILE A CA 1
ATOM 5422 C C . ILE A 1 684 ? -10.750 20.030 6.490 1.00 60.75 684 ILE A C 1
ATOM 5424 O O . ILE A 1 684 ? -10.522 21.186 6.843 1.00 60.75 684 ILE A O 1
ATOM 5428 N N . LEU A 1 685 ? -11.394 19.183 7.324 1.00 48.47 685 LEU A N 1
ATOM 5429 C CA . LEU A 1 685 ? -12.132 19.610 8.556 1.00 48.47 685 LEU A CA 1
ATOM 5430 C C . LEU A 1 685 ? -11.523 19.173 9.924 1.00 48.47 685 LEU A C 1
ATOM 5432 O O . LEU A 1 685 ? -10.851 18.152 10.004 1.00 48.47 685 LEU A O 1
ATOM 5436 N N . ASP A 1 686 ? -11.814 19.934 11.000 1.00 47.19 686 ASP A N 1
ATOM 5437 C CA . ASP A 1 686 ? -11.288 19.805 12.390 1.00 47.19 686 ASP A CA 1
ATOM 5438 C C . ASP A 1 686 ? -12.212 19.002 13.366 1.00 47.19 686 ASP A C 1
ATOM 5440 O O . ASP A 1 686 ? -13.392 18.770 13.081 1.00 47.19 686 ASP A O 1
ATOM 5444 N N . ASP A 1 687 ? -11.684 18.573 14.523 1.00 40.78 687 ASP A N 1
ATOM 5445 C CA . ASP A 1 687 ? -12.072 17.385 15.328 1.00 40.78 687 ASP A CA 1
ATOM 5446 C C . ASP A 1 687 ? -13.481 17.314 15.986 1.00 40.78 687 ASP A C 1
ATOM 5448 O O . ASP A 1 687 ? -13.937 16.219 16.331 1.00 40.78 687 ASP A O 1
ATOM 5452 N N . ASP A 1 688 ? -14.227 18.410 16.163 1.00 40.19 688 ASP A N 1
ATOM 5453 C CA . ASP A 1 688 ? -15.445 18.418 17.012 1.00 40.19 688 ASP A CA 1
ATOM 5454 C C . ASP A 1 688 ? -16.690 17.737 16.387 1.00 40.19 688 ASP A C 1
ATOM 5456 O O . ASP A 1 688 ? -17.525 17.164 17.095 1.00 40.19 688 ASP A O 1
ATOM 5460 N N . LEU A 1 689 ? -16.819 17.710 15.054 1.00 43.72 689 LEU A N 1
ATOM 5461 C CA . LEU A 1 689 ? -17.950 17.064 14.350 1.00 43.72 689 LEU A CA 1
ATOM 5462 C C . LEU A 1 689 ? -17.885 15.519 14.405 1.00 43.72 689 LEU A C 1
ATOM 5464 O O . LEU A 1 689 ? -18.887 14.816 14.246 1.00 43.72 689 LEU A O 1
ATOM 5468 N N . ASN A 1 690 ? -16.692 14.993 14.684 1.00 45.12 690 ASN A N 1
ATOM 5469 C CA . ASN A 1 690 ? -16.335 13.576 14.736 1.00 45.12 690 ASN A CA 1
ATOM 5470 C C . ASN A 1 690 ? -17.066 12.819 15.862 1.00 45.12 690 ASN A C 1
ATOM 5472 O O . ASN A 1 690 ? -17.426 11.647 15.732 1.00 45.12 690 ASN A O 1
ATOM 5476 N N . LYS A 1 691 ? -17.324 13.506 16.980 1.00 43.62 691 LYS A N 1
ATOM 5477 C CA . LYS A 1 691 ? -17.914 12.915 18.188 1.00 43.62 691 LYS A CA 1
ATOM 5478 C C . LYS A 1 691 ? -19.419 12.665 18.043 1.00 43.62 691 LYS A C 1
ATOM 5480 O O . LYS A 1 691 ? -19.929 11.664 18.541 1.00 43.62 691 LYS A O 1
ATOM 5485 N N . THR A 1 692 ? -20.104 13.537 17.308 1.00 41.75 692 THR A N 1
ATOM 5486 C CA . THR A 1 692 ? -21.566 13.532 17.143 1.00 41.75 692 THR A CA 1
ATOM 5487 C C . THR A 1 692 ? -22.035 12.472 16.145 1.00 41.75 692 THR A C 1
ATOM 5489 O O . THR A 1 692 ? -23.029 11.790 16.383 1.00 41.75 692 THR A O 1
ATOM 5492 N N . LEU A 1 693 ? -21.294 12.266 15.051 1.00 43.53 693 LEU A N 1
ATOM 5493 C CA . LEU A 1 693 ? -21.624 11.247 14.046 1.00 43.53 693 LEU A CA 1
ATOM 5494 C C . LEU A 1 693 ? -21.409 9.823 14.571 1.00 43.53 693 LEU A C 1
ATOM 5496 O O . LEU A 1 693 ? -22.201 8.936 14.274 1.00 43.53 693 LEU A O 1
ATOM 5500 N N . LYS A 1 694 ? -20.389 9.595 15.403 1.00 44.38 694 LYS A N 1
ATOM 5501 C CA . LYS A 1 694 ? -20.116 8.272 15.988 1.00 44.38 694 LYS A CA 1
ATOM 5502 C C . LYS A 1 694 ? -21.255 7.777 16.887 1.00 44.38 694 LYS A C 1
ATOM 5504 O O . LYS A 1 694 ? -21.647 6.620 16.792 1.00 44.38 694 LYS A O 1
ATOM 5509 N N . GLN A 1 695 ? -21.834 8.679 17.682 1.00 44.97 695 GLN A N 1
ATOM 5510 C CA . GLN A 1 695 ? -22.975 8.382 18.554 1.00 44.97 695 GLN A CA 1
ATOM 5511 C C . GLN A 1 695 ? -24.265 8.084 17.778 1.00 44.97 695 GLN A C 1
ATOM 5513 O O . GLN A 1 695 ? -25.097 7.323 18.257 1.00 44.97 695 GLN A O 1
ATOM 5518 N N . PHE A 1 696 ? -24.429 8.648 16.579 1.00 38.94 696 PHE A N 1
ATOM 5519 C CA . PHE A 1 696 ? -25.591 8.393 15.727 1.00 38.94 696 PHE A CA 1
ATOM 5520 C C . PHE A 1 696 ? -25.592 6.959 15.167 1.00 38.94 696 PHE A C 1
ATOM 5522 O O . PHE A 1 696 ? -26.620 6.288 15.184 1.00 38.94 696 PHE A O 1
ATOM 5529 N N . TRP A 1 697 ? -24.430 6.450 14.745 1.00 40.97 697 TRP A N 1
ATOM 5530 C CA . TRP A 1 697 ? -24.315 5.138 14.092 1.00 40.97 697 TRP A CA 1
ATOM 5531 C C . TRP A 1 697 ? -24.212 3.944 15.056 1.00 40.97 697 TRP A C 1
ATOM 5533 O O . TRP A 1 697 ? -24.461 2.808 14.653 1.00 40.97 697 TRP A O 1
ATOM 5543 N N . GLU A 1 698 ? -23.882 4.171 16.331 1.00 41.72 698 GLU A N 1
ATOM 5544 C CA . GLU A 1 698 ? -23.867 3.118 17.362 1.00 41.72 698 GLU A CA 1
ATOM 5545 C C . GLU A 1 698 ? -25.283 2.664 17.777 1.00 41.72 698 GLU A C 1
ATOM 5547 O O . GLU A 1 698 ? -25.449 1.558 18.291 1.00 41.72 698 GLU A O 1
ATOM 5552 N N . ILE A 1 699 ? -26.315 3.471 17.500 1.00 38.97 699 ILE A N 1
ATOM 5553 C CA . ILE A 1 699 ? -27.704 3.233 17.930 1.00 38.97 699 ILE A CA 1
ATOM 5554 C C . ILE A 1 699 ? -28.463 2.248 17.008 1.00 38.97 699 ILE A C 1
ATOM 5556 O O . ILE A 1 699 ? -29.413 1.611 17.456 1.00 38.97 699 ILE A O 1
ATOM 5560 N N . GLU A 1 700 ? -28.049 2.052 15.749 1.00 32.59 700 GLU A N 1
ATOM 5561 C CA . GLU A 1 700 ? -28.856 1.345 14.726 1.00 32.59 700 GLU A CA 1
ATOM 5562 C C . GLU A 1 700 ? -28.555 -0.151 14.516 1.00 32.59 700 GLU A C 1
ATOM 5564 O O . GLU A 1 700 ? -29.091 -0.770 13.598 1.00 32.59 700 GLU A O 1
ATOM 5569 N N . SER A 1 701 ? -27.711 -0.786 15.330 1.00 29.11 701 SER A N 1
ATOM 5570 C CA . SER A 1 701 ? -27.169 -2.097 14.944 1.00 29.11 701 SER A CA 1
ATOM 5571 C C . SER A 1 701 ? -27.577 -3.301 15.800 1.00 29.11 701 SER A C 1
ATOM 5573 O O . SER A 1 701 ? -27.316 -3.334 16.998 1.00 29.11 701 SER A O 1
ATOM 5575 N N . VAL A 1 702 ? -28.137 -4.327 15.141 1.00 33.72 702 VAL A N 1
ATOM 5576 C CA . VAL A 1 702 ? -28.417 -5.679 15.667 1.00 33.72 702 VAL A CA 1
ATOM 5577 C C . VAL A 1 702 ? -27.708 -6.713 14.774 1.00 33.72 702 VAL A C 1
ATOM 5579 O O . VAL A 1 702 ? -27.773 -6.609 13.550 1.00 33.72 702 VAL A O 1
ATOM 5582 N N . ASP A 1 703 ? -27.008 -7.684 15.373 1.00 32.25 703 ASP A N 1
ATOM 5583 C CA . ASP A 1 703 ? -26.093 -8.613 14.683 1.00 32.25 703 ASP A CA 1
ATOM 5584 C C . ASP A 1 703 ? -26.777 -9.867 14.099 1.00 32.25 703 ASP A C 1
ATOM 5586 O O . ASP A 1 703 ? -27.472 -10.587 14.814 1.00 32.25 703 ASP A O 1
ATOM 5590 N N . VAL A 1 704 ? -26.475 -10.201 12.832 1.00 28.61 704 VAL A N 1
ATOM 5591 C CA . VAL A 1 704 ? -26.651 -11.549 12.243 1.00 28.61 704 VAL A CA 1
ATOM 5592 C C . VAL A 1 704 ? -25.501 -11.844 11.258 1.00 28.61 704 VAL A C 1
ATOM 5594 O O . VAL A 1 704 ? -25.218 -11.036 10.376 1.00 28.61 704 VAL A O 1
ATOM 5597 N N . LYS A 1 705 ? -24.831 -13.002 11.398 1.00 32.53 705 LYS A N 1
ATOM 5598 C CA . LYS A 1 705 ? -23.754 -13.501 10.508 1.00 32.53 705 LYS A CA 1
ATOM 5599 C C . LYS A 1 705 ? -24.319 -14.417 9.404 1.00 32.53 705 LYS A C 1
ATOM 5601 O O . LYS A 1 705 ? -25.197 -15.224 9.692 1.00 32.53 705 LYS A O 1
ATOM 5606 N N . SER A 1 706 ? -23.766 -14.371 8.184 1.00 26.67 706 SER A N 1
ATOM 5607 C CA . SER A 1 706 ? -24.040 -15.349 7.107 1.00 26.67 706 SER A CA 1
ATOM 5608 C C . SER A 1 706 ? -22.765 -15.742 6.341 1.00 26.67 706 SER A C 1
ATOM 5610 O O . SER A 1 706 ? -21.924 -14.884 6.086 1.00 26.67 706 SER A O 1
ATOM 5612 N N . THR A 1 707 ? -22.653 -17.023 5.982 1.00 34.16 707 THR A N 1
ATOM 5613 C CA . THR A 1 707 ? -21.482 -17.761 5.454 1.00 34.16 707 THR A CA 1
ATOM 5614 C C . THR A 1 707 ? -21.663 -18.180 3.983 1.00 34.16 707 THR A C 1
ATOM 5616 O O . THR A 1 707 ? -22.741 -18.671 3.654 1.00 34.16 707 THR A O 1
ATOM 5619 N N . VAL A 1 708 ? -20.629 -18.071 3.125 1.00 35.31 708 VAL A N 1
ATOM 5620 C CA . VAL A 1 708 ? -20.537 -18.732 1.793 1.00 35.31 708 VAL A CA 1
ATOM 5621 C C . VAL A 1 708 ? -19.082 -19.163 1.498 1.00 35.31 708 VAL A C 1
ATOM 5623 O O . VAL A 1 708 ? -18.152 -18.435 1.837 1.00 35.31 708 VAL A O 1
ATOM 5626 N N . ASP A 1 709 ? -18.936 -20.343 0.881 1.00 42.94 709 ASP A N 1
ATOM 5627 C CA . ASP A 1 709 ? -17.750 -21.201 0.680 1.00 42.94 709 ASP A CA 1
ATOM 5628 C C . ASP A 1 709 ? -16.528 -20.597 -0.059 1.00 42.94 709 ASP A C 1
ATOM 5630 O O . ASP A 1 709 ? -16.584 -20.289 -1.252 1.00 42.94 709 ASP A O 1
ATOM 5634 N N . THR A 1 710 ? -15.376 -20.559 0.619 1.00 56.41 710 THR A N 1
ATOM 5635 C CA . THR A 1 710 ? -14.017 -20.302 0.080 1.00 56.41 710 THR A CA 1
ATOM 5636 C C . THR A 1 710 ? -13.066 -21.464 0.419 1.00 56.41 710 THR A C 1
ATOM 5638 O O . THR A 1 710 ? -13.397 -22.308 1.249 1.00 56.41 710 THR A O 1
ATOM 5641 N N . GLU A 1 711 ? -11.864 -21.525 -0.178 1.00 61.16 711 GLU A N 1
ATOM 5642 C CA . GLU A 1 711 ? -10.781 -22.454 0.234 1.00 61.16 711 GLU A CA 1
ATOM 5643 C C . GLU A 1 711 ? -10.508 -22.375 1.754 1.00 61.16 711 GLU A C 1
ATOM 5645 O O . GLU A 1 711 ? -10.191 -23.391 2.376 1.00 61.16 711 GLU A O 1
ATOM 5650 N N . ALA A 1 712 ? -10.765 -21.209 2.372 1.00 60.28 712 ALA A N 1
ATOM 5651 C CA . ALA A 1 712 ? -10.867 -21.032 3.821 1.00 60.28 712 ALA A CA 1
ATOM 5652 C C . ALA A 1 712 ? -11.834 -22.010 4.498 1.00 60.28 712 ALA A C 1
ATOM 5654 O O . ALA A 1 712 ? -11.444 -22.662 5.457 1.00 60.28 712 ALA A O 1
ATOM 5655 N N . TYR A 1 713 ? -13.070 -22.151 4.006 1.00 64.62 713 TYR A N 1
ATOM 5656 C CA . TYR A 1 713 ? -14.062 -23.065 4.584 1.00 64.62 713 TYR A CA 1
ATOM 5657 C C . TYR A 1 713 ? -13.609 -24.528 4.480 1.00 64.62 713 TYR A C 1
ATOM 5659 O O . TYR A 1 713 ? -13.758 -25.299 5.426 1.00 64.62 713 TYR A O 1
ATOM 5667 N N . LEU A 1 714 ? -12.980 -24.890 3.357 1.00 69.38 714 LEU A N 1
ATOM 5668 C CA . LEU A 1 714 ? -12.465 -26.242 3.124 1.00 69.38 714 LEU A CA 1
ATOM 5669 C C . LEU A 1 714 ? -11.244 -26.593 3.991 1.00 69.38 714 LEU A C 1
ATOM 5671 O O . LEU A 1 714 ? -10.981 -27.776 4.187 1.00 69.38 714 LEU A O 1
ATOM 5675 N N . CYS A 1 715 ? -10.509 -25.604 4.510 1.00 78.25 715 CYS A N 1
ATOM 5676 C CA . CYS A 1 715 ? -9.440 -25.815 5.498 1.00 78.25 715 CYS A CA 1
ATOM 5677 C C . CYS A 1 715 ? -9.952 -25.717 6.943 1.00 78.25 715 CYS A C 1
ATOM 5679 O O . CYS A 1 715 ? -9.449 -26.417 7.824 1.00 78.25 715 CYS A O 1
ATOM 5681 N N . GLU A 1 716 ? -10.961 -24.875 7.173 1.00 83.69 716 GLU A N 1
ATOM 5682 C CA . GLU A 1 716 ? -11.568 -24.628 8.480 1.00 83.69 716 GLU A CA 1
ATOM 5683 C C . GLU A 1 716 ? -12.325 -25.857 8.998 1.00 83.69 716 GLU A C 1
ATOM 5685 O O . GLU A 1 716 ? -12.104 -26.263 10.138 1.00 83.69 716 GLU A O 1
ATOM 5690 N N . ASP A 1 717 ? -13.164 -26.499 8.172 1.00 80.94 717 ASP A N 1
ATOM 5691 C CA . ASP A 1 717 ? -13.933 -27.681 8.600 1.00 80.94 717 ASP A CA 1
ATOM 5692 C C . ASP A 1 717 ? -13.028 -28.844 9.068 1.00 80.94 717 ASP A C 1
ATOM 5694 O O . ASP A 1 717 ? -13.220 -29.333 10.189 1.00 80.94 717 ASP A O 1
ATOM 5698 N N . PRO A 1 718 ? -11.982 -29.254 8.317 1.00 82.81 718 PRO A N 1
ATOM 5699 C CA . PRO A 1 718 ? -11.040 -30.263 8.791 1.00 82.81 718 PRO A CA 1
ATOM 5700 C C . PRO A 1 718 ? -10.327 -29.871 10.085 1.00 82.81 718 PRO A C 1
ATOM 5702 O O . PRO A 1 718 ? -10.180 -30.719 10.966 1.00 82.81 718 PRO A O 1
ATOM 5705 N N . PHE A 1 719 ? -9.901 -28.611 10.237 1.00 90.56 719 PHE A N 1
ATOM 5706 C CA . PHE A 1 719 ? -9.239 -28.158 11.462 1.00 90.56 719 PHE A CA 1
ATOM 5707 C C . PHE A 1 719 ? -10.180 -28.276 12.665 1.00 90.56 719 PHE A C 1
ATOM 5709 O O . PHE A 1 719 ? -9.852 -28.939 13.651 1.00 90.56 719 PHE A O 1
ATOM 5716 N N . VAL A 1 720 ? -11.384 -27.704 12.567 1.00 88.38 720 VAL A N 1
ATOM 5717 C CA . VAL A 1 720 ? -12.384 -27.715 13.646 1.00 88.38 720 VAL A CA 1
ATOM 5718 C C . VAL A 1 720 ? -12.743 -29.144 14.049 1.00 88.38 720 VAL A C 1
ATOM 5720 O O . VAL A 1 720 ? -12.868 -29.427 15.237 1.00 88.38 720 VAL A O 1
ATOM 5723 N N . ARG A 1 721 ? -12.844 -30.066 13.088 1.00 87.19 721 ARG A N 1
ATOM 5724 C CA . ARG A 1 721 ? -13.203 -31.465 13.357 1.00 87.19 721 ARG A CA 1
ATOM 5725 C C . ARG A 1 721 ? -12.080 -32.318 13.943 1.00 87.19 721 ARG A C 1
ATOM 5727 O O . ARG A 1 721 ? -12.386 -33.332 14.566 1.00 87.19 721 ARG A O 1
ATOM 5734 N N . THR A 1 722 ? -10.816 -31.979 13.694 1.00 89.06 722 THR A N 1
ATOM 5735 C CA . THR A 1 722 ? -9.680 -32.874 13.996 1.00 89.06 722 THR A CA 1
ATOM 5736 C C . THR A 1 722 ? -8.713 -32.343 15.046 1.00 89.06 722 THR A C 1
ATOM 5738 O O . THR A 1 722 ? -7.950 -33.136 15.602 1.00 89.06 722 THR A O 1
ATOM 5741 N N . HIS A 1 723 ? -8.726 -31.038 15.339 1.00 94.19 723 HIS A N 1
ATOM 5742 C CA . HIS A 1 723 ? -7.860 -30.483 16.372 1.00 94.19 723 HIS A CA 1
ATOM 5743 C C . HIS A 1 723 ? -8.217 -31.048 17.754 1.00 94.19 723 HIS A C 1
ATOM 5745 O O . HIS A 1 723 ? -9.380 -31.271 18.089 1.00 94.19 723 HIS A O 1
ATOM 5751 N N . LYS A 1 724 ? -7.196 -31.287 18.572 1.00 94.44 724 LYS A N 1
ATOM 5752 C CA . LYS A 1 724 ? -7.338 -31.763 19.955 1.00 94.44 724 LYS A CA 1
ATOM 5753 C C . LYS A 1 724 ? -6.162 -31.283 20.793 1.00 94.44 724 LYS A C 1
ATOM 5755 O O . LYS A 1 724 ? -5.092 -31.019 20.250 1.00 94.44 724 LYS A O 1
ATOM 5760 N N . ARG A 1 725 ? -6.331 -31.205 22.112 1.00 93.62 725 ARG A N 1
ATOM 5761 C CA . ARG A 1 725 ? -5.213 -31.031 23.050 1.00 93.62 725 ARG A CA 1
ATOM 5762 C C . ARG A 1 725 ? -4.751 -32.388 23.569 1.00 93.62 725 ARG A C 1
ATOM 5764 O O . ARG A 1 725 ? -5.581 -33.250 23.852 1.00 93.62 725 ARG A O 1
ATOM 5771 N N . ASN A 1 726 ? -3.440 -32.585 23.669 1.00 91.88 726 ASN A N 1
ATOM 5772 C CA . ASN A 1 726 ? -2.871 -33.746 24.349 1.00 91.88 726 ASN A CA 1
ATOM 5773 C C . ASN A 1 726 ? -2.880 -33.549 25.882 1.00 91.88 726 ASN A C 1
ATOM 5775 O O . ASN A 1 726 ? -3.288 -32.502 26.383 1.00 91.88 726 ASN A O 1
ATOM 5779 N N . GLU A 1 727 ? -2.401 -34.549 26.625 1.00 88.75 727 GLU A N 1
ATOM 5780 C CA . GLU A 1 727 ? -2.316 -34.512 28.097 1.00 88.75 727 GLU A CA 1
ATOM 5781 C C . GLU A 1 727 ? -1.412 -33.383 28.628 1.00 88.75 727 GLU A C 1
ATOM 5783 O O . GLU A 1 727 ? -1.611 -32.893 29.735 1.00 88.75 727 GLU A O 1
ATOM 5788 N N . GLU A 1 728 ? -0.457 -32.925 27.817 1.00 87.50 728 GLU A N 1
ATOM 5789 C CA . GLU A 1 728 ? 0.459 -31.818 28.125 1.00 87.50 728 GLU A CA 1
ATOM 5790 C C . GLU A 1 728 ? -0.121 -30.439 27.746 1.00 87.50 728 GLU A C 1
ATOM 5792 O O . GLU A 1 728 ? 0.546 -29.420 27.906 1.00 87.50 728 GLU A O 1
ATOM 5797 N N . GLY A 1 729 ? -1.344 -30.388 27.203 1.00 89.88 729 GLY A N 1
ATOM 5798 C CA . GLY A 1 729 ? -2.015 -29.163 26.761 1.00 89.88 729 GLY A CA 1
ATOM 5799 C C . GLY A 1 729 ? -1.638 -28.679 25.355 1.00 89.88 729 GLY A C 1
ATOM 5800 O O . GLY A 1 729 ? -2.240 -27.726 24.860 1.00 89.88 729 GLY A O 1
ATOM 5801 N N . ARG A 1 730 ? -0.693 -29.335 24.671 1.00 93.44 730 ARG A N 1
ATOM 5802 C CA . ARG A 1 730 ? -0.270 -28.999 23.302 1.00 93.44 730 ARG A CA 1
ATOM 5803 C C . ARG A 1 730 ? -1.340 -29.386 22.288 1.00 93.44 730 ARG A C 1
ATOM 5805 O O . ARG A 1 730 ? -1.924 -30.470 22.361 1.00 93.44 730 ARG A O 1
ATOM 5812 N N . TYR A 1 731 ? -1.548 -28.528 21.295 1.00 95.88 731 TYR A N 1
ATOM 5813 C CA . TYR A 1 731 ? -2.469 -28.816 20.198 1.00 95.88 731 TYR A CA 1
ATOM 5814 C C . TYR A 1 731 ? -1.878 -29.839 19.229 1.00 95.88 731 TYR A C 1
ATOM 5816 O O . TYR A 1 731 ? -0.726 -29.724 18.812 1.00 95.88 731 TYR A O 1
ATOM 5824 N N . VAL A 1 732 ? -2.701 -30.813 18.853 1.00 96.12 732 VAL A N 1
ATOM 5825 C CA . VAL A 1 732 ? -2.480 -31.783 17.782 1.00 96.12 732 VAL A CA 1
ATOM 5826 C C . VAL A 1 732 ? -3.434 -31.431 16.646 1.00 96.12 732 VAL A C 1
ATOM 5828 O O . VAL A 1 732 ? -4.644 -31.359 16.866 1.00 96.12 732 VAL A O 1
ATOM 5831 N N . VAL A 1 733 ? -2.896 -31.202 15.449 1.00 95.25 733 VAL A N 1
ATOM 5832 C CA . VAL A 1 733 ? -3.653 -30.744 14.276 1.00 95.25 733 VAL A CA 1
ATOM 5833 C C . VAL A 1 733 ? -3.422 -31.661 13.079 1.00 95.25 733 VAL A C 1
ATOM 5835 O O . VAL A 1 733 ? -2.350 -32.252 12.931 1.00 95.25 733 VAL A O 1
ATOM 5838 N N . SER A 1 734 ? -4.422 -31.754 12.203 1.00 93.12 734 SER A N 1
ATOM 5839 C CA . SER A 1 734 ? -4.303 -32.457 10.924 1.00 93.12 734 SER A CA 1
ATOM 5840 C C . SER A 1 734 ? -4.103 -31.468 9.776 1.00 93.12 734 SER A C 1
ATOM 5842 O O . SER A 1 734 ? -4.696 -30.391 9.738 1.00 93.12 734 SER A O 1
ATOM 5844 N N . MET A 1 735 ? -3.275 -31.848 8.811 1.00 92.19 735 MET A N 1
ATOM 5845 C CA . MET A 1 735 ? -3.075 -31.154 7.548 1.00 92.19 735 MET A CA 1
ATOM 5846 C C . MET A 1 735 ? -4.235 -31.462 6.595 1.00 92.19 735 MET A C 1
ATOM 5848 O O . MET A 1 735 ? -4.488 -32.624 6.269 1.00 92.19 735 MET A O 1
ATOM 5852 N N . ALA A 1 736 ? -4.917 -30.417 6.122 1.00 90.06 736 ALA A N 1
ATOM 5853 C CA . ALA A 1 736 ? -5.936 -30.537 5.085 1.00 90.06 736 ALA A CA 1
ATOM 5854 C C . ALA A 1 736 ? -5.286 -30.826 3.721 1.00 90.06 736 ALA A C 1
ATOM 5856 O O . ALA A 1 736 ? -4.393 -30.097 3.276 1.00 90.06 736 ALA A O 1
ATOM 5857 N N . LEU A 1 737 ? -5.740 -31.894 3.064 1.00 89.81 737 LEU A N 1
ATOM 5858 C CA . LEU A 1 737 ? -5.200 -32.358 1.789 1.00 89.81 737 LEU A CA 1
ATOM 5859 C C . LEU A 1 737 ? -6.174 -32.059 0.647 1.00 89.81 737 LEU A C 1
ATOM 5861 O O . LEU A 1 737 ? -7.366 -32.338 0.750 1.00 89.81 737 LEU A O 1
ATOM 5865 N N . SER A 1 738 ? -5.658 -31.522 -0.457 1.00 87.50 738 SER A N 1
ATOM 5866 C CA . SER A 1 738 ? -6.420 -31.223 -1.676 1.00 87.50 738 SER A CA 1
ATOM 5867 C C . SER A 1 738 ? -6.608 -32.455 -2.568 1.00 87.50 738 SER A C 1
ATOM 5869 O O . SER A 1 738 ? -7.466 -32.467 -3.453 1.00 87.50 738 SER A O 1
ATOM 5871 N N . ARG A 1 739 ? -5.781 -33.488 -2.361 1.00 86.94 739 ARG A N 1
ATOM 5872 C CA . ARG A 1 739 ? -5.737 -34.735 -3.133 1.00 86.94 739 ARG A CA 1
ATOM 5873 C C . ARG A 1 739 ? -5.395 -35.911 -2.230 1.00 86.94 739 ARG A C 1
ATOM 5875 O O . ARG A 1 739 ? -4.806 -35.739 -1.166 1.00 86.94 739 ARG A O 1
ATOM 5882 N N . ASP A 1 740 ? -5.721 -37.107 -2.701 1.00 87.62 740 ASP A N 1
ATOM 5883 C CA . ASP A 1 740 ? -5.327 -38.350 -2.046 1.00 87.62 740 ASP A CA 1
ATOM 5884 C C . ASP A 1 740 ? -3.784 -38.503 -2.047 1.00 87.62 740 ASP A C 1
ATOM 5886 O O . ASP A 1 740 ? -3.166 -38.376 -3.114 1.00 87.62 740 ASP A O 1
ATOM 5890 N N . PRO A 1 741 ? -3.143 -38.783 -0.893 1.00 88.88 741 PRO A N 1
ATOM 5891 C CA . PRO A 1 741 ? -1.696 -38.992 -0.787 1.00 88.88 741 PRO A CA 1
ATOM 5892 C C . PRO A 1 741 ? -1.112 -40.064 -1.708 1.00 88.88 741 PRO A C 1
ATOM 5894 O O . PRO A 1 741 ? 0.079 -40.012 -2.008 1.00 88.88 741 PRO A O 1
ATOM 5897 N N . SER A 1 742 ? -1.916 -41.021 -2.177 1.00 88.00 742 SER A N 1
ATOM 5898 C CA . SER A 1 742 ? -1.490 -42.075 -3.110 1.00 88.00 742 SER A CA 1
ATOM 5899 C C . SER A 1 742 ? -0.947 -41.548 -4.444 1.00 88.00 742 SER A C 1
ATOM 5901 O O . SER A 1 742 ? -0.271 -42.284 -5.160 1.00 88.00 742 SER A O 1
ATOM 5903 N N . CYS A 1 743 ? -1.186 -40.274 -4.783 1.00 88.12 743 CYS A N 1
ATOM 5904 C CA . CYS A 1 743 ? -0.587 -39.640 -5.961 1.00 88.12 743 CYS A CA 1
ATOM 5905 C C . CYS A 1 743 ? 0.903 -39.272 -5.794 1.00 88.12 743 CYS A C 1
ATOM 5907 O O . CYS A 1 743 ? 1.581 -38.972 -6.786 1.00 88.12 743 CYS A O 1
ATOM 5909 N N . LEU A 1 744 ? 1.427 -39.288 -4.563 1.00 89.44 744 LEU A N 1
ATOM 5910 C CA . LEU A 1 744 ? 2.841 -39.045 -4.290 1.00 89.44 744 LEU A CA 1
ATOM 5911 C C . LEU A 1 744 ? 3.689 -40.245 -4.728 1.00 89.44 744 LEU A C 1
ATOM 5913 O O . LEU A 1 744 ? 3.414 -41.388 -4.372 1.00 89.44 744 LEU A O 1
ATOM 5917 N N . GLY A 1 745 ? 4.759 -39.976 -5.476 1.00 88.75 745 GLY A N 1
ATOM 5918 C CA . GLY A 1 745 ? 5.779 -40.976 -5.781 1.00 88.75 745 GLY A CA 1
ATOM 5919 C C . GLY A 1 745 ? 6.852 -41.095 -4.695 1.00 88.75 745 GLY A C 1
ATOM 5920 O O . GLY A 1 745 ? 6.838 -40.414 -3.670 1.00 88.75 745 GLY A O 1
ATOM 5921 N N . ASN A 1 746 ? 7.880 -41.898 -4.973 1.00 90.69 746 ASN A N 1
ATOM 5922 C CA . ASN A 1 746 ? 9.090 -41.951 -4.151 1.00 90.69 746 ASN A CA 1
ATOM 5923 C C . ASN A 1 746 ? 9.784 -40.570 -4.093 1.00 90.69 746 ASN A C 1
ATOM 5925 O O . ASN A 1 746 ? 10.125 -39.997 -5.132 1.00 90.69 746 ASN A O 1
ATOM 5929 N N . SER A 1 747 ? 9.996 -40.053 -2.879 1.00 94.50 747 SER A N 1
ATOM 5930 C CA . SER A 1 747 ? 10.790 -38.847 -2.561 1.00 94.50 747 SER A CA 1
ATOM 5931 C C . SER A 1 747 ? 12.126 -39.169 -1.875 1.00 94.50 747 SER A C 1
ATOM 5933 O O . SER A 1 747 ? 13.031 -38.328 -1.852 1.00 94.50 747 SER A O 1
ATOM 5935 N N . LYS A 1 748 ? 12.281 -40.389 -1.344 1.00 92.69 748 LYS A N 1
ATOM 5936 C CA . LYS A 1 748 ? 13.441 -40.825 -0.556 1.00 92.69 748 LYS A CA 1
ATOM 5937 C C . LYS A 1 748 ? 14.740 -40.713 -1.348 1.00 92.69 748 LYS A C 1
ATOM 5939 O O . LYS A 1 748 ? 15.711 -40.152 -0.847 1.00 92.69 748 LYS A O 1
ATOM 5944 N N . ASP A 1 749 ? 14.748 -41.151 -2.605 1.00 90.75 749 ASP A N 1
ATOM 5945 C CA . ASP A 1 749 ? 15.957 -41.135 -3.441 1.00 90.75 749 ASP A CA 1
ATOM 5946 C C . ASP A 1 749 ? 16.468 -39.714 -3.703 1.00 90.75 749 ASP A C 1
ATOM 5948 O O . ASP A 1 749 ? 17.674 -39.471 -3.800 1.00 90.75 749 ASP A O 1
ATOM 5952 N N . MET A 1 750 ? 15.557 -38.747 -3.832 1.00 91.19 750 MET A N 1
ATOM 5953 C CA . MET A 1 750 ? 15.920 -37.337 -3.969 1.00 91.19 750 MET A CA 1
ATOM 5954 C C . MET A 1 750 ? 16.489 -36.794 -2.657 1.00 91.19 750 MET A C 1
ATOM 5956 O O . MET A 1 750 ? 17.552 -36.171 -2.664 1.00 91.19 750 MET A O 1
ATOM 5960 N N . ALA A 1 751 ? 15.828 -37.071 -1.531 1.00 93.19 751 ALA A N 1
ATOM 5961 C CA . ALA A 1 751 ? 16.283 -36.633 -0.216 1.00 93.19 751 ALA A CA 1
ATOM 5962 C C . ALA A 1 751 ? 17.671 -37.207 0.129 1.00 93.19 751 ALA A C 1
ATOM 5964 O O . ALA A 1 751 ? 18.552 -36.466 0.561 1.00 93.19 751 ALA A O 1
ATOM 5965 N N . VAL A 1 752 ? 17.923 -38.489 -0.162 1.00 93.12 752 VAL A N 1
ATOM 5966 C CA . VAL A 1 752 ? 19.233 -39.139 0.032 1.00 93.12 752 VAL A CA 1
ATOM 5967 C C . VAL A 1 752 ? 20.305 -38.526 -0.872 1.00 93.12 752 VAL A C 1
ATOM 5969 O O . VAL A 1 752 ? 21.423 -38.271 -0.419 1.00 93.12 752 VAL A O 1
ATOM 5972 N N . ARG A 1 753 ? 19.990 -38.234 -2.142 1.00 90.62 753 ARG A N 1
ATOM 5973 C CA . ARG A 1 753 ? 20.925 -37.539 -3.046 1.00 90.62 753 ARG A CA 1
ATOM 5974 C C . ARG A 1 753 ? 21.299 -36.154 -2.521 1.00 90.62 753 ARG A C 1
ATOM 5976 O O . ARG A 1 753 ? 22.482 -35.807 -2.522 1.00 90.62 753 ARG A O 1
ATOM 5983 N N . GLN A 1 754 ? 20.325 -35.385 -2.035 1.00 91.50 754 GLN A N 1
ATOM 5984 C CA . GLN A 1 754 ? 20.581 -34.069 -1.445 1.00 91.50 754 GLN A CA 1
ATOM 5985 C C . GLN A 1 754 ? 21.373 -34.170 -0.139 1.00 91.50 754 GLN A C 1
ATOM 5987 O O . GLN A 1 754 ? 22.329 -33.416 0.034 1.00 91.50 754 GLN A O 1
ATOM 5992 N N . LEU A 1 755 ? 21.070 -35.147 0.721 1.00 92.56 755 LEU A N 1
ATOM 5993 C CA . LEU A 1 755 ? 21.845 -35.430 1.930 1.00 92.56 755 LEU A CA 1
ATOM 5994 C C . LEU A 1 755 ? 23.306 -35.756 1.591 1.00 92.56 755 LEU A C 1
ATOM 5996 O O . LEU A 1 755 ? 24.222 -35.207 2.197 1.00 92.56 755 LEU A O 1
ATOM 6000 N N . ASN A 1 756 ? 23.554 -36.601 0.590 1.00 89.81 756 ASN A N 1
ATOM 6001 C CA . ASN A 1 756 ? 24.915 -36.922 0.156 1.00 89.81 756 ASN A CA 1
ATOM 6002 C C . ASN A 1 756 ? 25.653 -35.696 -0.401 1.00 89.81 756 ASN A C 1
ATOM 6004 O O . ASN A 1 756 ? 26.855 -35.547 -0.177 1.00 89.81 756 ASN A O 1
ATOM 6008 N N . SER A 1 757 ? 24.948 -34.789 -1.083 1.00 88.75 757 SER A N 1
ATOM 6009 C CA . SER A 1 757 ? 25.512 -33.504 -1.508 1.00 88.75 757 SER A CA 1
ATOM 6010 C C . SER A 1 757 ? 25.826 -32.591 -0.317 1.00 88.75 757 SER A C 1
ATOM 6012 O O . SER A 1 757 ? 26.908 -32.009 -0.262 1.00 88.75 757 SER A O 1
ATOM 6014 N N . LEU A 1 758 ? 24.925 -32.509 0.666 1.00 90.44 758 LEU A N 1
ATOM 6015 C CA . LEU A 1 758 ? 25.115 -31.758 1.910 1.00 90.44 758 LEU A CA 1
ATOM 6016 C C . LEU A 1 758 ? 26.341 -32.265 2.683 1.00 90.44 758 LEU A C 1
ATOM 6018 O O . LEU A 1 758 ? 27.142 -31.466 3.165 1.00 90.44 758 LEU A O 1
ATOM 6022 N N . TRP A 1 759 ? 26.554 -33.580 2.715 1.00 88.38 759 TRP A N 1
ATOM 6023 C CA . TRP A 1 759 ? 27.709 -34.198 3.368 1.00 88.38 759 TRP A CA 1
ATOM 6024 C C . TRP A 1 759 ? 29.059 -33.788 2.780 1.00 88.38 759 TRP A C 1
ATOM 6026 O O . TRP A 1 759 ? 30.038 -33.709 3.520 1.00 88.38 759 TRP A O 1
ATOM 6036 N N . LYS A 1 760 ? 29.123 -33.429 1.491 1.00 87.06 760 LYS A N 1
ATOM 6037 C CA . LYS A 1 760 ? 30.346 -32.859 0.898 1.00 87.06 760 LYS A CA 1
ATOM 6038 C C . LYS A 1 760 ? 30.726 -31.523 1.540 1.00 87.06 760 LYS A C 1
ATOM 6040 O O . LYS A 1 760 ? 31.910 -31.208 1.614 1.00 87.06 760 LYS A O 1
ATOM 6045 N N . ARG A 1 761 ? 29.735 -30.739 1.981 1.00 87.38 761 ARG A N 1
ATOM 6046 C CA . ARG A 1 761 ? 29.940 -29.472 2.694 1.00 87.38 761 ARG A CA 1
ATOM 6047 C C . ARG A 1 761 ? 30.237 -29.710 4.170 1.00 87.38 761 ARG A C 1
ATOM 6049 O O . ARG A 1 761 ? 31.213 -29.160 4.658 1.00 87.38 761 ARG A O 1
ATOM 6056 N N . LEU A 1 762 ? 29.455 -30.562 4.837 1.00 88.19 762 LEU A N 1
ATOM 6057 C CA . LEU A 1 762 ? 29.655 -30.906 6.253 1.00 88.19 762 LEU A CA 1
ATOM 6058 C C . LEU A 1 762 ? 31.070 -31.439 6.521 1.00 88.19 762 LEU A C 1
ATOM 6060 O O . LEU A 1 762 ? 31.676 -31.101 7.525 1.00 88.19 762 LEU A O 1
ATOM 6064 N N . PHE A 1 763 ? 31.632 -32.217 5.591 1.00 85.44 763 PHE A N 1
ATOM 6065 C CA . PHE A 1 763 ? 32.996 -32.729 5.726 1.00 85.44 763 PHE A CA 1
ATOM 6066 C C . PHE A 1 763 ? 34.079 -31.639 5.650 1.00 85.44 763 PHE A C 1
ATOM 6068 O O . PHE A 1 763 ? 35.151 -31.794 6.225 1.00 85.44 763 PHE A O 1
ATOM 6075 N N . ARG A 1 764 ? 33.829 -30.551 4.912 1.00 87.31 764 ARG A N 1
ATOM 6076 C CA . ARG A 1 764 ? 34.801 -29.461 4.716 1.00 87.31 764 ARG A CA 1
ATOM 6077 C C . ARG A 1 764 ? 34.742 -28.406 5.817 1.00 87.31 764 ARG A C 1
ATOM 6079 O O . ARG A 1 764 ? 35.712 -27.681 5.993 1.00 87.31 764 ARG A O 1
ATOM 6086 N N . ASP A 1 765 ? 33.608 -28.300 6.500 1.00 89.50 765 ASP A N 1
ATOM 6087 C CA . ASP A 1 765 ? 33.298 -27.230 7.442 1.00 89.50 765 ASP A CA 1
ATOM 6088 C C . ASP A 1 765 ? 32.826 -27.840 8.769 1.00 89.50 765 ASP A C 1
ATOM 6090 O O . ASP A 1 765 ? 31.660 -28.212 8.933 1.00 89.50 765 ASP A O 1
ATOM 6094 N N . SER A 1 766 ? 33.771 -27.983 9.704 1.00 87.38 766 SER A N 1
ATOM 6095 C CA . SER A 1 766 ? 33.536 -28.611 11.007 1.00 87.38 766 SER A CA 1
ATOM 6096 C C . SER A 1 766 ? 32.581 -27.807 11.889 1.00 87.38 766 SER A C 1
ATOM 6098 O O . SER A 1 766 ? 31.824 -28.399 12.655 1.00 87.38 766 SER A O 1
ATOM 6100 N N . GLU A 1 767 ? 32.588 -26.476 11.774 1.00 87.88 767 GLU A N 1
ATOM 6101 C CA . GLU A 1 767 ? 31.679 -25.604 12.522 1.00 87.88 767 GLU A CA 1
ATOM 6102 C C . GLU A 1 767 ? 30.244 -25.778 12.015 1.00 87.88 767 GLU A C 1
ATOM 6104 O O . GLU A 1 767 ? 29.331 -26.041 12.799 1.00 87.88 767 GLU A O 1
ATOM 6109 N N . TYR A 1 768 ? 30.047 -25.745 10.692 1.00 89.62 768 TYR A N 1
ATOM 6110 C CA . TYR A 1 768 ? 28.747 -26.009 10.075 1.00 89.62 768 TYR A CA 1
ATOM 6111 C C . TYR A 1 768 ? 28.227 -27.413 10.408 1.00 89.62 768 TYR A C 1
ATOM 6113 O O . TYR A 1 768 ? 27.031 -27.578 10.648 1.00 89.62 768 TYR A O 1
ATOM 6121 N N . PHE A 1 769 ? 29.104 -28.423 10.467 1.00 90.19 769 PHE A N 1
ATOM 6122 C CA . PHE A 1 769 ? 28.731 -29.778 10.884 1.00 90.19 769 PHE A CA 1
ATOM 6123 C C . PHE A 1 769 ? 28.292 -29.860 12.350 1.00 90.19 769 PHE A C 1
ATOM 6125 O O . PHE A 1 769 ? 27.273 -30.501 12.630 1.00 90.19 769 PHE A O 1
ATOM 6132 N N . SER A 1 770 ? 29.004 -29.192 13.265 1.00 89.44 770 SER A N 1
ATOM 6133 C CA . SER A 1 770 ? 28.602 -29.116 14.676 1.00 89.44 770 SER A CA 1
ATOM 6134 C C . SER A 1 770 ? 27.226 -28.474 14.805 1.00 89.44 770 SER A C 1
ATOM 6136 O O . SER A 1 770 ? 26.313 -29.103 15.326 1.00 89.44 770 SER A O 1
ATOM 6138 N N . LEU A 1 771 ? 27.034 -27.288 14.214 1.00 90.25 771 LEU A N 1
ATOM 6139 C CA . LEU A 1 771 ? 25.770 -26.547 14.275 1.00 90.25 771 LEU A CA 1
ATOM 6140 C C . LEU A 1 771 ? 24.586 -27.345 13.707 1.00 90.25 771 LEU A C 1
ATOM 6142 O O . LEU A 1 771 ? 23.482 -27.292 14.248 1.00 90.25 771 LEU A O 1
ATOM 6146 N N . TYR A 1 772 ? 24.809 -28.113 12.636 1.00 92.50 772 TYR A N 1
ATOM 6147 C CA . TYR A 1 772 ? 23.787 -28.996 12.069 1.00 92.50 772 TYR A CA 1
ATOM 6148 C C . TYR A 1 772 ? 23.421 -30.141 13.015 1.00 92.50 772 TYR A C 1
ATOM 6150 O O . TYR A 1 772 ? 22.244 -30.451 13.204 1.00 92.50 772 TYR A O 1
ATOM 6158 N N . THR A 1 773 ? 24.436 -30.778 13.596 1.00 90.25 773 THR A N 1
ATOM 6159 C CA . THR A 1 773 ? 24.258 -31.909 14.511 1.00 90.25 773 THR A CA 1
ATOM 6160 C C . THR A 1 773 ? 23.568 -31.461 15.794 1.00 90.25 773 THR A C 1
ATOM 6162 O O . THR A 1 773 ? 22.640 -32.129 16.246 1.00 90.25 773 THR A O 1
ATOM 6165 N N . ASP A 1 774 ? 23.955 -30.305 16.330 1.00 90.56 774 ASP A N 1
ATOM 6166 C CA . ASP A 1 774 ? 23.345 -29.704 17.514 1.00 90.56 774 ASP A CA 1
ATOM 6167 C C . ASP A 1 774 ? 21.876 -29.343 17.258 1.00 90.56 774 ASP A C 1
ATOM 6169 O O . ASP A 1 774 ? 21.027 -29.623 18.098 1.00 90.56 774 ASP A O 1
ATOM 6173 N N . PHE A 1 775 ? 21.542 -28.826 16.068 1.00 91.25 775 PHE A N 1
ATOM 6174 C CA . PHE A 1 775 ? 20.150 -28.578 15.677 1.00 91.25 775 PHE A CA 1
ATOM 6175 C C . PHE A 1 775 ? 19.300 -29.858 15.679 1.00 91.25 775 PHE A C 1
ATOM 6177 O O . PHE A 1 775 ? 18.184 -29.857 16.198 1.00 91.25 775 PHE A O 1
ATOM 6184 N N . LEU A 1 776 ? 19.796 -30.952 15.089 1.00 91.19 776 LEU A N 1
ATOM 6185 C CA . LEU A 1 776 ? 19.047 -32.214 15.042 1.00 91.19 776 LEU A CA 1
ATOM 6186 C C . LEU A 1 776 ? 18.915 -32.846 16.428 1.00 91.19 776 LEU A C 1
ATOM 6188 O O . LEU A 1 776 ? 17.835 -33.329 16.761 1.00 91.19 776 LEU A O 1
ATOM 6192 N N . ARG A 1 777 ? 19.974 -32.777 17.244 1.00 91.06 777 ARG A N 1
ATOM 6193 C CA . ARG A 1 777 ? 19.939 -33.223 18.639 1.00 91.06 777 ARG A CA 1
ATOM 6194 C C . ARG A 1 777 ? 18.915 -32.423 19.442 1.00 91.06 777 ARG A C 1
ATOM 6196 O O . ARG A 1 777 ? 18.082 -33.021 20.101 1.00 91.06 777 ARG A O 1
ATOM 6203 N N . GLU A 1 778 ? 18.873 -31.098 19.292 1.00 91.56 778 GLU A N 1
ATOM 6204 C CA . GLU A 1 778 ? 17.862 -30.250 19.942 1.00 91.56 778 GLU A CA 1
ATOM 6205 C C . GLU A 1 778 ? 16.430 -30.640 19.530 1.00 91.56 778 GLU A C 1
ATOM 6207 O O . GLU A 1 778 ? 15.496 -30.569 20.328 1.00 91.56 778 GLU A O 1
ATOM 6212 N N . TYR A 1 779 ? 16.219 -31.033 18.271 1.00 91.94 779 TYR A N 1
ATOM 6213 C CA . TYR A 1 779 ? 14.920 -31.523 17.807 1.00 91.94 779 TYR A CA 1
ATOM 6214 C C . TYR A 1 779 ? 14.542 -32.871 18.431 1.00 91.94 779 TYR A C 1
ATOM 6216 O O . TYR A 1 779 ? 13.371 -33.066 18.755 1.00 91.94 779 TYR A O 1
ATOM 6224 N N . GLU A 1 780 ? 15.500 -33.777 18.595 1.00 91.50 780 GLU A N 1
ATOM 6225 C CA . GLU A 1 780 ? 15.296 -35.079 19.237 1.00 91.50 780 GLU A CA 1
ATOM 6226 C C . GLU A 1 780 ? 15.063 -34.929 20.750 1.00 91.50 780 GLU A C 1
ATOM 6228 O O . GLU A 1 780 ? 14.072 -35.445 21.262 1.00 91.50 780 GLU A O 1
ATOM 6233 N N . ASP A 1 781 ? 15.881 -34.125 21.438 1.00 92.00 781 ASP A N 1
ATOM 6234 C CA . ASP A 1 781 ? 15.791 -33.854 22.881 1.00 92.00 781 ASP A CA 1
ATOM 6235 C C . ASP A 1 781 ? 14.455 -33.201 23.266 1.00 92.00 781 ASP A C 1
ATOM 6237 O O . ASP A 1 781 ? 13.869 -33.515 24.301 1.00 92.00 781 ASP A O 1
ATOM 6241 N N . LEU A 1 782 ? 13.935 -32.310 22.413 1.00 89.06 782 LEU A N 1
ATOM 6242 C CA . LEU A 1 782 ? 12.616 -31.692 22.596 1.00 89.06 782 LEU A CA 1
ATOM 6243 C C . LEU A 1 782 ? 11.457 -32.595 22.137 1.00 89.06 782 LEU A C 1
ATOM 6245 O O . LEU A 1 782 ? 10.301 -32.170 22.143 1.00 89.06 782 LEU A O 1
ATOM 6249 N N . GLY A 1 783 ? 11.740 -33.820 21.687 1.00 90.00 783 GLY A N 1
ATOM 6250 C CA . GLY A 1 783 ? 10.737 -34.770 21.212 1.00 90.00 783 GLY A CA 1
ATOM 6251 C C . GLY A 1 783 ? 10.009 -34.328 19.938 1.00 90.00 783 GLY A C 1
ATOM 6252 O O . GLY A 1 783 ? 8.905 -34.813 19.671 1.00 90.00 783 GLY A O 1
ATOM 6253 N N . HIS A 1 784 ? 10.600 -33.409 19.165 1.00 92.62 784 HIS A N 1
ATOM 6254 C CA . HIS A 1 784 ? 10.092 -32.887 17.888 1.00 92.62 784 HIS A CA 1
ATOM 6255 C C . HIS A 1 784 ? 10.507 -33.746 16.687 1.00 92.62 784 HIS A C 1
ATOM 6257 O O . HIS A 1 784 ? 9.885 -33.663 15.627 1.00 92.62 784 HIS A O 1
ATOM 6263 N N . LEU A 1 785 ? 11.541 -34.567 16.855 1.00 93.56 785 LEU A N 1
ATOM 6264 C CA . LEU A 1 785 ? 12.054 -35.508 15.870 1.00 93.56 785 LEU A CA 1
ATOM 6265 C C . LEU A 1 785 ? 12.154 -36.892 16.512 1.00 93.56 785 LEU A C 1
ATOM 6267 O O . LEU A 1 785 ? 12.632 -37.017 17.634 1.00 93.56 785 LEU A O 1
ATOM 6271 N N . GLU A 1 786 ? 11.710 -37.927 15.805 1.00 93.06 786 GLU A N 1
ATOM 6272 C CA . GLU A 1 786 ? 11.846 -39.320 16.242 1.00 93.06 786 GLU A CA 1
ATOM 6273 C C . GLU A 1 786 ? 12.497 -40.168 15.149 1.00 93.06 786 GLU A C 1
ATOM 6275 O O . GLU A 1 786 ? 12.255 -39.968 13.956 1.00 93.06 786 GLU A O 1
ATOM 6280 N N . ARG A 1 787 ? 13.333 -41.130 15.541 1.00 91.62 787 ARG A N 1
ATOM 6281 C CA . ARG A 1 787 ? 13.941 -42.076 14.603 1.00 91.62 787 ARG A CA 1
ATOM 6282 C C . ARG A 1 787 ? 12.924 -43.143 14.191 1.00 91.62 787 ARG A C 1
ATOM 6284 O O . ARG A 1 787 ? 12.242 -43.713 15.037 1.00 91.62 787 ARG A O 1
ATOM 6291 N N . VAL A 1 788 ? 12.855 -43.451 12.898 1.00 90.88 788 VAL A N 1
ATOM 6292 C CA . VAL A 1 788 ? 11.991 -44.520 12.373 1.00 90.88 788 VAL A CA 1
ATOM 6293 C C . VAL A 1 788 ? 12.691 -45.870 12.542 1.00 90.88 788 VAL A C 1
ATOM 6295 O O . VAL A 1 788 ? 13.819 -46.037 12.080 1.00 90.88 788 VAL A O 1
ATOM 6298 N N . VAL A 1 789 ? 12.022 -46.825 13.196 1.00 82.50 789 VAL A N 1
ATOM 6299 C CA . VAL A 1 789 ? 12.550 -48.178 13.504 1.00 82.50 789 VAL A CA 1
ATOM 6300 C C . VAL A 1 789 ? 11.758 -49.288 12.784 1.00 82.50 789 VAL A C 1
ATOM 6302 O O . VAL A 1 789 ? 12.023 -50.473 12.950 1.00 82.50 789 VAL A O 1
ATOM 6305 N N . GLU A 1 790 ? 10.771 -48.922 11.967 1.00 76.12 790 GLU A N 1
ATOM 6306 C CA . GLU A 1 790 ? 9.895 -49.869 11.266 1.00 76.12 790 GLU A CA 1
ATOM 6307 C C . GLU A 1 790 ? 10.640 -50.678 10.194 1.00 76.12 790 GLU A C 1
ATOM 6309 O O . GLU A 1 790 ? 11.448 -50.141 9.437 1.00 76.12 790 GLU A O 1
ATOM 6314 N N . SER A 1 791 ? 10.326 -51.975 10.108 1.00 63.66 791 SER A N 1
ATOM 6315 C CA . SER A 1 791 ? 10.922 -52.924 9.157 1.00 63.66 791 SER A CA 1
ATOM 6316 C C . SER A 1 791 ? 10.377 -52.797 7.728 1.00 63.66 791 SER A C 1
ATOM 6318 O O . SER A 1 791 ? 11.038 -53.237 6.788 1.00 63.66 791 SER A O 1
ATOM 6320 N N . SER A 1 792 ? 9.206 -52.181 7.544 1.00 70.06 792 SER A N 1
ATOM 6321 C CA . SER A 1 792 ? 8.597 -51.900 6.238 1.00 70.06 792 SER A CA 1
ATOM 6322 C C . SER A 1 792 ? 8.066 -50.472 6.181 1.00 70.06 792 SER A C 1
ATOM 6324 O O . SER A 1 792 ? 7.429 -50.013 7.126 1.00 70.06 792 SER A O 1
ATOM 6326 N N . GLU A 1 793 ? 8.296 -49.784 5.064 1.00 76.81 793 GLU A N 1
ATOM 6327 C CA . GLU A 1 793 ? 7.813 -48.418 4.863 1.00 76.81 793 GLU A CA 1
ATOM 6328 C C . GLU A 1 793 ? 6.291 -48.377 4.623 1.00 76.81 793 GLU A C 1
ATOM 6330 O O . GLU A 1 793 ? 5.757 -49.265 3.951 1.00 76.81 793 GLU A O 1
ATOM 6335 N N . PRO A 1 794 ? 5.583 -47.359 5.149 1.00 81.19 794 PRO A N 1
ATOM 6336 C CA . PRO A 1 794 ? 4.152 -47.195 4.926 1.00 81.19 794 PRO A CA 1
ATOM 6337 C C . PRO A 1 794 ? 3.851 -46.904 3.445 1.00 81.19 794 PRO A C 1
ATOM 6339 O O . PRO A 1 794 ? 4.696 -46.352 2.733 1.00 81.19 794 PRO A O 1
ATOM 6342 N N . PRO A 1 795 ? 2.632 -47.229 2.974 1.00 76.31 795 PRO A N 1
ATOM 6343 C CA . PRO A 1 795 ? 2.260 -47.097 1.564 1.00 76.31 795 PRO A CA 1
ATOM 6344 C C . PRO A 1 795 ? 2.310 -45.648 1.064 1.00 76.31 795 PRO A C 1
ATOM 6346 O O . PRO A 1 795 ? 2.615 -45.409 -0.101 1.00 76.31 795 PRO A O 1
ATOM 6349 N N . THR A 1 796 ? 2.040 -44.678 1.941 1.00 84.19 796 THR A N 1
ATOM 6350 C CA . THR A 1 796 ? 2.070 -43.248 1.627 1.00 84.19 796 THR A CA 1
ATOM 6351 C C . THR A 1 796 ? 2.983 -42.530 2.611 1.00 84.19 796 THR A C 1
ATOM 6353 O O . THR A 1 796 ? 2.697 -42.470 3.804 1.00 84.19 796 THR A O 1
ATOM 6356 N N . GLN A 1 797 ? 4.085 -41.982 2.108 1.00 90.00 797 GLN A N 1
ATOM 6357 C CA . GLN A 1 797 ? 5.079 -41.250 2.893 1.00 90.00 797 GLN A CA 1
ATOM 6358 C C . GLN A 1 797 ? 5.785 -40.219 2.022 1.00 90.00 797 GLN A C 1
ATOM 6360 O O . GLN A 1 797 ? 5.859 -40.356 0.798 1.00 90.00 797 GLN A O 1
ATOM 6365 N N . TYR A 1 798 ? 6.356 -39.207 2.665 1.00 94.25 798 TYR A N 1
ATOM 6366 C CA . TYR A 1 798 ? 7.109 -38.176 1.975 1.00 94.25 798 TYR A CA 1
ATOM 6367 C C . TYR A 1 798 ? 8.371 -37.793 2.750 1.00 94.25 798 TYR A C 1
ATOM 6369 O O . TYR A 1 798 ? 8.318 -37.441 3.927 1.00 94.25 798 TYR A O 1
ATOM 6377 N N . TYR A 1 799 ? 9.515 -37.865 2.068 1.00 95.56 799 TYR A N 1
ATOM 6378 C CA . TYR A 1 799 ? 10.819 -37.473 2.585 1.00 95.56 799 TYR A CA 1
ATOM 6379 C C . TYR A 1 799 ? 11.147 -36.047 2.151 1.00 95.56 799 TYR A C 1
ATOM 6381 O O . TYR A 1 799 ? 11.433 -35.795 0.981 1.00 95.56 799 TYR A O 1
ATOM 6389 N N . ILE A 1 800 ? 11.133 -35.120 3.105 1.00 95.88 800 ILE A N 1
ATOM 6390 C CA . ILE A 1 800 ? 11.424 -33.706 2.906 1.00 95.88 800 ILE A CA 1
ATOM 6391 C C . ILE A 1 800 ? 12.946 -33.503 2.862 1.00 95.88 800 ILE A C 1
ATOM 6393 O O . ILE A 1 800 ? 13.628 -33.740 3.863 1.00 95.88 800 ILE A O 1
ATOM 6397 N N . PRO A 1 801 ? 13.520 -33.033 1.740 1.00 94.56 801 PRO A N 1
ATOM 6398 C CA . PRO A 1 801 ? 14.923 -32.651 1.712 1.00 94.56 801 PRO A CA 1
ATOM 6399 C C . PRO A 1 801 ? 15.175 -31.406 2.567 1.00 94.56 801 PRO A C 1
ATOM 6401 O O . PRO A 1 801 ? 14.323 -30.520 2.658 1.00 94.56 801 PRO A O 1
ATOM 6404 N N . HIS A 1 802 ? 16.362 -31.307 3.160 1.00 94.81 802 HIS A N 1
ATOM 6405 C CA . HIS A 1 802 ? 16.702 -30.211 4.062 1.00 94.81 802 HIS A CA 1
ATOM 6406 C C . HIS A 1 802 ? 18.148 -29.733 3.896 1.00 94.81 802 HIS A C 1
ATOM 6408 O O . HIS A 1 802 ? 19.041 -30.491 3.517 1.00 94.81 802 HIS A O 1
ATOM 6414 N N . HIS A 1 803 ? 18.391 -28.451 4.178 1.00 90.94 803 HIS A N 1
ATOM 6415 C CA . HIS A 1 803 ? 19.721 -27.834 4.109 1.00 90.94 803 HIS A CA 1
ATOM 6416 C C . HIS A 1 803 ? 19.871 -26.710 5.140 1.00 90.94 803 HIS A C 1
ATOM 6418 O O . HIS A 1 803 ? 18.891 -26.100 5.549 1.00 90.94 803 HIS A O 1
ATOM 6424 N N . GLY A 1 804 ? 21.098 -26.437 5.583 1.00 88.75 804 GLY A N 1
ATOM 6425 C CA . GLY A 1 804 ? 21.370 -25.428 6.610 1.00 88.75 804 GLY A CA 1
ATOM 6426 C C . GLY A 1 804 ? 21.738 -24.070 6.012 1.00 88.75 804 GLY A C 1
ATOM 6427 O O . GLY A 1 804 ? 22.556 -23.997 5.089 1.00 88.75 804 GLY A O 1
ATOM 6428 N N . VAL A 1 805 ? 21.192 -22.997 6.572 1.00 85.69 805 VAL A N 1
ATOM 6429 C CA . VAL A 1 805 ? 21.484 -21.602 6.233 1.00 85.69 805 VAL A CA 1
ATOM 6430 C C . VAL A 1 805 ? 22.146 -20.936 7.438 1.00 85.69 805 VAL A C 1
ATOM 6432 O O . VAL A 1 805 ? 21.556 -20.871 8.517 1.00 85.69 805 VAL A O 1
ATOM 6435 N N . LEU A 1 806 ? 23.368 -20.437 7.243 1.00 82.44 806 LEU A N 1
ATOM 6436 C CA . LEU A 1 806 ? 24.082 -19.618 8.223 1.00 82.44 806 LEU A CA 1
ATOM 6437 C C . LEU A 1 806 ? 23.728 -18.143 8.017 1.00 82.44 806 LEU A C 1
ATOM 6439 O O . LEU A 1 806 ? 23.761 -17.652 6.889 1.00 82.44 806 LEU A O 1
ATOM 6443 N N . ARG A 1 807 ? 23.408 -17.451 9.108 1.00 75.56 807 ARG A N 1
ATOM 6444 C CA . ARG A 1 807 ? 23.165 -16.005 9.169 1.00 75.56 807 ARG A CA 1
ATOM 6445 C C . ARG A 1 807 ? 24.005 -15.412 10.303 1.00 75.56 807 ARG A C 1
ATOM 6447 O O . ARG A 1 807 ? 23.511 -15.304 11.426 1.00 75.56 807 ARG A O 1
ATOM 6454 N N . PRO A 1 808 ? 25.294 -15.119 10.056 1.00 68.31 808 PRO A N 1
ATOM 6455 C CA . PRO A 1 808 ? 26.217 -14.660 11.098 1.00 68.31 808 PRO A CA 1
ATOM 6456 C C . PRO A 1 808 ? 25.827 -13.295 11.695 1.00 68.31 808 PRO A C 1
ATOM 6458 O O . PRO A 1 808 ? 26.231 -12.981 12.809 1.00 68.31 808 PRO A O 1
ATOM 6461 N N . ASP A 1 809 ? 25.007 -12.529 10.975 1.00 58.53 809 ASP A N 1
ATOM 6462 C CA . ASP A 1 809 ? 24.415 -11.233 11.320 1.00 58.53 809 ASP A CA 1
ATOM 6463 C C . ASP A 1 809 ? 23.287 -11.303 12.371 1.00 58.53 809 ASP A C 1
ATOM 6465 O O . ASP A 1 809 ? 22.915 -10.284 12.951 1.00 58.53 809 ASP A O 1
ATOM 6469 N N . LYS A 1 810 ? 22.729 -12.489 12.652 1.00 60.38 810 LYS A N 1
ATOM 6470 C CA . LYS A 1 810 ? 21.637 -12.663 13.625 1.00 60.38 810 LYS A CA 1
ATOM 6471 C C . LYS A 1 810 ? 22.179 -12.872 15.047 1.00 60.38 810 LYS A C 1
ATOM 6473 O O . LYS A 1 810 ? 22.943 -13.804 15.290 1.00 60.38 810 LYS A O 1
ATOM 6478 N N . LEU A 1 811 ? 21.685 -12.078 16.004 1.00 48.78 811 LEU A N 1
ATOM 6479 C CA . LEU A 1 811 ? 22.035 -12.173 17.433 1.00 48.78 811 LEU A CA 1
ATOM 6480 C C . LEU A 1 811 ? 21.625 -13.513 18.079 1.00 48.78 811 LEU A C 1
ATOM 6482 O O . LEU A 1 811 ? 22.387 -14.063 18.867 1.00 48.78 811 LEU A O 1
ATOM 6486 N N . THR A 1 812 ? 20.452 -14.061 17.729 1.00 50.50 812 THR A N 1
ATOM 6487 C CA . THR A 1 812 ? 19.823 -15.177 18.472 1.00 50.50 812 THR A CA 1
ATOM 6488 C C . THR A 1 812 ? 19.827 -16.535 17.764 1.00 50.50 812 THR A C 1
ATOM 6490 O O . THR A 1 812 ? 19.827 -17.566 18.426 1.00 50.50 812 THR A O 1
ATOM 6493 N N . THR A 1 813 ? 19.836 -16.599 16.427 1.00 60.00 813 THR A N 1
ATOM 6494 C CA . THR A 1 813 ? 19.888 -17.886 15.695 1.00 60.00 813 THR A CA 1
ATOM 6495 C C . THR A 1 813 ? 20.786 -17.775 14.470 1.00 60.00 813 THR A C 1
ATOM 6497 O O . THR A 1 813 ? 20.326 -17.486 13.363 1.00 60.00 813 THR A O 1
ATOM 6500 N N . LYS A 1 814 ? 22.084 -18.014 14.674 1.00 69.00 814 LYS A N 1
ATOM 6501 C CA . LYS A 1 814 ? 23.107 -17.956 13.617 1.00 69.00 814 LYS A CA 1
ATOM 6502 C C . LYS A 1 814 ? 22.977 -19.074 12.575 1.00 69.00 814 LYS A C 1
ATOM 6504 O O . LYS A 1 814 ? 23.528 -18.951 11.486 1.00 69.00 814 LYS A O 1
ATOM 6509 N N . PHE A 1 815 ? 22.232 -20.140 12.876 1.00 83.88 815 PHE A N 1
ATOM 6510 C CA . PHE A 1 815 ? 22.054 -21.308 12.013 1.00 83.88 815 PHE A CA 1
ATOM 6511 C C . PHE A 1 815 ? 20.587 -21.768 11.982 1.00 83.88 815 PHE A C 1
ATOM 6513 O O . PHE A 1 815 ? 19.940 -21.849 13.024 1.00 83.88 815 PHE A O 1
ATOM 6520 N N . ARG A 1 816 ? 20.042 -22.052 10.790 1.00 84.44 816 ARG A N 1
ATOM 6521 C CA . ARG A 1 816 ? 18.669 -22.562 10.591 1.00 84.44 816 ARG A CA 1
ATOM 6522 C C . ARG A 1 816 ? 18.652 -23.680 9.552 1.00 84.44 816 ARG A C 1
ATOM 6524 O O . ARG A 1 816 ? 19.317 -23.554 8.528 1.00 84.44 816 ARG A O 1
ATOM 6531 N N . VAL A 1 817 ? 17.855 -24.728 9.759 1.00 89.56 817 VAL A N 1
ATOM 6532 C CA . VAL A 1 817 ? 17.673 -25.811 8.776 1.00 89.56 817 VAL A CA 1
ATOM 6533 C C . VAL A 1 817 ? 16.379 -25.607 8.002 1.00 89.56 817 VAL A C 1
ATOM 6535 O O . VAL A 1 817 ? 15.298 -25.650 8.562 1.00 89.56 817 VAL A O 1
ATOM 6538 N N . VAL A 1 818 ? 16.471 -25.392 6.698 1.00 89.31 818 VAL A N 1
ATOM 6539 C CA . VAL A 1 818 ? 15.315 -25.194 5.824 1.00 89.31 818 VAL A CA 1
ATOM 6540 C C . VAL A 1 818 ? 14.832 -26.542 5.298 1.00 89.31 818 VAL A C 1
ATOM 6542 O O . VAL A 1 818 ? 15.610 -27.271 4.680 1.00 89.31 818 VAL A O 1
ATOM 6545 N N . PHE A 1 819 ? 13.547 -26.835 5.496 1.00 92.69 819 PHE A N 1
ATOM 6546 C CA . PHE A 1 819 ? 12.858 -28.014 4.970 1.00 92.69 819 PHE A CA 1
ATOM 6547 C C . PHE A 1 819 ? 12.143 -27.670 3.655 1.00 92.69 819 PHE A C 1
ATOM 6549 O O . PHE A 1 819 ? 11.375 -26.712 3.587 1.00 92.69 819 PHE A O 1
ATOM 6556 N N . ASN A 1 820 ? 12.402 -28.427 2.587 1.00 91.38 820 ASN A N 1
ATOM 6557 C CA . ASN A 1 820 ? 11.874 -28.158 1.248 1.00 91.38 820 ASN A CA 1
ATOM 6558 C C . ASN A 1 820 ? 10.728 -29.114 0.876 1.00 91.38 820 ASN A C 1
ATOM 6560 O O . ASN A 1 820 ? 10.923 -30.096 0.154 1.00 91.38 820 ASN A O 1
ATOM 6564 N N . ALA A 1 821 ? 9.512 -28.812 1.333 1.00 92.19 821 ALA A N 1
ATOM 6565 C CA . ALA A 1 821 ? 8.321 -29.603 1.009 1.00 92.19 821 ALA A CA 1
ATOM 6566 C C . ALA A 1 821 ? 7.828 -29.435 -0.449 1.00 92.19 821 ALA A C 1
ATOM 6568 O O . ALA A 1 821 ? 6.899 -30.127 -0.856 1.00 92.19 821 ALA A O 1
ATOM 6569 N N . SER A 1 822 ? 8.475 -28.584 -1.258 1.00 92.75 822 SER A N 1
ATOM 6570 C CA . SER A 1 822 ? 8.182 -28.399 -2.691 1.00 92.75 822 SER A CA 1
ATOM 6571 C C . SER A 1 822 ? 9.053 -29.260 -3.617 1.00 92.75 822 SER A C 1
ATOM 6573 O O . SER A 1 822 ? 9.000 -29.109 -4.836 1.00 92.75 822 SER A O 1
ATOM 6575 N N . SER A 1 823 ? 9.903 -30.141 -3.077 1.00 89.69 823 SER A N 1
ATOM 6576 C CA . SER A 1 823 ? 10.729 -31.028 -3.904 1.00 89.69 823 SER A CA 1
ATOM 6577 C C . SER A 1 823 ? 9.864 -32.072 -4.631 1.00 89.69 823 SER A C 1
ATOM 6579 O O . SER A 1 823 ? 9.188 -32.854 -3.973 1.00 89.69 823 SER A O 1
ATOM 6581 N N . PRO A 1 824 ? 9.898 -32.178 -5.969 1.00 89.88 824 PRO A N 1
ATOM 6582 C CA . PRO A 1 824 ? 9.059 -33.141 -6.676 1.00 89.88 824 PRO A CA 1
ATOM 6583 C C . PRO A 1 824 ? 9.455 -34.587 -6.343 1.00 89.88 824 PRO A C 1
ATOM 6585 O O . PRO A 1 824 ? 10.642 -34.915 -6.223 1.00 89.88 824 PRO A O 1
ATOM 6588 N N . THR A 1 825 ? 8.454 -35.458 -6.220 1.00 92.50 825 THR A N 1
ATOM 6589 C CA . THR A 1 825 ? 8.635 -36.918 -6.165 1.00 92.50 825 THR A CA 1
ATOM 6590 C C . THR A 1 825 ? 8.902 -37.491 -7.564 1.00 92.50 825 THR A C 1
ATOM 6592 O O . THR A 1 825 ? 8.908 -36.770 -8.563 1.00 92.50 825 THR A O 1
ATOM 6595 N N . THR A 1 826 ? 9.078 -38.810 -7.672 1.00 90.69 826 THR A N 1
ATOM 6596 C CA . THR A 1 826 ? 9.141 -39.524 -8.966 1.00 90.69 826 THR A CA 1
ATOM 6597 C C . THR A 1 826 ? 7.908 -39.335 -9.859 1.00 90.69 826 THR A C 1
ATOM 6599 O O . THR A 1 826 ? 8.040 -39.468 -11.072 1.00 90.69 826 THR A O 1
ATOM 6602 N N . THR A 1 827 ? 6.741 -38.971 -9.310 1.00 89.06 827 THR A N 1
ATOM 6603 C CA . THR A 1 827 ? 5.544 -38.620 -10.104 1.00 89.06 827 THR A CA 1
ATOM 6604 C C . THR A 1 827 ? 5.519 -37.150 -10.538 1.00 89.06 827 THR A C 1
ATOM 6606 O O . THR A 1 827 ? 4.617 -36.739 -11.261 1.00 89.06 827 THR A O 1
ATOM 6609 N N . GLY A 1 828 ? 6.495 -36.340 -10.112 1.00 89.12 828 GLY A N 1
ATOM 6610 C CA . GLY A 1 828 ? 6.547 -34.898 -10.365 1.00 89.12 828 GLY A CA 1
ATOM 6611 C C . GLY A 1 828 ? 5.707 -34.052 -9.401 1.00 89.12 828 GLY A C 1
ATOM 6612 O O . GLY A 1 828 ? 5.770 -32.830 -9.478 1.00 89.12 828 GLY A O 1
ATOM 6613 N N . ILE A 1 829 ? 4.959 -34.678 -8.486 1.00 90.00 829 ILE A N 1
ATOM 6614 C CA . ILE A 1 829 ? 4.113 -34.012 -7.483 1.00 90.00 829 ILE A CA 1
ATOM 6615 C C . ILE A 1 829 ? 4.893 -33.881 -6.167 1.00 90.00 829 ILE A C 1
ATOM 6617 O O . ILE A 1 829 ? 5.545 -34.841 -5.745 1.00 90.00 829 ILE A O 1
ATOM 6621 N N . SER A 1 830 ? 4.850 -32.713 -5.528 1.00 93.81 830 SER A N 1
ATOM 6622 C CA . SER A 1 830 ? 5.441 -32.452 -4.208 1.00 93.81 830 SER A CA 1
ATOM 6623 C C . SER A 1 830 ? 4.397 -32.496 -3.086 1.00 93.81 830 SER A C 1
ATOM 6625 O O . SER A 1 830 ? 3.193 -32.487 -3.342 1.00 93.81 830 SER A O 1
ATOM 6627 N N . LEU A 1 831 ? 4.845 -32.507 -1.826 1.00 93.12 831 LEU A N 1
ATOM 6628 C CA . LEU A 1 831 ? 3.933 -32.440 -0.680 1.00 93.12 831 LEU A CA 1
ATOM 6629 C C . LEU A 1 831 ? 3.114 -31.142 -0.711 1.00 93.12 831 LEU A C 1
ATOM 6631 O O . LEU A 1 831 ? 1.900 -31.173 -0.544 1.00 93.12 831 LEU A O 1
ATOM 6635 N N . ASN A 1 832 ? 3.749 -30.009 -1.014 1.00 93.44 832 ASN A N 1
ATOM 6636 C CA . ASN A 1 832 ? 3.064 -28.717 -1.087 1.00 93.44 832 ASN A CA 1
ATOM 6637 C C . ASN A 1 832 ? 1.981 -28.637 -2.178 1.00 93.44 832 ASN A C 1
ATOM 6639 O O . ASN A 1 832 ? 1.076 -27.816 -2.045 1.00 93.44 832 ASN A O 1
ATOM 6643 N N . ASP A 1 833 ? 2.037 -29.482 -3.215 1.00 91.56 833 ASP A N 1
ATOM 6644 C CA . ASP A 1 833 ? 1.017 -29.531 -4.276 1.00 91.56 833 ASP A CA 1
ATOM 6645 C C . ASP A 1 833 ? -0.277 -30.232 -3.835 1.00 91.56 833 ASP A C 1
ATOM 6647 O O . ASP A 1 833 ? -1.327 -30.041 -4.454 1.00 91.56 833 ASP A O 1
ATOM 6651 N N . ILE A 1 834 ? -0.209 -31.049 -2.778 1.00 91.44 834 ILE A N 1
ATOM 6652 C CA . ILE A 1 834 ? -1.359 -31.775 -2.225 1.00 91.44 834 ILE A CA 1
ATOM 6653 C C . ILE A 1 834 ? -1.872 -31.173 -0.912 1.00 91.44 834 ILE A C 1
ATOM 6655 O O . ILE A 1 834 ? -2.881 -31.636 -0.393 1.00 91.44 834 ILE A O 1
ATOM 6659 N N . LEU A 1 835 ? -1.200 -30.156 -0.368 1.00 91.38 835 LEU A N 1
ATOM 6660 C CA . LEU A 1 835 ? -1.625 -29.436 0.832 1.00 91.38 835 LEU A CA 1
ATOM 6661 C C . LEU A 1 835 ? -2.541 -28.264 0.458 1.00 91.38 835 LEU A C 1
ATOM 6663 O O . LEU A 1 835 ? -2.210 -27.462 -0.416 1.00 91.38 835 LEU A O 1
ATOM 6667 N N . MET A 1 836 ? -3.672 -28.136 1.153 1.00 88.12 836 MET A N 1
ATOM 6668 C CA . MET A 1 836 ? -4.518 -26.941 1.073 1.00 88.12 836 MET A CA 1
ATOM 6669 C C . MET A 1 836 ? -3.874 -25.822 1.890 1.00 88.12 836 MET A C 1
ATOM 6671 O O . MET A 1 836 ? -3.511 -26.042 3.045 1.00 88.12 836 MET A O 1
ATOM 6675 N N . LYS A 1 837 ? -3.707 -24.630 1.310 1.00 83.12 837 LYS A N 1
ATOM 6676 C CA . LYS A 1 837 ? -2.916 -23.557 1.943 1.00 83.12 837 LYS A CA 1
ATOM 6677 C C . LYS A 1 837 ? -3.639 -22.908 3.123 1.00 83.12 837 LYS A C 1
ATOM 6679 O O . LYS A 1 837 ? -2.985 -22.506 4.084 1.00 83.12 837 LYS A O 1
ATOM 6684 N N . GLY A 1 838 ? -4.968 -22.840 3.037 1.00 77.62 838 GLY A N 1
ATOM 6685 C CA . GLY A 1 838 ? -5.802 -22.025 3.915 1.00 77.62 838 GLY A CA 1
ATOM 6686 C C . GLY A 1 838 ? -5.663 -20.532 3.611 1.00 77.62 838 GLY A C 1
ATOM 6687 O O . GLY A 1 838 ? -4.670 -20.087 3.033 1.00 77.62 838 GLY A O 1
ATOM 6688 N N . ASP A 1 839 ? -6.667 -19.752 4.007 1.00 69.44 839 ASP A N 1
ATOM 6689 C CA . ASP A 1 839 ? -6.593 -18.295 3.914 1.00 69.44 839 ASP A CA 1
ATOM 6690 C C . ASP A 1 839 ? -5.911 -17.749 5.170 1.00 69.44 839 ASP A C 1
ATOM 6692 O O . ASP A 1 839 ? -6.429 -17.855 6.281 1.00 69.44 839 ASP A O 1
ATOM 6696 N N . VAL A 1 840 ? -4.743 -17.139 4.983 1.00 62.41 840 VAL A N 1
ATOM 6697 C CA . VAL A 1 840 ? -4.065 -16.347 6.011 1.00 62.41 840 VAL A CA 1
ATOM 6698 C C . VAL A 1 840 ? -4.159 -14.889 5.593 1.00 62.41 840 VAL A C 1
ATOM 6700 O O . VAL A 1 840 ? -3.389 -14.415 4.760 1.00 62.41 840 VAL A O 1
ATOM 6703 N N . ILE A 1 841 ? -5.151 -14.185 6.134 1.00 55.34 841 ILE A N 1
ATOM 6704 C CA . ILE A 1 841 ? -5.313 -12.745 5.927 1.00 55.34 841 ILE A CA 1
ATOM 6705 C C . ILE A 1 841 ? -4.760 -12.044 7.164 1.00 55.34 841 ILE A C 1
ATOM 6707 O O . ILE A 1 841 ? -5.486 -11.801 8.125 1.00 55.34 841 ILE A O 1
ATOM 6711 N N . GLU A 1 842 ? -3.472 -11.722 7.140 1.00 55.97 842 GLU A N 1
ATOM 6712 C CA . GLU A 1 842 ? -2.866 -10.839 8.135 1.00 55.97 842 GLU A CA 1
ATOM 6713 C C . GLU A 1 842 ? -2.734 -9.435 7.550 1.00 55.97 842 GLU A C 1
ATOM 6715 O O . GLU A 1 842 ? -1.956 -9.176 6.631 1.00 55.97 842 GLU A O 1
ATOM 6720 N N . ASP A 1 843 ? -3.530 -8.511 8.075 1.00 58.12 843 ASP A N 1
ATOM 6721 C CA . ASP A 1 843 ? -3.471 -7.108 7.693 1.00 58.12 843 ASP A CA 1
ATOM 6722 C C . ASP A 1 843 ? -2.471 -6.383 8.606 1.00 58.12 843 ASP A C 1
ATOM 6724 O O . ASP A 1 843 ? -2.822 -5.851 9.663 1.00 58.12 843 ASP A O 1
ATOM 6728 N N . VAL A 1 844 ? -1.205 -6.363 8.175 1.00 62.22 844 VAL A N 1
ATOM 6729 C CA . VAL A 1 844 ? -0.102 -5.642 8.840 1.00 62.22 844 VAL A CA 1
ATOM 6730 C C . VAL A 1 844 ? -0.493 -4.196 9.149 1.00 62.22 844 VAL A C 1
ATOM 6732 O O . VAL A 1 844 ? -0.155 -3.665 10.208 1.00 62.22 844 VAL A O 1
ATOM 6735 N N . PHE A 1 845 ? -1.243 -3.553 8.250 1.00 57.28 845 PHE A N 1
ATOM 6736 C CA . PHE A 1 845 ? -1.686 -2.181 8.439 1.00 57.28 845 PHE A CA 1
ATOM 6737 C C . PHE A 1 845 ? -2.690 -2.071 9.592 1.00 57.28 845 PHE A C 1
ATOM 6739 O O . PHE A 1 845 ? -2.575 -1.146 10.398 1.00 57.28 845 PHE A O 1
ATOM 6746 N N . GLN A 1 846 ? -3.625 -3.014 9.743 1.00 62.66 846 GLN A N 1
ATOM 6747 C CA . GLN A 1 846 ? -4.529 -3.053 10.900 1.00 62.66 846 GLN A CA 1
ATOM 6748 C C . GLN A 1 846 ? -3.800 -3.321 12.217 1.00 62.66 846 GLN A C 1
ATOM 6750 O O . GLN A 1 846 ? -4.099 -2.639 13.200 1.00 62.66 846 GLN A O 1
ATOM 6755 N N . THR A 1 847 ? -2.858 -4.268 12.249 1.00 64.81 847 THR A N 1
ATOM 6756 C CA . THR A 1 847 ? -2.081 -4.585 13.460 1.00 64.81 847 THR A CA 1
ATOM 6757 C C . THR A 1 847 ? -1.255 -3.375 13.901 1.00 64.81 847 THR A C 1
ATOM 6759 O O . THR A 1 847 ? -1.368 -2.932 15.044 1.00 64.81 847 THR A O 1
ATOM 6762 N N . ILE A 1 848 ? -0.534 -2.728 12.977 1.00 63.97 848 ILE A N 1
ATOM 6763 C CA . ILE A 1 848 ? 0.233 -1.505 13.268 1.00 63.97 848 ILE A CA 1
ATOM 6764 C C . ILE A 1 848 ? -0.691 -0.340 13.657 1.00 63.97 848 ILE A C 1
ATOM 6766 O O . ILE A 1 848 ? -0.374 0.429 14.568 1.00 63.97 848 ILE A O 1
ATOM 6770 N N . SER A 1 849 ? -1.843 -0.189 12.998 1.00 63.47 849 SER A N 1
ATOM 6771 C CA . SER A 1 849 ? -2.797 0.883 13.309 1.00 63.47 849 SER A CA 1
ATOM 6772 C C . SER A 1 849 ? -3.399 0.735 14.703 1.00 63.47 849 SER A C 1
ATOM 6774 O O . SER A 1 849 ? -3.589 1.738 15.388 1.00 63.47 849 SER A O 1
ATOM 6776 N N . ARG A 1 850 ? -3.687 -0.495 15.149 1.00 67.94 850 ARG A N 1
ATOM 6777 C CA . ARG A 1 850 ? -4.145 -0.763 16.519 1.00 67.94 850 ARG A CA 1
ATOM 6778 C C . ARG A 1 850 ? -3.032 -0.528 17.525 1.00 67.94 850 ARG A C 1
ATOM 6780 O O . ARG A 1 850 ? -3.245 0.245 18.454 1.00 67.94 850 ARG A O 1
ATOM 6787 N N . PHE A 1 851 ? -1.832 -1.035 17.250 1.00 73.31 851 PHE A N 1
ATOM 6788 C CA . PHE A 1 851 ? -0.654 -0.817 18.086 1.00 73.31 851 PHE A CA 1
ATOM 6789 C C . PHE A 1 851 ? -0.398 0.667 18.391 1.00 73.31 851 PHE A C 1
ATOM 6791 O O . PHE A 1 851 ? -0.184 1.048 19.541 1.00 73.31 851 PHE A O 1
ATOM 6798 N N . ARG A 1 852 ? -0.513 1.535 17.375 1.00 67.12 852 ARG A N 1
ATOM 6799 C CA . ARG A 1 852 ? -0.314 2.992 17.502 1.00 67.12 852 ARG A CA 1
ATOM 6800 C C . ARG A 1 852 ? -1.349 3.710 18.374 1.00 67.12 852 ARG A C 1
ATOM 6802 O O . ARG A 1 852 ? -1.122 4.860 18.739 1.00 67.12 852 ARG A O 1
ATOM 6809 N N . ARG A 1 853 ? -2.477 3.076 18.707 1.00 67.12 853 ARG A N 1
ATOM 6810 C CA . ARG A 1 853 ? -3.520 3.667 19.567 1.00 67.12 853 ARG A CA 1
ATOM 6811 C C . ARG A 1 853 ? -3.202 3.541 21.054 1.00 67.12 853 ARG A C 1
ATOM 6813 O O . ARG A 1 853 ? -3.907 4.134 21.871 1.00 67.12 853 ARG A O 1
ATOM 6820 N N . HIS A 1 854 ? -2.204 2.744 21.422 1.00 69.38 854 HIS A N 1
ATOM 6821 C CA . HIS A 1 854 ? -1.953 2.414 22.815 1.00 69.38 854 HIS A CA 1
ATOM 6822 C C . HIS A 1 854 ? -0.935 3.355 23.446 1.00 69.38 854 HIS A C 1
ATOM 6824 O O . HIS A 1 854 ? 0.165 3.559 22.940 1.00 69.38 854 HIS A O 1
ATOM 6830 N N . LYS A 1 855 ? -1.309 3.908 24.603 1.00 72.88 855 LYS A N 1
ATOM 6831 C CA . LYS A 1 855 ? -0.427 4.744 25.422 1.00 72.88 855 LYS A CA 1
ATOM 6832 C C . LYS A 1 855 ? 0.755 3.940 25.967 1.00 72.88 855 LYS A C 1
ATOM 6834 O O . LYS A 1 855 ? 1.872 4.448 26.024 1.00 72.88 855 LYS A O 1
ATOM 6839 N N . PHE A 1 856 ? 0.509 2.691 26.357 1.00 77.50 856 PHE A N 1
ATOM 6840 C CA . PHE A 1 856 ? 1.533 1.730 26.748 1.00 77.50 856 PHE A CA 1
ATOM 6841 C C . PHE A 1 856 ? 1.521 0.586 25.745 1.00 77.50 856 PHE A C 1
ATOM 6843 O O . PHE A 1 856 ? 0.482 -0.030 25.534 1.00 77.50 856 PHE A O 1
ATOM 6850 N N . ALA A 1 857 ? 2.660 0.330 25.118 1.00 82.38 857 ALA A N 1
ATOM 6851 C CA . ALA A 1 857 ? 2.795 -0.612 24.018 1.00 82.38 857 ALA A CA 1
ATOM 6852 C C . ALA A 1 857 ? 3.969 -1.555 24.294 1.00 82.38 857 ALA A C 1
ATOM 6854 O O . ALA A 1 857 ? 5.004 -1.144 24.838 1.00 82.38 857 ALA A O 1
ATOM 6855 N N . PHE A 1 858 ? 3.805 -2.821 23.929 1.00 86.50 858 PHE A N 1
ATOM 6856 C CA . PHE A 1 858 ? 4.864 -3.816 23.997 1.00 86.50 858 PHE A CA 1
ATOM 6857 C C . PHE A 1 858 ? 4.805 -4.774 22.809 1.00 86.50 858 PHE A C 1
ATOM 6859 O O . PHE A 1 858 ? 3.752 -4.990 22.209 1.00 86.50 858 PHE A O 1
ATOM 6866 N N . THR A 1 859 ? 5.952 -5.364 22.499 1.00 88.69 859 THR A N 1
ATOM 6867 C CA . THR A 1 859 ? 6.073 -6.465 21.549 1.00 88.69 859 THR A CA 1
ATOM 6868 C C . THR A 1 859 ? 6.751 -7.658 22.213 1.00 88.69 859 THR A C 1
ATOM 6870 O O . THR A 1 859 ? 7.555 -7.492 23.137 1.00 88.69 859 THR A O 1
ATOM 6873 N N . THR A 1 860 ? 6.403 -8.864 21.777 1.00 88.44 860 THR A N 1
ATOM 6874 C CA . THR A 1 860 ? 7.019 -10.117 22.234 1.00 88.44 860 THR A CA 1
ATOM 6875 C C . THR A 1 860 ? 6.888 -11.193 21.159 1.00 88.44 860 THR A C 1
ATOM 6877 O O . THR A 1 860 ? 5.940 -11.165 20.383 1.00 88.44 860 THR A O 1
ATOM 6880 N N . ASP A 1 861 ? 7.833 -12.127 21.129 1.00 88.38 861 ASP A N 1
ATOM 6881 C CA . ASP A 1 861 ? 7.944 -13.203 20.140 1.00 88.38 861 ASP A CA 1
ATOM 6882 C C . ASP A 1 861 ? 7.578 -14.554 20.791 1.00 88.38 861 ASP A C 1
ATOM 6884 O O . ASP A 1 861 ? 8.079 -14.893 21.877 1.00 88.38 861 ASP A O 1
ATOM 6888 N N . ILE A 1 862 ? 6.718 -15.335 20.130 1.00 89.88 862 ILE A N 1
ATOM 6889 C CA . ILE A 1 862 ? 6.371 -16.710 20.505 1.00 89.88 862 ILE A CA 1
ATOM 6890 C C . ILE A 1 862 ? 7.507 -17.649 20.090 1.00 89.88 862 ILE A C 1
ATOM 6892 O O . ILE A 1 862 ? 7.644 -18.092 18.944 1.00 89.88 862 ILE A O 1
ATOM 6896 N N . GLN A 1 863 ? 8.288 -18.059 21.083 1.00 87.50 863 GLN A N 1
ATOM 6897 C CA . GLN A 1 863 ? 9.465 -18.876 20.879 1.00 87.50 863 GLN A CA 1
ATOM 6898 C C . GLN A 1 863 ? 9.115 -20.212 20.213 1.00 87.50 863 GLN A C 1
ATOM 6900 O O . GLN A 1 863 ? 8.392 -21.049 20.760 1.00 87.50 863 GLN A O 1
ATOM 6905 N N . LYS A 1 864 ? 9.725 -20.459 19.046 1.00 86.31 864 LYS A N 1
ATOM 6906 C CA . LYS A 1 864 ? 9.613 -21.733 18.314 1.00 86.31 864 LYS A CA 1
ATOM 6907 C C . LYS A 1 864 ? 8.149 -22.103 17.996 1.00 86.31 864 LYS A C 1
ATOM 6909 O O . LYS A 1 864 ? 7.849 -23.291 17.932 1.00 86.31 864 LYS A O 1
ATOM 6914 N N . MET A 1 865 ? 7.277 -21.118 17.750 1.00 89.88 865 MET A N 1
ATOM 6915 C CA . MET A 1 865 ? 5.823 -21.267 17.559 1.00 89.88 865 MET A CA 1
ATOM 6916 C C . MET A 1 865 ? 5.396 -22.540 16.802 1.00 89.88 865 MET A C 1
ATOM 6918 O O . MET A 1 865 ? 4.708 -23.388 17.366 1.00 89.88 865 MET A O 1
ATOM 6922 N N . TYR A 1 866 ? 5.856 -22.726 15.558 1.00 90.31 866 TYR A N 1
ATOM 6923 C CA . TYR A 1 866 ? 5.506 -23.894 14.733 1.00 90.31 866 TYR A CA 1
ATOM 6924 C C . TYR A 1 866 ? 5.858 -25.232 15.403 1.00 90.31 866 TYR A C 1
ATOM 6926 O O . TYR A 1 866 ? 5.075 -26.179 15.381 1.00 90.31 866 TYR A O 1
ATOM 6934 N N . ARG A 1 867 ? 7.014 -25.290 16.078 1.00 89.50 867 ARG A N 1
ATOM 6935 C CA . ARG A 1 867 ? 7.500 -26.497 16.759 1.00 89.50 867 ARG A CA 1
ATOM 6936 C C . ARG A 1 867 ? 6.666 -26.839 17.992 1.00 89.50 867 ARG A C 1
ATOM 6938 O O . ARG A 1 867 ? 6.802 -27.949 18.487 1.00 89.50 867 ARG A O 1
ATOM 6945 N N . GLN A 1 868 ? 5.820 -25.935 18.488 1.00 91.69 868 GLN A N 1
ATOM 6946 C CA . GLN A 1 868 ? 4.947 -26.210 19.631 1.00 91.69 868 GLN A CA 1
ATOM 6947 C C . GLN A 1 868 ? 3.655 -26.934 19.236 1.00 91.69 868 GLN A C 1
ATOM 6949 O O . GLN A 1 868 ? 3.056 -27.609 20.073 1.00 91.69 868 GLN A O 1
ATOM 6954 N N . ILE A 1 869 ? 3.294 -26.922 17.953 1.00 94.19 869 ILE A N 1
ATOM 6955 C CA . ILE A 1 869 ? 2.067 -27.532 17.435 1.00 94.19 869 ILE A CA 1
ATOM 6956 C C . ILE A 1 869 ? 2.388 -28.930 16.905 1.00 94.19 869 ILE A C 1
ATOM 6958 O O . ILE A 1 869 ? 3.255 -29.087 16.048 1.00 94.19 869 ILE A O 1
ATOM 6962 N N . LEU A 1 870 ? 1.717 -29.953 17.428 1.00 95.25 870 LEU A N 1
ATOM 6963 C CA . LEU A 1 870 ? 1.907 -31.352 17.047 1.00 95.25 870 LEU A CA 1
ATOM 6964 C C . LEU A 1 870 ? 1.083 -31.698 15.805 1.00 95.25 870 LEU A C 1
ATOM 6966 O O . LEU A 1 870 ? -0.016 -31.187 15.605 1.00 95.25 870 LEU A O 1
ATOM 6970 N N . ILE A 1 871 ? 1.602 -32.609 14.991 1.00 94.88 871 ILE A N 1
ATOM 6971 C CA . ILE A 1 871 ? 0.903 -33.159 13.828 1.00 94.88 871 ILE A CA 1
ATOM 6972 C C . ILE A 1 871 ? 0.244 -34.475 14.225 1.00 94.88 871 ILE A C 1
ATOM 6974 O O . ILE A 1 871 ? 0.822 -35.265 14.984 1.00 94.88 871 ILE A O 1
ATOM 6978 N N . ASP A 1 872 ? -0.967 -34.699 13.716 1.00 93.06 872 ASP A N 1
ATOM 6979 C CA . ASP A 1 872 ? -1.706 -35.929 13.967 1.00 93.06 872 ASP A CA 1
ATOM 6980 C C . ASP A 1 872 ? -0.862 -37.174 13.606 1.00 93.06 872 ASP A C 1
ATOM 6982 O O . ASP A 1 872 ? -0.209 -37.186 12.554 1.00 93.06 872 ASP A O 1
ATOM 6986 N N . PRO A 1 873 ? -0.811 -38.204 14.481 1.00 90.50 873 PRO A N 1
ATOM 6987 C CA . PRO A 1 873 ? -0.020 -39.412 14.262 1.00 90.50 873 PRO A CA 1
ATOM 6988 C C . PRO A 1 873 ? -0.168 -40.043 12.878 1.00 90.50 873 PRO A C 1
ATOM 6990 O O . PRO A 1 873 ? 0.848 -40.459 12.321 1.00 90.50 873 PRO A O 1
ATOM 6993 N N . ASP A 1 874 ? -1.371 -40.030 12.303 1.00 89.00 874 ASP A N 1
ATOM 6994 C CA . ASP A 1 874 ? -1.661 -40.671 11.016 1.00 89.00 874 ASP A CA 1
ATOM 6995 C C . ASP A 1 874 ? -1.031 -39.928 9.823 1.00 89.00 874 ASP A C 1
ATOM 6997 O O . ASP A 1 874 ? -0.941 -40.459 8.718 1.00 89.00 874 ASP A O 1
ATOM 7001 N N . GLN A 1 875 ? -0.563 -38.694 10.035 1.00 91.88 875 GLN A N 1
ATOM 7002 C CA . GLN A 1 875 ? -0.002 -37.828 8.995 1.00 91.88 875 GLN A CA 1
ATOM 7003 C C . GLN A 1 875 ? 1.482 -37.491 9.197 1.00 91.88 875 GLN A C 1
ATOM 7005 O O . GLN A 1 875 ? 2.082 -36.808 8.360 1.00 91.88 875 GLN A O 1
ATOM 7010 N N . LYS A 1 876 ? 2.115 -37.980 10.273 1.00 90.81 876 LYS A N 1
ATOM 7011 C CA . LYS A 1 876 ? 3.550 -37.755 10.547 1.00 90.81 876 LYS A CA 1
ATOM 7012 C C . LYS A 1 876 ? 4.453 -38.291 9.437 1.00 90.81 876 LYS A C 1
ATOM 7014 O O . LYS A 1 876 ? 5.524 -37.744 9.184 1.00 90.81 876 LYS A O 1
ATOM 7019 N N . ASP A 1 877 ? 4.006 -39.330 8.735 1.00 92.25 877 ASP A N 1
ATOM 7020 C CA . ASP A 1 877 ? 4.752 -39.953 7.641 1.00 92.25 877 ASP A CA 1
ATOM 7021 C C . ASP A 1 877 ? 4.869 -39.097 6.375 1.00 92.25 877 ASP A C 1
ATOM 7023 O O . ASP A 1 877 ? 5.719 -39.366 5.523 1.00 92.25 877 ASP A O 1
ATOM 7027 N N . PHE A 1 878 ? 4.113 -38.002 6.283 1.00 93.38 878 PHE A N 1
ATOM 7028 C CA . PHE A 1 878 ? 4.327 -36.977 5.261 1.00 93.38 878 PHE A CA 1
ATOM 7029 C C . PHE A 1 878 ? 5.493 -36.035 5.584 1.00 93.38 878 PHE A C 1
ATOM 7031 O O . PHE A 1 878 ? 5.906 -35.256 4.730 1.00 93.38 878 PHE A O 1
ATOM 7038 N N . GLN A 1 879 ? 6.050 -36.100 6.796 1.00 94.56 879 GLN A N 1
ATOM 7039 C CA . GLN A 1 879 ? 7.146 -35.241 7.244 1.00 94.56 879 GLN A CA 1
ATOM 7040 C C . GLN A 1 879 ? 8.365 -36.062 7.679 1.00 94.56 879 GLN A C 1
ATOM 7042 O O . GLN A 1 879 ? 8.946 -35.841 8.745 1.00 94.56 879 GLN A O 1
ATOM 7047 N N . ARG A 1 880 ? 8.775 -37.027 6.845 1.00 94.94 880 ARG A N 1
ATOM 7048 C CA . ARG A 1 880 ? 10.021 -37.773 7.063 1.00 94.94 880 ARG A CA 1
ATOM 7049 C C . ARG A 1 880 ? 11.230 -36.975 6.582 1.00 94.94 880 ARG A C 1
ATOM 7051 O O . ARG A 1 880 ? 11.148 -36.231 5.612 1.00 94.94 880 ARG A O 1
ATOM 7058 N N . ILE A 1 881 ? 12.381 -37.177 7.209 1.00 95.94 881 ILE A N 1
ATOM 7059 C CA . ILE A 1 881 ? 13.687 -36.686 6.751 1.00 95.94 881 ILE A CA 1
ATOM 7060 C C . ILE A 1 881 ? 14.715 -37.817 6.790 1.00 95.94 881 ILE A C 1
ATOM 7062 O O . ILE A 1 881 ? 14.482 -38.867 7.393 1.00 95.94 881 ILE A O 1
ATOM 7066 N N . VAL A 1 882 ? 15.859 -37.616 6.137 1.00 94.50 882 VAL A N 1
ATOM 7067 C CA . VAL A 1 882 ? 16.970 -38.575 6.142 1.00 94.50 882 VAL A CA 1
ATOM 7068 C C . VAL A 1 882 ? 18.214 -37.947 6.743 1.00 94.50 882 VAL A C 1
ATOM 7070 O O . VAL A 1 882 ? 18.604 -36.840 6.384 1.00 94.50 882 VAL A O 1
ATOM 7073 N N . TRP A 1 883 ? 18.889 -38.681 7.619 1.00 93.31 883 TRP A N 1
ATOM 7074 C CA . TRP A 1 883 ? 20.142 -38.237 8.215 1.00 93.31 883 TRP A CA 1
ATOM 7075 C C . TRP A 1 883 ? 21.106 -39.406 8.407 1.00 93.31 883 TRP A C 1
ATOM 7077 O O . TRP A 1 883 ? 20.700 -40.563 8.502 1.00 93.31 883 TRP A O 1
ATOM 7087 N N . LYS A 1 884 ? 22.403 -39.108 8.447 1.00 89.00 884 LYS A N 1
ATOM 7088 C CA . LYS A 1 884 ? 23.462 -40.071 8.772 1.00 89.00 884 LYS A CA 1
ATOM 7089 C C . LYS A 1 884 ? 24.426 -39.409 9.753 1.00 89.00 884 LYS A C 1
ATOM 7091 O O . LYS A 1 884 ? 24.591 -38.198 9.687 1.00 89.00 884 LYS A O 1
ATOM 7096 N N . THR A 1 885 ? 25.016 -40.165 10.675 1.00 81.25 885 THR A N 1
ATOM 7097 C CA . THR A 1 885 ? 25.892 -39.635 11.741 1.00 81.25 885 THR A CA 1
ATOM 7098 C C . THR A 1 885 ? 27.360 -39.536 11.319 1.00 81.25 885 THR A C 1
ATOM 7100 O O . THR A 1 885 ? 28.149 -38.862 11.974 1.00 81.25 885 THR A O 1
ATOM 7103 N N . GLY A 1 886 ? 27.725 -40.156 10.198 1.00 77.81 886 GLY A N 1
ATOM 7104 C CA . GLY A 1 886 ? 29.042 -40.079 9.584 1.00 77.81 886 GLY A CA 1
ATOM 7105 C C . GLY A 1 886 ? 28.987 -40.285 8.065 1.00 77.81 886 GLY A C 1
ATOM 7106 O O . GLY A 1 886 ? 27.961 -40.682 7.510 1.00 77.81 886 GLY A O 1
ATOM 7107 N N . PRO A 1 887 ? 30.100 -40.053 7.350 1.00 71.31 887 PRO A N 1
ATOM 7108 C CA . PRO A 1 887 ? 30.145 -40.206 5.896 1.00 71.31 887 PRO A CA 1
ATOM 7109 C C . PRO A 1 887 ? 29.862 -41.647 5.442 1.00 71.31 887 PRO A C 1
ATOM 7111 O O . PRO A 1 887 ? 29.194 -41.820 4.420 1.00 71.31 887 PRO A O 1
ATOM 7114 N N . ASN A 1 888 ? 30.295 -42.635 6.240 1.00 77.06 888 ASN A N 1
ATOM 7115 C CA . ASN A 1 888 ? 30.192 -44.076 5.973 1.00 77.06 888 ASN A CA 1
ATOM 7116 C C . ASN A 1 888 ? 29.116 -44.788 6.813 1.00 77.06 888 ASN A C 1
ATOM 7118 O O . ASN A 1 888 ? 29.048 -46.013 6.801 1.00 77.06 888 ASN A O 1
ATOM 7122 N N . THR A 1 889 ? 28.305 -44.053 7.578 1.00 83.62 889 THR A N 1
ATOM 7123 C CA . THR A 1 889 ? 27.209 -44.651 8.352 1.00 83.62 889 THR A CA 1
ATOM 7124 C C . THR A 1 889 ? 25.973 -44.806 7.477 1.00 83.62 889 THR A C 1
ATOM 7126 O O . THR A 1 889 ? 25.721 -43.961 6.612 1.00 83.62 889 THR A O 1
ATOM 7129 N N . GLU A 1 890 ? 25.169 -45.833 7.739 1.00 85.38 890 GLU A N 1
ATOM 7130 C CA . GLU A 1 890 ? 23.896 -46.027 7.047 1.00 85.38 890 GLU A CA 1
ATOM 7131 C C . GLU A 1 890 ? 22.956 -44.828 7.229 1.00 85.38 890 GLU A C 1
ATOM 7133 O O . GLU A 1 890 ? 22.922 -44.174 8.277 1.00 85.38 890 GLU A O 1
ATOM 7138 N N . VAL A 1 891 ? 22.191 -44.528 6.178 1.00 90.31 891 VAL A N 1
ATOM 7139 C CA . VAL A 1 891 ? 21.201 -43.452 6.206 1.00 90.31 891 VAL A CA 1
ATOM 7140 C C . VAL A 1 891 ? 20.003 -43.910 7.027 1.00 90.31 891 VAL A C 1
ATOM 7142 O O . VAL A 1 891 ? 19.328 -44.872 6.672 1.00 90.31 891 VAL A O 1
ATOM 7145 N N . SER A 1 892 ? 19.721 -43.186 8.104 1.00 91.44 892 SER A N 1
ATOM 7146 C CA . SER A 1 892 ? 18.552 -43.397 8.951 1.00 91.44 892 SER A CA 1
ATOM 7147 C C . SER A 1 892 ? 17.426 -42.437 8.567 1.00 91.44 892 SER A C 1
ATOM 7149 O O . SER A 1 892 ? 17.665 -41.282 8.202 1.00 91.44 892 SER A O 1
ATOM 7151 N N . ALA A 1 893 ? 16.189 -42.921 8.650 1.00 92.81 893 ALA A N 1
ATOM 7152 C CA . ALA A 1 893 ? 14.991 -42.110 8.481 1.00 92.81 893 ALA A CA 1
ATOM 7153 C C . ALA A 1 893 ? 14.508 -41.579 9.836 1.00 92.81 893 ALA A C 1
ATOM 7155 O O . ALA A 1 893 ? 14.577 -42.277 10.849 1.00 92.81 893 ALA A O 1
ATOM 7156 N N . TYR A 1 894 ? 13.988 -40.358 9.834 1.00 93.94 894 TYR A N 1
ATOM 7157 C CA . TYR A 1 894 ? 13.407 -39.707 11.004 1.00 93.94 894 TYR A CA 1
ATOM 7158 C C . TYR A 1 894 ? 12.058 -39.087 10.635 1.00 93.94 894 TYR A C 1
ATOM 7160 O O . TYR A 1 894 ? 11.853 -38.731 9.477 1.00 93.94 894 TYR A O 1
ATOM 7168 N N . ARG A 1 895 ? 11.149 -38.943 11.601 1.00 93.88 895 ARG A N 1
ATOM 7169 C CA . ARG A 1 895 ? 9.846 -38.277 11.460 1.00 93.88 895 ARG A CA 1
ATOM 7170 C C . ARG A 1 895 ? 9.832 -36.987 12.261 1.00 93.88 895 ARG A C 1
ATOM 7172 O O . ARG A 1 895 ? 10.182 -36.986 13.442 1.00 93.88 895 ARG A O 1
ATOM 7179 N N . LEU A 1 896 ? 9.387 -35.908 11.633 1.00 95.00 896 LEU A N 1
ATOM 7180 C CA . LEU A 1 896 ? 9.062 -34.664 12.321 1.00 95.00 896 LEU A CA 1
ATOM 7181 C C . LEU A 1 896 ? 7.655 -34.788 12.915 1.00 95.00 896 LEU A C 1
ATOM 7183 O O . LEU A 1 896 ? 6.706 -35.165 12.230 1.00 95.00 896 LEU A O 1
ATOM 7187 N N . LYS A 1 897 ? 7.523 -34.494 14.209 1.00 94.38 897 LYS A N 1
ATOM 7188 C CA . LYS A 1 897 ? 6.269 -34.662 14.966 1.00 94.38 897 LYS A CA 1
ATOM 7189 C C . LYS A 1 897 ? 5.435 -33.388 15.056 1.00 94.38 897 LYS A C 1
ATOM 7191 O O . LYS A 1 897 ? 4.311 -33.435 15.552 1.00 94.38 897 LYS A O 1
ATOM 7196 N N . THR A 1 898 ? 5.991 -32.259 14.638 1.00 94.44 898 THR A N 1
ATOM 7197 C CA . THR A 1 898 ? 5.410 -30.927 14.809 1.00 94.44 898 THR A CA 1
ATOM 7198 C C . THR A 1 898 ? 5.193 -30.248 13.466 1.00 94.44 898 THR A C 1
ATOM 7200 O O . THR A 1 898 ? 5.721 -30.692 12.445 1.00 94.44 898 THR A O 1
ATOM 7203 N N . VAL A 1 899 ? 4.390 -29.183 13.447 1.00 93.19 899 VAL A N 1
ATOM 7204 C CA . VAL A 1 899 ? 4.208 -28.360 12.250 1.00 93.19 899 VAL A CA 1
ATOM 7205 C C . VAL A 1 899 ? 5.576 -27.817 11.837 1.00 93.19 899 VAL A C 1
ATOM 7207 O O . VAL A 1 899 ? 6.243 -27.098 12.580 1.00 93.19 899 VAL A O 1
ATOM 7210 N N . THR A 1 900 ? 6.004 -28.177 10.632 1.00 88.31 900 THR A N 1
ATOM 7211 C CA . THR A 1 900 ? 7.314 -27.808 10.097 1.00 88.31 900 THR A CA 1
ATOM 7212 C C . THR A 1 900 ? 7.200 -26.630 9.130 1.00 88.31 900 THR A C 1
ATOM 7214 O O . THR A 1 900 ? 6.392 -26.628 8.200 1.00 88.31 900 THR A O 1
ATOM 7217 N N . TYR A 1 901 ? 8.044 -25.614 9.310 1.00 84.75 901 TYR A N 1
ATOM 7218 C CA . TYR A 1 901 ? 8.138 -24.500 8.364 1.00 84.75 901 TYR A CA 1
ATOM 7219 C C . TYR A 1 901 ? 8.700 -24.973 7.013 1.00 84.75 901 TYR A C 1
ATOM 7221 O O . TYR A 1 901 ? 9.611 -25.796 6.960 1.00 84.75 901 TYR A O 1
ATOM 7229 N N . GLY A 1 902 ? 8.163 -24.438 5.913 1.00 83.25 902 GLY A N 1
ATOM 7230 C CA . GLY A 1 902 ? 8.450 -24.902 4.546 1.00 83.25 902 GLY A CA 1
ATOM 7231 C C . GLY A 1 902 ? 7.292 -25.669 3.897 1.00 83.25 902 GLY A C 1
ATOM 7232 O O . GLY A 1 902 ? 7.302 -25.865 2.680 1.00 83.25 902 GLY A O 1
ATOM 7233 N N . MET A 1 903 ? 6.273 -26.039 4.683 1.00 90.50 903 MET A N 1
ATOM 7234 C CA . MET A 1 903 ? 4.975 -26.498 4.183 1.00 90.50 903 MET A CA 1
ATOM 7235 C C . MET A 1 903 ? 4.059 -25.313 3.850 1.00 90.50 903 MET A C 1
ATOM 7237 O O . MET A 1 903 ? 4.076 -24.296 4.544 1.00 90.50 903 MET A O 1
ATOM 7241 N N . SER A 1 904 ? 3.240 -25.446 2.808 1.00 88.50 904 SER A N 1
ATOM 7242 C CA . SER A 1 904 ? 2.366 -24.373 2.314 1.00 88.50 904 SER A CA 1
ATOM 7243 C C . SER A 1 904 ? 1.211 -24.017 3.263 1.00 88.50 904 SER A C 1
ATOM 7245 O O . SER A 1 904 ? 0.747 -22.882 3.241 1.00 88.50 904 SER A O 1
ATOM 7247 N N . ASN A 1 905 ? 0.790 -24.952 4.117 1.00 90.00 905 ASN A N 1
ATOM 7248 C CA . ASN A 1 905 ? -0.304 -24.804 5.085 1.00 90.00 905 ASN A CA 1
ATOM 7249 C C . ASN A 1 905 ? 0.160 -24.469 6.516 1.00 90.00 905 ASN A C 1
ATOM 7251 O O . ASN A 1 905 ? -0.668 -24.225 7.394 1.00 90.00 905 ASN A O 1
ATOM 7255 N N . ALA A 1 906 ? 1.474 -24.472 6.775 1.00 90.25 906 ALA A N 1
ATOM 7256 C CA . ALA A 1 906 ? 2.020 -24.251 8.112 1.00 90.25 906 ALA A CA 1
ATOM 7257 C C . ALA A 1 906 ? 1.598 -22.899 8.726 1.00 90.25 906 ALA A C 1
ATOM 7259 O O . ALA A 1 906 ? 1.237 -22.903 9.904 1.00 90.25 906 ALA A O 1
ATOM 7260 N N . PRO A 1 907 ? 1.574 -21.769 7.981 1.00 89.44 907 PRO A N 1
ATOM 7261 C CA . PRO A 1 907 ? 1.103 -20.490 8.521 1.00 89.44 907 PRO A CA 1
ATOM 7262 C C . PRO A 1 907 ? -0.363 -20.532 8.972 1.00 89.44 907 PRO A C 1
ATOM 7264 O O . PRO A 1 907 ? -0.678 -20.077 10.069 1.00 89.44 907 PRO A O 1
ATOM 7267 N N . PHE A 1 908 ? -1.244 -21.145 8.170 1.00 90.31 908 PHE A N 1
ATOM 7268 C CA . PHE A 1 908 ? -2.659 -21.307 8.515 1.00 90.31 908 PHE A CA 1
ATOM 7269 C C . PHE A 1 908 ? -2.826 -22.108 9.808 1.00 90.31 908 PHE A C 1
ATOM 7271 O O . PHE A 1 908 ? -3.485 -21.645 10.736 1.00 90.31 908 PHE A O 1
ATOM 7278 N N . LEU A 1 909 ? -2.173 -23.273 9.907 1.00 91.81 909 LEU A N 1
ATOM 7279 C CA . LEU A 1 909 ? -2.243 -24.119 11.102 1.00 91.81 909 LEU A CA 1
ATOM 7280 C C . LEU A 1 909 ? -1.730 -23.391 12.350 1.00 91.81 909 LEU A C 1
ATOM 7282 O O . LEU A 1 909 ? -2.312 -23.534 13.424 1.00 91.81 909 LEU A O 1
ATOM 7286 N N . ALA A 1 910 ? -0.665 -22.601 12.211 1.00 91.19 910 ALA A N 1
ATOM 7287 C CA . ALA A 1 910 ? -0.071 -21.851 13.308 1.00 91.19 910 ALA A CA 1
ATOM 7288 C C . ALA A 1 910 ? -1.024 -20.775 13.851 1.00 91.19 910 ALA A C 1
ATOM 7290 O O . ALA A 1 910 ? -1.356 -20.780 15.038 1.00 91.19 910 ALA A O 1
ATOM 7291 N N . ILE A 1 911 ? -1.527 -19.908 12.974 1.00 89.56 911 ILE A N 1
ATOM 7292 C CA . ILE A 1 911 ? -2.412 -18.797 13.347 1.00 89.56 911 ILE A CA 1
ATOM 7293 C C . ILE A 1 911 ? -3.763 -19.319 13.839 1.00 89.56 911 ILE A C 1
ATOM 7295 O O . ILE A 1 911 ? -4.262 -18.879 14.875 1.00 89.56 911 ILE A O 1
ATOM 7299 N N . ARG A 1 912 ? -4.344 -20.312 13.157 1.00 90.81 912 ARG A N 1
ATOM 7300 C CA . ARG A 1 912 ? -5.636 -20.886 13.549 1.00 90.81 912 ARG A CA 1
ATOM 7301 C C . ARG A 1 912 ? -5.574 -21.598 14.904 1.00 90.81 912 ARG A C 1
ATOM 7303 O O . ARG A 1 912 ? -6.567 -21.587 15.634 1.00 90.81 912 ARG A O 1
ATOM 7310 N N . THR A 1 913 ? -4.415 -22.157 15.269 1.00 93.56 913 THR A N 1
ATOM 7311 C CA . THR A 1 913 ? -4.165 -22.717 16.609 1.00 93.56 913 THR A CA 1
ATOM 7312 C C . THR A 1 913 ? -4.142 -21.630 17.684 1.00 93.56 913 THR A C 1
ATOM 7314 O O . THR A 1 913 ? -4.730 -21.830 18.743 1.00 93.56 913 THR A O 1
ATOM 7317 N N . LEU A 1 914 ? -3.547 -20.459 17.421 1.00 93.06 914 LEU A N 1
ATOM 7318 C CA . LEU A 1 914 ? -3.619 -19.326 18.355 1.00 93.06 914 LEU A CA 1
ATOM 7319 C C . LEU A 1 914 ? -5.042 -18.786 18.507 1.00 93.06 914 LEU A C 1
ATOM 7321 O O . LEU A 1 914 ? -5.468 -18.473 19.615 1.00 93.06 914 LEU A O 1
ATOM 7325 N N . GLN A 1 915 ? -5.798 -18.722 17.411 1.00 92.19 915 GLN A N 1
ATOM 7326 C CA . GLN A 1 915 ? -7.211 -18.346 17.455 1.00 92.19 915 GLN A CA 1
ATOM 7327 C C . GLN A 1 915 ? -8.037 -19.363 18.253 1.00 92.19 915 GLN A C 1
ATOM 7329 O O . GLN A 1 915 ? -8.918 -18.969 19.014 1.00 92.19 915 GLN A O 1
ATOM 7334 N N . GLN A 1 916 ? -7.730 -20.661 18.132 1.00 94.81 916 GLN A N 1
ATOM 7335 C CA . GLN A 1 916 ? -8.374 -21.697 18.941 1.00 94.81 916 GLN A CA 1
ATOM 7336 C C . GLN A 1 916 ? -8.024 -21.549 20.425 1.00 94.81 916 GLN A C 1
ATOM 7338 O O . GLN A 1 916 ? -8.915 -21.597 21.265 1.00 94.81 916 GLN A O 1
ATOM 7343 N N . LEU A 1 917 ? -6.749 -21.302 20.743 1.00 94.69 917 LEU A N 1
ATOM 7344 C CA . LEU A 1 917 ? -6.295 -21.011 22.103 1.00 94.69 917 LEU A CA 1
ATOM 7345 C C . LEU A 1 917 ? -7.049 -19.819 22.703 1.00 94.69 917 LEU A C 1
ATOM 7347 O O . LEU A 1 917 ? -7.466 -19.878 23.857 1.00 94.69 917 LEU A O 1
ATOM 7351 N N . ALA A 1 918 ? -7.234 -18.755 21.922 1.00 93.88 918 ALA A N 1
ATOM 7352 C CA . ALA A 1 918 ? -7.953 -17.570 22.359 1.00 93.88 918 ALA A CA 1
ATOM 7353 C C . ALA A 1 918 ? -9.429 -17.853 22.675 1.00 93.88 918 ALA A C 1
ATOM 7355 O O . ALA A 1 918 ? -9.965 -17.277 23.615 1.00 93.88 918 ALA A O 1
ATOM 7356 N N . GLU A 1 919 ? -10.095 -18.735 21.928 1.00 93.19 919 GLU A N 1
ATOM 7357 C CA . GLU A 1 919 ? -11.479 -19.116 22.229 1.00 93.19 919 GLU A CA 1
ATOM 7358 C C . GLU A 1 919 ? -11.554 -20.043 23.453 1.00 93.19 919 GLU A C 1
ATOM 7360 O O . GLU A 1 919 ? -12.351 -19.797 24.360 1.00 93.19 919 GLU A O 1
ATOM 7365 N N . ASP A 1 920 ? -10.680 -21.052 23.524 1.00 92.56 920 ASP A N 1
ATOM 7366 C CA . ASP A 1 920 ? -10.648 -22.038 24.612 1.00 92.56 920 ASP A CA 1
ATOM 7367 C C . ASP A 1 920 ? -10.353 -21.382 25.975 1.00 92.56 920 ASP A C 1
ATOM 7369 O O . ASP A 1 920 ? -10.974 -21.707 26.990 1.00 92.56 920 ASP A O 1
ATOM 7373 N N . GLU A 1 921 ? -9.428 -20.419 26.007 1.00 93.25 921 GLU A N 1
ATOM 7374 C CA . GLU A 1 921 ? -8.975 -19.764 27.238 1.00 93.25 921 GLU A CA 1
ATOM 7375 C C . GLU A 1 921 ? -9.673 -18.422 27.524 1.00 93.25 921 GLU A C 1
ATOM 7377 O O . GLU A 1 921 ? -9.393 -17.781 28.541 1.00 93.25 921 GLU A O 1
ATOM 7382 N N . LYS A 1 922 ? -10.641 -18.008 26.695 1.00 92.81 922 LYS A N 1
ATOM 7383 C CA . LYS A 1 922 ? -11.354 -16.719 26.800 1.00 92.81 922 LYS A CA 1
ATOM 7384 C C . LYS A 1 922 ? -11.930 -16.422 28.176 1.00 92.81 922 LYS A C 1
ATOM 7386 O O . LYS A 1 922 ? -11.908 -15.283 28.639 1.00 92.81 922 LYS A O 1
ATOM 7391 N N . SER A 1 923 ? -12.459 -17.453 28.829 1.00 92.31 923 SER A N 1
ATOM 7392 C CA . SER A 1 923 ? -13.072 -17.341 30.155 1.00 92.31 923 SER A CA 1
ATOM 7393 C C . SER A 1 923 ? -12.048 -17.091 31.269 1.00 92.31 923 SER A C 1
ATOM 7395 O O . SER A 1 923 ? -12.364 -16.416 32.248 1.00 92.31 923 SER A O 1
ATOM 7397 N N . ARG A 1 924 ? -10.822 -17.605 31.116 1.00 93.19 924 ARG A N 1
ATOM 7398 C CA . ARG A 1 924 ? -9.735 -17.503 32.102 1.00 93.19 924 ARG A CA 1
ATOM 7399 C C . ARG A 1 924 ? -8.845 -16.291 31.842 1.00 93.19 924 ARG A C 1
ATOM 7401 O O . ARG A 1 924 ? -8.467 -15.598 32.784 1.00 93.19 924 ARG A O 1
ATOM 7408 N N . PHE A 1 925 ? -8.547 -16.018 30.573 1.00 94.69 925 PHE A N 1
ATOM 7409 C CA . PHE A 1 925 ? -7.596 -15.001 30.127 1.00 94.69 925 PHE A CA 1
ATOM 7410 C C . PHE A 1 925 ? -8.215 -14.085 29.051 1.00 94.69 925 PHE A C 1
ATOM 7412 O O . PHE A 1 925 ? -7.803 -14.113 27.887 1.00 94.69 925 PHE A O 1
ATOM 7419 N N . PRO A 1 926 ? -9.214 -13.255 29.407 1.00 92.56 926 PRO A N 1
ATOM 7420 C CA . PRO A 1 926 ? -9.968 -12.460 28.437 1.00 92.56 926 PRO A CA 1
ATOM 7421 C C . PRO A 1 926 ? -9.121 -11.413 27.699 1.00 92.56 926 PRO A C 1
ATOM 7423 O O . PRO A 1 926 ? -9.345 -11.182 26.515 1.00 92.56 926 PRO A O 1
ATOM 7426 N N . LEU A 1 927 ? -8.129 -10.798 28.358 1.00 91.00 927 LEU A N 1
ATOM 7427 C CA . LEU A 1 927 ? -7.256 -9.807 27.717 1.00 91.00 927 LEU A CA 1
ATOM 7428 C C . LEU A 1 927 ? -6.283 -10.473 26.742 1.00 91.00 927 LEU A C 1
ATOM 7430 O O . LEU A 1 927 ? -6.076 -9.968 25.642 1.00 91.00 927 LEU A O 1
ATOM 7434 N N . ALA A 1 928 ? -5.707 -11.612 27.135 1.00 92.06 928 ALA A N 1
ATOM 7435 C CA . ALA A 1 928 ? -4.835 -12.382 26.252 1.00 92.06 928 ALA A CA 1
ATOM 7436 C C . ALA A 1 928 ? -5.585 -12.891 25.026 1.00 92.06 928 ALA A C 1
ATOM 7438 O O . ALA A 1 928 ? -5.047 -12.857 23.930 1.00 92.06 928 ALA A O 1
ATOM 7439 N N . SER A 1 929 ? -6.832 -13.319 25.204 1.00 92.25 929 SER A N 1
ATOM 7440 C CA . SER A 1 929 ? -7.655 -13.838 24.112 1.00 92.25 929 SER A CA 1
ATOM 7441 C C . SER A 1 929 ? -7.944 -12.766 23.063 1.00 92.25 929 SER A C 1
ATOM 7443 O O . SER A 1 929 ? -7.781 -13.014 21.873 1.00 92.25 929 SER A O 1
ATOM 7445 N N . GLU A 1 930 ? -8.273 -11.545 23.493 1.00 90.25 930 GLU A N 1
ATOM 7446 C CA . GLU A 1 930 ? -8.444 -10.407 22.583 1.00 90.25 930 GLU A CA 1
ATOM 7447 C C . GLU A 1 930 ? -7.145 -10.093 21.816 1.00 90.25 930 GLU A C 1
ATOM 7449 O O . GLU A 1 930 ? -7.158 -9.920 20.596 1.00 90.25 930 GLU A O 1
ATOM 7454 N N . ALA A 1 931 ? -6.004 -10.091 22.514 1.00 89.88 931 ALA A N 1
ATOM 7455 C CA . ALA A 1 931 ? -4.700 -9.852 21.900 1.00 89.88 931 ALA A CA 1
ATOM 7456 C C . ALA A 1 931 ? -4.273 -10.983 20.942 1.00 89.88 931 ALA A C 1
ATOM 7458 O O . ALA A 1 931 ? -3.716 -10.714 19.883 1.00 89.88 931 ALA A O 1
ATOM 7459 N N . LEU A 1 932 ? -4.569 -12.247 21.244 1.00 90.62 932 LEU A N 1
ATOM 7460 C CA . LEU A 1 932 ? -4.262 -13.376 20.357 1.00 90.62 932 LEU A CA 1
ATOM 7461 C C . LEU A 1 932 ? -5.128 -13.371 19.086 1.00 90.62 932 LEU A C 1
ATOM 7463 O O . LEU A 1 932 ? -4.649 -13.740 18.018 1.00 90.62 932 LEU A O 1
ATOM 7467 N N . LEU A 1 933 ? -6.382 -12.914 19.172 1.00 88.19 933 LEU A N 1
ATOM 7468 C CA . LEU A 1 933 ? -7.281 -12.819 18.014 1.00 88.19 933 LEU A CA 1
ATOM 7469 C C . LEU A 1 933 ? -6.929 -11.671 17.071 1.00 88.19 933 LEU A C 1
ATOM 7471 O O . LEU A 1 933 ? -7.206 -11.746 15.871 1.00 88.19 933 LEU A O 1
ATOM 7475 N N . HIS A 1 934 ? -6.382 -10.588 17.616 1.00 83.81 934 HIS A N 1
ATOM 7476 C CA . HIS A 1 934 ? -6.267 -9.341 16.881 1.00 83.81 934 HIS A CA 1
ATOM 7477 C C . HIS A 1 934 ? -4.827 -8.829 16.815 1.00 83.81 934 HIS A C 1
ATOM 7479 O O . HIS A 1 934 ? -4.407 -8.352 15.765 1.00 83.81 934 HIS A O 1
ATOM 7485 N N . ASP A 1 935 ? -4.045 -8.886 17.881 1.00 84.81 935 ASP A N 1
ATOM 7486 C CA . ASP A 1 935 ? -2.731 -8.234 17.988 1.00 84.81 935 ASP A CA 1
ATOM 7487 C C . ASP A 1 935 ? -1.549 -9.153 17.625 1.00 84.81 935 ASP A C 1
ATOM 7489 O O . ASP A 1 935 ? -0.398 -8.809 17.887 1.00 84.81 935 ASP A O 1
ATOM 7493 N N . THR A 1 936 ? -1.812 -10.313 17.019 1.00 83.25 936 THR A N 1
ATOM 7494 C CA . THR A 1 936 ? -0.765 -11.245 16.574 1.00 83.25 936 THR A CA 1
ATOM 7495 C C . THR A 1 936 ? -0.441 -11.049 15.093 1.00 83.25 936 THR A C 1
ATOM 7497 O O . THR A 1 936 ? -1.336 -10.855 14.269 1.00 83.25 936 THR A O 1
ATOM 7500 N N . TYR A 1 937 ? 0.845 -11.100 14.763 1.00 80.56 937 TYR A N 1
ATOM 7501 C CA . TYR A 1 937 ? 1.385 -11.139 13.412 1.00 80.56 937 TYR A CA 1
ATOM 7502 C C . TYR A 1 937 ? 2.392 -12.289 13.323 1.00 80.56 937 TYR A C 1
ATOM 7504 O O . TYR A 1 937 ? 3.525 -12.161 13.784 1.00 80.56 937 TYR A O 1
ATOM 7512 N N . ILE A 1 938 ? 1.972 -13.420 12.754 1.00 79.88 938 ILE A N 1
ATOM 7513 C CA . ILE A 1 938 ? 2.721 -14.683 12.742 1.00 79.88 938 ILE A CA 1
ATOM 7514 C C . ILE A 1 938 ? 3.173 -15.079 14.163 1.00 79.88 938 ILE A C 1
ATOM 7516 O O . ILE A 1 938 ? 2.361 -15.562 14.949 1.00 79.88 938 ILE A O 1
ATOM 7520 N N . ASP A 1 939 ? 4.457 -14.907 14.484 1.00 83.06 939 ASP A N 1
ATOM 7521 C CA . ASP A 1 939 ? 5.092 -15.224 15.761 1.00 83.06 939 ASP A CA 1
ATOM 7522 C C . ASP A 1 939 ? 5.223 -14.008 16.694 1.00 83.06 939 ASP A C 1
ATOM 7524 O O . ASP A 1 939 ? 5.487 -14.192 17.882 1.00 83.06 939 ASP A O 1
ATOM 7528 N N . ASP A 1 940 ? 4.977 -12.790 16.207 1.00 85.12 940 ASP A N 1
ATOM 7529 C CA . ASP A 1 940 ? 5.037 -11.560 16.995 1.00 85.12 940 ASP A CA 1
ATOM 7530 C C . ASP A 1 940 ? 3.665 -11.181 17.568 1.00 85.12 940 ASP A C 1
ATOM 7532 O O . ASP A 1 940 ? 2.658 -11.118 16.864 1.00 85.12 940 ASP A O 1
ATOM 7536 N N . ILE A 1 941 ? 3.626 -10.825 18.849 1.00 89.00 941 ILE A N 1
ATOM 7537 C CA . ILE A 1 941 ? 2.474 -10.189 19.493 1.00 89.00 941 ILE A CA 1
ATOM 7538 C C . ILE A 1 941 ? 2.798 -8.714 19.679 1.00 89.00 941 ILE A C 1
ATOM 7540 O O . ILE A 1 941 ? 3.761 -8.364 20.362 1.00 89.00 941 ILE A O 1
ATOM 7544 N N . VAL A 1 942 ? 1.982 -7.848 19.083 1.00 88.12 942 VAL A N 1
ATOM 7545 C CA . VAL A 1 942 ? 2.190 -6.400 18.999 1.00 88.12 942 VAL A CA 1
ATOM 7546 C C . VAL A 1 942 ? 0.971 -5.701 19.597 1.00 88.12 942 VAL A C 1
ATOM 7548 O O . VAL A 1 942 ? 0.027 -5.347 18.894 1.00 88.12 942 VAL A O 1
ATOM 7551 N N . SER A 1 943 ? 0.979 -5.519 20.919 1.00 86.31 943 SER A N 1
ATOM 7552 C CA . SER A 1 943 ? -0.207 -5.110 21.682 1.00 86.31 943 SER A CA 1
ATOM 7553 C C . SER A 1 943 ? 0.062 -3.926 22.613 1.00 86.31 943 SER A C 1
ATOM 7555 O O . SER A 1 943 ? 1.199 -3.491 22.828 1.00 86.31 943 SER A O 1
ATOM 7557 N N . GLY A 1 944 ? -1.006 -3.373 23.178 1.00 81.44 944 GLY A N 1
ATOM 7558 C CA . GLY A 1 944 ? -0.918 -2.323 24.176 1.00 81.44 944 GLY A CA 1
ATOM 7559 C C . GLY A 1 944 ? -2.256 -2.028 24.864 1.00 81.44 944 GLY A C 1
ATOM 7560 O O . GLY A 1 944 ? -3.316 -2.171 24.269 1.00 81.44 944 GLY A O 1
ATOM 7561 N N . PRO A 1 945 ? -2.258 -1.610 26.135 1.00 77.94 945 PRO A N 1
ATOM 7562 C CA . PRO A 1 945 ? -3.460 -1.077 26.779 1.00 77.94 945 PRO A CA 1
ATOM 7563 C C . PRO A 1 945 ? -3.330 0.407 27.181 1.00 77.94 945 PRO A C 1
ATOM 7565 O O . PRO A 1 945 ? -2.260 1.015 27.070 1.00 77.94 945 PRO A O 1
ATOM 7568 N N . PRO A 1 946 ? -4.431 1.046 27.628 1.00 76.00 946 PRO A N 1
ATOM 7569 C CA . PRO A 1 946 ? -4.432 2.471 27.975 1.00 76.00 946 PRO A CA 1
ATOM 7570 C C . PRO A 1 946 ? -3.653 2.809 29.259 1.00 76.00 946 PRO A C 1
ATOM 7572 O O . PRO A 1 946 ? -3.272 3.967 29.449 1.00 76.00 946 PRO A O 1
ATOM 7575 N N . ASP A 1 947 ? -3.399 1.831 30.134 1.00 82.19 947 ASP A N 1
ATOM 7576 C CA . ASP A 1 947 ? -2.730 2.028 31.422 1.00 82.19 947 ASP A CA 1
ATOM 7577 C C . ASP A 1 947 ? -1.759 0.887 31.792 1.00 82.19 947 ASP A C 1
ATOM 7579 O O . ASP A 1 947 ? -1.888 -0.254 31.343 1.00 82.19 947 ASP A O 1
ATOM 7583 N N . LEU A 1 948 ? -0.791 1.207 32.657 1.00 82.50 948 LEU A N 1
ATOM 7584 C CA . LEU A 1 948 ? 0.270 0.299 33.114 1.00 82.50 948 LEU A CA 1
ATOM 7585 C C . LEU A 1 948 ? -0.241 -0.932 33.876 1.00 82.50 948 LEU A C 1
ATOM 7587 O O . LEU A 1 948 ? 0.378 -1.994 33.805 1.00 82.50 948 LEU A O 1
ATOM 7591 N N . LYS A 1 949 ? -1.345 -0.818 34.624 1.00 86.06 949 LYS A N 1
ATOM 7592 C CA . LYS A 1 949 ? -1.881 -1.939 35.410 1.00 86.06 949 LYS A CA 1
ATOM 7593 C C . LYS A 1 949 ? -2.487 -2.979 34.474 1.00 86.06 949 LYS A C 1
ATOM 7595 O O . LYS A 1 949 ? -2.189 -4.165 34.606 1.00 86.06 949 LYS A O 1
ATOM 7600 N N . THR A 1 950 ? -3.273 -2.525 33.503 1.00 87.00 950 THR A N 1
ATOM 7601 C CA . THR A 1 950 ? -3.835 -3.380 32.454 1.00 87.00 950 THR A CA 1
ATOM 7602 C C . THR A 1 950 ? -2.732 -3.983 31.583 1.00 87.00 950 THR A C 1
ATOM 7604 O O . THR A 1 950 ? -2.825 -5.154 31.235 1.00 87.00 950 THR A O 1
ATOM 7607 N N . ALA A 1 951 ? -1.646 -3.248 31.309 1.00 87.00 951 ALA A N 1
ATOM 7608 C CA . ALA A 1 951 ? -0.486 -3.758 30.563 1.00 87.00 951 ALA A CA 1
ATOM 7609 C C . ALA A 1 951 ? 0.183 -4.937 31.260 1.00 87.00 951 ALA A C 1
ATOM 7611 O O . ALA A 1 951 ? 0.352 -5.988 30.647 1.00 87.00 951 ALA A O 1
ATOM 7612 N N . ARG A 1 952 ? 0.478 -4.813 32.557 1.00 87.44 952 ARG A N 1
ATOM 7613 C CA . ARG A 1 952 ? 1.052 -5.920 33.337 1.00 87.44 952 ARG A CA 1
ATOM 7614 C C . ARG A 1 952 ? 0.111 -7.120 33.410 1.00 87.44 952 ARG A C 1
ATOM 7616 O O . ARG A 1 952 ? 0.553 -8.260 33.307 1.00 87.44 952 ARG A O 1
ATOM 7623 N N . MET A 1 953 ? -1.189 -6.867 33.562 1.00 88.94 953 MET A N 1
ATOM 7624 C CA . MET A 1 953 ? -2.192 -7.930 33.586 1.00 88.94 953 MET A CA 1
ATOM 7625 C C . MET A 1 953 ? -2.270 -8.660 32.242 1.00 88.94 953 MET A C 1
ATOM 7627 O O . MET A 1 953 ? -2.299 -9.885 32.226 1.00 88.94 953 MET A O 1
ATOM 7631 N N . LEU A 1 954 ? -2.231 -7.930 31.125 1.00 92.12 954 LEU A N 1
ATOM 7632 C CA . LEU A 1 954 ? -2.196 -8.505 29.784 1.00 92.12 954 LEU A CA 1
ATOM 7633 C C . LEU A 1 954 ? -0.920 -9.332 29.552 1.00 92.12 954 LEU A C 1
ATOM 7635 O O . LEU A 1 954 ? -1.022 -10.452 29.067 1.00 92.12 954 LEU A O 1
ATOM 7639 N N . GLN A 1 955 ? 0.261 -8.843 29.954 1.00 90.69 955 GLN A N 1
ATOM 7640 C CA . GLN A 1 955 ? 1.516 -9.607 29.854 1.00 90.69 955 GLN A CA 1
ATOM 7641 C C . GLN A 1 955 ? 1.469 -10.921 30.652 1.00 90.69 955 GLN A C 1
ATOM 7643 O O . GLN A 1 955 ? 1.951 -11.950 30.174 1.00 90.69 955 GLN A O 1
ATOM 7648 N N . SER A 1 956 ? 0.884 -10.900 31.857 1.00 90.44 956 SER A N 1
ATOM 7649 C CA . SER A 1 956 ? 0.681 -12.113 32.662 1.00 90.44 956 SER A CA 1
ATOM 7650 C C . SER A 1 956 ? -0.291 -13.066 31.979 1.00 90.44 956 SER A C 1
ATOM 7652 O O . SER A 1 956 ? 0.044 -14.224 31.772 1.00 90.44 956 SER A O 1
ATOM 7654 N N . GLN A 1 957 ? -1.459 -12.572 31.555 1.00 94.25 957 GLN A N 1
ATOM 7655 C CA . GLN A 1 957 ? -2.459 -13.408 30.896 1.00 94.25 957 GLN A CA 1
ATOM 7656 C C . GLN A 1 957 ? -1.927 -14.026 29.598 1.00 94.25 957 GLN A C 1
ATOM 7658 O O . GLN A 1 957 ? -2.195 -15.192 29.344 1.00 94.25 957 GLN A O 1
ATOM 7663 N N . LEU A 1 958 ? -1.167 -13.278 28.787 1.00 93.62 958 LEU A N 1
ATOM 7664 C CA . LEU A 1 958 ? -0.576 -13.786 27.543 1.00 93.62 958 LEU A CA 1
ATOM 7665 C C . LEU A 1 958 ? 0.403 -14.927 27.811 1.00 93.62 958 LEU A C 1
ATOM 7667 O O . LEU A 1 958 ? 0.354 -15.954 27.138 1.00 93.62 958 LEU A O 1
ATOM 7671 N N . ARG A 1 959 ? 1.262 -14.766 28.821 1.00 91.38 959 ARG A N 1
ATOM 7672 C CA . ARG A 1 959 ? 2.182 -15.815 29.265 1.00 91.38 959 ARG A CA 1
ATOM 7673 C C . ARG A 1 959 ? 1.428 -17.047 29.737 1.00 91.38 959 ARG A C 1
ATOM 7675 O O . ARG A 1 959 ? 1.728 -18.133 29.264 1.00 91.38 959 ARG A O 1
ATOM 7682 N N . ASP A 1 960 ? 0.470 -16.877 30.641 1.00 92.94 960 ASP A N 1
ATOM 7683 C CA . ASP A 1 960 ? -0.236 -17.997 31.261 1.00 92.94 960 ASP A CA 1
ATOM 7684 C C . ASP A 1 960 ? -1.103 -18.742 30.228 1.00 92.94 960 ASP A C 1
ATOM 7686 O O . ASP A 1 960 ? -1.140 -19.975 30.216 1.00 92.94 960 ASP A O 1
ATOM 7690 N N . ALA A 1 961 ? -1.735 -18.007 29.303 1.00 93.81 961 ALA A N 1
ATOM 7691 C CA . ALA A 1 961 ? -2.502 -18.572 28.195 1.00 93.81 961 ALA A CA 1
ATOM 7692 C C . ALA A 1 961 ? -1.611 -19.388 27.248 1.00 93.81 961 ALA A C 1
ATOM 7694 O O . ALA A 1 961 ? -1.909 -20.551 26.988 1.00 93.81 961 ALA A O 1
ATOM 7695 N N . LEU A 1 962 ? -0.496 -18.830 26.769 1.00 93.06 962 LEU A N 1
ATOM 7696 C CA . LEU A 1 962 ? 0.416 -19.543 25.864 1.00 93.06 962 LEU A CA 1
ATOM 7697 C C . LEU A 1 962 ? 1.132 -20.707 26.559 1.00 93.06 962 LEU A C 1
ATOM 7699 O O . LEU A 1 962 ? 1.283 -21.783 25.978 1.00 93.06 962 LEU A O 1
ATOM 7703 N N . GLN A 1 963 ? 1.489 -20.547 27.834 1.00 92.06 963 GLN A N 1
ATOM 7704 C CA . GLN A 1 963 ? 2.087 -21.617 28.625 1.00 92.06 963 GLN A CA 1
ATOM 7705 C C . GLN A 1 963 ? 1.123 -22.797 28.804 1.00 92.06 963 GLN A C 1
ATOM 7707 O O . GLN A 1 963 ? 1.576 -23.941 28.836 1.00 92.06 963 GLN A O 1
ATOM 7712 N N . SER A 1 964 ? -0.196 -22.555 28.828 1.00 91.62 964 SER A N 1
ATOM 7713 C CA . SER A 1 964 ? -1.211 -23.619 28.883 1.00 91.62 964 SER A CA 1
ATOM 7714 C C . SER A 1 964 ? -1.161 -24.590 27.696 1.00 91.62 964 SER A C 1
ATOM 7716 O O . SER A 1 964 ? -1.668 -25.705 27.811 1.00 91.62 964 SER A O 1
ATOM 7718 N N . CYS A 1 965 ? -0.567 -24.181 26.568 1.00 90.69 965 CYS A N 1
ATOM 7719 C CA . CYS A 1 965 ? -0.383 -25.018 25.385 1.00 90.69 965 CYS A CA 1
ATOM 7720 C C . CYS A 1 965 ? 1.093 -25.276 25.042 1.00 90.69 965 CYS A C 1
ATOM 7722 O O . CYS A 1 965 ? 1.411 -25.647 23.910 1.00 90.69 965 CYS A O 1
ATOM 7724 N N . GLY A 1 966 ? 2.001 -25.068 26.002 1.00 88.69 966 GLY A N 1
ATOM 7725 C CA . GLY A 1 966 ? 3.439 -25.308 25.843 1.00 88.69 966 GLY A CA 1
ATOM 7726 C C . GLY A 1 966 ? 4.191 -24.241 25.036 1.00 88.69 966 GLY A C 1
ATOM 7727 O O . GLY A 1 966 ? 5.353 -24.449 24.692 1.00 88.69 966 GLY A O 1
ATOM 7728 N N . MET A 1 967 ? 3.563 -23.103 24.726 1.00 91.94 967 MET A N 1
ATOM 7729 C CA . MET A 1 967 ? 4.208 -21.981 24.041 1.00 91.94 967 MET A CA 1
ATOM 7730 C C . MET A 1 967 ? 4.815 -21.001 25.051 1.00 91.94 967 MET A C 1
ATOM 7732 O O . MET A 1 967 ? 4.203 -20.660 26.060 1.00 91.94 967 MET A O 1
ATOM 7736 N N . THR A 1 968 ? 6.027 -20.525 24.771 1.00 90.06 968 THR A N 1
ATOM 7737 C CA . THR A 1 968 ? 6.762 -19.589 25.634 1.00 90.06 968 THR A CA 1
ATOM 7738 C C . THR A 1 968 ? 7.009 -18.267 24.916 1.00 90.06 968 THR A C 1
ATOM 7740 O O . THR A 1 968 ? 7.312 -18.238 23.726 1.00 90.06 968 THR A O 1
ATOM 7743 N N . LEU A 1 969 ? 6.882 -17.159 25.647 1.00 89.44 969 LEU A N 1
ATOM 7744 C CA . LEU A 1 969 ? 7.128 -15.808 25.138 1.00 89.44 969 LEU A CA 1
ATOM 7745 C C . LEU A 1 969 ? 8.543 -15.338 25.477 1.00 89.44 969 LEU A C 1
ATOM 7747 O O . LEU A 1 969 ? 9.004 -15.527 26.605 1.00 89.44 969 LEU A O 1
ATOM 7751 N N . HIS A 1 970 ? 9.202 -14.676 24.530 1.00 84.50 970 HIS A N 1
ATOM 7752 C CA . HIS A 1 970 ? 10.524 -14.079 24.720 1.00 84.50 970 HIS A CA 1
ATOM 7753 C C . HIS A 1 970 ? 10.669 -12.735 23.983 1.00 84.50 970 HIS A C 1
ATOM 7755 O O . HIS A 1 970 ? 9.714 -12.250 23.371 1.00 84.50 970 HIS A O 1
ATOM 7761 N N . LYS A 1 971 ? 11.851 -12.108 24.090 1.00 80.94 971 LYS A N 1
ATOM 7762 C CA . LYS A 1 971 ? 12.200 -10.830 23.432 1.00 80.94 971 LYS A CA 1
ATOM 7763 C C . LYS A 1 971 ? 11.220 -9.697 23.716 1.00 80.94 971 LYS A C 1
ATOM 7765 O O . LYS A 1 971 ? 10.721 -9.017 22.819 1.00 80.94 971 LYS A O 1
ATOM 7770 N N . TRP A 1 972 ? 10.928 -9.503 24.994 1.00 84.25 972 TRP A N 1
ATOM 7771 C CA . TRP A 1 972 ? 10.046 -8.425 25.409 1.00 84.25 972 TRP A CA 1
ATOM 7772 C C . TRP A 1 972 ? 10.673 -7.070 25.093 1.00 84.25 972 TRP A C 1
ATOM 7774 O O . TRP A 1 972 ? 11.807 -6.786 25.483 1.00 84.25 972 TRP A O 1
ATOM 7784 N N . SER A 1 973 ? 9.901 -6.232 24.408 1.00 82.38 973 SER A N 1
ATOM 7785 C CA . SER A 1 973 ? 10.243 -4.844 24.111 1.00 82.38 973 SER A CA 1
ATOM 7786 C C . SER A 1 973 ? 9.063 -3.945 24.451 1.00 82.38 973 SER A C 1
ATOM 7788 O O . SER A 1 973 ? 7.914 -4.335 24.267 1.00 82.38 973 SER A O 1
ATOM 7790 N N . SER A 1 974 ? 9.308 -2.742 24.971 1.00 82.94 974 SER A N 1
ATOM 7791 C CA . SER A 1 974 ? 8.229 -1.840 25.393 1.00 82.94 974 SER A CA 1
ATOM 7792 C C . SER A 1 974 ? 8.623 -0.368 25.322 1.00 82.94 974 SER A C 1
ATOM 7794 O O . SER A 1 974 ? 9.805 -0.027 25.412 1.00 82.94 974 SER A O 1
ATOM 7796 N N . ASN A 1 975 ? 7.612 0.503 25.213 1.00 78.56 975 ASN A N 1
ATOM 7797 C CA . ASN A 1 975 ? 7.762 1.951 25.354 1.00 78.56 975 ASN A CA 1
ATOM 7798 C C . ASN A 1 975 ? 7.911 2.440 26.797 1.00 78.56 975 ASN A C 1
ATOM 7800 O O . ASN A 1 975 ? 8.220 3.611 27.015 1.00 78.56 975 ASN A O 1
ATOM 7804 N N . SER A 1 976 ? 7.659 1.574 27.779 1.00 77.69 976 SER A N 1
ATOM 7805 C CA . SER A 1 976 ? 7.763 1.907 29.193 1.00 77.69 976 SER A CA 1
ATOM 7806 C C . SER A 1 976 ? 8.778 0.993 29.881 1.00 77.69 976 SER A C 1
ATOM 7808 O O . SER A 1 976 ? 8.574 -0.223 29.918 1.00 77.69 976 SER A O 1
ATOM 7810 N N . PRO A 1 977 ? 9.836 1.549 30.501 1.00 73.56 977 PRO A N 1
ATOM 7811 C CA . PRO A 1 977 ? 10.783 0.767 31.299 1.00 73.56 977 PRO A CA 1
ATOM 7812 C C . PRO A 1 977 ? 10.103 -0.019 32.430 1.00 73.56 977 PRO A C 1
ATOM 7814 O O . PRO A 1 977 ? 10.555 -1.091 32.819 1.00 73.56 977 PRO A O 1
ATOM 7817 N N . GLU A 1 978 ? 8.972 0.474 32.935 1.00 72.88 978 GLU A N 1
ATOM 7818 C CA . GLU A 1 978 ? 8.200 -0.163 34.003 1.00 72.88 978 GLU A CA 1
ATOM 7819 C C . GLU A 1 978 ? 7.481 -1.460 33.587 1.00 72.88 978 GLU A C 1
ATOM 7821 O O . GLU A 1 978 ? 7.039 -2.210 34.465 1.00 72.88 978 GLU A O 1
ATOM 7826 N N . LEU A 1 979 ? 7.335 -1.702 32.279 1.00 73.44 979 LEU A N 1
ATOM 7827 C CA . LEU A 1 979 ? 6.812 -2.947 31.698 1.00 73.44 979 LEU A CA 1
ATOM 7828 C C . LEU A 1 979 ? 7.912 -3.960 31.375 1.00 73.44 979 LEU A C 1
ATOM 7830 O O . LEU A 1 979 ? 7.627 -5.143 31.219 1.00 73.44 979 LEU A O 1
ATOM 7834 N N . LEU A 1 980 ? 9.162 -3.501 31.302 1.00 71.06 980 LEU A N 1
ATOM 7835 C CA . LEU A 1 980 ? 10.340 -4.355 31.146 1.00 71.06 980 LEU A CA 1
ATOM 7836 C C . LEU A 1 980 ? 10.886 -4.800 32.511 1.00 71.06 980 LEU A C 1
ATOM 7838 O O . LEU A 1 980 ? 11.372 -5.915 32.646 1.00 71.06 980 LEU A O 1
ATOM 7842 N N . ASN A 1 981 ? 10.740 -3.953 33.538 1.00 58.94 981 ASN A N 1
ATOM 7843 C CA . ASN A 1 981 ? 11.218 -4.203 34.903 1.00 58.94 981 ASN A CA 1
ATOM 7844 C C . ASN A 1 981 ? 10.251 -5.020 3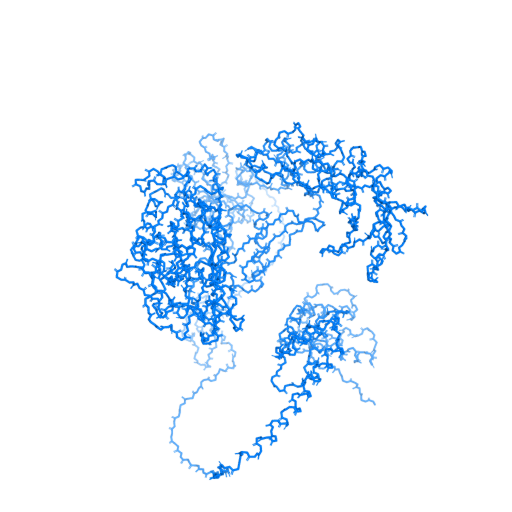5.782 1.00 58.94 981 ASN A C 1
ATOM 7846 O O . ASN A 1 981 ? 10.576 -5.314 36.934 1.00 58.94 981 ASN A O 1
ATOM 7850 N N . SER A 1 982 ? 9.053 -5.372 35.299 1.00 53.09 982 SER A N 1
ATOM 7851 C CA . SER A 1 982 ? 8.209 -6.338 36.015 1.00 53.09 982 SER A CA 1
ATOM 7852 C C . SER A 1 982 ? 8.905 -7.700 36.018 1.00 53.09 982 SER A C 1
ATOM 7854 O O . SER A 1 982 ? 9.426 -8.104 34.986 1.00 53.09 982 SER A O 1
ATOM 7856 N N . SER A 1 983 ? 8.917 -8.380 37.165 1.00 48.94 983 SER A N 1
ATOM 7857 C CA . SER A 1 983 ? 9.673 -9.590 37.553 1.00 48.94 983 SER A CA 1
ATOM 7858 C C . SER A 1 983 ? 9.424 -10.861 36.713 1.00 48.94 983 SER A C 1
ATOM 7860 O O . SER A 1 983 ? 9.189 -11.940 37.250 1.00 48.94 983 SER A O 1
ATOM 7862 N N . LEU A 1 984 ? 9.402 -10.738 35.391 1.00 52.75 984 LEU A N 1
ATOM 7863 C CA . LEU A 1 984 ? 8.670 -11.611 34.486 1.00 52.75 984 LEU A CA 1
ATOM 7864 C C . LEU A 1 984 ? 9.506 -12.069 33.267 1.00 52.75 984 LEU A C 1
ATOM 7866 O O . LEU A 1 984 ? 9.018 -12.924 32.530 1.00 52.75 984 LEU A O 1
ATOM 7870 N N . SER A 1 985 ? 10.746 -11.608 33.058 1.00 43.97 985 SER A N 1
ATOM 7871 C CA . SER A 1 985 ? 11.643 -12.152 32.016 1.00 43.97 985 SER A CA 1
ATOM 7872 C C . SER A 1 985 ? 13.127 -11.952 32.341 1.00 43.97 985 SER A C 1
ATOM 7874 O O . SER A 1 985 ? 13.545 -10.839 32.643 1.00 43.97 985 SER A O 1
ATOM 7876 N N . THR A 1 986 ? 13.929 -13.012 32.225 1.00 40.72 986 THR A N 1
ATOM 7877 C CA . THR A 1 986 ? 15.404 -12.961 32.261 1.00 40.72 986 THR A CA 1
ATOM 7878 C C . THR A 1 986 ? 16.025 -12.482 30.943 1.00 40.72 986 THR A C 1
ATOM 7880 O O . THR A 1 986 ? 17.174 -12.057 30.951 1.00 40.72 986 THR A O 1
ATOM 7883 N N . ASP A 1 987 ? 15.257 -12.479 29.846 1.00 49.47 987 ASP A N 1
ATOM 7884 C CA . ASP A 1 987 ? 15.696 -12.063 28.508 1.00 49.47 987 ASP A CA 1
ATOM 7885 C C . ASP A 1 987 ? 14.990 -10.761 28.087 1.00 49.47 987 ASP A C 1
ATOM 7887 O O . ASP A 1 987 ? 13.941 -10.773 27.436 1.00 49.47 987 ASP A O 1
ATOM 7891 N N . VAL A 1 988 ? 15.550 -9.625 28.512 1.00 52.97 988 VAL A N 1
ATOM 7892 C CA . VAL A 1 988 ? 15.130 -8.275 28.101 1.00 52.97 988 VAL A CA 1
ATOM 7893 C C . VAL A 1 988 ? 16.062 -7.817 26.980 1.00 52.97 988 VAL A C 1
ATOM 7895 O O . VAL A 1 988 ? 17.255 -7.653 27.223 1.00 52.97 988 VAL A O 1
ATOM 7898 N N . GLU A 1 989 ? 15.547 -7.619 25.761 1.00 50.22 989 GLU A N 1
ATOM 7899 C CA . GLU A 1 989 ? 16.390 -7.206 24.625 1.00 50.22 989 GLU A CA 1
ATOM 7900 C C . GLU A 1 989 ? 16.547 -5.677 24.553 1.00 50.22 989 GLU A C 1
ATOM 7902 O O . GLU A 1 989 ? 17.679 -5.205 24.511 1.00 50.22 989 GLU A O 1
ATOM 7907 N N . HIS A 1 990 ? 15.467 -4.880 24.603 1.00 53.28 990 HIS A N 1
ATOM 7908 C CA . HIS A 1 990 ? 15.570 -3.418 24.457 1.00 53.28 990 HIS A CA 1
ATOM 7909 C C . HIS A 1 990 ? 14.410 -2.627 25.095 1.00 53.28 990 HIS A C 1
ATOM 7911 O O . HIS A 1 990 ? 13.244 -3.020 25.034 1.00 53.28 990 HIS A O 1
ATOM 7917 N N . SER A 1 991 ? 14.722 -1.443 25.640 1.00 40.44 991 SER A N 1
ATOM 7918 C CA . SER A 1 991 ? 13.753 -0.354 25.797 1.00 40.44 991 SER A CA 1
ATOM 7919 C C . SER A 1 991 ? 13.833 0.547 24.567 1.00 40.44 991 SER A C 1
ATOM 7921 O O . SER A 1 991 ? 14.914 0.989 24.177 1.00 40.44 991 SER A O 1
ATOM 7923 N N . PHE A 1 992 ? 12.696 0.821 23.933 1.00 45.09 992 PHE A N 1
ATOM 7924 C CA . PHE A 1 992 ? 12.640 1.779 22.833 1.00 45.09 992 PHE A CA 1
ATOM 7925 C C . PHE A 1 992 ? 11.921 3.030 23.330 1.00 45.09 992 PHE A C 1
ATOM 7927 O O . PHE A 1 992 ? 10.812 2.948 23.861 1.00 45.09 992 PHE A O 1
ATOM 7934 N N . LEU A 1 993 ? 12.553 4.199 23.175 1.00 33.41 993 LEU A N 1
ATOM 7935 C CA . LEU A 1 993 ? 11.929 5.502 23.417 1.00 33.41 993 LEU A CA 1
ATOM 7936 C C . LEU A 1 993 ? 10.850 5.724 22.356 1.00 33.41 993 LEU A C 1
ATOM 7938 O O . LEU A 1 993 ? 11.060 6.321 21.306 1.00 33.41 993 LEU A O 1
ATOM 7942 N N . LEU A 1 994 ? 9.674 5.189 22.635 1.00 35.00 994 LEU A N 1
ATOM 7943 C CA . LEU A 1 994 ? 8.481 5.373 21.837 1.00 35.00 994 LEU A CA 1
ATOM 7944 C C . LEU A 1 994 ? 7.905 6.743 22.219 1.00 35.00 994 LEU A C 1
ATOM 7946 O O . LEU A 1 994 ? 6.977 6.854 23.016 1.00 35.00 994 LEU A O 1
ATOM 7950 N N . THR A 1 995 ? 8.460 7.815 21.649 1.00 31.31 995 THR A N 1
ATOM 7951 C CA . THR A 1 995 ? 7.775 9.114 21.563 1.00 31.31 995 THR A CA 1
ATOM 7952 C C . THR A 1 995 ? 6.643 9.018 20.535 1.00 31.31 995 THR A C 1
ATOM 7954 O O . THR A 1 995 ? 6.624 9.726 19.534 1.00 31.31 995 THR A O 1
ATOM 7957 N N . LEU A 1 996 ? 5.687 8.115 20.773 1.00 31.33 996 LEU A N 1
ATOM 7958 C CA . LEU A 1 996 ? 4.358 8.197 20.177 1.00 31.33 996 LEU A CA 1
ATOM 7959 C C . LEU A 1 996 ? 3.595 9.249 20.979 1.00 31.33 996 LEU A C 1
ATOM 7961 O O . LEU A 1 996 ? 2.983 8.961 22.007 1.00 31.33 996 LEU A O 1
ATOM 7965 N N . THR A 1 997 ? 3.657 10.499 20.533 1.00 27.73 997 THR A N 1
ATOM 7966 C CA . THR A 1 997 ? 2.573 11.431 20.834 1.00 27.73 997 THR A CA 1
ATOM 7967 C C . THR A 1 997 ? 1.305 10.839 20.233 1.00 27.73 997 THR A C 1
ATOM 7969 O O . THR A 1 997 ? 1.271 10.596 19.027 1.00 27.73 997 THR A O 1
ATOM 7972 N N . CYS A 1 998 ? 0.317 10.550 21.086 1.00 24.44 998 CYS A N 1
ATOM 7973 C CA . CYS A 1 998 ? -1.035 10.181 20.677 1.00 24.44 998 CYS A CA 1
ATOM 7974 C C . CYS A 1 998 ? -1.484 11.043 19.489 1.00 24.44 998 CYS A C 1
ATOM 7976 O O . CYS A 1 998 ? -1.335 12.266 19.545 1.00 24.44 998 CYS A O 1
ATOM 7978 N N . LEU A 1 999 ? -2.014 10.383 18.453 1.00 26.00 999 LEU A N 1
ATOM 7979 C CA . LEU A 1 999 ? -2.941 11.006 17.508 1.00 26.00 999 LEU A CA 1
ATOM 7980 C C . LEU A 1 999 ? -4.157 11.553 18.256 1.00 26.00 999 LEU A C 1
ATOM 7982 O O . LEU A 1 999 ? -4.622 10.853 19.192 1.00 26.00 999 LEU A O 1
#

InterPro domains:
  IPR000477 Reverse transcriptase domain [PF00078] (482-621)
  IPR000477 Reverse transcriptase domain [PS50878] (463-645)
  IPR021109 Aspartic peptidase domain superfamily [G3DSA:2.40.70.10] (291-391)
  IPR021109 Aspartic peptidase domain superfamily [SSF50630] (293-382)
  IPR041373 Reverse transcriptase, RNase H-like domain [PF17917] (626-682)
  IPR043128 Reverse transcriptase/Diguanylate cyclase domain [G3DSA:3.30.70.270] (507-621)
  IPR043128 Reverse transcriptase/Diguanylate cyclase domain [G3DSA:3.30.70.270] (840-965)
  IPR043502 DNA/RNA polymerase superfamily [SSF56672] (413-682)
  IPR043502 DNA/RNA polymerase superfamily [SSF56672] (771-970)

Foldseek 3Di:
DPQDDADAAQDDDPLSQVSLVVNVVSRVVNDVPDDDFPCSQVVCLVRNDDVVVVVLVPDPDDDDDGPVVSSVVVCCVRVVPLPLVVLVVVLLPAADDPPHDLVVSLVVSLVSLVSNPPPPCSFVVSLVSSLVRYPDPVLSVVQVPDPPRGNVNSSVSSVVVVVVVVVVVVVVVVVVVVVPPPDDDDDDDDDDDDDDDDDDDDDDDDDDDDDDDQDLAERHDDDPPDQPQAPHAEPPPRDGRHYVVNDPDDDDDDDDDDDDDDDDDDDDAQPDPLDAWEDEDWDLDDDPPFDWAFKQFLHDTAIAGEDQSGPFWADEPVVVCVNPNPPFDFAAHNYWYAYPVRDTFAFPHKGWTFIARHPPGDTFIGIYTYGHDHTRTYDYNCCCCPGVVVDDDCPDVPDPCVDQDVQVVCQVLVLLADAQFAFPDADEFDFDPPQQADADDEDDDDPVCPVLVVVVVVVCCVRQFKDADDDDARHAFYWDWDQDPVRHIDIATQCVSVLVGTPADDDDQDDPVNVVVLCPLWDDKDKWFFDVQQSNHFHDPVVQSNQWYAYPVHIMTGRTGGPNRPRRQRVSQVSVCVLCVPQRQWHDHRRMIMHTHNDSVSRSVSVSVSSVSCVVRRTHIDADNPVFDWDWDKDFDLFKIKIFIDGPPHTHDIDIDTQDPVSSPDDRVVRRVVNVVVNCPVVPDDDPVVVVVVVVVVPPDDDDDDDDDDLQVQQVVQFVVAWDADPLLAIAGEFRWQDDLLLAAAAPVVQVVLQLVQQVVCVVDVVLVVLVVVVVVVCVVVVQKFFDPDPDADSGAAAWHKDKDADCVDPPDRIDIDTAQCDGHPSRGGNQNTTSQHDDDDDPVQLVVQLLQFPKKKKWFWPPQQSLHFYDPVCQRHAKYWDAPDSPGDITIMTGGTRDPNHSNSQVSRLVVLQVLLVVCCVPQVLLSVQSPRQDDRGMRIDHHHDDVVLLSNVVSVQVSCVSNPIHIAAMEICDVSSVPPPRDPHHDDYDVPPSPRD

Radius of gyration: 42.56 Å; chains: 1; bounding box: 114×117×93 Å

Sequence (999 aa):
MESLAPPPSLKLNSNHVESWKLWKQRFKLYMDSTSPDNQKVAILLHVIGVECLEIYNTFSEVSSVSINDILDKFEAHFVSQRNITYERQRLFLLVRREGQSVDDFISELRKQLINCDYGSLSDYVLVDQLVRGLRESRLRERLLRVPDLDINKAVDMCRASETSKLQAQVYFTEERSIDAIKRFKLSPEVKPRAIGQANKLRQPAKREESSGRKCHYCGIYHVPGRCPTYGKECRSCGKRNHFARVCNSKSDNGVCQNNAVEFTNSANICKYPPEQLFVGTVSSDSVSSSWQAILLINDRPVNFKIDTEAQANIISKKLLNKIYGSRVNVRKTSVNPSTYTGQTIELLGCTELPVKKDLNSPIIHLDFLVTKNSYQPILGLSASADKLCLIGKCDNVNKVNCCKSISNLLLKYNQVSEGLGNLPGTYHITLCENSVPVVSVTRKVAFSLLEPLKTELARMVKAGVIEKVTEPTDSDSPLVIVQKKNGALRVCLDPQNLNKAIKRPQYNLPTFEDITSKLAGAKYFSVLDAASAFWQISLDEESSSLCTFSSPFGRFKFLCMPYGIKCAPERFQRVVAEMLEDIQNADNFFDDLIVWGKTLEEHNETLQKVFKRCIEFNLKLTFFDPRIESEIVVDASPFGLGAVLQQRGKPITFASSTLTPKQRNYAHIEKELLAVVYGFYKLILDDDLNKTLKQFWEIESVDVKSTVDTEAYLCEDPFVRTHKRNEEGRYVVSMALSRDPSCLGNSKDMAVRQLNSLWKRLFRDSEYFSLYTDFLREYEDLGHLERVVESSEPPTQYYIPHHGVLRPDKLTTKFRVVFNASSPTTTGISLNDILMKGDVIEDVFQTISRFRRHKFAFTTDIQKMYRQILIDPDQKDFQRIVWKTGPNTEVSAYRLKTVTYGMSNAPFLAIRTLQQLAEDEKSRFPLASEALLHDTYIDDIVSGPPDLKTARMLQSQLRDALQSCGMTLHKWSSNSPELLNSSLSTDVEHSFLLTLTCL